Protein 6HBS (pdb70)

Structure (mmCIF, N/CA/C/O backbone):
data_6HBS
#
_entry.id   6HBS
#
_cell.length_a   63.180
_cell.length_b   104.419
_cell.length_c   65.250
_cell.angle_alpha   90.00
_cell.angle_beta   109.26
_cell.angle_gamma   90.00
#
_symmetry.space_group_name_H-M   'P 1 21 1'
#
loop_
_entity.id
_entity.type
_entity.pdbx_description
1 polymer 'Aminopentol aminotransferase'
2 non-polymer "PYRIDOXAL-5'-PHOSPHATE"
3 non-polymer 'MAGNESIUM ION'
4 water water
#
loop_
_atom_site.group_PDB
_atom_site.id
_atom_site.type_symbol
_atom_site.label_atom_id
_atom_site.label_alt_id
_atom_site.label_comp_id
_atom_site.label_asym_id
_atom_site.label_entity_id
_atom_site.label_seq_id
_atom_site.pdbx_PDB_ins_code
_atom_site.Cartn_x
_atom_site.Cartn_y
_atom_site.Cartn_z
_atom_site.occupancy
_atom_site.B_iso_or_equiv
_atom_site.auth_seq_id
_atom_site.auth_comp_id
_atom_site.auth_asym_id
_atom_site.auth_atom_id
_atom_site.pdbx_PDB_model_num
ATOM 1 N N . GLY A 1 4 ? 16.130 -4.732 62.979 1.00 53.24 4 GLY A N 1
ATOM 2 C CA . GLY A 1 4 ? 16.684 -3.740 63.925 1.00 45.47 4 GLY A CA 1
ATOM 3 C C . GLY A 1 4 ? 17.408 -4.420 65.072 1.00 41.36 4 GLY A C 1
ATOM 4 O O . GLY A 1 4 ? 16.866 -4.510 66.166 1.00 38.19 4 GLY A O 1
ATOM 5 N N . THR A 1 5 ? 18.633 -4.893 64.808 1.00 37.34 5 THR A N 1
ATOM 6 C CA . THR A 1 5 ? 19.452 -5.621 65.785 1.00 36.64 5 THR A CA 1
ATOM 7 C C . THR A 1 5 ? 19.723 -4.742 67.022 1.00 30.92 5 THR A C 1
ATOM 8 O O . THR A 1 5 ? 19.518 -5.194 68.177 1.00 30.16 5 THR A O 1
ATOM 12 N N . ARG A 1 6 ? 20.200 -3.516 66.779 1.00 26.37 6 ARG A N 1
ATOM 13 C CA . ARG A 1 6 ? 20.543 -2.573 67.844 1.00 27.84 6 ARG A CA 1
ATOM 14 C C . ARG A 1 6 ? 19.255 -2.179 68.570 1.00 25.63 6 ARG A C 1
ATOM 15 O O . ARG A 1 6 ? 19.237 -2.151 69.784 1.00 25.78 6 ARG A O 1
ATOM 23 N N . GLN A 1 7 ? 18.173 -1.947 67.826 1.00 24.83 7 GLN A N 1
ATOM 24 C CA . GLN A 1 7 ? 16.901 -1.528 68.442 1.00 25.97 7 GLN A CA 1
ATOM 25 C C . GLN A 1 7 ? 16.389 -2.611 69.403 1.00 28.73 7 GLN A C 1
ATOM 26 O O . GLN A 1 7 ? 15.894 -2.307 70.505 1.00 25.02 7 GLN A O 1
ATOM 32 N N . LYS A 1 8 ? 16.490 -3.868 68.967 1.00 25.83 8 LYS A N 1
ATOM 33 C CA . LYS A 1 8 ? 15.999 -4.968 69.725 1.00 31.03 8 LYS A CA 1
ATOM 34 C C . LYS A 1 8 ? 16.792 -5.095 71.040 1.00 27.91 8 LYS A C 1
ATOM 35 O O . LYS A 1 8 ? 16.179 -5.391 72.095 1.00 27.47 8 LYS A O 1
ATOM 41 N N . ASP A 1 9 ? 18.127 -4.971 70.946 1.00 25.60 9 ASP A N 1
ATOM 42 C CA . ASP A 1 9 ? 19.053 -5.034 72.103 1.00 27.59 9 ASP A CA 1
ATOM 43 C C . ASP A 1 9 ? 18.653 -3.937 73.109 1.00 26.48 9 ASP A C 1
ATOM 44 O O . ASP A 1 9 ? 18.550 -4.201 74.326 1.00 25.94 9 ASP A O 1
ATOM 49 N N . LEU A 1 10 ? 18.455 -2.721 72.578 1.00 23.40 10 LEU A N 1
ATOM 50 C CA . LEU A 1 10 ? 18.175 -1.532 73.359 1.00 24.17 10 LEU A CA 1
ATOM 51 C C . LEU A 1 10 ? 16.814 -1.680 74.049 1.00 23.65 10 LEU A C 1
ATOM 52 O O . LEU A 1 10 ? 16.699 -1.352 75.207 1.00 25.50 10 LEU A O 1
ATOM 57 N N . ARG A 1 11 ? 15.833 -2.286 73.375 1.00 23.94 11 ARG A N 1
ATOM 58 C CA . ARG A 1 11 ? 14.506 -2.479 73.976 1.00 27.35 11 ARG A CA 1
ATOM 59 C C . ARG A 1 11 ? 14.557 -3.542 75.090 1.00 26.68 11 ARG A C 1
ATOM 60 O O . ARG A 1 11 ? 13.888 -3.371 76.127 1.00 25.57 11 ARG A O 1
ATOM 68 N N . GLU A 1 12 ? 15.341 -4.613 74.901 1.00 26.11 12 GLU A N 1
ATOM 69 C CA . GLU A 1 12 ? 15.510 -5.667 75.936 1.00 26.16 12 GLU A CA 1
ATOM 70 C C . GLU A 1 12 ? 16.128 -5.045 77.199 1.00 23.91 12 GLU A C 1
ATOM 71 O O . GLU A 1 12 ? 15.729 -5.381 78.317 1.00 24.88 12 GLU A O 1
ATOM 77 N N . ARG A 1 13 ? 17.175 -4.240 77.007 1.00 22.69 13 ARG A N 1
ATOM 78 C CA . ARG A 1 13 ? 17.915 -3.622 78.096 1.00 22.95 13 ARG A CA 1
ATOM 79 C C . ARG A 1 13 ? 17.022 -2.567 78.781 1.00 23.21 13 ARG A C 1
ATOM 80 O O . ARG A 1 13 ? 16.977 -2.514 80.025 1.00 22.10 13 ARG A O 1
ATOM 88 N N . ALA A 1 14 ? 16.335 -1.732 77.976 1.00 21.64 14 ALA A N 1
ATOM 89 C CA . ALA A 1 14 ? 15.501 -0.654 78.467 1.00 22.39 14 ALA A CA 1
ATOM 90 C C . ALA A 1 14 ? 14.426 -1.197 79.415 1.00 23.26 14 ALA A C 1
ATOM 91 O O . ALA A 1 14 ? 14.215 -0.612 80.465 1.00 21.71 14 ALA A O 1
ATOM 93 N N . GLU A 1 15 ? 13.780 -2.317 79.077 1.00 22.85 15 GLU A N 1
ATOM 94 C CA . GLU A 1 15 ? 12.692 -2.843 79.896 1.00 25.25 15 GLU A CA 1
ATOM 95 C C . GLU A 1 15 ? 13.165 -3.224 81.312 1.00 25.55 15 GLU A C 1
ATOM 96 O O . GLU A 1 15 ? 12.364 -3.181 82.245 1.00 24.09 15 GLU A O 1
ATOM 102 N N . ARG A 1 16 ? 14.441 -3.606 81.453 1.00 24.31 16 ARG A N 1
ATOM 103 C CA . ARG A 1 16 ? 15.030 -3.989 82.743 1.00 27.22 16 ARG A CA 1
ATOM 104 C C . ARG A 1 16 ? 15.176 -2.762 83.660 1.00 22.33 16 ARG A C 1
ATOM 105 O O . ARG A 1 16 ? 14.932 -2.882 84.855 1.00 24.73 16 ARG A O 1
ATOM 113 N N . VAL A 1 17 ? 15.544 -1.596 83.119 1.00 20.38 17 VAL A N 1
ATOM 114 C CA . VAL A 1 17 ? 16.008 -0.464 83.982 1.00 20.34 17 VAL A CA 1
ATOM 115 C C . VAL A 1 17 ? 15.140 0.800 83.859 1.00 19.83 17 VAL A C 1
ATOM 116 O O . VAL A 1 17 ? 15.410 1.788 84.536 1.00 19.45 17 VAL A O 1
ATOM 120 N N . ILE A 1 18 ? 14.132 0.771 82.996 1.00 19.29 18 ILE A N 1
ATOM 121 C CA . ILE A 1 18 ? 13.185 1.868 82.782 1.00 20.02 18 ILE A CA 1
ATOM 122 C C . ILE A 1 18 ? 11.792 1.247 82.854 1.00 21.20 18 ILE A C 1
ATOM 123 O O . ILE A 1 18 ? 11.526 0.244 82.194 1.00 23.42 18 ILE A O 1
ATOM 128 N N . PRO A 1 19 ? 10.857 1.780 83.670 1.00 22.02 19 PRO A N 1
ATOM 129 C CA . PRO A 1 19 ? 9.539 1.163 83.801 1.00 23.24 19 PRO A CA 1
ATOM 130 C C . PRO A 1 19 ? 8.885 1.087 82.411 1.00 24.43 19 PRO A C 1
ATOM 131 O O . PRO A 1 19 ? 8.699 2.110 81.738 1.00 22.30 19 PRO A O 1
ATOM 135 N N . GLY A 1 20 ? 8.590 -0.147 81.977 1.00 24.82 20 GLY A N 1
ATOM 136 C CA . GLY A 1 20 ? 7.954 -0.383 80.707 1.00 26.59 20 GLY A CA 1
ATOM 137 C C . GLY A 1 20 ? 8.868 -0.142 79.517 1.00 26.91 20 GLY A C 1
ATOM 138 O O . GLY A 1 20 ? 8.390 -0.143 78.419 1.00 28.04 20 GLY A O 1
ATOM 139 N N . GLY A 1 21 ? 10.177 0.072 79.737 1.00 27.06 21 GLY A N 1
ATOM 140 C CA . GLY A 1 21 ? 11.165 0.360 78.656 1.00 26.02 21 GLY A CA 1
ATOM 141 C C . GLY A 1 21 ? 11.225 1.819 78.225 1.00 24.26 21 GLY A C 1
ATOM 142 O O . GLY A 1 21 ? 12.184 2.246 77.579 1.00 23.75 21 GLY A O 1
ATOM 143 N N . MET A 1 22 ? 10.171 2.579 78.532 1.00 25.65 22 MET A N 1
ATOM 144 C CA . MET A 1 22 ? 10.028 4.007 78.173 1.00 24.96 22 MET A CA 1
ATOM 145 C C . MET A 1 22 ? 8.645 4.459 78.652 1.00 23.07 22 MET A C 1
ATOM 146 O O . MET A 1 22 ? 7.841 3.642 79.032 1.00 23.62 22 MET A O 1
ATOM 151 N N . TYR A 1 23 ? 8.392 5.764 78.590 1.00 24.35 23 TYR A N 1
ATOM 152 C CA . TYR A 1 23 ? 7.245 6.397 79.266 1.00 24.16 23 TYR A CA 1
ATOM 153 C C . TYR A 1 23 ? 7.010 7.736 78.570 1.00 24.79 23 TYR A C 1
ATOM 154 O O . TYR A 1 23 ? 7.864 8.209 77.824 1.00 24.43 23 TYR A O 1
ATOM 163 N N . GLY A 1 24 ? 5.863 8.353 78.869 1.00 25.66 24 GLY A N 1
ATOM 164 C CA . GLY A 1 24 ? 5.535 9.659 78.425 1.00 22.89 24 GLY A CA 1
ATOM 165 C C . GLY A 1 24 ? 5.241 9.688 76.936 1.00 25.91 24 GLY A C 1
ATOM 166 O O . GLY A 1 24 ? 4.985 8.651 76.313 1.00 24.72 24 GLY A O 1
ATOM 167 N N . HIS A 1 25 ? 5.233 10.903 76.383 1.00 27.19 25 HIS A N 1
ATOM 168 C CA . HIS A 1 25 ? 4.657 11.188 75.077 1.00 30.52 25 HIS A CA 1
ATOM 169 C C . HIS A 1 25 ? 5.463 10.539 73.931 1.00 28.78 25 HIS A C 1
ATOM 170 O O . HIS A 1 25 ? 4.885 10.278 72.888 1.00 28.09 25 HIS A O 1
ATOM 177 N N . GLU A 1 26 ? 6.759 10.280 74.136 1.00 26.17 26 GLU A N 1
ATOM 178 C CA . GLU A 1 26 ? 7.648 9.762 73.110 1.00 26.01 26 GLU A CA 1
ATOM 179 C C . GLU A 1 26 ? 7.748 8.237 73.163 1.00 25.07 26 GLU A C 1
ATOM 180 O O . GLU A 1 26 ? 8.481 7.660 72.392 1.00 25.77 26 GLU A O 1
ATOM 186 N N . SER A 1 27 ? 7.016 7.598 74.070 1.00 25.24 27 SER A N 1
ATOM 187 C CA . SER A 1 27 ? 6.930 6.158 74.089 1.00 25.44 27 SER A CA 1
ATOM 188 C C . SER A 1 27 ? 6.177 5.687 72.838 1.00 22.99 27 SER A C 1
ATOM 189 O O . SER A 1 27 ? 5.210 6.311 72.398 1.00 24.62 27 SER A O 1
ATOM 192 N N . THR A 1 28 ? 6.651 4.579 72.267 1.00 24.58 28 THR A N 1
ATOM 193 C CA . THR A 1 28 ? 6.041 3.947 71.100 1.00 26.46 28 THR A CA 1
ATOM 194 C C . THR A 1 28 ? 4.998 2.885 71.499 1.00 28.75 28 THR A C 1
ATOM 195 O O . THR A 1 28 ? 4.568 2.131 70.654 1.00 28.48 28 THR A O 1
ATOM 199 N N . ARG A 1 29 ? 4.580 2.850 72.776 1.00 27.35 29 ARG A N 1
ATOM 200 C CA . ARG A 1 29 ? 3.663 1.843 73.298 1.00 32.18 29 ARG A CA 1
ATOM 201 C C . ARG A 1 29 ? 2.372 1.737 72.454 1.00 29.93 29 ARG A C 1
ATOM 202 O O . ARG A 1 29 ? 1.835 0.645 72.310 1.00 31.76 29 ARG A O 1
ATOM 210 N N . LEU A 1 30 ? 1.849 2.867 71.962 1.00 28.59 30 LEU A N 1
ATOM 211 C CA . LEU A 1 30 ? 0.567 2.918 71.239 1.00 31.65 30 LEU A CA 1
ATOM 212 C C . LEU A 1 30 ? 0.765 3.017 69.719 1.00 32.33 30 LEU A C 1
ATOM 213 O O . LEU A 1 30 ? -0.218 3.270 69.030 1.00 28.67 30 LEU A O 1
ATOM 218 N N . LEU A 1 31 ? 2.000 2.819 69.219 1.00 30.20 31 LEU A N 1
ATOM 219 C CA . LEU A 1 31 ? 2.303 2.885 67.771 1.00 29.04 31 LEU A CA 1
ATOM 220 C C . LEU A 1 31 ? 2.492 1.489 67.211 1.00 27.16 31 LEU A C 1
ATOM 221 O O . LEU A 1 31 ? 2.731 0.552 67.957 1.00 26.77 31 LEU A O 1
ATOM 226 N N . PRO A 1 32 ? 2.409 1.295 65.876 1.00 27.87 32 PRO A N 1
ATOM 227 C CA . PRO A 1 32 ? 2.791 0.009 65.287 1.00 30.64 32 PRO A CA 1
ATOM 228 C C . PRO A 1 32 ? 4.193 -0.407 65.733 1.00 31.54 32 PRO A C 1
ATOM 229 O O . PRO A 1 32 ? 5.051 0.432 66.031 1.00 33.14 32 PRO A O 1
ATOM 233 N N . PRO A 1 33 ? 4.474 -1.726 65.802 1.00 35.26 33 PRO A N 1
ATOM 234 C CA . PRO A 1 33 ? 5.737 -2.214 66.360 1.00 37.36 33 PRO A CA 1
ATOM 235 C C . PRO A 1 33 ? 6.968 -1.841 65.527 1.00 34.31 33 PRO A C 1
ATOM 236 O O . PRO A 1 33 ? 8.076 -1.862 66.039 1.00 34.07 33 PRO A O 1
ATOM 240 N N . GLU A 1 34 ? 6.749 -1.455 64.265 1.00 33.18 34 GLU A N 1
ATOM 241 C CA . GLU A 1 34 ? 7.814 -1.047 63.356 1.00 33.17 34 GLU A CA 1
ATOM 242 C C . GLU A 1 34 ? 8.454 0.278 63.786 1.00 29.12 34 GLU A C 1
ATOM 243 O O . GLU A 1 34 ? 9.552 0.594 63.346 1.00 26.48 34 GLU A O 1
ATOM 249 N N . PHE A 1 35 ? 7.737 1.092 64.564 1.00 26.51 35 PHE A N 1
ATOM 250 C CA . PHE A 1 35 ? 8.241 2.404 64.977 1.00 23.79 35 PHE A CA 1
ATOM 251 C C . PHE A 1 35 ? 9.438 2.197 65.902 1.00 24.74 35 PHE A C 1
ATOM 252 O O . PHE A 1 35 ? 9.335 1.483 66.897 1.00 24.79 35 PHE A O 1
ATOM 260 N N . PRO A 1 36 ? 10.614 2.773 65.573 1.00 22.14 36 PRO A N 1
ATOM 261 C CA . PRO A 1 36 ? 11.762 2.756 66.484 1.00 23.31 36 PRO A CA 1
ATOM 262 C C . PRO A 1 36 ? 11.544 3.642 67.729 1.00 22.02 36 PRO A C 1
ATOM 263 O O . PRO A 1 36 ? 10.980 4.736 67.632 1.00 22.26 36 PRO A O 1
ATOM 267 N N . GLN A 1 37 ? 11.988 3.133 68.880 1.00 22.69 37 GLN A N 1
ATOM 268 C CA . GLN A 1 37 ? 11.939 3.859 70.170 1.00 21.84 37 GLN A CA 1
ATOM 269 C C . GLN A 1 37 ? 13.184 4.742 70.363 1.00 21.59 37 GLN A C 1
ATOM 270 O O . GLN A 1 37 ? 13.056 5.897 70.783 1.00 21.39 37 GLN A O 1
ATOM 276 N N . PHE A 1 38 ? 14.375 4.212 70.037 1.00 19.22 38 PHE A N 1
ATOM 277 C CA . PHE A 1 38 ? 15.654 4.809 70.337 1.00 19.15 38 PHE A CA 1
ATOM 278 C C . PHE A 1 38 ? 16.378 5.268 69.068 1.00 18.62 38 PHE A C 1
ATOM 279 O O . PHE A 1 38 ? 16.450 4.518 68.119 1.00 20.80 38 PHE A O 1
ATOM 287 N N . PHE A 1 39 ? 16.968 6.462 69.112 1.00 17.84 39 PHE A N 1
ATOM 288 C CA . PHE A 1 39 ? 17.637 7.099 67.974 1.00 19.79 39 PHE A CA 1
ATOM 289 C C . PHE A 1 39 ? 19.132 7.317 68.242 1.00 20.31 39 PHE A C 1
ATOM 290 O O . PHE A 1 39 ? 19.600 7.190 69.385 1.00 20.83 39 PHE A O 1
ATOM 298 N N . ARG A 1 40 ? 19.892 7.583 67.172 1.00 20.82 40 ARG A N 1
ATOM 299 C CA . ARG A 1 40 ? 21.344 7.768 67.295 1.00 21.71 40 ARG A CA 1
ATOM 300 C C . ARG A 1 40 ? 21.736 9.215 66.997 1.00 20.06 40 ARG A C 1
ATOM 301 O O . ARG A 1 40 ? 22.646 9.779 67.634 1.00 19.06 40 ARG A O 1
ATOM 309 N N . ARG A 1 41 ? 21.134 9.826 65.989 1.00 19.98 41 ARG A N 1
ATOM 310 C CA . ARG A 1 41 ? 21.578 11.152 65.597 1.00 18.82 41 ARG A CA 1
ATOM 311 C C . ARG A 1 41 ? 20.480 11.845 64.792 1.00 17.37 41 ARG A C 1
ATOM 312 O O . ARG A 1 41 ? 19.502 11.224 64.390 1.00 17.36 41 ARG A O 1
ATOM 320 N N . ALA A 1 42 ? 20.663 13.157 64.616 1.00 17.97 42 ALA A N 1
ATOM 321 C CA . ALA A 1 42 ? 19.696 13.989 63.926 1.00 19.29 42 ALA A CA 1
ATOM 322 C C . ALA A 1 42 ? 20.425 15.127 63.244 1.00 18.95 42 ALA A C 1
ATOM 323 O O . ALA A 1 42 ? 21.462 15.590 63.749 1.00 19.22 42 ALA A O 1
ATOM 325 N N . LEU A 1 43 ? 19.846 15.612 62.126 1.00 17.99 43 LEU A N 1
ATOM 326 C CA . LEU A 1 43 ? 20.383 16.715 61.377 1.00 17.47 43 LEU A CA 1
ATOM 327 C C . LEU A 1 43 ? 19.344 17.239 60.379 1.00 17.03 43 LEU A C 1
ATOM 328 O O . LEU A 1 43 ? 18.739 16.466 59.612 1.00 18.20 43 LEU A O 1
ATOM 333 N N . GLY A 1 44 ? 19.170 18.556 60.365 1.00 17.34 44 GLY A N 1
ATOM 334 C CA . GLY A 1 44 ? 18.243 19.193 59.445 1.00 18.33 44 GLY A CA 1
ATOM 335 C C . GLY A 1 44 ? 16.826 18.750 59.737 1.00 20.58 44 GLY A C 1
ATOM 336 O O . GLY A 1 44 ? 16.329 19.036 60.820 1.00 19.06 44 GLY A O 1
ATOM 337 N N . ALA A 1 45 ? 16.190 18.045 58.781 1.00 19.47 45 ALA A N 1
ATOM 338 C CA . ALA A 1 45 ? 14.842 17.525 58.943 1.00 19.88 45 ALA A CA 1
ATOM 339 C C . ALA A 1 45 ? 14.862 15.999 59.063 1.00 19.47 45 ALA A C 1
ATOM 340 O O . ALA A 1 45 ? 13.843 15.367 58.870 1.00 19.95 45 ALA A O 1
ATOM 342 N N . ARG A 1 46 ? 16.012 15.420 59.415 1.00 17.55 46 ARG A N 1
ATOM 343 C CA . ARG A 1 46 ? 16.154 14.000 59.471 1.00 19.70 46 ARG A CA 1
ATOM 344 C C . ARG A 1 46 ? 16.567 13.526 60.870 1.00 18.26 46 ARG A C 1
ATOM 345 O O . ARG A 1 46 ? 17.353 14.169 61.546 1.00 20.48 46 ARG A O 1
ATOM 353 N N . ILE A 1 47 ? 16.123 12.321 61.208 1.00 18.81 47 ILE A N 1
ATOM 354 C CA . ILE A 1 47 ? 16.591 11.551 62.358 1.00 19.15 47 ILE A CA 1
ATOM 355 C C . ILE A 1 47 ? 17.057 10.196 61.845 1.00 19.99 47 ILE A C 1
ATOM 356 O O . ILE A 1 47 ? 16.552 9.725 60.825 1.00 19.65 47 ILE A O 1
ATOM 361 N N . TRP A 1 48 ? 17.970 9.566 62.591 1.00 19.89 48 TRP A N 1
ATOM 362 C CA . TRP A 1 48 ? 18.442 8.209 62.346 1.00 19.16 48 TRP A CA 1
ATOM 363 C C . TRP A 1 48 ? 18.199 7.373 63.602 1.00 20.44 48 TRP A C 1
ATOM 364 O O . TRP A 1 48 ? 18.558 7.819 64.710 1.00 19.34 48 TRP A O 1
ATOM 375 N N . ASP A 1 49 ? 17.607 6.195 63.429 1.00 19.97 49 ASP A N 1
ATOM 376 C CA . ASP A 1 49 ? 17.334 5.292 64.524 1.00 21.02 49 ASP A CA 1
ATOM 377 C C . ASP A 1 49 ? 18.643 4.611 64.935 1.00 22.06 49 ASP A C 1
ATOM 378 O O . ASP A 1 49 ? 19.718 4.885 64.323 1.00 20.86 49 ASP A O 1
ATOM 383 N N . ALA A 1 50 ? 18.573 3.768 65.985 1.00 20.34 50 ALA A N 1
ATOM 384 C CA . ALA A 1 50 ? 19.774 3.101 66.543 1.00 20.47 50 ALA A CA 1
ATOM 385 C C . ALA A 1 50 ? 20.486 2.257 65.464 1.00 23.03 50 ALA A C 1
ATOM 386 O O . ALA A 1 50 ? 21.668 2.023 65.585 1.00 23.46 50 ALA A O 1
ATOM 388 N N . ASP A 1 51 ? 19.736 1.763 64.469 1.00 23.29 51 ASP A N 1
ATOM 389 C CA . ASP A 1 51 ? 20.261 0.879 63.396 1.00 24.26 51 ASP A CA 1
ATOM 390 C C . ASP A 1 51 ? 20.625 1.678 62.146 1.00 26.04 51 ASP A C 1
ATOM 391 O O . ASP A 1 51 ? 20.811 1.090 61.086 1.00 27.41 51 ASP A O 1
ATOM 396 N N . GLU A 1 52 ? 20.728 3.005 62.284 1.00 24.92 52 GLU A N 1
ATOM 397 C CA . GLU A 1 52 ? 21.226 3.945 61.288 1.00 26.65 52 GLU A CA 1
ATOM 398 C C . GLU A 1 52 ? 20.286 4.071 60.075 1.00 27.65 52 GLU A C 1
ATOM 399 O O . GLU A 1 52 ? 20.720 4.504 59.005 1.00 26.12 52 GLU A O 1
ATOM 405 N N . GLN A 1 53 ? 19.001 3.758 60.246 1.00 28.21 53 GLN A N 1
ATOM 406 C CA . GLN A 1 53 ? 17.988 4.029 59.212 1.00 28.13 53 GLN A CA 1
ATOM 407 C C . GLN A 1 53 ? 17.574 5.490 59.329 1.00 26.33 53 GLN A C 1
ATOM 408 O O . GLN A 1 53 ? 17.162 5.940 60.417 1.00 21.14 53 GLN A O 1
ATOM 414 N N . PRO A 1 54 ? 17.630 6.263 58.218 1.00 24.78 54 PRO A N 1
ATOM 415 C CA . PRO A 1 54 ? 17.214 7.660 58.216 1.00 24.07 54 PRO A CA 1
ATOM 416 C C . PRO A 1 54 ? 15.703 7.809 57.986 1.00 23.34 54 PRO A C 1
ATOM 417 O O . PRO A 1 54 ? 15.093 6.996 57.289 1.00 22.75 54 PRO A O 1
ATOM 421 N N . TYR A 1 55 ? 15.126 8.858 58.571 1.00 20.38 55 TYR A N 1
ATOM 422 C CA . TYR A 1 55 ? 13.742 9.225 58.348 1.00 19.24 55 TYR A CA 1
ATOM 423 C C . TYR A 1 55 ? 13.655 10.733 58.204 1.00 19.28 55 TYR A C 1
ATOM 424 O O . TYR A 1 55 ? 14.204 11.490 59.041 1.00 18.83 55 TYR A O 1
ATOM 433 N N . ILE A 1 56 ? 12.913 11.174 57.184 1.00 17.89 56 ILE A N 1
ATOM 434 C CA . ILE A 1 56 ? 12.479 12.546 57.145 1.00 17.61 56 ILE A CA 1
ATOM 435 C C . ILE A 1 56 ? 11.441 12.702 58.266 1.00 17.87 56 ILE A C 1
ATOM 436 O O . ILE A 1 56 ? 10.439 11.978 58.300 1.00 19.29 56 ILE A O 1
ATOM 441 N N . ASP A 1 57 ? 11.694 13.655 59.173 1.00 17.61 57 ASP A N 1
ATOM 442 C CA . ASP A 1 57 ? 11.022 13.675 60.469 1.00 17.49 57 ASP A CA 1
ATOM 443 C C . ASP A 1 57 ? 9.864 14.688 60.479 1.00 17.05 57 ASP A C 1
ATOM 444 O O . ASP A 1 57 ? 10.106 15.868 60.555 1.00 18.40 57 ASP A O 1
ATOM 449 N N . TYR A 1 58 ? 8.608 14.213 60.459 1.00 16.77 58 TYR A N 1
ATOM 450 C CA . TYR A 1 58 ? 7.452 15.119 60.513 1.00 17.58 58 TYR A CA 1
ATOM 451 C C . TYR A 1 58 ? 6.950 15.288 61.954 1.00 18.09 58 TYR A C 1
ATOM 452 O O . TYR A 1 58 ? 5.930 15.923 62.160 1.00 18.42 58 TYR A O 1
ATOM 461 N N . MET A 1 59 ? 7.696 14.795 62.948 1.00 18.40 59 MET A N 1
ATOM 462 C CA . MET A 1 59 ? 7.386 15.142 64.353 1.00 18.93 59 MET A CA 1
ATOM 463 C C . MET A 1 59 ? 8.177 16.367 64.813 1.00 17.95 59 MET A C 1
ATOM 464 O O . MET A 1 59 ? 7.778 17.040 65.751 1.00 17.81 59 MET A O 1
ATOM 469 N N . CYS A 1 60 ? 9.289 16.669 64.150 1.00 16.83 60 CYS A N 1
ATOM 470 C CA . CYS A 1 60 ? 10.204 17.754 64.605 1.00 17.32 60 CYS A CA 1
ATOM 471 C C . CYS A 1 60 ? 10.405 17.640 66.134 1.00 17.21 60 CYS A C 1
ATOM 472 O O . CYS A 1 60 ? 10.295 18.609 66.883 1.00 16.47 60 CYS A O 1
ATOM 475 N N . ALA A 1 61 ? 10.712 16.430 66.576 1.00 18.76 61 ALA A N 1
ATOM 476 C CA . ALA A 1 61 ? 11.024 16.149 67.988 1.00 19.99 61 ALA A CA 1
ATOM 477 C C . ALA A 1 61 ? 9.813 16.476 68.887 1.00 19.90 61 ALA A C 1
ATOM 478 O O . ALA A 1 61 ? 9.981 16.769 70.063 1.00 18.14 61 ALA A O 1
ATOM 480 N N . TYR A 1 62 ? 8.600 16.418 68.314 1.00 19.53 62 TYR A N 1
ATOM 481 C CA . TYR A 1 62 ? 7.293 16.743 68.949 1.00 20.08 62 TYR A CA 1
ATOM 482 C C . TYR A 1 62 ? 7.196 18.230 69.233 1.00 18.79 62 TYR A C 1
ATOM 483 O O . TYR A 1 62 ? 6.559 18.634 70.171 1.00 19.22 62 TYR A O 1
ATOM 492 N N . GLY A 1 63 ? 7.809 19.024 68.346 1.00 18.18 63 GLY A N 1
ATOM 493 C CA . GLY A 1 63 ? 7.689 20.453 68.309 1.00 16.27 63 GLY A CA 1
ATOM 494 C C . GLY A 1 63 ? 9.023 21.193 68.315 1.00 17.26 63 GLY A C 1
ATOM 495 O O . GLY A 1 63 ? 9.184 22.162 67.585 1.00 17.15 63 GLY A O 1
ATOM 496 N N . PRO A 1 64 ? 9.978 20.874 69.225 1.00 17.66 64 PRO A N 1
ATOM 497 C CA . PRO A 1 64 ? 11.183 21.689 69.380 1.00 17.05 64 PRO A CA 1
ATOM 498 C C . PRO A 1 64 ? 12.028 21.994 68.131 1.00 16.48 64 PRO A C 1
ATOM 499 O O . PRO A 1 64 ? 12.649 23.032 68.096 1.00 16.87 64 PRO A O 1
ATOM 503 N N . ASN A 1 65 ? 12.038 21.110 67.138 1.00 16.37 65 ASN A N 1
ATOM 504 C CA . ASN A 1 65 ? 12.867 21.341 65.958 1.00 17.29 65 ASN A CA 1
ATOM 505 C C . ASN A 1 65 ? 12.130 22.287 64.994 1.00 16.93 65 ASN A C 1
ATOM 506 O O . ASN A 1 65 ? 11.457 21.836 64.067 1.00 17.74 65 ASN A O 1
ATOM 511 N N . LEU A 1 66 ? 12.324 23.593 65.192 1.00 16.22 66 LEU A N 1
ATOM 512 C CA . LEU A 1 66 ? 11.692 24.629 64.360 1.00 17.80 66 LEU A CA 1
ATOM 513 C C . LEU A 1 66 ? 12.559 24.905 63.130 1.00 19.50 66 LEU A C 1
ATOM 514 O O . LEU A 1 66 ? 12.025 25.143 62.055 1.00 19.59 66 LEU A O 1
ATOM 519 N N . LEU A 1 67 ? 13.887 24.931 63.302 1.00 19.38 67 LEU A N 1
ATOM 520 C CA . LEU A 1 67 ? 14.775 25.518 62.273 1.00 18.89 67 LEU A CA 1
ATOM 521 C C . LEU A 1 67 ? 15.750 24.487 61.709 1.00 19.93 67 LEU A C 1
ATOM 522 O O . LEU A 1 67 ? 16.580 24.827 60.838 1.00 20.07 67 LEU A O 1
ATOM 527 N N . GLY A 1 68 ? 15.658 23.238 62.182 1.00 18.34 68 GLY A N 1
ATOM 528 C CA . GLY A 1 68 ? 16.584 22.187 61.798 1.00 19.74 68 GLY A CA 1
ATOM 529 C C . GLY A 1 68 ? 17.492 21.737 62.919 1.00 18.41 68 GLY A C 1
ATOM 530 O O . GLY A 1 68 ? 18.031 22.553 63.704 1.00 18.08 68 GLY A O 1
ATOM 531 N N . TYR A 1 69 ? 17.651 20.424 63.015 1.00 17.03 69 TYR A N 1
ATOM 532 C CA . TYR A 1 69 ? 18.523 19.870 64.013 1.00 18.80 69 TYR A CA 1
ATOM 533 C C . TYR A 1 69 ? 19.964 20.316 63.773 1.00 20.97 69 TYR A C 1
ATOM 534 O O . TYR A 1 69 ? 20.480 20.169 62.653 1.00 18.53 69 TYR A O 1
ATOM 543 N N . ARG A 1 70 ? 20.598 20.828 64.843 1.00 20.51 70 ARG A N 1
ATOM 544 C CA . ARG A 1 70 ? 22.003 21.270 64.854 1.00 22.27 70 ARG A CA 1
ATOM 545 C C . ARG A 1 70 ? 22.175 22.444 63.900 1.00 22.92 70 ARG A C 1
ATOM 546 O O . ARG A 1 70 ? 23.200 22.547 63.225 1.00 24.15 70 ARG A O 1
ATOM 554 N N . GLN A 1 71 ? 21.179 23.329 63.878 1.00 21.68 71 GLN A N 1
ATOM 555 C CA . GLN A 1 71 ? 21.232 24.497 63.051 1.00 21.42 71 GLN A CA 1
ATOM 556 C C . GLN A 1 71 ? 22.465 25.332 63.449 1.00 23.42 71 GLN A C 1
ATOM 557 O O . GLN A 1 71 ? 22.675 25.642 64.614 1.00 19.98 71 GLN A O 1
ATOM 563 N N . SER A 1 72 ? 23.289 25.700 62.463 1.00 22.05 72 SER A N 1
ATOM 564 C CA . SER A 1 72 ? 24.660 26.039 62.754 1.00 22.32 72 SER A CA 1
ATOM 565 C C . SER A 1 72 ? 24.772 27.386 63.487 1.00 20.90 72 SER A C 1
ATOM 566 O O . SER A 1 72 ? 25.641 27.530 64.362 1.00 20.98 72 SER A O 1
ATOM 569 N N . GLU A 1 73 ? 23.879 28.355 63.206 1.00 20.28 73 GLU A N 1
ATOM 570 C CA . GLU A 1 73 ? 23.901 29.626 63.877 1.00 20.94 73 GLU A CA 1
ATOM 571 C C . GLU A 1 73 ? 23.486 29.496 65.366 1.00 21.19 73 GLU A C 1
ATOM 572 O O . GLU A 1 73 ? 24.064 30.125 66.259 1.00 20.37 73 GLU A O 1
ATOM 578 N N . ILE A 1 74 ? 22.491 28.673 65.656 1.00 19.19 74 ILE A N 1
ATOM 579 C CA . ILE A 1 74 ? 22.065 28.510 67.037 1.00 20.29 74 ILE A CA 1
ATOM 580 C C . ILE A 1 74 ? 23.146 27.727 67.807 1.00 19.88 74 ILE A C 1
ATOM 581 O O . ILE A 1 74 ? 23.437 28.100 68.968 1.00 19.98 74 ILE A O 1
ATOM 586 N N . GLU A 1 75 ? 23.761 26.711 67.173 1.00 18.67 75 GLU A N 1
ATOM 587 C CA . GLU A 1 75 ? 24.782 25.939 67.820 1.00 20.76 75 GLU A CA 1
ATOM 588 C C . GLU A 1 75 ? 26.004 26.826 68.075 1.00 23.48 75 GLU A C 1
ATOM 589 O O . GLU A 1 75 ? 26.619 26.646 69.144 1.00 23.63 75 GLU A O 1
ATOM 595 N N . ALA A 1 76 ? 26.285 27.783 67.163 1.00 21.49 76 ALA A N 1
ATOM 596 C CA . ALA A 1 76 ? 27.356 28.808 67.365 1.00 23.87 76 ALA A CA 1
ATOM 597 C C . ALA A 1 76 ? 27.059 29.718 68.572 1.00 23.25 76 ALA A C 1
ATOM 598 O O . ALA A 1 76 ? 27.957 30.005 69.363 1.00 21.02 76 ALA A O 1
ATOM 600 N N . ALA A 1 77 ? 25.806 30.168 68.714 1.00 19.90 77 ALA A N 1
ATOM 601 C CA . ALA A 1 77 ? 25.433 31.033 69.820 1.00 20.63 77 ALA A CA 1
ATOM 602 C C . ALA A 1 77 ? 25.541 30.264 71.135 1.00 20.08 77 ALA A C 1
ATOM 603 O O . ALA A 1 77 ? 26.009 30.839 72.131 1.00 22.57 77 ALA A O 1
ATOM 605 N N . ALA A 1 78 ? 25.113 29.001 71.139 1.00 18.43 78 ALA A N 1
ATOM 606 C CA . ALA A 1 78 ? 25.191 28.160 72.338 1.00 20.98 78 ALA A CA 1
ATOM 607 C C . ALA A 1 78 ? 26.657 27.919 72.736 1.00 22.65 78 ALA A C 1
ATOM 608 O O . ALA A 1 78 ? 27.009 27.962 73.918 1.00 21.27 78 ALA A O 1
ATOM 610 N N . ASP A 1 79 ? 27.502 27.643 71.734 1.00 22.67 79 ASP A N 1
ATOM 611 C CA . ASP A 1 79 ? 28.947 27.449 71.945 1.00 23.69 79 ASP A CA 1
ATOM 612 C C . ASP A 1 79 ? 29.563 28.672 72.630 1.00 20.83 79 ASP A C 1
ATOM 613 O O . ASP A 1 79 ? 30.323 28.518 73.570 1.00 23.98 79 ASP A O 1
ATOM 618 N N . ALA A 1 80 ? 29.271 29.868 72.120 1.00 21.01 80 ALA A N 1
ATOM 619 C CA . ALA A 1 80 ? 29.839 31.094 72.668 1.00 20.54 80 ALA A CA 1
ATOM 620 C C . ALA A 1 80 ? 29.448 31.267 74.149 1.00 20.73 80 ALA A C 1
ATOM 621 O O . ALA A 1 80 ? 30.262 31.710 74.969 1.00 21.05 80 ALA A O 1
ATOM 623 N N . GLN A 1 81 ? 28.191 30.967 74.490 1.00 18.91 81 GLN A N 1
ATOM 624 C CA . GLN A 1 81 ? 27.759 31.091 75.878 1.00 18.76 81 GLN A CA 1
ATOM 625 C C . GLN A 1 81 ? 28.364 29.965 76.730 1.00 17.37 81 GLN A C 1
ATOM 626 O O . GLN A 1 81 ? 28.719 30.192 77.864 1.00 16.94 81 GLN A O 1
ATOM 632 N N . ARG A 1 82 ? 28.513 28.766 76.185 1.00 17.46 82 ARG A N 1
ATOM 633 C CA . ARG A 1 82 ? 29.086 27.671 76.945 1.00 20.85 82 ARG A CA 1
ATOM 634 C C . ARG A 1 82 ? 30.523 27.998 77.420 1.00 21.74 82 ARG A C 1
ATOM 635 O O . ARG A 1 82 ? 30.937 27.542 78.506 1.00 20.48 82 ARG A O 1
ATOM 643 N N . LEU A 1 83 ? 31.257 28.800 76.644 1.00 20.53 83 LEU A N 1
ATOM 644 C CA . LEU A 1 83 ? 32.615 29.214 77.035 1.00 22.33 83 LEU A CA 1
ATOM 645 C C . LEU A 1 83 ? 32.564 30.162 78.240 1.00 20.05 83 LEU A C 1
ATOM 646 O O . LEU A 1 83 ? 33.597 30.345 78.906 1.00 19.90 83 LEU A O 1
ATOM 651 N N . LEU A 1 84 ? 31.437 30.858 78.432 1.00 18.88 84 LEU A N 1
ATOM 652 C CA . LEU A 1 84 ? 31.284 31.819 79.483 1.00 18.59 84 LEU A CA 1
ATOM 653 C C . LEU A 1 84 ? 30.772 31.116 80.745 1.00 20.70 84 LEU A C 1
ATOM 654 O O . LEU A 1 84 ? 31.511 31.034 81.720 1.00 18.84 84 LEU A O 1
ATOM 659 N N . GLY A 1 85 ? 29.539 30.585 80.686 1.00 19.12 85 GLY A N 1
ATOM 660 C CA . GLY A 1 85 ? 28.918 29.911 81.811 1.00 19.20 85 GLY A CA 1
ATOM 661 C C . GLY A 1 85 ? 27.479 29.532 81.497 1.00 19.87 85 GLY A C 1
ATOM 662 O O . GLY A 1 85 ? 26.863 30.100 80.605 1.00 19.74 85 GLY A O 1
ATOM 663 N N . ASP A 1 86 ? 26.991 28.515 82.200 1.00 17.57 86 ASP A N 1
ATOM 664 C CA . ASP A 1 86 ? 25.668 27.965 81.980 1.00 17.98 86 ASP A CA 1
ATOM 665 C C . ASP A 1 86 ? 24.876 28.066 83.288 1.00 17.36 86 ASP A C 1
ATOM 666 O O . ASP A 1 86 ? 24.160 29.017 83.480 1.00 18.17 86 ASP A O 1
ATOM 671 N N . THR A 1 87 ? 25.006 27.081 84.168 1.00 18.02 87 THR A N 1
ATOM 672 C CA . THR A 1 87 ? 24.239 27.048 85.401 1.00 17.60 87 THR A CA 1
ATOM 673 C C . THR A 1 87 ? 25.144 27.582 86.506 1.00 17.78 87 THR A C 1
ATOM 674 O O . THR A 1 87 ? 26.070 26.892 86.922 1.00 17.66 87 THR A O 1
ATOM 678 N N . MET A 1 88 ? 24.849 28.802 86.948 1.00 17.14 88 MET A N 1
ATOM 679 C CA . MET A 1 88 ? 25.736 29.570 87.833 1.00 18.16 88 MET A CA 1
ATOM 680 C C . MET A 1 88 ? 24.950 30.029 89.076 1.00 18.78 88 MET A C 1
ATOM 681 O O . MET A 1 88 ? 23.706 29.850 89.171 1.00 19.01 88 MET A O 1
ATOM 686 N N . THR A 1 89 ? 25.661 30.645 90.029 1.00 18.01 89 THR A N 1
ATOM 687 C CA . THR A 1 89 ? 25.077 31.032 91.328 1.00 18.89 89 THR A CA 1
ATOM 688 C C . THR A 1 89 ? 23.950 32.057 91.124 1.00 19.29 89 THR A C 1
ATOM 689 O O . THR A 1 89 ? 23.036 32.210 91.945 1.00 18.44 89 THR A O 1
ATOM 693 N N . GLY A 1 90 ? 24.029 32.785 90.014 1.00 20.78 90 GLY A N 1
ATOM 694 C CA . GLY A 1 90 ? 22.971 33.677 89.555 1.00 18.49 90 GLY A CA 1
ATOM 695 C C . GLY A 1 90 ? 22.801 33.554 88.043 1.00 19.97 90 GLY A C 1
ATOM 696 O O . GLY A 1 90 ? 23.627 32.950 87.343 1.00 19.20 90 GLY A O 1
ATOM 697 N N . PRO A 1 91 ? 21.734 34.142 87.470 1.00 18.50 91 PRO A N 1
ATOM 698 C CA . PRO A 1 91 ? 21.579 34.130 86.027 1.00 18.10 91 PRO A CA 1
ATOM 699 C C . PRO A 1 91 ? 22.721 34.908 85.386 1.00 17.60 91 PRO A C 1
ATOM 700 O O . PRO A 1 91 ? 23.273 35.812 86.016 1.00 17.59 91 PRO A O 1
ATOM 704 N N . SER A 1 92 ? 22.986 34.603 84.127 1.00 18.52 92 SER A N 1
ATOM 705 C CA . SER A 1 92 ? 23.773 35.466 83.249 1.00 18.69 92 SER A CA 1
ATOM 706 C C . SER A 1 92 ? 23.037 36.779 82.998 1.00 19.55 92 SER A C 1
ATOM 707 O O . SER A 1 92 ? 21.783 36.831 82.972 1.00 19.79 92 SER A O 1
ATOM 710 N N . GLU A 1 93 ? 23.818 37.851 82.810 1.00 19.24 93 GLU A N 1
ATOM 711 C CA . GLU A 1 93 ? 23.332 39.096 82.245 1.00 19.60 93 GLU A CA 1
ATOM 712 C C . GLU A 1 93 ? 22.447 38.863 81.003 1.00 17.76 93 GLU A C 1
ATOM 713 O O . GLU A 1 93 ? 21.585 39.682 80.743 1.00 19.16 93 GLU A O 1
ATOM 719 N N . ILE A 1 94 ? 22.680 37.809 80.207 1.00 18.57 94 ILE A N 1
ATOM 720 C CA . ILE A 1 94 ? 21.920 37.629 78.946 1.00 19.97 94 ILE A CA 1
ATOM 721 C C . ILE A 1 94 ? 20.440 37.296 79.220 1.00 21.42 94 ILE A C 1
ATOM 722 O O . ILE A 1 94 ? 19.620 37.415 78.293 1.00 20.00 94 ILE A O 1
ATOM 727 N N . MET A 1 95 ? 20.099 36.900 80.455 1.00 19.16 95 MET A N 1
ATOM 728 C CA . MET A 1 95 ? 18.691 36.776 80.878 1.00 19.61 95 MET A CA 1
ATOM 729 C C . MET A 1 95 ? 17.925 38.077 80.603 1.00 20.61 95 MET A C 1
ATOM 730 O O . MET A 1 95 ? 16.771 38.038 80.144 1.00 20.08 95 MET A O 1
ATOM 735 N N . VAL A 1 96 ? 18.574 39.215 80.850 1.00 19.64 96 VAL A N 1
ATOM 736 C CA . VAL A 1 96 ? 17.971 40.516 80.624 1.00 20.28 96 VAL A CA 1
ATOM 737 C C . VAL A 1 96 ? 17.739 40.721 79.123 1.00 21.53 96 VAL A C 1
ATOM 738 O O . VAL A 1 96 ? 16.651 41.175 78.725 1.00 22.71 96 VAL A O 1
ATOM 742 N N . ASN A 1 97 ? 18.732 40.383 78.300 1.00 21.50 97 ASN A N 1
ATOM 743 C CA . ASN A 1 97 ? 18.641 40.505 76.847 1.00 22.20 97 ASN A CA 1
ATOM 744 C C . ASN A 1 97 ? 17.513 39.613 76.305 1.00 20.49 97 ASN A C 1
ATOM 745 O O . ASN A 1 97 ? 16.776 40.029 75.422 1.00 19.58 97 ASN A O 1
ATOM 750 N N . LEU A 1 98 ? 17.408 38.393 76.830 1.00 18.96 98 LEU A N 1
ATOM 751 C CA . LEU A 1 98 ? 16.359 37.466 76.378 1.00 18.69 98 LEU A CA 1
ATOM 752 C C . LEU A 1 98 ? 14.972 38.020 76.743 1.00 19.08 98 LEU A C 1
ATOM 753 O O . LEU A 1 98 ? 14.087 38.036 75.883 1.00 17.17 98 LEU A O 1
ATOM 758 N N . ALA A 1 99 ? 14.784 38.494 77.978 1.00 18.84 99 ALA A N 1
ATOM 759 C CA . ALA A 1 99 ? 13.493 39.010 78.392 1.00 18.91 99 ALA A CA 1
ATOM 760 C C . ALA A 1 99 ? 13.122 40.222 77.538 1.00 21.16 99 ALA A C 1
ATOM 761 O O . ALA A 1 99 ? 11.970 40.355 77.142 1.00 20.15 99 ALA A O 1
ATOM 763 N N . GLU A 1 100 ? 14.102 41.091 77.249 1.00 21.00 100 GLU A N 1
ATOM 764 C CA . GLU A 1 100 ? 13.862 42.251 76.359 1.00 22.71 100 GLU A CA 1
ATOM 765 C C . GLU A 1 100 ? 13.407 41.768 74.982 1.00 22.77 100 GLU A C 1
ATOM 766 O O . GLU A 1 100 ? 12.454 42.293 74.419 1.00 22.61 100 GLU A O 1
ATOM 772 N N . ALA A 1 101 ? 14.104 40.780 74.436 1.00 22.93 101 ALA A N 1
ATOM 773 C CA . ALA A 1 101 ? 13.793 40.319 73.074 1.00 22.37 101 ALA A CA 1
ATOM 774 C C . ALA A 1 101 ? 12.381 39.716 73.045 1.00 21.93 101 ALA A C 1
ATOM 775 O O . ALA A 1 101 ? 11.577 40.004 72.132 1.00 21.97 101 ALA A O 1
ATOM 777 N N . PHE A 1 102 ? 12.073 38.872 74.024 1.00 19.67 102 PHE A N 1
ATOM 778 C CA . PHE A 1 102 ? 10.821 38.122 73.982 1.00 21.97 102 PHE A CA 1
ATOM 779 C C . PHE A 1 102 ? 9.652 39.088 74.223 1.00 20.60 102 PHE A C 1
ATOM 780 O O . PHE A 1 102 ? 8.673 39.044 73.513 1.00 20.67 102 PHE A O 1
ATOM 788 N N . VAL A 1 103 ? 9.789 39.982 75.199 1.00 20.92 103 VAL A N 1
ATOM 789 C CA . VAL A 1 103 ? 8.769 40.957 75.501 1.00 21.78 103 VAL A CA 1
ATOM 790 C C . VAL A 1 103 ? 8.564 41.903 74.303 1.00 23.12 103 VAL A C 1
ATOM 791 O O . VAL A 1 103 ? 7.404 42.290 73.998 1.00 22.67 103 VAL A O 1
ATOM 795 N N . GLY A 1 104 ? 9.656 42.270 73.621 1.00 22.01 104 GLY A N 1
ATOM 796 C CA . GLY A 1 104 ? 9.544 43.112 72.456 1.00 22.40 104 GLY A CA 1
ATOM 797 C C . GLY A 1 104 ? 8.742 42.453 71.329 1.00 24.09 104 GLY A C 1
ATOM 798 O O . GLY A 1 104 ? 8.118 43.145 70.567 1.00 25.52 104 GLY A O 1
ATOM 799 N N . MET A 1 105 ? 8.793 41.121 71.200 1.00 21.42 105 MET A N 1
ATOM 800 C CA . MET A 1 105 ? 8.178 40.412 70.071 1.00 22.69 105 MET A CA 1
ATOM 801 C C . MET A 1 105 ? 6.685 40.153 70.310 1.00 23.42 105 MET A C 1
ATOM 802 O O . MET A 1 105 ? 5.968 39.964 69.363 1.00 24.30 105 MET A O 1
ATOM 807 N N . VAL A 1 106 ? 6.252 40.092 71.575 1.00 22.31 106 VAL A N 1
ATOM 808 C CA . VAL A 1 106 ? 4.900 39.669 71.969 1.00 21.96 106 VAL A CA 1
ATOM 809 C C . VAL A 1 106 ? 4.112 40.920 72.380 1.00 22.23 106 VAL A C 1
ATOM 810 O O . VAL A 1 106 ? 4.348 41.515 73.441 1.00 21.60 106 VAL A O 1
ATOM 814 N N . ARG A 1 107 ? 3.193 41.363 71.501 1.00 23.21 107 ARG A N 1
ATOM 815 C CA . ARG A 1 107 ? 2.468 42.638 71.672 1.00 26.50 107 ARG A CA 1
ATOM 816 C C . ARG A 1 107 ? 1.743 42.734 73.023 1.00 26.10 107 ARG A C 1
ATOM 817 O O . ARG A 1 107 ? 1.724 43.782 73.615 1.00 27.03 107 ARG A O 1
ATOM 825 N N . HIS A 1 108 ? 1.127 41.654 73.513 1.00 24.16 108 HIS A N 1
ATOM 826 C CA . HIS A 1 108 ? 0.365 41.723 74.754 1.00 23.70 108 HIS A CA 1
ATOM 827 C C . HIS A 1 108 ? 1.263 41.872 75.986 1.00 23.63 108 HIS A C 1
ATOM 828 O O . HIS A 1 108 ? 0.781 42.193 77.041 1.00 24.14 108 HIS A O 1
ATOM 835 N N . ALA A 1 109 ? 2.536 41.499 75.867 1.00 23.49 109 ALA A N 1
ATOM 836 C CA . ALA A 1 109 ? 3.373 41.244 77.046 1.00 23.67 109 ALA A CA 1
ATOM 837 C C . ALA A 1 109 ? 4.262 42.452 77.363 1.00 21.48 109 ALA A C 1
ATOM 838 O O . ALA A 1 109 ? 4.789 43.077 76.445 1.00 23.70 109 ALA A O 1
ATOM 840 N N . ASP A 1 110 ? 4.466 42.662 78.668 1.00 21.78 110 ASP A N 1
ATOM 841 C CA . ASP A 1 110 ? 5.385 43.643 79.249 1.00 22.06 110 ASP A CA 1
ATOM 842 C C . ASP A 1 110 ? 6.510 42.963 80.052 1.00 22.30 110 ASP A C 1
ATOM 843 O O . ASP A 1 110 ? 7.526 43.609 80.321 1.00 22.02 110 ASP A O 1
ATOM 848 N N . TRP A 1 111 ? 6.340 41.678 80.412 1.00 20.79 111 TRP A N 1
ATOM 849 C CA . TRP A 1 111 ? 7.351 40.972 81.183 1.00 19.51 111 TRP A CA 1
ATOM 850 C C . TRP A 1 111 ? 7.420 39.499 80.787 1.00 19.29 111 TRP A C 1
ATOM 851 O O . TRP A 1 111 ? 6.489 38.959 80.210 1.00 18.78 111 TRP A O 1
ATOM 862 N N . ALA A 1 112 ? 8.530 38.851 81.156 1.00 19.53 112 ALA A N 1
ATOM 863 C CA . ALA A 1 112 ? 8.716 37.422 80.951 1.00 19.73 112 ALA A CA 1
ATOM 864 C C . ALA A 1 112 ? 9.272 36.742 82.212 1.00 19.73 112 ALA A C 1
ATOM 865 O O . ALA A 1 112 ? 10.046 37.322 82.940 1.00 20.09 112 ALA A O 1
ATOM 867 N N . MET A 1 113 ? 8.897 35.473 82.406 1.00 18.63 113 MET A N 1
ATOM 868 C CA . MET A 1 113 ? 9.526 34.584 83.349 1.00 20.18 113 MET A CA 1
ATOM 869 C C . MET A 1 113 ? 9.943 33.313 82.594 1.00 21.08 113 MET A C 1
ATOM 870 O O . MET A 1 113 ? 9.203 32.871 81.682 1.00 20.63 113 MET A O 1
ATOM 875 N N . PHE A 1 114 ? 11.134 32.769 82.921 1.00 17.61 114 PHE A N 1
ATOM 876 C CA . PHE A 1 114 ? 11.696 31.620 82.239 1.00 16.77 114 PHE A CA 1
ATOM 877 C C . PHE A 1 114 ? 1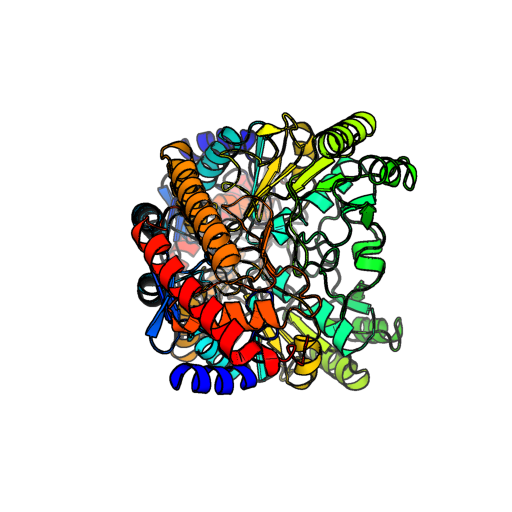1.739 30.450 83.204 1.00 17.05 114 PHE A C 1
ATOM 878 O O . PHE A 1 114 ? 12.074 30.627 84.401 1.00 18.60 114 PHE A O 1
ATOM 886 N N . CYS A 1 115 ? 11.441 29.267 82.659 1.00 16.63 115 CYS A N 1
ATOM 887 C CA . CYS A 1 115 ? 11.407 27.985 83.376 1.00 18.19 115 CYS A CA 1
ATOM 888 C C . CYS A 1 115 ? 11.929 26.885 82.441 1.00 17.27 115 CYS A C 1
ATOM 889 O O . CYS A 1 115 ? 12.607 27.195 81.452 1.00 17.19 115 CYS A O 1
ATOM 892 N N . LYS A 1 116 ? 11.692 25.608 82.768 1.00 17.53 116 LYS A N 1
ATOM 893 C CA . LYS A 1 116 ? 12.220 24.534 81.938 1.00 17.85 116 LYS A CA 1
ATOM 894 C C . LYS A 1 116 ? 11.135 23.928 81.047 1.00 17.11 116 LYS A C 1
ATOM 895 O O . LYS A 1 116 ? 11.312 23.869 79.842 1.00 17.58 116 LYS A O 1
ATOM 901 N N . ASN A 1 117 ? 10.088 23.395 81.680 1.00 16.85 117 ASN A N 1
ATOM 902 C CA . ASN A 1 117 ? 9.050 22.633 81.036 1.00 18.07 117 ASN A CA 1
ATOM 903 C C . ASN A 1 117 ? 7.908 23.577 80.659 1.00 16.24 117 ASN A C 1
ATOM 904 O O . ASN A 1 117 ? 7.660 24.545 81.376 1.00 16.33 117 ASN A O 1
ATOM 909 N N . GLY A 1 118 ? 7.173 23.253 79.584 1.00 15.30 118 GLY A N 1
ATOM 910 C CA . GLY A 1 118 ? 5.969 23.965 79.281 1.00 15.73 118 GLY A CA 1
ATOM 911 C C . GLY A 1 118 ? 4.938 23.860 80.405 1.00 15.28 118 GLY A C 1
ATOM 912 O O . GLY A 1 118 ? 4.219 24.828 80.667 1.00 15.94 118 GLY A O 1
ATOM 913 N N . SER A 1 119 ? 4.937 22.710 81.091 1.00 16.58 119 SER A N 1
ATOM 914 C CA . SER A 1 119 ? 4.086 22.437 82.254 1.00 18.57 119 SER A CA 1
ATOM 915 C C . SER A 1 119 ? 4.389 23.427 83.401 1.00 18.51 119 SER A C 1
ATOM 916 O O . SER A 1 119 ? 3.507 23.742 84.171 1.00 17.26 119 SER A O 1
ATOM 919 N N . ASP A 1 120 ? 5.666 23.856 83.528 1.00 16.31 120 ASP A N 1
ATOM 920 C CA . ASP A 1 120 ? 6.086 24.863 84.504 1.00 16.99 120 ASP A CA 1
ATOM 921 C C . ASP A 1 120 ? 5.378 26.197 84.206 1.00 16.38 120 ASP A C 1
ATOM 922 O O . ASP A 1 120 ? 4.913 26.878 85.150 1.00 17.54 120 ASP A O 1
ATOM 927 N N . ALA A 1 121 ? 5.322 26.582 82.916 1.00 16.25 121 ALA A N 1
ATOM 928 C CA . ALA A 1 121 ? 4.729 27.857 82.513 1.00 16.27 121 ALA A CA 1
ATOM 929 C C . ALA A 1 121 ? 3.208 27.818 82.722 1.00 16.31 121 ALA A C 1
ATOM 930 O O . ALA A 1 121 ? 2.640 28.764 83.182 1.00 16.42 121 ALA A O 1
ATOM 932 N N . THR A 1 122 ? 2.554 26.707 82.387 1.00 17.23 122 THR A N 1
ATOM 933 C CA . THR A 1 122 ? 1.083 26.665 82.535 1.00 16.50 122 THR A CA 1
ATOM 934 C C . THR A 1 122 ? 0.687 26.619 84.014 1.00 16.57 122 THR A C 1
ATOM 935 O O . THR A 1 122 ? -0.293 27.258 84.407 1.00 16.86 122 THR A O 1
ATOM 939 N N . SER A 1 123 ? 1.447 25.879 84.828 1.00 16.45 123 SER A N 1
ATOM 940 C CA A SER A 1 123 ? 1.213 25.787 86.263 0.49 17.09 123 SER A CA 1
ATOM 941 C CA B SER A 1 123 ? 1.226 25.788 86.260 0.51 16.28 123 SER A CA 1
ATOM 942 C C . SER A 1 123 ? 1.450 27.148 86.928 1.00 17.61 123 SER A C 1
ATOM 943 O O . SER A 1 123 ? 0.666 27.549 87.785 1.00 17.97 123 SER A O 1
ATOM 948 N N . THR A 1 124 ? 2.509 27.859 86.493 1.00 17.51 124 THR A N 1
ATOM 949 C CA . THR A 1 124 ? 2.804 29.197 86.973 1.00 17.04 124 THR A CA 1
ATOM 950 C C . THR A 1 124 ? 1.636 30.134 86.624 1.00 18.37 124 THR A C 1
ATOM 951 O O . THR A 1 124 ? 1.212 30.940 87.481 1.00 17.69 124 THR A O 1
ATOM 955 N N . ALA A 1 125 ? 1.118 30.042 85.385 1.00 17.11 125 ALA A N 1
ATOM 956 C CA . ALA A 1 125 ? -0.006 30.879 84.962 1.00 17.89 125 ALA A CA 1
ATOM 957 C C . ALA A 1 125 ? -1.230 30.630 85.860 1.00 17.54 125 ALA A C 1
ATOM 958 O O . ALA A 1 125 ? -1.926 31.576 86.253 1.00 18.28 125 ALA A O 1
ATOM 960 N N . MET A 1 126 ? -1.468 29.364 86.198 1.00 18.37 126 MET A N 1
ATOM 961 C CA . MET A 1 126 ? -2.635 28.940 87.030 1.00 20.38 126 MET A CA 1
ATOM 962 C C . MET A 1 126 ? -2.535 29.584 88.426 1.00 20.59 126 MET A C 1
ATOM 963 O O . MET A 1 126 ? -3.494 30.214 88.901 1.00 20.20 126 MET A O 1
ATOM 968 N N . VAL A 1 127 ? -1.364 29.457 89.068 1.00 18.14 127 VAL A N 1
ATOM 969 C CA . VAL A 1 127 ? -1.121 30.002 90.392 1.00 18.88 127 VAL A CA 1
ATOM 970 C C . VAL A 1 127 ? -1.167 31.540 90.362 1.00 19.26 127 VAL A C 1
ATOM 971 O O . VAL A 1 127 ? -1.828 32.154 91.220 1.00 19.73 127 VAL A O 1
ATOM 975 N N . LEU A 1 128 ? -0.508 32.166 89.380 1.00 19.21 128 LEU A N 1
ATOM 976 C CA . LEU A 1 128 ? -0.556 33.611 89.182 1.00 18.71 128 LEU A CA 1
ATOM 977 C C . LEU A 1 128 ? -2.017 34.091 89.139 1.00 19.51 128 LEU A C 1
ATOM 978 O O . LEU A 1 128 ? -2.352 35.062 89.803 1.00 19.97 128 LEU A O 1
ATOM 983 N N . ALA A 1 129 ? -2.853 33.440 88.319 1.00 19.03 129 ALA A N 1
ATOM 984 C CA . ALA A 1 129 ? -4.231 33.899 88.109 1.00 19.29 129 ALA A CA 1
ATOM 985 C C . ALA A 1 129 ? -5.035 33.855 89.420 1.00 19.13 129 ALA A C 1
ATOM 986 O O . ALA A 1 129 ? -5.803 34.789 89.686 1.00 20.34 129 ALA A O 1
ATOM 988 N N . ARG A 1 130 ? -4.834 32.815 90.235 1.00 19.45 130 ARG A N 1
ATOM 989 C CA . ARG A 1 130 ? -5.476 32.688 91.515 1.00 19.53 130 ARG A CA 1
ATOM 990 C C . ARG A 1 130 ? -4.982 33.795 92.458 1.00 22.78 130 ARG A C 1
ATOM 991 O O . ARG A 1 130 ? -5.804 34.424 93.122 1.00 21.39 130 ARG A O 1
ATOM 999 N N . ALA A 1 131 ? -3.656 34.047 92.507 1.00 21.21 131 ALA A N 1
ATOM 1000 C CA . ALA A 1 131 ? -3.102 35.170 93.289 1.00 20.98 131 ALA A CA 1
ATOM 1001 C C . ALA A 1 131 ? -3.680 36.521 92.855 1.00 20.84 131 ALA A C 1
ATOM 1002 O O . ALA A 1 131 ? -3.954 37.375 93.712 1.00 21.35 131 ALA A O 1
ATOM 1004 N N . HIS A 1 132 ? -3.804 36.724 91.546 1.00 20.91 132 HIS A N 1
ATOM 1005 C CA . HIS A 1 132 ? -4.197 37.982 90.957 1.00 21.25 132 HIS A CA 1
ATOM 1006 C C . HIS A 1 132 ? -5.650 38.285 91.318 1.00 23.04 132 HIS A C 1
ATOM 1007 O O . HIS A 1 132 ? -5.975 39.419 91.647 1.00 24.10 132 HIS A O 1
ATOM 1014 N N . THR A 1 133 ? -6.502 37.268 91.211 1.00 21.86 133 THR A N 1
ATOM 1015 C CA . THR A 1 133 ? -7.938 37.493 91.321 1.00 23.75 133 THR A CA 1
ATOM 1016 C C . THR A 1 133 ? -8.466 37.222 92.725 1.00 25.16 133 THR A C 1
ATOM 1017 O O . THR A 1 133 ? -9.561 37.635 93.022 1.00 26.23 133 THR A O 1
ATOM 1021 N N . GLY A 1 134 ? -7.766 36.400 93.516 1.00 24.01 134 GLY A N 1
ATOM 1022 C CA . GLY A 1 134 ? -8.291 35.907 94.795 1.00 26.04 134 GLY A CA 1
ATOM 1023 C C . GLY A 1 134 ? -9.433 34.921 94.608 1.00 25.47 134 GLY A C 1
ATOM 1024 O O . GLY A 1 134 ? -10.145 34.652 95.550 1.00 25.00 134 GLY A O 1
ATOM 1025 N N . ARG A 1 135 ? -9.547 34.307 93.419 1.00 23.22 135 ARG A N 1
ATOM 1026 C CA . ARG A 1 135 ? -10.595 33.340 93.089 1.00 23.35 135 ARG A CA 1
ATOM 1027 C C . ARG A 1 135 ? -9.976 31.973 92.811 1.00 24.95 135 ARG A C 1
ATOM 1028 O O . ARG A 1 135 ? -8.737 31.828 92.685 1.00 25.19 135 ARG A O 1
ATOM 1036 N N . LYS A 1 136 ? -10.834 30.960 92.707 1.00 21.61 136 LYS A N 1
ATOM 1037 C CA . LYS A 1 136 ? -10.357 29.596 92.684 1.00 21.20 136 LYS A CA 1
ATOM 1038 C C . LYS A 1 136 ? -10.422 28.952 91.292 1.00 23.81 136 LYS A C 1
ATOM 1039 O O . LYS A 1 136 ? -9.573 28.083 91.005 1.00 21.85 136 LYS A O 1
ATOM 1045 N N . THR A 1 137 ? -11.433 29.298 90.471 1.00 19.19 137 THR A N 1
ATOM 1046 C CA . THR A 1 137 ? -11.801 28.414 89.364 1.00 20.36 137 THR A CA 1
ATOM 1047 C C . THR A 1 137 ? -10.951 28.714 88.124 1.00 17.75 137 THR A C 1
ATOM 1048 O O . THR A 1 137 ? -10.872 29.842 87.634 1.00 19.90 137 THR A O 1
ATOM 1052 N N . ILE A 1 138 ? -10.357 27.650 87.597 1.00 17.43 138 ILE A N 1
ATOM 1053 C CA . ILE A 1 138 ? -9.620 27.699 86.334 1.00 19.54 138 ILE A CA 1
ATOM 1054 C C . ILE A 1 138 ? -10.467 27.004 85.255 1.00 17.16 138 ILE A C 1
ATOM 1055 O O . ILE A 1 138 ? -10.849 25.857 85.421 1.00 20.18 138 ILE A O 1
ATOM 1060 N N . LEU A 1 139 ? -10.764 27.716 84.170 1.00 18.69 139 LEU A N 1
ATOM 1061 C CA . LEU A 1 139 ? -11.562 27.113 83.080 1.00 18.76 139 LEU A CA 1
ATOM 1062 C C . LEU A 1 139 ? -10.643 26.563 81.982 1.00 20.13 139 LEU A C 1
ATOM 1063 O O . LEU A 1 139 ? -9.872 27.327 81.394 1.00 20.99 139 LEU A O 1
ATOM 1068 N N . CYS A 1 140 ? -10.792 25.276 81.661 1.00 19.84 140 CYS A N 1
ATOM 1069 C CA . CYS A 1 140 ? -10.043 24.650 80.559 1.00 19.71 140 CYS A CA 1
ATOM 1070 C C . CYS A 1 140 ? -11.046 23.950 79.630 1.00 19.63 140 CYS A C 1
ATOM 1071 O O . CYS A 1 140 ? -12.159 23.617 80.043 1.00 18.50 140 CYS A O 1
ATOM 1074 N N . ALA A 1 141 ? -10.656 23.786 78.366 1.00 18.75 141 ALA A N 1
ATOM 1075 C CA . ALA A 1 141 ? -11.437 23.048 77.384 1.00 18.87 141 ALA A CA 1
ATOM 1076 C C . ALA A 1 141 ? -11.344 21.558 77.702 1.00 20.12 141 ALA A C 1
ATOM 1077 O O . ALA A 1 141 ? -10.248 21.065 78.017 1.00 20.09 141 ALA A O 1
ATOM 1079 N N . LYS A 1 142 ? -12.475 20.832 77.604 1.00 20.72 142 LYS A N 1
ATOM 1080 C CA . LYS A 1 142 ? -12.491 19.387 77.727 1.00 23.73 142 LYS A CA 1
ATOM 1081 C C . LYS A 1 142 ? -11.482 18.780 76.746 1.00 21.87 142 LYS A C 1
ATOM 1082 O O . LYS A 1 142 ? -11.483 19.130 75.562 1.00 21.51 142 LYS A O 1
ATOM 1088 N N . GLY A 1 143 ? -10.618 17.913 77.267 1.00 22.19 143 GLY A N 1
ATOM 1089 C CA . GLY A 1 143 ? -9.600 17.182 76.501 1.00 23.01 143 GLY A CA 1
ATOM 1090 C C . GLY A 1 143 ? -8.397 18.034 76.089 1.00 21.06 143 GLY A C 1
ATOM 1091 O O . GLY A 1 143 ? -7.567 17.549 75.363 1.00 22.82 143 GLY A O 1
ATOM 1092 N N . ALA A 1 144 ? -8.301 19.300 76.498 1.00 19.67 144 ALA A N 1
ATOM 1093 C CA . ALA A 1 144 ? -7.155 20.113 76.113 1.00 19.80 144 ALA A CA 1
ATOM 1094 C C . ALA A 1 144 ? -5.935 19.735 76.967 1.00 21.02 144 ALA A C 1
ATOM 1095 O O . ALA A 1 144 ? -6.035 19.645 78.184 1.00 20.10 144 ALA A O 1
ATOM 1097 N N . TYR A 1 145 ? -4.791 19.533 76.301 1.00 18.71 145 TYR A N 1
ATOM 1098 C CA . TYR A 1 145 ? -3.525 19.191 76.962 1.00 20.03 145 TYR A CA 1
ATOM 1099 C C . TYR A 1 145 ? -2.758 20.474 77.319 1.00 18.34 145 TYR A C 1
ATOM 1100 O O . TYR A 1 145 ? -2.399 21.246 76.435 1.00 19.40 145 TYR A O 1
ATOM 1109 N N . HIS A 1 146 ? -2.520 20.678 78.627 1.00 18.48 146 HIS A N 1
ATOM 1110 C CA . HIS A 1 146 ? -1.776 21.813 79.143 1.00 19.25 146 HIS A CA 1
ATOM 1111 C C . HIS A 1 146 ? -0.516 21.381 79.903 1.00 19.65 146 HIS A C 1
ATOM 1112 O O . HIS A 1 146 ? 0.171 22.217 80.473 1.00 19.68 146 HIS A O 1
ATOM 1119 N N . GLY A 1 147 ? -0.235 20.087 79.922 1.00 20.03 147 GLY A N 1
ATOM 1120 C CA . GLY A 1 147 ? 0.931 19.557 80.633 1.00 21.13 147 GLY A CA 1
ATOM 1121 C C . GLY A 1 147 ? 0.571 18.267 81.334 1.00 21.49 147 GLY A C 1
ATOM 1122 O O . GLY A 1 147 ? -0.530 17.725 81.122 1.00 21.13 147 GLY A O 1
ATOM 1123 N N . ALA A 1 148 ? 1.484 17.771 82.174 1.00 18.93 148 ALA A N 1
ATOM 1124 C CA . ALA A 1 148 ? 1.250 16.515 82.847 1.00 19.50 148 ALA A CA 1
ATOM 1125 C C . ALA A 1 148 ? 1.424 16.666 84.364 1.00 20.03 148 ALA A C 1
ATOM 1126 O O . ALA A 1 148 ? 1.942 15.765 85.030 1.00 21.48 148 ALA A O 1
ATOM 1128 N N . SER A 1 149 ? 0.965 17.804 84.890 1.00 22.40 149 SER A N 1
ATOM 1129 C CA . SER A 1 149 ? 0.903 18.062 86.344 1.00 23.60 149 SER A CA 1
ATOM 1130 C C . SER A 1 149 ? -0.349 17.400 86.948 1.00 24.07 149 SER A C 1
ATOM 1131 O O . SER A 1 149 ? -1.298 17.041 86.245 1.00 22.58 149 SER A O 1
ATOM 1134 N N . PRO A 1 150 ? -0.440 17.230 88.292 1.00 24.75 150 PRO A N 1
ATOM 1135 C CA . PRO A 1 150 ? -1.642 16.632 88.874 1.00 23.56 150 PRO A CA 1
ATOM 1136 C C . PRO A 1 150 ? -2.923 17.367 88.446 1.00 24.27 150 PRO A C 1
ATOM 1137 O O . PRO A 1 150 ? -3.957 16.705 88.250 1.00 24.00 150 PRO A O 1
ATOM 1141 N N . TRP A 1 151 ? -2.874 18.694 88.263 1.00 23.17 151 TRP A N 1
ATOM 1142 C CA . TRP A 1 151 ? -4.114 19.449 87.928 1.00 24.17 151 TRP A CA 1
ATOM 1143 C C . TRP A 1 151 ? -4.602 19.182 86.502 1.00 23.72 151 TRP A C 1
ATOM 1144 O O . TRP A 1 151 ? -5.759 19.488 86.209 1.00 21.41 151 TRP A O 1
ATOM 1155 N N . ASN A 1 152 ? -3.735 18.696 85.607 1.00 23.45 152 ASN A N 1
ATOM 1156 C CA . ASN A 1 152 ? -4.126 18.687 84.189 1.00 23.40 152 ASN A CA 1
ATOM 1157 C C . ASN A 1 152 ? -3.709 17.411 83.442 1.00 24.36 152 ASN A C 1
ATOM 1158 O O . ASN A 1 152 ? -4.074 17.280 82.291 1.00 24.66 152 ASN A O 1
ATOM 1163 N N . THR A 1 153 ? -2.987 16.469 84.060 1.00 24.28 153 THR A N 1
ATOM 1164 C CA . THR A 1 153 ? -2.519 15.275 83.330 1.00 24.80 153 THR A CA 1
ATOM 1165 C C . THR A 1 153 ? -3.737 14.510 82.786 1.00 28.76 153 THR A C 1
ATOM 1166 O O . THR A 1 153 ? -4.758 14.350 83.491 1.00 25.19 153 THR A O 1
ATOM 1170 N N . PRO A 1 154 ? -3.668 14.024 81.518 1.00 30.17 154 PRO A N 1
ATOM 1171 C CA . PRO A 1 154 ? -4.810 13.366 80.868 1.00 31.32 154 PRO A CA 1
ATOM 1172 C C . PRO A 1 154 ? -5.121 11.945 81.355 1.00 34.87 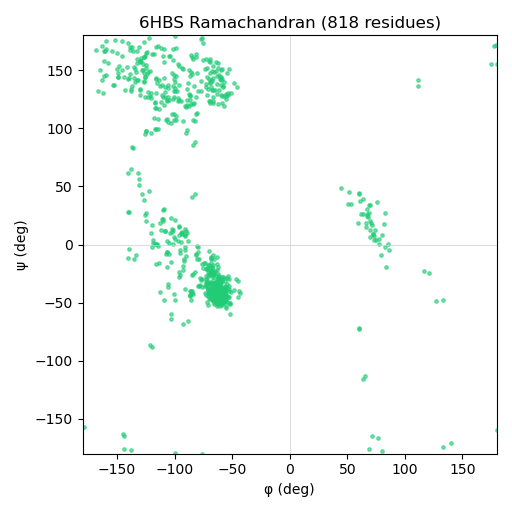154 PRO A C 1
ATOM 1173 O O . PRO A 1 154 ? -6.197 11.432 81.053 1.00 35.38 154 PRO A O 1
ATOM 1177 N N . HIS A 1 155 ? -4.171 11.308 82.055 1.00 34.16 155 HIS A N 1
ATOM 1178 C CA . HIS A 1 155 ? -4.397 10.012 82.645 1.00 35.86 155 HIS A CA 1
ATOM 1179 C C . HIS A 1 155 ? -4.197 10.121 84.155 1.00 34.32 155 HIS A C 1
ATOM 1180 O O . HIS A 1 155 ? -3.173 10.598 84.602 1.00 31.96 155 HIS A O 1
ATOM 1187 N N . THR A 1 156 ? -5.167 9.609 84.917 1.00 30.67 156 THR A N 1
ATOM 1188 C CA . THR A 1 156 ? -5.351 10.031 86.276 1.00 30.90 156 THR A CA 1
ATOM 1189 C C . THR A 1 156 ? -4.975 8.931 87.289 1.00 26.10 156 THR A C 1
ATOM 1190 O O . THR A 1 156 ? -5.369 9.022 88.430 1.00 26.76 156 THR A O 1
ATOM 1194 N N . ALA A 1 157 ? -4.146 7.951 86.918 1.00 25.47 157 ALA A N 1
ATOM 1195 C CA . ALA A 1 157 ? -3.536 7.037 87.941 1.00 26.18 157 ALA A CA 1
ATOM 1196 C C . ALA A 1 157 ? -2.726 7.870 88.955 1.00 26.64 157 ALA A C 1
ATOM 1197 O O . ALA A 1 157 ? -1.878 8.687 88.565 1.00 23.95 157 ALA A O 1
ATOM 1199 N N . GLY A 1 158 ? -3.084 7.761 90.243 1.00 23.48 158 GLY A N 1
ATOM 1200 C CA . GLY A 1 158 ? -2.398 8.481 91.323 1.00 23.49 158 GLY A CA 1
ATOM 1201 C C . GLY A 1 158 ? -2.825 9.928 91.469 1.00 23.96 158 GLY A C 1
ATOM 1202 O O . GLY A 1 158 ? -2.212 10.673 92.237 1.00 23.20 158 GLY A O 1
ATOM 1203 N N . ILE A 1 159 ? -3.868 10.342 90.740 1.00 23.03 159 ILE A N 1
ATOM 1204 C CA . ILE A 1 159 ? -4.383 11.701 90.814 1.00 22.08 159 ILE A CA 1
ATOM 1205 C C . ILE A 1 159 ? -5.639 11.719 91.695 1.00 23.77 159 ILE A C 1
ATOM 1206 O O . ILE A 1 159 ? -6.522 10.929 91.514 1.00 21.07 159 ILE A O 1
ATOM 1211 N N . LEU A 1 160 ? -5.705 12.658 92.642 1.00 26.51 160 LEU A N 1
ATOM 1212 C CA . LEU A 1 160 ? -6.851 12.786 93.541 1.00 25.27 160 LEU A CA 1
ATOM 1213 C C . LEU A 1 160 ? -7.833 13.802 92.949 1.00 24.44 160 LEU A C 1
ATOM 1214 O O . LEU A 1 160 ? -7.428 14.781 92.309 1.00 23.35 160 LEU A O 1
ATOM 1219 N N . ALA A 1 161 ? -9.113 13.625 93.281 1.00 24.33 161 ALA A N 1
ATOM 1220 C CA . ALA A 1 161 ? -10.151 14.594 92.959 1.00 24.36 161 ALA A CA 1
ATOM 1221 C C . ALA A 1 161 ? -9.750 15.983 93.457 1.00 22.55 161 ALA A C 1
ATOM 1222 O O . ALA A 1 161 ? -9.988 16.982 92.782 1.00 23.66 161 ALA A O 1
ATOM 1224 N N . SER A 1 162 ? -9.068 16.043 94.609 1.00 23.22 162 SER A N 1
ATOM 1225 C CA . SER A 1 162 ? -8.689 17.302 95.222 1.00 24.03 162 SER A CA 1
ATOM 1226 C C . SER A 1 162 ? -7.621 18.034 94.379 1.00 23.08 162 SER A C 1
ATOM 1227 O O . SER A 1 162 ? -7.508 19.256 94.447 1.00 22.69 162 SER A O 1
ATOM 1230 N N . ASP A 1 163 ? -6.874 17.301 93.557 1.00 23.24 163 ASP A N 1
ATOM 1231 C CA . ASP A 1 163 ? -5.818 17.931 92.709 1.00 24.86 163 ASP A CA 1
ATOM 1232 C C . ASP A 1 163 ? -6.420 18.874 91.651 1.00 25.36 163 ASP A C 1
ATOM 1233 O O . ASP A 1 163 ? -5.711 19.728 91.128 1.00 26.44 163 ASP A O 1
ATOM 1238 N N . ARG A 1 164 ? -7.695 18.674 91.278 1.00 24.23 164 ARG A N 1
ATOM 1239 C CA . ARG A 1 164 ? -8.316 19.446 90.197 1.00 28.07 164 ARG A CA 1
ATOM 1240 C C . ARG A 1 164 ? -9.778 19.812 90.517 1.00 28.50 164 ARG A C 1
ATOM 1241 O O . ARG A 1 164 ? -10.578 20.065 89.600 1.00 26.39 164 ARG A O 1
ATOM 1249 N N . VAL A 1 165 ? -10.107 19.941 91.805 1.00 25.90 165 VAL A N 1
ATOM 1250 C CA . VAL A 1 165 ? -11.483 20.210 92.219 1.00 26.55 165 VAL A CA 1
ATOM 1251 C C . VAL A 1 165 ? -11.900 21.616 91.763 1.00 24.37 165 VAL A C 1
ATOM 1252 O O . VAL A 1 165 ? -13.077 21.861 91.565 1.00 24.54 165 VAL A O 1
ATOM 1256 N N . HIS A 1 166 ? -10.938 22.537 91.589 1.00 22.52 166 HIS A N 1
ATOM 1257 C CA . HIS A 1 166 ? -11.242 23.908 91.179 1.00 21.34 166 HIS A CA 1
ATOM 1258 C C . HIS A 1 166 ? -10.777 24.162 89.738 1.00 20.35 166 HIS A C 1
ATOM 1259 O O . HIS A 1 166 ? -10.440 25.265 89.399 1.00 21.30 166 HIS A O 1
ATOM 1266 N N . VAL A 1 167 ? -10.794 23.125 88.911 1.00 20.46 167 VAL A N 1
ATOM 1267 C CA . VAL A 1 167 ? -10.692 23.237 87.458 1.00 22.06 167 VAL A CA 1
ATOM 1268 C C . VAL A 1 167 ? -12.062 22.848 86.907 1.00 19.72 167 VAL A C 1
ATOM 1269 O O . VAL A 1 167 ? -12.571 21.815 87.288 1.00 23.61 167 VAL A O 1
ATOM 1273 N N . ALA A 1 168 ? -12.624 23.691 86.055 1.00 19.02 168 ALA A N 1
ATOM 1274 C CA . ALA A 1 168 ? -13.902 23.408 85.406 1.00 20.30 168 ALA A CA 1
ATOM 1275 C C . ALA A 1 168 ? -13.723 23.517 83.891 1.00 21.15 168 ALA A C 1
ATOM 1276 O O . ALA A 1 168 ? -12.766 24.109 83.433 1.00 20.16 168 ALA A O 1
ATOM 1278 N N . TYR A 1 169 ? -14.691 22.983 83.135 1.00 18.80 169 TYR A N 1
ATOM 1279 C CA . TYR A 1 169 ? -14.459 22.682 81.722 1.00 19.95 169 TYR A CA 1
ATOM 1280 C C . TYR A 1 169 ? -15.547 23.321 80.872 1.00 22.10 169 TYR A C 1
ATOM 1281 O O . TYR A 1 169 ? -16.696 23.530 81.343 1.00 22.22 169 TYR A O 1
ATOM 1290 N N . TYR A 1 170 ? -15.154 23.665 79.642 1.00 19.84 170 TYR A N 1
ATOM 1291 C CA . TYR A 1 170 ? -16.039 24.133 78.590 1.00 21.65 170 TYR A CA 1
ATOM 1292 C C . TYR A 1 170 ? -15.680 23.355 77.313 1.00 23.37 170 TYR A C 1
ATOM 1293 O O . TYR A 1 170 ? -14.643 22.698 77.257 1.00 21.69 170 TYR A O 1
ATOM 1302 N N . THR A 1 171 ? -16.543 23.433 76.298 1.00 21.81 171 THR A N 1
ATOM 1303 C CA . THR A 1 171 ? -16.271 22.815 74.961 1.00 21.97 171 THR A CA 1
ATOM 1304 C C . THR A 1 171 ? -15.490 23.802 74.099 1.00 19.69 171 THR A C 1
ATOM 1305 O O . THR A 1 171 ? -15.918 24.928 73.881 1.00 20.52 171 THR A O 1
ATOM 1309 N N . TYR A 1 172 ? -14.331 23.369 73.598 1.00 21.77 172 TYR A N 1
ATOM 1310 C CA . TYR A 1 172 ? -13.508 24.219 72.771 1.00 20.88 172 TYR A CA 1
ATOM 1311 C C . TYR A 1 172 ? -14.330 24.689 71.572 1.00 21.27 172 TYR A C 1
ATOM 1312 O O . TYR A 1 172 ? -15.037 23.880 70.991 1.00 21.66 172 TYR A O 1
ATOM 1321 N N . ASN A 1 173 ? -14.172 25.971 71.191 1.00 20.53 173 ASN A N 1
ATOM 1322 C CA . ASN A 1 173 ? -14.772 26.558 70.014 1.00 22.49 173 ASN A CA 1
ATOM 1323 C C . ASN A 1 173 ? -16.287 26.745 70.191 1.00 24.44 173 ASN A C 1
ATOM 1324 O O . ASN A 1 173 ? -16.978 26.994 69.205 1.00 26.97 173 ASN A O 1
ATOM 1329 N N . ASP A 1 174 ? -16.775 26.693 71.432 1.00 23.07 174 ASP A N 1
ATOM 1330 C CA . ASP A 1 174 ? -18.215 26.829 71.727 1.00 22.86 174 ASP A CA 1
ATOM 1331 C C . ASP A 1 174 ? -18.384 28.035 72.661 1.00 21.05 174 ASP A C 1
ATOM 1332 O O . ASP A 1 174 ? -18.203 27.905 73.897 1.00 20.50 174 ASP A O 1
ATOM 1337 N N . ALA A 1 175 ? -18.691 29.192 72.070 1.00 19.56 175 ALA A N 1
ATOM 1338 C CA . ALA A 1 175 ? -18.851 30.460 72.799 1.00 21.06 175 ALA A CA 1
ATOM 1339 C C . ALA A 1 175 ? -19.937 30.345 73.899 1.00 23.63 175 ALA A C 1
ATOM 1340 O O . ALA A 1 175 ? -19.765 30.846 75.014 1.00 23.59 175 ALA A O 1
ATOM 1342 N N . GLN A 1 176 ? -21.032 29.636 73.600 1.00 21.79 176 GLN A N 1
ATOM 1343 C CA . GLN A 1 176 ? -22.128 29.449 74.579 1.00 22.78 176 GLN A CA 1
ATOM 1344 C C . GLN A 1 176 ? -21.611 28.641 75.773 1.00 22.88 176 GLN A C 1
ATOM 1345 O O . GLN A 1 176 ? -21.876 28.998 76.893 1.00 20.90 176 GLN A O 1
ATOM 1351 N N . SER A 1 177 ? -20.859 27.567 75.503 1.00 22.27 177 SER A N 1
ATOM 1352 C CA . SER A 1 177 ? -20.285 26.679 76.519 1.00 22.16 177 SER A CA 1
ATOM 1353 C C . SER A 1 177 ? -19.380 27.488 77.451 1.00 23.55 177 SER A C 1
ATOM 1354 O O . SER A 1 177 ? -19.427 27.338 78.667 1.00 21.95 177 SER A O 1
ATOM 1357 N N . LEU A 1 178 ? -18.528 28.333 76.862 1.00 23.61 178 LEU A N 1
ATOM 1358 C CA . LEU A 1 178 ? -17.606 29.129 77.665 1.00 23.31 178 LEU A CA 1
ATOM 1359 C C . LEU A 1 178 ? -18.378 30.146 78.517 1.00 24.08 178 LEU A C 1
ATOM 1360 O O . LEU A 1 178 ? -18.097 30.288 79.701 1.00 23.44 178 LEU A O 1
ATOM 1365 N N . SER A 1 179 ? -19.317 30.884 77.897 1.00 24.01 179 SER A N 1
ATOM 1366 C CA A SER A 1 179 ? -20.202 31.812 78.612 0.50 25.36 179 SER A CA 1
ATOM 1367 C CA B SER A 1 179 ? -20.178 31.805 78.613 0.50 24.61 179 SER A CA 1
ATOM 1368 C C . SER A 1 179 ? -20.839 31.095 79.804 1.00 24.81 179 SER A C 1
ATOM 1369 O O . SER A 1 179 ? -20.815 31.596 80.932 1.00 24.25 179 SER A O 1
ATOM 1374 N N . ASP A 1 180 ? -21.417 29.916 79.546 1.00 23.00 180 ASP A N 1
ATOM 1375 C CA . ASP A 1 180 ? -22.063 29.182 80.583 1.00 22.83 180 ASP A CA 1
ATOM 1376 C C . ASP A 1 180 ? -21.076 28.813 81.691 1.00 25.27 180 ASP A C 1
ATOM 1377 O O . ASP A 1 180 ? -21.452 28.836 82.858 1.00 23.95 180 ASP A O 1
ATOM 1382 N N . ALA A 1 181 ? -19.855 28.413 81.321 1.00 22.59 181 ALA A N 1
ATOM 1383 C CA . ALA A 1 181 ? -18.885 28.017 82.308 1.00 22.37 181 ALA A CA 1
ATOM 1384 C C . ALA A 1 181 ? -18.595 29.173 83.265 1.00 20.62 181 ALA A C 1
ATOM 1385 O O . ALA A 1 181 ? -18.358 28.943 84.485 1.00 21.96 181 ALA A O 1
ATOM 1387 N N . PHE A 1 182 ? -18.561 30.399 82.731 1.00 20.45 182 PHE A N 1
ATOM 1388 C CA . PHE A 1 182 ? -18.343 31.592 83.556 1.00 21.18 182 PHE A CA 1
ATOM 1389 C C . PHE A 1 182 ? -19.490 31.726 84.580 1.00 24.09 182 PHE A C 1
ATOM 1390 O O . PHE A 1 182 ? -19.268 32.153 85.742 1.00 22.13 182 PHE A O 1
ATOM 1398 N N . LYS A 1 183 ? -20.718 31.406 84.147 1.00 23.89 183 LYS A N 1
ATOM 1399 C CA . LYS A 1 183 ? -21.893 31.664 85.007 1.00 24.01 183 LYS A CA 1
ATOM 1400 C C . LYS A 1 183 ? -22.108 30.508 85.983 1.00 22.40 183 LYS A C 1
ATOM 1401 O O . LYS A 1 183 ? -22.668 30.720 87.058 1.00 22.28 183 LYS A O 1
ATOM 1407 N N . ALA A 1 184 ? -21.661 29.309 85.631 1.00 20.39 184 ALA A N 1
ATOM 1408 C CA . ALA A 1 184 ? -21.778 28.155 86.489 1.00 22.00 184 ALA A CA 1
ATOM 1409 C C . ALA A 1 184 ? -20.915 28.310 87.755 1.00 22.22 184 ALA A C 1
ATOM 1410 O O . ALA A 1 184 ? -21.243 27.739 88.752 1.00 22.86 184 ALA A O 1
ATOM 1412 N N . HIS A 1 185 ? -19.834 29.097 87.675 1.00 21.45 185 HIS A N 1
ATOM 1413 C CA . HIS A 1 185 ? -18.967 29.441 88.782 1.00 21.30 185 HIS A CA 1
ATOM 1414 C C . HIS A 1 185 ? -18.937 30.964 88.905 1.00 22.74 185 HIS A C 1
ATOM 1415 O O . HIS A 1 185 ? -17.852 31.599 88.987 1.00 23.40 185 HIS A O 1
ATOM 1422 N N . ASP A 1 186 ? -20.127 31.577 88.838 1.00 20.85 186 ASP A N 1
ATOM 1423 C CA . ASP A 1 186 ? -20.250 33.000 88.784 1.00 23.03 186 ASP A CA 1
ATOM 1424 C C . ASP A 1 186 ? -19.433 33.649 89.914 1.00 22.52 186 ASP A C 1
ATOM 1425 O O . ASP A 1 186 ? -19.544 33.236 91.053 1.00 25.43 186 ASP A O 1
ATOM 1430 N N . GLY A 1 187 ? -18.609 34.646 89.569 1.00 24.70 187 GLY A N 1
ATOM 1431 C CA . GLY A 1 187 ? -17.819 35.425 90.531 1.00 23.99 187 GLY A CA 1
ATOM 1432 C C . GLY A 1 187 ? -16.509 34.743 90.946 1.00 25.39 187 GLY A C 1
ATOM 1433 O O . GLY A 1 187 ? -15.738 35.296 91.744 1.00 25.34 187 GLY A O 1
ATOM 1434 N N . ASP A 1 188 ? -16.235 33.537 90.451 1.00 21.62 188 ASP A N 1
ATOM 1435 C CA . ASP A 1 188 ? -15.088 32.797 90.990 1.00 21.95 188 ASP A CA 1
ATOM 1436 C C . ASP A 1 188 ? -14.106 32.389 89.887 1.00 20.20 188 ASP A C 1
ATOM 1437 O O . ASP A 1 188 ? -13.345 31.450 90.104 1.00 23.15 188 ASP A O 1
ATOM 1442 N N . ILE A 1 189 ? -14.129 33.043 88.724 1.00 18.95 189 ILE A N 1
ATOM 1443 C CA . ILE A 1 189 ? -13.207 32.600 87.634 1.00 20.04 189 ILE A CA 1
ATOM 1444 C C . ILE A 1 189 ? -11.874 33.354 87.784 1.00 18.72 189 ILE A C 1
ATOM 1445 O O . ILE A 1 189 ? -11.797 34.579 87.706 1.00 17.57 189 ILE A O 1
ATOM 1450 N N . ALA A 1 190 ? -10.811 32.576 87.969 1.00 18.65 190 ALA A N 1
ATOM 1451 C CA . ALA A 1 190 ? -9.454 33.129 88.074 1.00 18.62 190 ALA A CA 1
ATOM 1452 C C . ALA A 1 190 ? -8.865 33.305 86.672 1.00 17.94 190 ALA A C 1
ATOM 1453 O O . ALA A 1 190 ? -8.203 34.304 86.376 1.00 19.40 190 ALA A O 1
ATOM 1455 N N . ALA A 1 191 ? -9.119 32.323 85.793 1.00 18.00 191 ALA A N 1
ATOM 1456 C CA . ALA A 1 191 ? -8.582 32.343 84.447 1.00 18.17 191 ALA A CA 1
ATOM 1457 C C . ALA A 1 191 ? -9.339 31.403 83.505 1.00 18.14 191 ALA A C 1
ATOM 1458 O O . ALA A 1 191 ? -9.956 30.422 83.947 1.00 19.30 191 ALA A O 1
ATOM 1460 N N . VAL A 1 192 ? -9.210 31.712 82.211 1.00 18.27 192 VAL A N 1
ATOM 1461 C CA . VAL A 1 192 ? -9.545 30.853 81.075 1.00 20.00 192 VAL A CA 1
ATOM 1462 C C . VAL A 1 192 ? -8.238 30.472 80.360 1.00 19.33 192 VAL A C 1
ATOM 1463 O O . VAL A 1 192 ? -7.489 31.356 79.900 1.00 19.49 192 VAL A O 1
ATOM 1467 N N . PHE A 1 193 ? -7.985 29.180 80.245 1.00 18.09 193 PHE A N 1
ATOM 1468 C CA . PHE A 1 193 ? -6.908 28.651 79.424 1.00 19.75 193 PHE A CA 1
ATOM 1469 C C . PHE A 1 193 ? -7.507 28.228 78.084 1.00 20.94 193 PHE A C 1
ATOM 1470 O O . PHE A 1 193 ? -8.543 27.509 78.061 1.00 21.49 193 PHE A O 1
ATOM 1478 N N . ALA A 1 194 ? -6.845 28.649 76.999 1.00 20.63 194 ALA A N 1
ATOM 1479 C CA . ALA A 1 194 ? -7.155 28.218 75.636 1.00 19.32 194 ALA A CA 1
ATOM 1480 C C . ALA A 1 194 ? -5.849 27.939 74.873 1.00 19.18 194 ALA A C 1
ATOM 1481 O O . ALA A 1 194 ? -4.971 28.767 74.871 1.00 18.05 194 ALA A O 1
ATOM 1483 N N . THR A 1 195 ? -5.767 26.788 74.197 1.00 19.73 195 THR A N 1
ATOM 1484 C CA . THR A 1 195 ? -4.818 26.574 73.113 1.00 19.76 195 THR A CA 1
ATOM 1485 C C . THR A 1 195 ? -5.315 27.367 71.906 1.00 20.49 195 THR A C 1
ATOM 1486 O O . THR A 1 195 ? -6.505 27.651 71.777 1.00 22.36 195 THR A O 1
ATOM 1490 N N . PRO A 1 196 ? -4.424 27.822 71.019 1.00 21.05 196 PRO A N 1
ATOM 1491 C CA . PRO A 1 196 ? -4.827 28.741 69.962 1.00 19.44 196 PRO A CA 1
ATOM 1492 C C . PRO A 1 196 ? -5.575 28.062 68.808 1.00 19.60 196 PRO A C 1
ATOM 1493 O O . PRO A 1 196 ? -6.238 28.753 68.058 1.00 21.76 196 PRO A O 1
ATOM 1497 N N . PHE A 1 197 ? -5.476 26.739 68.704 1.00 20.89 197 PHE A N 1
ATOM 1498 C CA . PHE A 1 197 ? -6.431 25.931 67.931 1.00 20.31 197 PHE A CA 1
ATOM 1499 C C . PHE A 1 197 ? -6.595 24.591 68.653 1.00 20.93 197 PHE A C 1
ATOM 1500 O O . PHE A 1 197 ? -5.893 24.327 69.661 1.00 21.35 197 PHE A O 1
ATOM 1508 N N . ARG A 1 198 ? -7.511 23.742 68.166 1.00 19.59 198 ARG A N 1
ATOM 1509 C CA . ARG A 1 198 ? -7.703 22.434 68.734 1.00 18.95 198 ARG A CA 1
ATOM 1510 C C . ARG A 1 198 ? -6.629 21.504 68.167 1.00 19.35 198 ARG A C 1
ATOM 1511 O O . ARG A 1 198 ? -6.627 21.213 66.944 1.00 19.60 198 ARG A O 1
ATOM 1519 N N . HIS A 1 199 ? -5.706 21.063 69.039 1.00 19.03 199 HIS A N 1
ATOM 1520 C CA . HIS A 1 199 ? -4.584 20.209 68.655 1.00 20.51 199 HIS A CA 1
ATOM 1521 C C . HIS A 1 199 ? -4.424 19.094 69.688 1.00 21.82 199 HIS A C 1
ATOM 1522 O O . HIS A 1 199 ? -3.615 19.204 70.623 1.00 21.17 199 HIS A O 1
ATOM 1529 N N . GLU A 1 200 ? -5.221 18.026 69.527 1.00 20.55 200 GLU A N 1
ATOM 1530 C CA . GLU A 1 200 ? -5.207 16.912 70.482 1.00 21.56 200 GLU A CA 1
ATOM 1531 C C . GLU A 1 200 ? -5.128 15.577 69.753 1.00 22.76 200 GLU A C 1
ATOM 1532 O O . GLU A 1 200 ? -5.543 15.463 68.593 1.00 22.25 200 GLU A O 1
ATOM 1538 N N . VAL A 1 201 ? -4.693 14.560 70.506 1.00 23.45 201 VAL A N 1
ATOM 1539 C CA . VAL A 1 201 ? -4.502 13.213 70.000 1.00 23.71 201 VAL A CA 1
ATOM 1540 C C . VAL A 1 201 ? -5.841 12.544 69.672 1.00 24.84 201 VAL A C 1
ATOM 1541 O O . VAL A 1 201 ? -6.852 12.786 70.309 1.00 23.53 201 VAL A O 1
ATOM 1545 N N . PHE A 1 202 ? -5.794 11.679 68.650 1.00 23.04 202 PHE A N 1
ATOM 1546 C CA . PHE A 1 202 ? -6.924 10.849 68.219 1.00 24.67 202 PHE A CA 1
ATOM 1547 C C . PHE A 1 202 ? -8.133 11.694 67.818 1.00 24.31 202 PHE A C 1
ATOM 1548 O O . PHE A 1 202 ? -9.228 11.168 67.723 1.00 25.51 202 PHE A O 1
ATOM 1556 N N . GLU A 1 203 ? -7.939 12.979 67.531 1.00 22.59 203 GLU A N 1
ATOM 1557 C CA . GLU A 1 203 ? -9.041 13.860 67.233 1.00 22.95 203 GLU A CA 1
ATOM 1558 C C . GLU A 1 203 ? -8.627 14.798 66.090 1.00 24.25 203 GLU A C 1
ATOM 1559 O O . GLU A 1 203 ? -7.466 15.254 66.032 1.00 20.38 203 GLU A O 1
ATOM 1565 N N . ASP A 1 204 ? -9.583 15.087 65.194 1.00 23.58 204 ASP A N 1
ATOM 1566 C CA . ASP A 1 204 ? -9.398 16.046 64.115 1.00 24.28 204 ASP A CA 1
ATOM 1567 C C . ASP A 1 204 ? -9.100 17.402 64.742 1.00 22.30 204 ASP A C 1
ATOM 1568 O O . ASP A 1 204 ? -9.617 17.745 65.825 1.00 21.36 204 ASP A O 1
ATOM 1573 N N . GLN A 1 205 ? -8.202 18.136 64.085 1.00 20.72 205 GLN A N 1
ATOM 1574 C CA . GLN A 1 205 ? -7.853 19.490 64.479 1.00 21.55 205 GLN A CA 1
ATOM 1575 C C . GLN A 1 205 ? -8.873 20.474 63.887 1.00 21.72 205 GLN A C 1
ATOM 1576 O O . GLN A 1 205 ? -9.594 20.154 62.938 1.00 21.19 205 GLN A O 1
ATOM 1582 N N . ALA A 1 206 ? -8.932 21.663 64.488 1.00 19.53 206 ALA A N 1
ATOM 1583 C CA . ALA A 1 206 ? -9.801 22.721 64.068 1.00 22.56 206 ALA A CA 1
ATOM 1584 C C . ALA A 1 206 ? -9.188 24.057 64.462 1.00 22.93 206 ALA A C 1
ATOM 1585 O O . ALA A 1 206 ? -8.695 24.193 65.602 1.00 22.74 206 ALA A O 1
ATOM 1587 N N . LEU A 1 207 ? -9.257 25.030 63.548 1.00 21.79 207 LEU A N 1
ATOM 1588 C CA . LEU A 1 207 ? -8.843 26.390 63.820 1.00 22.81 207 LEU A CA 1
ATOM 1589 C C . LEU A 1 207 ? -9.777 27.029 64.862 1.00 24.36 207 LEU A C 1
ATOM 1590 O O . LEU A 1 207 ? -10.958 26.631 64.992 1.00 22.00 207 LEU A O 1
ATOM 1595 N N . ALA A 1 208 ? -9.257 28.020 65.610 1.00 23.42 208 ALA A N 1
ATOM 1596 C CA . ALA A 1 208 ? -10.091 28.742 66.589 1.00 24.39 208 ALA A CA 1
ATOM 1597 C C . ALA A 1 208 ? -11.097 29.577 65.809 1.00 26.05 208 ALA A C 1
ATOM 1598 O O . ALA A 1 208 ? -10.738 30.174 64.784 1.00 23.45 208 ALA A O 1
ATOM 1600 N N . GLN A 1 209 ? -12.328 29.591 66.311 1.00 27.07 209 GLN A N 1
ATOM 1601 C CA . GLN A 1 209 ? -13.381 30.388 65.744 1.00 31.35 209 GLN A CA 1
ATOM 1602 C C . GLN A 1 209 ? -13.318 31.761 66.409 1.00 30.06 209 GLN A C 1
ATOM 1603 O O . GLN A 1 209 ? -13.141 31.888 67.618 1.00 28.01 209 GLN A O 1
ATOM 1609 N N . LEU A 1 210 ? -13.505 32.785 65.580 1.00 31.15 210 LEU A N 1
ATOM 1610 C CA . LEU A 1 210 ? -13.459 34.150 65.995 1.00 33.19 210 LEU A CA 1
ATOM 1611 C C . LEU A 1 210 ? -14.454 34.392 67.140 1.00 32.69 210 LEU A C 1
ATOM 1612 O O . LEU A 1 210 ? -14.122 35.041 68.120 1.00 29.06 210 LEU A O 1
ATOM 1617 N N . GLU A 1 211 ? -15.680 33.866 67.027 1.00 30.49 211 GLU A N 1
ATOM 1618 C CA . GLU A 1 211 ? -16.683 34.198 68.015 1.00 32.57 211 GLU A CA 1
ATOM 1619 C C . GLU A 1 211 ? -16.251 33.589 69.351 1.00 27.64 211 GLU A C 1
ATOM 1620 O O . GLU A 1 211 ? -16.495 34.182 70.398 1.00 26.49 211 GLU A O 1
ATOM 1626 N N . PHE A 1 212 ? -15.599 32.422 69.296 1.00 26.89 212 PHE A N 1
ATOM 1627 C CA . PHE A 1 212 ? -15.143 31.747 70.517 1.00 26.01 212 PHE A CA 1
ATOM 1628 C C . PHE A 1 212 ? -14.084 32.626 71.207 1.00 23.71 212 PHE A C 1
ATOM 1629 O O . PHE A 1 212 ? -14.159 32.881 72.388 1.00 23.32 212 PHE A O 1
ATOM 1637 N N . ALA A 1 213 ? -13.109 33.102 70.429 1.00 24.82 213 ALA A N 1
ATOM 1638 C CA . ALA A 1 213 ? -11.967 33.875 70.938 1.00 24.56 213 ALA A CA 1
ATOM 1639 C C . ALA A 1 213 ? -12.433 35.225 71.500 1.00 25.07 213 ALA A C 1
ATOM 1640 O O . ALA A 1 213 ? -11.986 35.627 72.558 1.00 23.89 213 ALA A O 1
ATOM 1642 N N . ARG A 1 214 ? -13.355 35.902 70.795 1.00 24.80 214 ARG A N 1
ATOM 1643 C CA . ARG A 1 214 ? -13.916 37.149 71.271 1.00 25.16 214 ARG A CA 1
ATOM 1644 C C . ARG A 1 214 ? -14.664 36.931 72.586 1.00 23.15 214 ARG A C 1
ATOM 1645 O O . ARG A 1 214 ? -14.519 37.680 73.513 1.00 23.69 214 ARG A O 1
ATOM 1653 N N . THR A 1 215 ? -15.476 35.883 72.664 1.00 24.89 215 THR A N 1
ATOM 1654 C CA . THR A 1 215 ? -16.183 35.631 73.880 1.00 24.19 215 THR A CA 1
ATOM 1655 C C . THR A 1 215 ? -15.196 35.373 75.043 1.00 24.00 215 THR A C 1
ATOM 1656 O O . THR A 1 215 ? -15.414 35.830 76.149 1.00 21.30 215 THR A O 1
ATOM 1660 N N . ALA A 1 216 ? -14.103 34.646 74.795 1.00 22.96 216 ALA A N 1
ATOM 1661 C CA . ALA A 1 216 ? -13.127 34.431 75.855 1.00 21.88 216 ALA A CA 1
ATOM 1662 C C . ALA A 1 216 ? -12.627 35.789 76.354 1.00 21.56 216 ALA A C 1
ATOM 1663 O O . ALA A 1 216 ? -12.556 36.039 77.575 1.00 23.35 216 ALA A O 1
ATOM 1665 N N . ARG A 1 217 ? -12.296 36.680 75.416 1.00 20.75 217 ARG A N 1
ATOM 1666 C CA . ARG A 1 217 ? -11.649 37.943 75.785 1.00 21.70 217 ARG A CA 1
ATOM 1667 C C . ARG A 1 217 ? -12.662 38.833 76.519 1.00 23.48 217 ARG A C 1
ATOM 1668 O O . ARG A 1 217 ? -12.338 39.486 77.503 1.00 21.91 217 ARG A O 1
ATOM 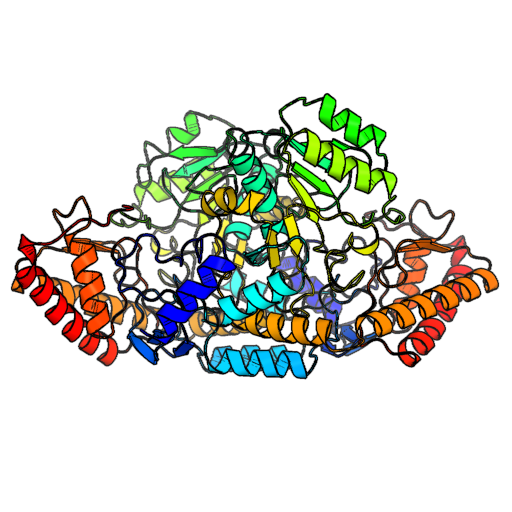1676 N N . LYS A 1 218 ? -13.900 38.860 76.026 1.00 23.83 218 LYS A N 1
ATOM 1677 C CA . LYS A 1 218 ? -14.956 39.702 76.617 1.00 27.08 218 LYS A CA 1
ATOM 1678 C C . LYS A 1 218 ? -15.375 39.215 78.012 1.00 23.72 218 LYS A C 1
ATOM 1679 O O . LYS A 1 218 ? -15.548 40.013 78.912 1.00 25.96 218 LYS A O 1
ATOM 1685 N N . CYS A 1 219 ? -15.556 37.917 78.219 1.00 22.58 219 CYS A N 1
ATOM 1686 C CA . CYS A 1 219 ? -15.899 37.417 79.529 1.00 23.69 219 CYS A CA 1
ATOM 1687 C C . CYS A 1 219 ? -14.761 37.688 80.521 1.00 22.96 219 CYS A C 1
ATOM 1688 O O . CYS A 1 219 ? -15.005 38.037 81.693 1.00 22.31 219 CYS A O 1
ATOM 1691 N N . CYS A 1 220 ? -13.518 37.525 80.061 1.00 21.44 220 CYS A N 1
ATOM 1692 C CA . CYS A 1 220 ? -12.388 37.814 80.919 1.00 21.38 220 CYS A CA 1
ATOM 1693 C C . CYS A 1 220 ? -12.399 39.304 81.277 1.00 21.90 220 CYS A C 1
ATOM 1694 O O . CYS A 1 220 ? -12.303 39.654 82.444 1.00 23.19 220 CYS A O 1
ATOM 1697 N N . ASP A 1 221 ? -12.558 40.162 80.265 1.00 24.86 221 ASP A N 1
ATOM 1698 C CA . ASP A 1 221 ? -12.642 41.609 80.471 1.00 27.93 221 ASP A CA 1
ATOM 1699 C C . ASP A 1 221 ? -13.721 41.945 81.510 1.00 29.47 221 ASP A C 1
ATOM 1700 O O . ASP A 1 221 ? -13.462 42.698 82.452 1.00 28.14 221 ASP A O 1
ATOM 1705 N N . GLU A 1 222 ? -14.924 41.403 81.347 1.00 30.00 222 GLU A N 1
ATOM 1706 C CA . GLU A 1 222 ? -16.033 41.828 82.215 1.00 33.32 222 GLU A CA 1
ATOM 1707 C C . GLU A 1 222 ? -15.827 41.315 83.650 1.00 32.19 222 GLU A C 1
ATOM 1708 O O . GLU A 1 222 ? -16.308 41.925 84.579 1.00 31.04 222 GLU A O 1
ATOM 1714 N N . THR A 1 223 ? -15.109 40.205 83.851 1.00 27.81 223 THR A N 1
ATOM 1715 C CA . THR A 1 223 ? -15.019 39.610 85.205 1.00 28.09 223 THR A CA 1
ATOM 1716 C C . THR A 1 223 ? -13.693 39.900 85.917 1.00 26.12 223 THR A C 1
ATOM 1717 O O . THR A 1 223 ? -13.594 39.631 87.103 1.00 27.67 223 THR A O 1
ATOM 1721 N N . GLY A 1 224 ? -12.667 40.350 85.195 1.00 27.77 224 GLY A N 1
ATOM 1722 C CA . GLY A 1 224 ? -11.307 40.462 85.786 1.00 26.97 224 GLY A CA 1
ATOM 1723 C C . GLY A 1 224 ? -10.486 39.168 85.701 1.00 28.69 224 GLY A C 1
ATOM 1724 O O . GLY A 1 224 ? -9.320 39.168 86.067 1.00 27.35 224 GLY A O 1
ATOM 1725 N N . ALA A 1 225 ? -11.075 38.065 85.214 1.00 24.67 225 ALA A N 1
ATOM 1726 C CA . ALA A 1 225 ? -10.345 36.803 85.027 1.00 23.60 225 ALA A CA 1
ATOM 1727 C C . ALA A 1 225 ? -9.257 37.017 83.978 1.00 21.26 225 ALA A C 1
ATOM 1728 O O . ALA A 1 225 ? -9.437 37.823 83.086 1.00 21.29 225 ALA A O 1
ATOM 1730 N N . LEU A 1 226 ? -8.147 36.282 84.094 1.00 20.13 226 LEU A N 1
ATOM 1731 C CA . LEU A 1 226 ? -7.053 36.395 83.096 1.00 19.61 226 LEU A CA 1
ATOM 1732 C C . LEU A 1 226 ? -7.281 35.422 81.951 1.00 18.91 226 LEU A C 1
ATOM 1733 O O . LEU A 1 226 ? -7.508 34.234 82.188 1.00 20.28 226 LEU A O 1
ATOM 1738 N N . LEU A 1 227 ? -7.113 35.930 80.723 1.00 18.15 227 LEU A N 1
ATOM 1739 C CA . LEU A 1 227 ? -7.073 35.115 79.522 1.00 19.99 227 LEU A CA 1
ATOM 1740 C C . LEU A 1 227 ? -5.643 34.613 79.312 1.00 18.01 227 LEU A C 1
ATOM 1741 O O . LEU A 1 227 ? -4.715 35.406 79.180 1.00 19.22 227 LEU A O 1
ATOM 1746 N N . VAL A 1 228 ? -5.505 33.298 79.287 1.00 18.61 228 VAL A N 1
ATOM 1747 C CA . VAL A 1 228 ? -4.225 32.636 79.133 1.00 18.22 228 VAL A CA 1
ATOM 1748 C C . VAL A 1 228 ? -4.246 31.852 77.818 1.00 18.39 228 VAL A C 1
ATOM 1749 O O . VAL A 1 228 ? -5.014 30.896 77.670 1.00 17.95 228 VAL A O 1
ATOM 1753 N N . VAL A 1 229 ? -3.370 32.218 76.876 1.00 18.78 229 VAL A N 1
ATOM 1754 C CA . VAL A 1 229 ? -3.234 31.412 75.664 1.00 17.80 229 VAL A CA 1
ATOM 1755 C C . VAL A 1 229 ? -2.051 30.468 75.858 1.00 17.47 229 VAL A C 1
ATOM 1756 O O . VAL A 1 229 ? -0.941 30.925 76.101 1.00 19.23 229 VAL A O 1
ATOM 1760 N N . ASP A 1 230 ? -2.288 29.159 75.723 1.00 17.07 230 ASP A N 1
ATOM 1761 C CA . ASP A 1 230 ? -1.227 28.184 75.831 1.00 16.55 230 ASP A CA 1
ATOM 1762 C C . ASP A 1 230 ? -0.614 27.976 74.443 1.00 16.89 230 ASP A C 1
ATOM 1763 O O . ASP A 1 230 ? -1.140 27.213 73.666 1.00 16.84 230 ASP A O 1
ATOM 1768 N N . ASP A 1 231 ? 0.515 28.656 74.189 1.00 16.82 231 ASP A N 1
ATOM 1769 C CA . ASP A 1 231 ? 1.196 28.657 72.902 1.00 16.89 231 ASP A CA 1
ATOM 1770 C C . ASP A 1 231 ? 2.431 27.757 72.942 1.00 18.35 231 ASP A C 1
ATOM 1771 O O . ASP A 1 231 ? 3.327 27.922 72.084 1.00 17.24 231 ASP A O 1
ATOM 1776 N N . VAL A 1 232 ? 2.451 26.785 73.874 1.00 16.84 232 VAL A N 1
ATOM 1777 C CA . VAL A 1 232 ? 3.625 25.922 74.015 1.00 16.14 232 VAL A CA 1
ATOM 1778 C C . VAL A 1 232 ? 3.826 25.100 72.727 1.00 16.70 232 VAL A C 1
ATOM 1779 O O . VAL A 1 232 ? 4.977 24.863 72.300 1.00 15.73 232 VAL A O 1
ATOM 1783 N N . ARG A 1 233 ? 2.718 24.607 72.153 1.00 16.15 233 ARG A N 1
ATOM 1784 C CA . ARG A 1 233 ? 2.764 23.758 71.002 1.00 18.85 233 ARG A CA 1
ATOM 1785 C C . ARG A 1 233 ? 2.821 24.554 69.688 1.00 17.55 233 ARG A C 1
ATOM 1786 O O . ARG A 1 233 ? 3.625 24.212 68.776 1.00 17.49 233 ARG A O 1
ATOM 1794 N N . ALA A 1 234 ? 1.951 25.557 69.543 1.00 16.84 234 ALA A N 1
ATOM 1795 C CA . ALA A 1 234 ? 1.781 26.264 68.243 1.00 17.94 234 ALA A CA 1
ATOM 1796 C C . ALA A 1 234 ? 2.689 27.500 68.112 1.00 17.15 234 ALA A C 1
ATOM 1797 O O . ALA A 1 234 ? 2.827 28.041 67.020 1.00 16.67 234 ALA A O 1
ATOM 1799 N N . GLY A 1 235 ? 3.278 27.967 69.225 1.00 16.45 235 GLY A N 1
ATOM 1800 C CA . GLY A 1 235 ? 4.016 29.194 69.214 1.00 16.58 235 GLY A CA 1
ATOM 1801 C C . GLY A 1 235 ? 5.116 29.160 68.144 1.00 17.27 235 GLY A C 1
ATOM 1802 O O . GLY A 1 235 ? 5.824 28.168 67.997 1.00 17.99 235 GLY A O 1
ATOM 1803 N N . PHE A 1 236 ? 5.138 30.217 67.330 1.00 18.11 236 PHE A N 1
ATOM 1804 C CA . PHE A 1 236 ? 6.094 30.501 66.274 1.00 17.71 236 PHE A CA 1
ATOM 1805 C C . PHE A 1 236 ? 5.915 29.616 65.039 1.00 18.62 236 PHE A C 1
ATOM 1806 O O . PHE A 1 236 ? 6.687 29.770 64.083 1.00 18.71 236 PHE A O 1
ATOM 1814 N N . ARG A 1 237 ? 4.896 28.759 65.007 1.00 17.32 237 ARG A N 1
ATOM 1815 C CA . ARG A 1 237 ? 4.525 28.106 63.750 1.00 18.76 237 ARG A CA 1
ATOM 1816 C C . ARG A 1 237 ? 3.199 28.696 63.202 1.00 19.02 237 ARG A C 1
ATOM 1817 O O . ARG A 1 237 ? 2.809 28.400 62.077 1.00 19.10 237 ARG A O 1
ATOM 1825 N N . VAL A 1 238 ? 2.522 29.546 63.973 1.00 20.12 238 VAL A N 1
ATOM 1826 C CA . VAL A 1 238 ? 1.319 30.249 63.506 1.00 20.52 238 VAL A CA 1
ATOM 1827 C C . VAL A 1 238 ? 1.697 31.685 63.108 1.00 20.77 238 VAL A C 1
ATOM 1828 O O . VAL A 1 238 ? 1.244 32.193 62.095 1.00 22.50 238 VAL A O 1
ATOM 1832 N N . ALA A 1 239 ? 2.532 32.339 63.909 1.00 20.54 239 ALA A N 1
ATOM 1833 C CA . ALA A 1 239 ? 2.890 33.717 63.726 1.00 21.66 239 ALA A CA 1
ATOM 1834 C C . ALA A 1 239 ? 4.203 33.996 64.470 1.00 22.30 239 ALA A C 1
ATOM 1835 O O . ALA A 1 239 ? 4.684 33.103 65.189 1.00 19.82 239 ALA A O 1
ATOM 1837 N N . ARG A 1 240 ? 4.732 35.225 64.313 1.00 21.45 240 ARG A N 1
ATOM 1838 C CA . ARG A 1 240 ? 5.957 35.696 65.003 1.00 24.01 240 ARG A CA 1
ATOM 1839 C C . ARG A 1 240 ? 5.582 36.350 66.350 1.00 24.08 240 ARG A C 1
ATOM 1840 O O . ARG A 1 240 ? 6.400 36.975 67.045 1.00 26.83 240 ARG A O 1
ATOM 1848 N N . ASP A 1 241 ? 4.328 36.159 66.745 1.00 23.82 241 ASP A N 1
ATOM 1849 C CA . ASP A 1 241 ? 3.733 36.648 67.962 1.00 23.73 241 ASP A CA 1
ATOM 1850 C C . ASP A 1 241 ? 2.759 35.552 68.429 1.00 20.41 241 ASP A C 1
ATOM 1851 O O . ASP A 1 241 ? 2.707 34.458 67.841 1.00 19.95 241 ASP A O 1
ATOM 1856 N N . CYS A 1 242 ? 2.033 35.824 69.509 1.00 21.70 242 CYS A N 1
ATOM 1857 C CA . CYS A 1 242 ? 1.039 34.935 70.026 1.00 21.87 242 CYS A CA 1
ATOM 1858 C C . CYS A 1 242 ? 0.146 34.487 68.859 1.00 21.21 242 CYS A C 1
ATOM 1859 O O . CYS A 1 242 ? -0.196 35.300 68.000 1.00 21.21 242 CYS A O 1
ATOM 1862 N N . SER A 1 243 ? -0.215 33.205 68.845 1.00 19.26 243 SER A N 1
ATOM 1863 C CA . SER A 1 243 ? -0.912 32.600 67.740 1.00 21.10 243 SER A CA 1
ATOM 1864 C C . SER A 1 243 ? -2.330 33.175 67.552 1.00 23.78 243 SER A C 1
ATOM 1865 O O . SER A 1 243 ? -2.942 32.828 66.568 1.00 26.96 243 SER A O 1
ATOM 1868 N N . TRP A 1 244 ? -2.873 33.946 68.511 1.00 22.71 244 TRP A N 1
ATOM 1869 C CA . TRP A 1 244 ? -4.168 34.636 68.325 1.00 24.37 244 TRP A CA 1
ATOM 1870 C C . TRP A 1 244 ? -4.023 36.045 67.743 1.00 25.68 244 TRP A C 1
ATOM 1871 O O . TRP A 1 244 ? -5.020 36.769 67.667 1.00 26.37 244 TRP A O 1
ATOM 1882 N N . THR A 1 245 ? -2.817 36.434 67.317 1.00 28.37 245 THR A N 1
ATOM 1883 C CA . THR A 1 245 ? -2.600 37.768 66.763 1.00 29.04 245 THR A CA 1
ATOM 1884 C C . THR A 1 245 ? -3.519 38.032 65.565 1.00 30.57 245 THR A C 1
ATOM 1885 O O . THR A 1 245 ? -4.115 39.090 65.507 1.00 30.99 245 THR A O 1
ATOM 1889 N N . HIS A 1 246 ? -3.623 37.073 64.638 1.00 31.94 246 HIS A N 1
ATOM 1890 C CA . HIS A 1 246 ? -4.433 37.207 63.403 1.00 38.54 246 HIS A CA 1
ATOM 1891 C C . HIS A 1 246 ? -5.954 37.236 63.678 1.00 37.00 246 HIS A C 1
ATOM 1892 O O . HIS A 1 246 ? -6.707 37.577 62.787 1.00 37.83 246 HIS A O 1
ATOM 1899 N N . LEU A 1 247 ? -6.406 36.910 64.894 1.00 33.28 247 LEU A N 1
ATOM 1900 C CA . LEU A 1 247 ? -7.815 37.086 65.328 1.00 33.41 247 LEU A CA 1
ATOM 1901 C C . LEU A 1 247 ? -8.040 38.456 65.980 1.00 33.40 247 LEU A C 1
ATOM 1902 O O . LEU A 1 247 ? -9.159 38.750 66.372 1.00 36.19 247 LEU A O 1
ATOM 1907 N N . GLY A 1 248 ? -6.988 39.259 66.171 1.00 32.76 248 GLY A N 1
ATOM 1908 C CA . GLY A 1 248 ? -7.107 40.543 66.886 1.00 32.53 248 GLY A CA 1
ATOM 1909 C C . GLY A 1 248 ? -7.444 40.373 68.366 1.00 33.77 248 GLY A C 1
ATOM 1910 O O . GLY A 1 248 ? -7.955 41.284 68.989 1.00 33.07 248 GLY A O 1
ATOM 1911 N N . ILE A 1 249 ? -7.112 39.217 68.956 1.00 31.07 249 ILE A N 1
ATOM 1912 C CA . ILE A 1 249 ? -7.407 38.964 70.364 1.00 31.32 249 ILE A CA 1
ATOM 1913 C C . ILE A 1 249 ? -6.083 38.771 71.107 1.00 29.20 249 ILE A C 1
ATOM 1914 O O . ILE A 1 249 ? -5.376 37.808 70.815 1.00 29.47 249 ILE A O 1
ATOM 1919 N N . GLU A 1 250 ? -5.807 39.664 72.068 1.00 25.54 250 GLU A N 1
ATOM 1920 C CA . GLU A 1 250 ? -4.607 39.601 72.908 1.00 27.21 250 GLU A CA 1
ATOM 1921 C C . GLU A 1 250 ? -4.945 39.012 74.269 1.00 25.53 250 GLU A C 1
ATOM 1922 O O . GLU A 1 250 ? -5.823 39.488 74.985 1.00 24.95 250 GLU A O 1
ATOM 1928 N N . PRO A 1 251 ? -4.220 37.959 74.703 1.00 23.26 251 PRO A N 1
ATOM 1929 C CA . PRO A 1 251 ? -4.392 37.450 76.056 1.00 21.31 251 PRO A CA 1
ATOM 1930 C C . PRO A 1 251 ? -3.728 38.364 77.103 1.00 19.92 251 PRO A C 1
ATOM 1931 O O . PRO A 1 251 ? -3.006 39.302 76.767 1.00 20.44 251 PRO A O 1
ATOM 1935 N N . ASP A 1 252 ? -3.956 38.037 78.368 1.00 19.32 252 ASP A N 1
ATOM 1936 C CA . ASP A 1 252 ? -3.245 38.623 79.488 1.00 22.10 252 ASP A CA 1
ATOM 1937 C C . ASP A 1 252 ? -1.921 37.885 79.732 1.00 21.53 252 ASP A C 1
ATOM 1938 O O . ASP A 1 252 ? -0.936 38.529 80.046 1.00 22.67 252 ASP A O 1
ATOM 1943 N N . LEU A 1 253 ? -1.939 36.553 79.649 1.00 19.43 253 LEU A N 1
ATOM 1944 C CA . LEU A 1 253 ? -0.739 35.711 79.792 1.00 19.89 253 LEU A CA 1
ATOM 1945 C C . LEU A 1 253 ? -0.660 34.815 78.563 1.00 20.55 253 LEU A C 1
ATOM 1946 O O . LEU A 1 253 ? -1.666 34.374 78.047 1.00 19.36 253 LEU A O 1
ATOM 1951 N N . SER A 1 254 ? 0.551 34.493 78.146 1.00 19.15 254 SER A N 1
ATOM 1952 C CA . SER A 1 254 ? 0.759 33.445 77.164 1.00 20.09 254 SER A CA 1
ATOM 1953 C C . SER A 1 254 ? 1.925 32.576 77.641 1.00 19.58 254 SER A C 1
ATOM 1954 O O . SER A 1 254 ? 2.906 33.087 78.201 1.00 18.02 254 SER A O 1
ATOM 1957 N N . CYS A 1 255 ? 1.798 31.279 77.389 1.00 17.38 255 CYS A N 1
ATOM 1958 C CA . CYS A 1 255 ? 2.742 30.268 77.753 1.00 17.21 255 CYS A CA 1
ATOM 1959 C C . CYS A 1 255 ? 3.448 29.780 76.487 1.00 18.05 255 CYS A C 1
ATOM 1960 O O . CYS A 1 255 ? 2.798 29.514 75.437 1.00 18.15 255 CYS A O 1
ATOM 1963 N N . TRP A 1 256 ? 4.770 29.646 76.589 1.00 15.54 256 TRP A N 1
ATOM 1964 C CA . TRP A 1 256 ? 5.636 29.327 75.462 1.00 16.15 256 TRP A CA 1
ATOM 1965 C C . TRP A 1 256 ? 6.623 28.241 75.882 1.00 16.06 256 TRP A C 1
ATOM 1966 O O . TRP A 1 256 ? 6.971 28.115 77.065 1.00 14.79 256 TRP A O 1
ATOM 1977 N N . GLY A 1 257 ? 7.041 27.442 74.898 1.00 17.25 257 GLY A N 1
ATOM 1978 C CA . GLY A 1 257 ? 8.039 26.407 75.137 1.00 16.90 257 GLY A CA 1
ATOM 1979 C C . GLY A 1 257 ? 8.343 25.694 73.842 1.00 17.56 257 GLY A C 1
ATOM 1980 O O . GLY A 1 257 ? 8.176 26.290 72.745 1.00 19.02 257 GLY A O 1
ATOM 1981 N N . LYS A 1 258 ? 8.840 24.470 73.978 1.00 16.47 258 LYS A N 1
ATOM 1982 C CA . LYS A 1 258 ? 9.231 23.540 72.892 1.00 18.72 258 LYS A CA 1
ATOM 1983 C C . LYS A 1 258 ? 10.338 24.122 71.998 1.00 17.22 258 LYS A C 1
ATOM 1984 O O . LYS A 1 258 ? 11.437 23.599 72.007 1.00 17.93 258 LYS A O 1
ATOM 1990 N N . CYS A 1 259 ? 10.018 25.106 71.161 1.00 16.77 259 CYS A N 1
ATOM 1991 C CA . CYS A 1 259 ? 10.830 25.364 69.986 1.00 17.45 259 CYS A CA 1
ATOM 1992 C C . CYS A 1 259 ? 11.487 26.739 69.995 1.00 16.81 259 CYS A C 1
ATOM 1993 O O . CYS A 1 259 ? 12.256 27.000 69.085 1.00 17.99 259 CYS A O 1
ATOM 1996 N N . PHE A 1 260 ? 11.305 27.575 71.022 1.00 15.56 260 PHE A N 1
ATOM 1997 C CA . PHE A 1 260 ? 11.882 28.952 70.917 1.00 17.64 260 PHE A CA 1
ATOM 1998 C C . PHE A 1 260 ? 13.394 29.009 71.212 1.00 16.46 260 PHE A C 1
ATOM 1999 O O . PHE A 1 260 ? 14.003 30.070 71.089 1.00 16.40 260 PHE A O 1
ATOM 2007 N N . ALA A 1 261 ? 14.007 27.879 71.558 1.00 17.15 261 ALA A N 1
ATOM 2008 C CA . ALA A 1 261 ? 15.492 27.725 71.537 1.00 17.85 261 ALA A CA 1
ATOM 2009 C C . ALA A 1 261 ? 15.886 26.518 70.673 1.00 16.85 261 ALA A C 1
ATOM 2010 O O . ALA A 1 261 ? 16.956 25.955 70.846 1.00 17.22 261 ALA A O 1
ATOM 2012 N N . ASN A 1 262 ? 15.031 26.174 69.692 1.00 16.63 262 ASN A N 1
ATOM 2013 C CA . ASN A 1 262 ? 15.278 25.188 68.667 1.00 16.61 262 ASN A CA 1
ATOM 2014 C C . ASN A 1 262 ? 15.760 23.844 69.247 1.00 17.95 262 ASN A C 1
ATOM 2015 O O . ASN A 1 262 ? 16.540 23.139 68.620 1.00 17.35 262 ASN A O 1
ATOM 2020 N N . GLY A 1 263 ? 15.262 23.456 70.430 1.00 17.19 263 GLY A N 1
ATOM 2021 C CA . GLY A 1 263 ? 15.611 22.153 71.016 1.00 16.25 263 GLY A CA 1
ATOM 2022 C C . GLY A 1 263 ? 16.281 22.284 72.380 1.00 16.69 263 GLY A C 1
ATOM 2023 O O . GLY A 1 263 ? 16.264 21.345 73.136 1.00 16.91 263 GLY A O 1
ATOM 2024 N N . TYR A 1 264 ? 16.913 23.424 72.663 1.00 16.47 264 TYR A N 1
ATOM 2025 C CA . TYR A 1 264 ? 17.446 23.691 74.026 1.00 17.57 264 TYR A CA 1
ATOM 2026 C C . TYR A 1 264 ? 16.277 23.821 75.016 1.00 18.05 264 TYR A C 1
ATOM 2027 O O . TYR A 1 264 ? 15.208 24.312 74.671 1.00 16.07 264 TYR A O 1
ATOM 2036 N N . PRO A 1 265 ? 16.429 23.335 76.275 1.00 17.15 265 PRO A N 1
ATOM 2037 C CA . PRO A 1 265 ? 15.309 23.248 77.215 1.00 15.69 265 PRO A CA 1
ATOM 2038 C C . PRO A 1 265 ? 15.093 24.577 77.925 1.00 17.44 265 PRO A C 1
ATOM 2039 O O . PRO A 1 265 ? 15.869 24.958 78.840 1.00 18.48 265 PRO A O 1
ATOM 2043 N N . ILE A 1 266 ? 14.014 25.255 77.524 1.00 15.75 266 ILE A N 1
ATOM 2044 C CA . ILE A 1 266 ? 13.609 26.492 78.114 1.00 16.83 266 ILE A CA 1
ATOM 2045 C C . ILE A 1 266 ? 12.140 26.740 77.707 1.00 16.27 266 ILE A C 1
ATOM 2046 O O . ILE A 1 266 ? 11.728 26.444 76.576 1.00 15.15 266 ILE A O 1
ATOM 2051 N N . SER A 1 267 ? 11.384 27.271 78.661 1.00 16.48 267 SER A N 1
ATOM 2052 C CA . SER A 1 267 ? 9.937 27.615 78.510 1.00 16.45 267 SER A CA 1
ATOM 2053 C C . SER A 1 267 ? 9.736 28.979 79.148 1.00 16.97 267 SER A C 1
ATOM 2054 O O . SER A 1 267 ? 10.642 29.497 79.827 1.00 16.07 267 SER A O 1
ATOM 2057 N N . ALA A 1 268 ? 8.591 29.612 78.888 1.00 15.70 268 ALA A N 1
ATOM 2058 C CA . ALA A 1 268 ? 8.385 30.975 79.309 1.00 16.27 268 ALA A CA 1
ATOM 2059 C C . ALA A 1 268 ? 6.916 31.237 79.603 1.00 15.94 268 ALA A C 1
ATOM 2060 O O . ALA A 1 268 ? 6.035 30.711 78.911 1.00 14.98 268 ALA A O 1
ATOM 2062 N N . LEU A 1 269 ? 6.710 32.128 80.572 1.00 16.46 269 LEU A N 1
ATOM 2063 C CA . LEU A 1 269 ? 5.448 32.838 80.798 1.00 17.34 269 LEU A CA 1
ATOM 2064 C C . LEU A 1 269 ? 5.611 34.316 80.422 1.00 17.69 269 LEU A C 1
ATOM 2065 O O . LEU A 1 269 ? 6.439 35.015 81.002 1.00 19.31 269 LEU A O 1
ATOM 2070 N N . LEU A 1 270 ? 4.813 34.795 79.465 1.00 17.91 270 LEU A N 1
ATOM 2071 C CA . LEU A 1 270 ? 4.779 36.215 79.018 1.00 19.31 270 LEU A CA 1
ATOM 2072 C C . LEU A 1 270 ? 3.505 36.858 79.565 1.00 20.88 270 LEU A C 1
ATOM 2073 O O . LEU A 1 270 ? 2.453 36.226 79.535 1.00 19.83 270 LEU A O 1
ATOM 2078 N N . GLY A 1 271 ? 3.610 38.069 80.119 1.00 20.21 271 GLY A N 1
ATOM 2079 C CA . GLY A 1 271 ? 2.468 38.620 80.831 1.00 20.71 271 GLY A CA 1
ATOM 2080 C C . GLY A 1 271 ? 2.383 40.116 80.672 1.00 20.58 271 GLY A C 1
ATOM 2081 O O . GLY A 1 271 ? 3.404 40.753 80.461 1.00 18.58 271 GLY A O 1
ATOM 2082 N N . SER A 1 272 ? 1.155 40.643 80.713 1.00 20.36 272 SER A N 1
ATOM 2083 C CA . SER A 1 272 ? 0.926 42.065 80.665 1.00 22.01 272 SER A CA 1
ATOM 2084 C C . SER A 1 272 ? 1.140 42.662 82.063 1.00 21.58 272 SER A C 1
ATOM 2085 O O . SER A 1 272 ? 1.129 41.960 83.079 1.00 22.75 272 SER A O 1
ATOM 2088 N N . ASN A 1 273 ? 1.338 43.977 82.103 1.00 23.80 273 ASN A N 1
ATOM 2089 C CA . ASN A 1 273 ? 1.536 44.732 83.342 1.00 25.45 273 ASN A CA 1
ATOM 2090 C C . ASN A 1 273 ? 0.393 44.500 84.333 1.00 27.30 273 ASN A C 1
ATOM 2091 O O . ASN A 1 273 ? 0.605 44.533 85.513 1.00 31.56 273 ASN A O 1
ATOM 2096 N N . LYS A 1 274 ? -0.812 44.211 83.846 1.00 26.46 274 LYS A N 1
ATOM 2097 C CA . LYS A 1 274 ? -1.959 43.974 84.735 1.00 28.72 274 LYS A CA 1
ATOM 2098 C C . LYS A 1 274 ? -1.618 42.876 85.759 1.00 27.18 274 LYS A C 1
ATOM 2099 O O . LYS A 1 274 ? -2.044 42.953 86.928 1.00 26.48 274 LYS A O 1
ATOM 2105 N N . ALA A 1 275 ? -0.857 41.857 85.322 1.00 24.21 275 ALA A N 1
ATOM 2106 C CA . ALA A 1 275 ? -0.573 40.648 86.109 1.00 24.02 275 ALA A CA 1
ATOM 2107 C C . ALA A 1 275 ? 0.776 40.699 86.839 1.00 22.53 275 ALA A C 1
ATOM 2108 O O . ALA A 1 275 ? 1.142 39.705 87.465 1.00 22.90 275 ALA A O 1
ATOM 2110 N N . ARG A 1 276 ? 1.503 41.814 86.747 1.00 24.07 276 ARG A N 1
ATOM 2111 C CA . ARG A 1 276 ? 2.891 41.900 87.198 1.00 23.54 276 ARG A CA 1
ATOM 2112 C C . ARG A 1 276 ? 2.974 41.700 88.717 1.00 25.30 276 ARG A C 1
ATOM 2113 O O . ARG A 1 276 ? 3.848 40.947 89.202 1.00 26.06 276 ARG A O 1
ATOM 2121 N N . ASP A 1 277 ? 2.065 42.329 89.480 1.00 24.59 277 ASP A N 1
ATOM 2122 C CA . ASP A 1 277 ? 2.137 42.243 90.948 1.00 26.61 277 ASP A CA 1
ATOM 2123 C C . ASP A 1 277 ? 1.945 40.807 91.418 1.00 25.42 277 ASP A C 1
ATOM 2124 O O . ASP A 1 277 ? 2.625 40.384 92.348 1.00 23.99 277 ASP A O 1
ATOM 2129 N N . ALA A 1 278 ? 0.993 40.087 90.805 1.00 23.18 278 ALA A N 1
ATOM 2130 C CA . ALA A 1 278 ? 0.735 38.706 91.191 1.00 23.75 278 ALA A CA 1
ATOM 2131 C C . ALA A 1 278 ? 1.937 37.813 90.841 1.00 21.92 278 ALA A C 1
ATOM 2132 O O . ALA A 1 278 ? 2.249 36.870 91.537 1.00 22.04 278 ALA A O 1
ATOM 2134 N N . ALA A 1 279 ? 2.571 38.102 89.715 1.00 21.88 279 ALA A N 1
ATOM 2135 C CA . ALA A 1 279 ? 3.766 37.391 89.302 1.00 21.92 279 ALA A CA 1
ATOM 2136 C C . ALA A 1 279 ? 4.869 37.544 90.354 1.00 22.94 279 ALA A C 1
ATOM 2137 O O . ALA A 1 279 ? 5.668 36.621 90.559 1.00 23.63 279 ALA A O 1
ATOM 2139 N N . ARG A 1 280 ? 4.941 38.711 90.994 1.00 26.31 280 ARG A N 1
ATOM 2140 C CA . ARG A 1 280 ? 5.955 38.915 92.067 1.00 27.98 280 ARG A CA 1
ATOM 2141 C C . ARG A 1 280 ? 5.576 38.218 93.377 1.00 28.32 280 ARG A C 1
ATOM 2142 O O . ARG A 1 280 ? 6.464 37.864 94.162 1.00 25.66 280 ARG A O 1
ATOM 2150 N N . ASP A 1 281 ? 4.274 38.069 93.645 1.00 27.80 281 ASP A N 1
ATOM 2151 C CA . ASP A 1 281 ? 3.797 37.559 94.927 1.00 29.36 281 ASP A CA 1
ATOM 2152 C C . ASP A 1 281 ? 3.943 36.046 94.996 1.00 26.01 281 ASP A C 1
ATOM 2153 O O . ASP A 1 281 ? 4.160 35.503 96.053 1.00 25.52 281 ASP A O 1
ATOM 2158 N N . ILE A 1 282 ? 3.757 35.358 93.870 1.00 22.75 282 ILE A N 1
ATOM 2159 C CA . ILE A 1 282 ? 3.846 33.888 93.861 1.00 23.39 282 ILE A CA 1
ATOM 2160 C C . ILE A 1 282 ? 5.313 33.475 94.004 1.00 21.69 282 ILE A C 1
ATOM 2161 O O . ILE A 1 282 ? 6.199 34.255 93.734 1.00 24.54 282 ILE A O 1
ATOM 2166 N N . PHE A 1 283 ? 5.523 32.231 94.429 1.00 22.51 283 PHE A N 1
ATOM 2167 C CA . PHE A 1 283 ? 6.877 31.646 94.537 1.00 23.14 283 PHE A CA 1
ATOM 2168 C C . PHE A 1 283 ? 6.980 30.444 93.601 1.00 20.59 283 PHE A C 1
ATOM 2169 O O . PHE A 1 283 ? 6.413 29.368 93.858 1.00 21.07 283 PHE A O 1
ATOM 2177 N N . VAL A 1 284 ? 7.758 30.649 92.539 1.00 19.30 284 VAL A N 1
ATOM 2178 C CA . VAL A 1 284 ? 8.033 29.634 91.546 1.00 19.64 284 VAL A CA 1
ATOM 2179 C C . VAL A 1 284 ? 9.536 29.727 91.240 1.00 19.53 284 VAL A C 1
ATOM 2180 O O . VAL A 1 284 ? 10.108 30.817 91.174 1.00 20.86 284 VAL A O 1
ATOM 2184 N N . THR A 1 285 ? 10.184 28.571 91.146 1.00 20.47 285 THR A N 1
ATOM 2185 C CA . THR A 1 285 ? 11.619 28.532 90.869 1.00 19.57 285 THR A CA 1
ATOM 2186 C C . THR A 1 285 ? 11.988 27.128 90.411 1.00 18.87 285 THR A C 1
ATOM 2187 O O . THR A 1 285 ? 11.213 26.180 90.594 1.00 21.58 285 THR A O 1
ATOM 2191 N N . GLY A 1 286 ? 13.232 26.999 89.938 1.00 18.02 286 GLY A N 1
ATOM 2192 C CA . GLY A 1 286 ? 13.876 25.727 89.783 1.00 16.56 286 GLY A CA 1
ATOM 2193 C C . GLY A 1 286 ? 15.372 25.890 89.581 1.00 17.04 286 GLY A C 1
ATOM 2194 O O . GLY A 1 286 ? 15.820 26.894 89.044 1.00 16.27 286 GLY A O 1
ATOM 2195 N N . SER A 1 287 ? 16.107 24.881 90.030 1.00 17.02 287 SER A N 1
ATOM 2196 C CA . SER A 1 287 ? 17.571 24.814 89.960 1.00 20.43 287 SER A CA 1
ATOM 2197 C C . SER A 1 287 ? 18.104 25.269 88.595 1.00 19.07 287 SER A C 1
ATOM 2198 O O . SER A 1 287 ? 19.189 25.836 88.527 1.00 18.71 287 SER A O 1
ATOM 2201 N N . PHE A 1 288 ? 17.401 24.876 87.531 1.00 16.46 288 PHE A N 1
ATOM 2202 C CA . PHE A 1 288 ? 17.925 24.975 86.195 1.00 16.62 288 PHE A CA 1
ATOM 2203 C C . PHE A 1 288 ? 17.289 26.142 85.440 1.00 17.20 288 PHE A C 1
ATOM 2204 O O . PHE A 1 288 ? 17.600 26.359 84.272 1.00 15.93 288 PHE A O 1
ATOM 2212 N N . TRP A 1 289 ? 16.397 26.889 86.098 1.00 17.26 289 TRP A N 1
ATOM 2213 C CA . TRP A 1 289 ? 15.586 27.915 85.407 1.00 16.35 289 TRP A CA 1
ATOM 2214 C C . TRP A 1 289 ? 16.418 29.124 84.988 1.00 16.66 289 TRP A C 1
ATOM 2215 O O . TRP A 1 289 ? 15.935 29.918 84.175 1.00 17.54 289 TRP A O 1
ATOM 2226 N N . PHE A 1 290 ? 17.614 29.302 85.576 1.00 15.90 290 PHE A N 1
ATOM 2227 C CA . PHE A 1 290 ? 18.426 30.492 85.386 1.00 16.41 290 PHE A CA 1
ATOM 2228 C C . PHE A 1 290 ? 19.658 30.180 84.523 1.00 16.47 290 PHE A C 1
ATOM 2229 O O . PHE A 1 290 ? 20.546 31.029 84.397 1.00 16.41 290 PHE A O 1
ATOM 2237 N N . SER A 1 291 ? 19.685 28.997 83.900 1.00 16.88 291 SER A N 1
ATOM 2238 C CA . SER A 1 291 ? 20.829 28.562 83.108 1.00 16.95 291 SER A CA 1
ATOM 2239 C C . SER A 1 291 ? 20.935 29.376 81.802 1.00 17.88 291 SER A C 1
ATOM 2240 O O . SER A 1 291 ? 19.953 29.548 81.072 1.00 16.09 291 SER A O 1
ATOM 2243 N N . ALA A 1 292 ? 22.167 29.838 81.503 1.00 16.02 292 ALA A N 1
ATOM 2244 C CA . ALA A 1 292 ? 22.443 30.771 80.437 1.00 16.63 292 ALA A CA 1
ATOM 2245 C C . ALA A 1 292 ? 22.476 30.119 79.047 1.00 16.25 292 ALA A C 1
ATOM 2246 O O . ALA A 1 292 ? 22.105 30.781 78.089 1.00 17.45 292 ALA A O 1
ATOM 2248 N N . VAL A 1 293 ? 22.957 28.886 78.895 1.00 16.60 293 VAL A N 1
ATOM 2249 C CA . VAL A 1 293 ? 23.163 28.339 77.541 1.00 17.16 293 VAL A CA 1
ATOM 2250 C C . VAL A 1 293 ? 21.814 28.232 76.806 1.00 17.99 293 VAL A C 1
ATOM 2251 O O . VAL A 1 293 ? 21.702 28.643 75.657 1.00 16.41 293 VAL A O 1
ATOM 2255 N N . PRO A 1 294 ? 20.742 27.689 77.412 1.00 17.01 294 PRO A N 1
ATOM 2256 C CA . PRO A 1 294 ? 19.435 27.673 76.753 1.00 16.14 294 PRO A CA 1
ATOM 2257 C C . PRO A 1 294 ? 18.946 29.089 76.441 1.00 15.13 294 PRO A C 1
ATOM 2258 O O . PRO A 1 294 ? 18.297 29.278 75.430 1.00 15.96 294 PRO A O 1
ATOM 2262 N N . MET A 1 295 ? 19.305 30.079 77.277 1.00 15.77 295 MET A N 1
ATOM 2263 C CA . MET A 1 295 ? 18.915 31.432 77.030 1.00 15.82 295 MET A CA 1
ATOM 2264 C C . MET A 1 295 ? 19.648 32.012 75.807 1.00 15.80 295 MET A C 1
ATOM 2265 O O . MET A 1 295 ? 19.043 32.793 75.019 1.00 16.59 295 MET A O 1
ATOM 2270 N N . ALA A 1 296 ? 20.926 31.672 75.650 1.00 17.68 296 ALA A N 1
ATOM 2271 C CA . ALA A 1 296 ? 21.713 32.107 74.484 1.00 17.68 296 ALA A CA 1
ATOM 2272 C C . ALA A 1 296 ? 21.126 31.512 73.195 1.00 17.19 296 ALA A C 1
ATOM 2273 O O . ALA A 1 296 ? 21.003 32.204 72.147 1.00 16.98 296 ALA A O 1
ATOM 2275 N N . ALA A 1 297 ? 20.796 30.223 73.246 1.00 17.56 297 ALA A N 1
ATOM 2276 C CA . ALA A 1 297 ? 20.111 29.582 72.112 1.00 17.77 297 ALA A CA 1
ATOM 2277 C C . ALA A 1 297 ? 18.772 30.273 71.791 1.00 18.29 297 ALA A C 1
ATOM 2278 O O . ALA A 1 297 ? 18.429 30.459 70.616 1.00 17.48 297 ALA A O 1
ATOM 2280 N N . ALA A 1 298 ? 18.027 30.686 72.822 1.00 17.40 298 ALA A N 1
ATOM 2281 C CA . ALA A 1 298 ? 16.727 31.286 72.616 1.00 17.10 298 ALA A CA 1
ATOM 2282 C C . ALA A 1 298 ? 16.913 32.660 71.970 1.00 19.98 298 ALA A C 1
ATOM 2283 O O . ALA A 1 298 ? 16.150 33.035 71.082 1.00 18.18 298 ALA A O 1
ATOM 2285 N N . ILE A 1 299 ? 17.918 33.426 72.428 1.00 18.18 299 ILE A N 1
ATOM 2286 C CA . ILE A 1 299 ? 18.153 34.745 71.851 1.00 18.22 299 ILE A CA 1
ATOM 2287 C C . ILE A 1 299 ? 18.401 34.587 70.345 1.00 18.95 299 ILE A C 1
ATOM 2288 O O . ILE A 1 299 ? 17.919 35.383 69.554 1.00 19.11 299 ILE A O 1
ATOM 2293 N N . GLU A 1 300 ? 19.205 33.610 69.953 1.00 18.80 300 GLU A N 1
ATOM 2294 C CA . GLU A 1 300 ? 19.557 33.478 68.548 1.00 20.33 300 GLU A CA 1
ATOM 2295 C C . GLU A 1 300 ? 18.374 32.928 67.723 1.00 21.21 300 GLU A C 1
ATOM 2296 O O . GLU A 1 300 ? 18.150 33.349 66.609 1.00 18.84 300 GLU A O 1
ATOM 2302 N N . THR A 1 301 ? 17.654 31.940 68.264 1.00 19.91 301 THR A N 1
ATOM 2303 C CA . THR A 1 301 ? 16.415 31.439 67.664 1.00 18.78 301 THR A CA 1
ATOM 2304 C C . THR A 1 301 ? 15.410 32.584 67.477 1.00 19.07 301 THR A C 1
ATOM 2305 O O . THR A 1 301 ? 14.878 32.751 66.382 1.00 20.52 301 THR A O 1
ATOM 2309 N N . LEU A 1 302 ? 15.167 33.395 68.518 1.00 18.06 302 LEU A N 1
ATOM 2310 C CA . LEU A 1 302 ? 14.245 34.505 68.385 1.00 18.84 302 LEU A CA 1
ATOM 2311 C C . LEU A 1 302 ? 14.735 35.504 67.312 1.00 20.99 302 LEU A C 1
ATOM 2312 O O . LEU A 1 302 ? 13.896 36.077 66.605 1.00 18.43 302 LEU A O 1
ATOM 2317 N N . ARG A 1 303 ? 16.057 35.723 67.188 1.00 19.91 303 ARG A N 1
ATOM 2318 C CA . ARG A 1 303 ? 16.580 36.644 66.158 1.00 21.72 303 ARG A CA 1
ATOM 2319 C C . ARG A 1 303 ? 16.227 36.098 64.760 1.00 19.40 303 ARG A C 1
ATOM 2320 O O . ARG A 1 303 ? 15.780 36.820 63.873 1.00 20.23 303 ARG A O 1
ATOM 2328 N N . ILE A 1 304 ? 16.468 34.814 64.551 1.00 19.20 304 ILE A N 1
ATOM 2329 C CA . ILE A 1 304 ? 16.168 34.179 63.309 1.00 19.62 304 ILE A CA 1
ATOM 2330 C C . ILE A 1 304 ? 14.663 34.270 63.000 1.00 22.13 304 ILE A C 1
ATOM 2331 O O . ILE A 1 304 ? 14.287 34.490 61.839 1.00 22.21 304 ILE A O 1
ATOM 2336 N N . ILE A 1 305 ? 13.812 34.149 64.027 1.00 20.39 305 ILE A N 1
ATOM 2337 C CA . ILE A 1 305 ? 12.366 34.227 63.853 1.00 19.91 305 ILE A CA 1
ATOM 2338 C C . ILE A 1 305 ? 12.010 35.630 63.353 1.00 21.71 305 ILE A C 1
ATOM 2339 O O . ILE A 1 305 ? 11.192 35.771 62.460 1.00 20.84 305 ILE A O 1
ATOM 2344 N N . ARG A 1 306 ? 12.631 36.662 63.934 1.00 21.22 306 ARG A N 1
ATOM 2345 C CA . ARG A 1 306 ? 12.349 38.009 63.547 1.00 23.74 306 ARG A CA 1
ATOM 2346 C C . ARG A 1 306 ? 12.918 38.310 62.154 1.00 23.78 306 ARG A C 1
ATOM 2347 O O . ARG A 1 306 ? 12.306 39.069 61.468 1.00 26.93 306 ARG A O 1
ATOM 2355 N N . GLU A 1 307 ? 14.084 37.762 61.778 1.00 24.17 307 GLU A N 1
ATOM 2356 C CA . GLU A 1 307 ? 14.891 38.327 60.697 1.00 26.00 307 GLU A CA 1
ATOM 2357 C C . GLU A 1 307 ? 14.866 37.503 59.405 1.00 26.44 307 GLU A C 1
ATOM 2358 O O . GLU A 1 307 ? 15.424 37.962 58.405 1.00 28.21 307 GLU A O 1
ATOM 2364 N N . THR A 1 308 ? 14.249 36.325 59.407 1.00 22.75 308 THR A N 1
ATOM 2365 C CA . THR A 1 308 ? 14.316 35.412 58.285 1.00 23.35 308 THR A CA 1
ATOM 2366 C C . THR A 1 308 ? 12.903 34.962 57.923 1.00 23.18 308 THR A C 1
ATOM 2367 O O . THR A 1 308 ? 11.987 35.071 58.753 1.00 24.29 308 THR A O 1
ATOM 2371 N N . PRO A 1 309 ? 12.681 34.497 56.673 1.00 24.39 309 PRO A N 1
ATOM 2372 C CA . PRO A 1 309 ? 11.392 33.944 56.252 1.00 23.24 309 PRO A CA 1
ATOM 2373 C C . PRO A 1 309 ? 11.201 32.467 56.651 1.00 23.05 309 PRO A C 1
ATOM 2374 O O . PRO A 1 309 ? 10.679 31.623 55.871 1.00 24.32 309 PRO A O 1
ATOM 2378 N N . TYR A 1 310 ? 11.579 32.130 57.890 1.00 21.23 310 TYR A N 1
ATOM 2379 C CA . TYR A 1 310 ? 11.515 30.745 58.337 1.00 20.33 310 TYR A CA 1
ATOM 2380 C C . TYR A 1 310 ? 10.044 30.273 58.271 1.00 20.17 310 TYR A C 1
ATOM 2381 O O . TYR A 1 310 ? 9.762 29.115 57.926 1.00 19.34 310 TYR A O 1
ATOM 2390 N N . LEU A 1 311 ? 9.126 31.161 58.652 1.00 20.85 311 LEU A N 1
ATOM 2391 C CA . LEU A 1 311 ? 7.704 30.790 58.849 1.00 23.36 311 LEU A CA 1
ATOM 2392 C C . LEU A 1 311 ? 7.074 30.502 57.478 1.00 22.57 311 LEU A C 1
ATOM 2393 O O . LEU A 1 311 ? 6.420 29.483 57.293 1.00 22.68 311 LEU A O 1
ATOM 2398 N N . GLU A 1 312 ? 7.333 31.399 56.519 1.00 24.24 312 GLU A N 1
ATOM 2399 C CA . GLU A 1 312 ? 6.792 31.267 55.156 1.00 25.16 312 GLU A CA 1
ATOM 2400 C C . GLU A 1 312 ? 7.355 29.995 54.524 1.00 24.31 312 GLU A C 1
ATOM 2401 O O . GLU A 1 312 ? 6.611 29.213 53.906 1.00 23.84 312 GLU A O 1
ATOM 2407 N N . THR A 1 313 ? 8.644 29.718 54.788 1.00 21.81 313 THR A N 1
ATOM 2408 C CA . THR A 1 313 ? 9.270 28.520 54.262 1.00 21.00 313 THR A CA 1
ATOM 2409 C C . THR A 1 313 ? 8.543 27.262 54.771 1.00 21.14 313 THR A C 1
ATOM 2410 O O . THR A 1 313 ? 8.177 26.354 53.984 1.00 20.61 313 THR A O 1
ATOM 2414 N N . LEU A 1 314 ? 8.363 27.144 56.095 1.00 21.07 314 LEU A N 1
ATOM 2415 C CA . LEU A 1 314 ? 7.826 25.857 56.646 1.00 21.66 314 LEU A CA 1
ATOM 2416 C C . LEU A 1 314 ? 6.322 25.726 56.312 1.00 20.08 314 LEU A C 1
ATOM 2417 O O . LEU A 1 314 ? 5.851 24.644 56.116 1.00 21.40 314 LEU A O 1
ATOM 2422 N N . ILE A 1 315 ? 5.629 26.842 56.150 1.00 19.54 315 ILE A N 1
ATOM 2423 C CA . ILE A 1 315 ? 4.220 26.833 55.696 1.00 22.07 315 ILE A CA 1
ATOM 2424 C C . ILE A 1 315 ? 4.143 26.334 54.232 1.00 22.61 315 ILE A C 1
ATOM 2425 O O . ILE A 1 315 ? 3.349 25.435 53.893 1.00 22.93 315 ILE A O 1
ATOM 2430 N N . ALA A 1 316 ? 4.992 26.886 53.359 1.00 21.99 316 ALA A N 1
ATOM 2431 C CA . ALA A 1 316 ? 5.048 26.438 51.940 1.00 21.56 316 ALA A CA 1
ATOM 2432 C C . ALA A 1 316 ? 5.319 24.932 51.873 1.00 19.88 316 ALA A C 1
ATOM 2433 O O . ALA A 1 316 ? 4.649 24.213 51.164 1.00 20.96 316 ALA A O 1
ATOM 2435 N N . SER A 1 317 ? 6.249 24.408 52.679 1.00 18.89 317 SER A N 1
ATOM 2436 C CA . SER A 1 317 ? 6.510 22.959 52.679 1.00 19.23 317 SER A CA 1
ATOM 2437 C C . SER A 1 317 ? 5.269 22.181 53.108 1.00 18.57 317 SER A C 1
ATOM 2438 O O . SER A 1 317 ? 4.957 21.119 52.511 1.00 20.27 317 SER A O 1
ATOM 2441 N N . GLY A 1 318 ? 4.611 22.662 54.179 1.00 18.16 318 GLY A N 1
ATOM 2442 C CA . GLY A 1 318 ? 3.366 22.066 54.700 1.00 19.58 318 GLY A CA 1
ATOM 2443 C C . GLY A 1 318 ? 2.274 22.022 53.645 1.00 19.45 318 GLY A C 1
ATOM 2444 O O . GLY A 1 318 ? 1.617 20.988 53.471 1.00 18.16 318 GLY A O 1
ATOM 2445 N N . ALA A 1 319 ? 2.096 23.149 52.936 1.00 19.36 319 ALA A N 1
ATOM 2446 C CA . ALA A 1 319 ? 1.048 23.275 51.891 1.00 18.67 319 ALA A CA 1
ATOM 2447 C C . ALA A 1 319 ? 1.327 22.281 50.744 1.00 18.91 319 ALA A C 1
ATOM 2448 O O . ALA A 1 319 ? 0.392 21.608 50.235 1.00 18.29 319 ALA A O 1
ATOM 2450 N N . ALA A 1 320 ? 2.613 22.148 50.359 1.00 19.19 320 ALA A N 1
ATOM 2451 C CA . ALA A 1 320 ? 3.017 21.244 49.261 1.00 19.86 320 ALA A CA 1
ATOM 2452 C C . ALA A 1 320 ? 2.723 19.802 49.646 1.00 20.62 320 ALA A C 1
ATOM 2453 O O . ALA A 1 320 ? 2.267 19.007 48.813 1.00 21.20 320 ALA A O 1
ATOM 2455 N N . LEU A 1 321 ? 3.047 19.436 50.889 1.00 19.97 321 LEU A N 1
ATOM 2456 C CA . LEU A 1 321 ? 2.803 18.090 51.342 1.00 19.73 321 LEU A CA 1
ATOM 2457 C C . LEU A 1 321 ? 1.296 17.824 51.321 1.00 17.99 321 LEU A C 1
ATOM 2458 O O . LEU A 1 321 ? 0.878 16.724 50.905 1.00 20.70 321 LEU A O 1
ATOM 2463 N N . ARG A 1 322 ? 0.521 18.777 51.833 1.00 18.51 322 ARG A N 1
ATOM 2464 C CA . ARG A 1 322 ? -0.962 18.661 51.933 1.00 19.74 322 ARG A CA 1
ATOM 2465 C C . ARG A 1 322 ? -1.585 18.459 50.534 1.00 19.87 322 ARG A C 1
ATOM 2466 O O . ARG A 1 322 ? -2.389 17.540 50.334 1.00 20.85 322 ARG A O 1
ATOM 2474 N N . ALA A 1 323 ? -1.206 19.317 49.584 1.00 21.23 323 ALA A N 1
ATOM 2475 C CA . ALA A 1 323 ? -1.656 19.218 48.165 1.00 19.60 323 ALA A CA 1
ATOM 2476 C C . ALA A 1 323 ? -1.297 17.853 47.579 1.00 22.32 323 ALA A C 1
ATOM 2477 O O . ALA A 1 323 ? -2.137 17.192 46.947 1.00 20.39 323 ALA A O 1
ATOM 2479 N N . GLY A 1 324 ? -0.042 17.424 47.798 1.00 20.91 324 GLY A N 1
ATOM 2480 C CA . GLY A 1 324 ? 0.407 16.150 47.321 1.00 20.96 324 GLY A CA 1
ATOM 2481 C C . GLY A 1 324 ? -0.421 14.993 47.846 1.00 22.16 324 GLY A C 1
ATOM 2482 O O . GLY A 1 324 ? -0.762 14.044 47.086 1.00 19.77 324 GLY A O 1
ATOM 2483 N N . LEU A 1 325 ? -0.707 15.009 49.160 1.00 21.01 325 LEU A N 1
ATOM 2484 C CA . LEU A 1 325 ? -1.431 13.912 49.807 1.00 21.14 325 LEU A CA 1
ATOM 2485 C C . LEU A 1 325 ? -2.889 13.902 49.359 1.00 21.17 325 LEU A C 1
ATOM 2486 O O . LEU A 1 325 ? -3.472 12.846 49.201 1.00 22.11 325 LEU A O 1
ATOM 2491 N N . GLU A 1 326 ? -3.458 15.079 49.108 1.00 22.74 326 GLU A N 1
ATOM 2492 C CA . GLU A 1 326 ? -4.822 15.174 48.616 1.00 23.40 326 GLU A CA 1
ATOM 2493 C C . GLU A 1 326 ? -4.884 14.444 47.265 1.00 23.84 326 GLU A C 1
ATOM 2494 O O . GLU A 1 326 ? -5.750 13.541 47.045 1.00 23.02 326 GLU A O 1
ATOM 2500 N N . ALA A 1 327 ? -3.939 14.780 46.384 1.00 22.32 327 ALA A N 1
ATOM 2501 C CA . ALA A 1 327 ? -3.930 14.216 44.993 1.00 24.10 327 ALA A CA 1
ATOM 2502 C C . ALA A 1 327 ? -3.736 12.697 45.077 1.00 25.31 327 ALA A C 1
ATOM 2503 O O . ALA A 1 327 ? -4.485 11.918 44.475 1.00 24.60 327 ALA A O 1
ATOM 2505 N N . GLN A 1 328 ? -2.796 12.243 45.914 1.00 26.10 328 GLN A N 1
ATOM 2506 C CA . GLN A 1 328 ? -2.537 10.798 46.024 1.00 25.09 328 GLN A CA 1
ATOM 2507 C C . GLN A 1 328 ? -3.731 10.038 46.595 1.00 26.69 328 GLN A C 1
ATOM 2508 O O . GLN A 1 328 ? -3.989 8.930 46.150 1.00 29.18 328 GLN A O 1
ATOM 2514 N N . SER A 1 329 ? -4.424 10.627 47.577 1.00 28.73 329 SER A N 1
ATOM 2515 C CA . SER A 1 329 ? -5.589 10.008 48.227 1.00 28.47 329 SER A CA 1
ATOM 2516 C C . SER A 1 329 ? -6.732 9.795 47.222 1.00 29.17 329 SER A C 1
ATOM 2517 O O . SER A 1 329 ? -7.309 8.739 47.188 1.00 30.32 329 SER A O 1
ATOM 2520 N N . GLN A 1 330 ? -7.042 10.809 46.410 1.00 28.09 330 GLN A N 1
ATOM 2521 C CA . GLN A 1 330 ? -8.045 10.676 45.351 1.00 30.60 330 GLN A CA 1
ATOM 2522 C C . GLN A 1 330 ? -7.654 9.551 44.372 1.00 31.54 330 GLN A C 1
ATOM 2523 O O . GLN A 1 330 ? -8.505 8.745 43.999 1.00 33.64 330 GLN A O 1
ATOM 2529 N N . ARG A 1 331 ? -6.368 9.477 44.000 1.00 31.71 331 ARG A N 1
ATOM 2530 C CA . ARG A 1 331 ? -5.838 8.555 42.994 1.00 38.06 331 ARG A CA 1
ATOM 2531 C C . ARG A 1 331 ? -5.958 7.097 43.462 1.00 40.37 331 ARG A C 1
ATOM 2532 O O . ARG A 1 331 ? -6.173 6.197 42.656 1.00 41.89 331 ARG A O 1
ATOM 2540 N N . HIS A 1 332 ? -5.761 6.863 44.759 1.00 39.45 332 HIS A N 1
ATOM 2541 C CA . HIS A 1 332 ? -5.788 5.529 45.352 1.00 38.38 332 HIS A CA 1
ATOM 2542 C C . HIS A 1 332 ? -7.167 5.188 45.946 1.00 38.68 332 HIS A C 1
ATOM 2543 O O . HIS A 1 332 ? -7.358 4.059 46.412 1.00 40.73 332 HIS A O 1
ATOM 2550 N N . GLY A 1 333 ? -8.091 6.162 45.984 1.00 38.49 333 GLY A N 1
ATOM 2551 C CA . GLY A 1 333 ? -9.460 5.970 46.484 1.00 38.86 333 GLY A CA 1
ATOM 2552 C C . GLY A 1 333 ? -9.511 5.764 47.990 1.00 39.85 333 GLY A C 1
ATOM 2553 O O . GLY A 1 333 ? -10.355 5.019 48.481 1.00 37.99 333 GLY A O 1
ATOM 2554 N N . LEU A 1 334 ? -8.603 6.418 48.731 1.00 38.61 334 LEU A N 1
ATOM 2555 C CA . LEU A 1 334 ? -8.556 6.330 50.188 1.00 39.23 334 LEU A CA 1
ATOM 2556 C C . LEU A 1 334 ? -8.631 7.745 50.754 1.00 37.13 334 LEU A C 1
ATOM 2557 O O . LEU A 1 334 ? -7.604 8.396 50.863 1.00 42.90 334 LEU A O 1
ATOM 2562 N N . GLU A 1 335 ? -9.825 8.178 51.157 1.00 33.40 335 GLU A N 1
ATOM 2563 C CA . GLU A 1 335 ? -10.072 9.565 51.599 1.00 32.74 335 GLU A CA 1
ATOM 2564 C C . GLU A 1 335 ? -9.333 9.903 52.911 1.00 27.79 335 GLU A C 1
ATOM 2565 O O . GLU A 1 335 ? -9.416 9.152 53.900 1.00 26.80 335 GLU A O 1
ATOM 2571 N N . LEU A 1 336 ? -8.667 11.063 52.917 1.00 26.19 336 LEU A N 1
ATOM 2572 C CA . LEU A 1 336 ? -7.977 11.594 54.119 1.00 27.34 336 LEU A CA 1
ATOM 2573 C C . LEU A 1 336 ? -8.815 12.680 54.792 1.00 27.72 336 LEU A C 1
ATOM 2574 O O . LEU A 1 336 ? -9.600 13.326 54.161 1.00 29.46 336 LEU A O 1
ATOM 2579 N N . LYS A 1 337 ? -8.546 12.915 56.077 1.00 26.09 337 LYS A N 1
ATOM 2580 C CA . LYS A 1 337 ? -8.907 14.148 56.768 1.00 25.74 337 LYS A CA 1
ATOM 2581 C C . LYS A 1 337 ? -7.592 14.823 57.200 1.00 24.97 337 LYS A C 1
ATOM 2582 O O . LYS A 1 337 ? -6.970 14.406 58.177 1.00 24.64 337 LYS A O 1
ATOM 2588 N N . GLN A 1 338 ? -7.155 15.813 56.424 1.00 23.89 338 GLN A N 1
ATOM 2589 C CA . GLN A 1 338 ? -5.973 16.596 56.765 1.00 23.57 338 GLN A CA 1
ATOM 2590 C C . GLN A 1 338 ? -6.481 17.875 57.411 1.00 23.61 338 GLN A C 1
ATOM 2591 O O . GLN A 1 338 ? -7.087 18.667 56.741 1.00 23.73 338 GLN A O 1
ATOM 2597 N N . THR A 1 339 ? -6.255 18.026 58.722 1.00 21.91 339 THR A N 1
ATOM 2598 C CA . THR A 1 339 ? -6.892 19.079 59.500 1.00 21.35 339 THR A CA 1
ATOM 2599 C C . THR A 1 339 ? -5.848 19.900 60.252 1.00 20.73 339 THR A C 1
ATOM 2600 O O . THR A 1 339 ? -4.723 19.464 60.473 1.00 21.57 339 THR A O 1
ATOM 2604 N N . GLY A 1 340 ? -6.285 21.086 60.658 1.00 21.01 340 GLY A N 1
ATOM 2605 C CA . GLY A 1 340 ? -5.463 22.114 61.212 1.00 22.58 340 GLY A CA 1
ATOM 2606 C C . GLY A 1 340 ? -4.530 22.712 60.169 1.00 22.09 340 GLY A C 1
ATOM 2607 O O . GLY A 1 340 ? -4.547 22.355 58.995 1.00 20.92 340 GLY A O 1
ATOM 2608 N N . PRO A 1 341 ? -3.648 23.630 60.591 1.00 20.56 341 PRO A N 1
ATOM 2609 C CA . PRO A 1 341 ? -2.735 24.292 59.667 1.00 20.84 341 PRO A CA 1
ATOM 2610 C C . PRO A 1 341 ? -1.843 23.246 58.982 1.00 20.04 341 PRO A C 1
ATOM 2611 O O . PRO A 1 341 ? -1.417 22.288 59.618 1.00 19.42 341 PRO A O 1
ATOM 2615 N N . ALA A 1 342 ? -1.522 23.464 57.704 1.00 19.59 342 ALA A N 1
ATOM 2616 C CA . ALA A 1 342 ? -0.694 22.526 56.947 1.00 21.01 342 ALA A CA 1
ATOM 2617 C C . ALA A 1 342 ? 0.698 22.383 57.582 1.00 19.64 342 ALA A C 1
ATOM 2618 O O . ALA A 1 342 ? 1.317 21.332 57.431 1.00 20.15 342 ALA A O 1
ATOM 2620 N N . GLN A 1 343 ? 1.178 23.423 58.278 1.00 21.48 343 GLN A N 1
ATOM 2621 C CA . GLN A 1 343 ? 2.516 23.386 58.956 1.00 19.56 343 GLN A CA 1
ATOM 2622 C C . GLN A 1 343 ? 2.482 22.607 60.297 1.00 21.06 343 GLN A C 1
ATOM 2623 O O . GLN A 1 343 ? 3.554 22.378 60.905 1.00 18.93 343 GLN A O 1
ATOM 2629 N N . MET A 1 344 ? 1.289 22.290 60.825 1.00 19.25 344 MET A N 1
ATOM 2630 C CA . MET A 1 344 ? 1.141 21.445 62.021 1.00 21.06 344 MET A CA 1
ATOM 2631 C C . MET A 1 344 ? -0.016 20.491 61.787 1.00 19.36 344 MET A C 1
ATOM 2632 O O . MET A 1 344 ? -1.032 20.582 62.470 1.00 18.85 344 MET A O 1
ATOM 2637 N N . PRO A 1 345 ? 0.105 19.569 60.811 1.00 18.65 345 PRO A N 1
ATOM 2638 C CA . PRO A 1 345 ? -1.055 18.834 60.321 1.00 18.27 345 PRO A CA 1
ATOM 2639 C C . PRO A 1 345 ? -1.395 17.580 61.110 1.00 18.19 345 PRO A C 1
ATOM 2640 O O . PRO A 1 345 ? -0.519 16.894 61.644 1.00 18.31 345 PRO A O 1
ATOM 2644 N N . GLN A 1 346 ? -2.697 17.322 61.200 1.00 19.59 346 GLN A N 1
ATOM 2645 C CA . GLN A 1 346 ? -3.228 16.045 61.649 1.00 19.91 346 GLN A CA 1
ATOM 2646 C C . GLN A 1 346 ? -3.729 15.345 60.378 1.00 19.92 346 GLN A C 1
ATOM 2647 O O . GLN A 1 346 ? -4.518 15.918 59.616 1.00 20.69 346 GLN A O 1
ATOM 2653 N N . ILE A 1 347 ? -3.237 14.142 60.136 1.00 20.11 347 ILE A N 1
ATOM 2654 C CA . ILE A 1 347 ? -3.489 13.434 58.876 1.00 22.48 347 ILE A CA 1
ATOM 2655 C C . ILE A 1 347 ? -4.064 12.061 59.235 1.00 19.97 347 ILE A C 1
ATOM 2656 O O . ILE A 1 347 ? -3.351 11.146 59.568 1.00 20.00 347 ILE A O 1
ATOM 2661 N N . PHE A 1 348 ? -5.393 11.993 59.233 1.00 20.48 348 PHE A N 1
ATOM 2662 C CA . PHE A 1 348 ? -6.136 10.804 59.491 1.00 20.69 348 PHE A CA 1
ATOM 2663 C C . PHE A 1 348 ? -6.812 10.299 58.200 1.00 22.10 348 PHE A C 1
ATOM 2664 O O . PHE A 1 348 ? -6.880 11.018 57.189 1.00 22.40 348 PHE A O 1
ATOM 2672 N N . PHE A 1 349 ? -7.333 9.072 58.268 1.00 23.20 349 PHE A N 1
ATOM 2673 C CA . PHE A 1 349 ? -8.185 8.508 57.223 1.00 23.83 349 PHE A CA 1
ATOM 2674 C C . PHE A 1 349 ? -9.674 8.694 57.569 1.00 26.36 349 PHE A C 1
ATOM 2675 O O . PHE A 1 349 ? -10.103 8.469 58.705 1.00 23.95 349 PHE A O 1
ATOM 2683 N N . ALA A 1 350 ? -10.483 9.074 56.572 1.00 27.97 350 ALA A N 1
ATOM 2684 C CA . ALA A 1 350 ? -11.951 9.062 56.753 1.00 29.90 350 ALA A CA 1
ATOM 2685 C C . ALA A 1 350 ? -12.397 7.613 57.003 1.00 30.87 350 ALA A C 1
ATOM 2686 O O . ALA A 1 350 ? -11.786 6.710 56.502 1.00 31.65 350 ALA A O 1
ATOM 2688 N N . ASP A 1 351 ? -13.417 7.415 57.846 1.00 34.54 351 ASP A N 1
ATOM 2689 C CA . ASP A 1 351 ? -14.066 6.084 58.073 1.00 35.29 351 ASP A CA 1
ATOM 2690 C C . ASP A 1 351 ? -13.055 5.065 58.596 1.00 34.41 351 ASP A C 1
ATOM 2691 O O . ASP A 1 351 ? -13.035 3.904 58.129 1.00 30.71 351 ASP A O 1
ATOM 2696 N N . ASP A 1 352 ? -12.231 5.491 59.566 1.00 30.80 352 ASP A N 1
ATOM 2697 C CA . ASP A 1 352 ? -11.156 4.643 60.145 1.00 30.58 352 ASP A CA 1
ATOM 2698 C C . ASP A 1 352 ? -11.265 4.702 61.672 1.00 33.65 352 ASP A C 1
ATOM 2699 O O . ASP A 1 352 ? -10.320 5.042 62.377 1.00 33.10 352 ASP A O 1
ATOM 2704 N N . PRO A 1 353 ? -12.429 4.359 62.259 1.00 35.72 353 PRO A N 1
ATOM 2705 C CA . PRO A 1 353 ? -12.680 4.670 63.665 1.00 34.25 353 PRO A CA 1
ATOM 2706 C C . PRO A 1 353 ? -11.760 3.937 64.654 1.00 34.41 353 PRO A C 1
ATOM 2707 O O . PRO A 1 353 ? -11.567 4.440 65.769 1.00 34.91 353 PRO A O 1
ATOM 2711 N N . ASP A 1 354 ? -11.172 2.794 64.275 1.00 31.25 354 ASP A N 1
ATOM 2712 C CA . ASP A 1 354 ? -10.207 2.169 65.188 1.00 34.67 354 ASP A CA 1
ATOM 2713 C C . ASP A 1 354 ? -8.760 2.405 64.724 1.00 28.68 354 ASP A C 1
ATOM 2714 O O . ASP A 1 354 ? -7.830 1.794 65.256 1.00 26.97 354 ASP A O 1
ATOM 2719 N N . PHE A 1 355 ? -8.579 3.282 63.732 1.00 28.21 355 PHE A N 1
ATOM 2720 C CA . PHE A 1 355 ? -7.252 3.761 63.302 1.00 27.89 355 PHE A CA 1
ATOM 2721 C C . PHE A 1 355 ? -6.435 2.665 62.615 1.00 26.33 355 PHE A C 1
ATOM 2722 O O . PHE A 1 355 ? -5.259 2.893 62.304 1.00 25.91 355 PHE A O 1
ATOM 2730 N N . ARG A 1 356 ? -7.051 1.532 62.259 1.00 29.22 356 ARG A N 1
ATOM 2731 C CA . ARG A 1 356 ? -6.275 0.419 61.659 1.00 29.82 356 ARG A CA 1
ATOM 2732 C C . ARG A 1 356 ? -5.670 0.825 60.297 1.00 27.31 356 ARG A C 1
ATOM 2733 O O . ARG A 1 356 ? -4.549 0.365 59.966 1.00 27.00 356 ARG A O 1
ATOM 2741 N N . ILE A 1 357 ? -6.367 1.674 59.525 1.00 23.80 357 ILE A N 1
ATOM 2742 C CA . ILE A 1 357 ? -5.864 2.130 58.218 1.00 25.18 357 ILE A CA 1
ATOM 2743 C C . ILE A 1 357 ? -4.700 3.109 58.414 1.00 24.27 357 ILE A C 1
ATOM 2744 O O . ILE A 1 357 ? -3.668 2.987 57.768 1.00 23.05 357 ILE A O 1
ATOM 2749 N N . GLY A 1 358 ? -4.915 4.108 59.281 1.00 24.65 358 GLY A N 1
ATOM 2750 C CA . GLY A 1 358 ? -3.934 5.122 59.592 1.00 23.28 358 GLY A CA 1
ATOM 2751 C C . GLY A 1 358 ? -2.640 4.533 60.130 1.00 22.42 358 GLY A C 1
ATOM 2752 O O . GLY A 1 358 ? -1.550 5.007 59.782 1.00 22.16 358 GLY A O 1
ATOM 2753 N N . TYR A 1 359 ? -2.779 3.542 61.008 1.00 21.67 359 TYR A N 1
ATOM 2754 C CA . TYR A 1 359 ? -1.662 2.856 61.626 1.00 23.74 359 TYR A CA 1
ATOM 2755 C C . TYR A 1 359 ? -0.853 2.166 60.536 1.00 22.86 359 TYR A C 1
ATOM 2756 O O . TYR A 1 359 ? 0.405 2.295 60.450 1.00 22.68 359 TYR A O 1
ATOM 2765 N N . ALA A 1 360 ? -1.572 1.465 59.656 1.00 25.08 360 ALA A N 1
ATOM 2766 C CA . ALA A 1 360 ? -0.903 0.659 58.628 1.00 25.86 360 ALA A CA 1
ATOM 2767 C C . ALA A 1 360 ? -0.156 1.582 57.645 1.00 24.61 360 ALA A C 1
ATOM 2768 O O . ALA A 1 360 ? 0.985 1.303 57.250 1.00 25.21 360 ALA A O 1
ATOM 2770 N N . TRP A 1 361 ? -0.774 2.708 57.297 1.00 21.73 361 TRP A N 1
ATOM 2771 C CA . TRP A 1 361 ? -0.217 3.674 56.360 1.00 22.23 361 TRP A CA 1
ATOM 2772 C C . TRP A 1 361 ? 1.036 4.325 56.960 1.00 23.75 361 TRP A C 1
ATOM 2773 O O . TRP A 1 361 ? 2.025 4.443 56.294 1.00 20.77 361 TRP A O 1
ATOM 2784 N N . ALA A 1 362 ? 0.950 4.736 58.234 1.00 21.34 362 ALA A N 1
ATOM 2785 C CA . ALA A 1 362 ? 2.075 5.370 58.907 1.00 23.29 362 ALA A CA 1
ATOM 2786 C C . ALA A 1 362 ? 3.245 4.384 58.955 1.00 22.43 362 ALA A C 1
ATOM 2787 O O . ALA A 1 362 ? 4.373 4.759 58.701 1.00 22.73 362 ALA A O 1
ATOM 2789 N N . ALA A 1 363 ? 2.962 3.107 59.246 1.00 24.08 363 ALA A N 1
ATOM 2790 C CA . ALA A 1 363 ? 4.040 2.130 59.376 1.00 26.77 363 ALA A CA 1
ATOM 2791 C C . ALA A 1 363 ? 4.700 1.909 58.012 1.00 27.17 363 ALA A C 1
ATOM 2792 O O . ALA A 1 363 ? 5.908 1.735 57.938 1.00 24.47 363 ALA A O 1
ATOM 2794 N N . ALA A 1 364 ? 3.881 1.882 56.950 1.00 27.43 364 ALA A N 1
ATOM 2795 C CA . ALA A 1 364 ? 4.371 1.657 55.580 1.00 28.45 364 ALA A CA 1
ATOM 2796 C C . ALA A 1 364 ? 5.252 2.840 55.163 1.00 26.77 364 ALA A C 1
ATOM 2797 O O . ALA A 1 364 ? 6.221 2.671 54.463 1.00 26.89 364 ALA A O 1
ATOM 2799 N N . CYS A 1 365 ? 4.936 4.043 55.651 1.00 24.75 365 CYS A N 1
ATOM 2800 C CA . CYS A 1 365 ? 5.780 5.212 55.368 1.00 25.74 365 CYS A CA 1
ATOM 2801 C C . CYS A 1 365 ? 7.191 5.069 55.977 1.00 25.25 365 CYS A C 1
ATOM 2802 O O . CYS A 1 365 ? 8.151 5.594 55.399 1.00 24.02 365 CYS A O 1
ATOM 2805 N N . LEU A 1 366 ? 7.329 4.387 57.127 1.00 27.42 366 LEU A N 1
ATOM 2806 C CA . LEU A 1 366 ? 8.671 4.154 57.750 1.00 28.98 366 LEU A CA 1
ATOM 2807 C C . LEU A 1 366 ? 9.609 3.460 56.761 1.00 28.61 366 LEU A C 1
ATOM 2808 O O . LEU A 1 366 ? 10.771 3.823 56.672 1.00 25.02 366 LEU A O 1
ATOM 2813 N N . LYS A 1 367 ? 9.096 2.470 56.023 1.00 32.81 367 LYS A N 1
ATOM 2814 C CA . LYS A 1 367 ? 9.920 1.710 55.065 1.00 35.57 367 LYS A CA 1
ATOM 2815 C C . LYS A 1 367 ? 10.499 2.622 53.989 1.00 31.90 367 LYS A C 1
ATOM 2816 O O . LYS A 1 367 ? 11.572 2.345 53.475 1.00 34.87 367 LYS A O 1
ATOM 2822 N N . GLY A 1 368 ? 9.769 3.684 53.636 1.00 26.65 368 GLY A N 1
ATOM 2823 C CA . GLY A 1 368 ? 10.227 4.641 52.663 1.00 26.77 368 GLY A CA 1
ATOM 2824 C C . GLY A 1 368 ? 11.027 5.753 53.283 1.00 26.67 368 GLY A C 1
ATOM 2825 O O . GLY A 1 368 ? 11.278 6.739 52.633 1.00 25.96 368 GLY A O 1
ATOM 2826 N N . GLY A 1 369 ? 11.390 5.620 54.568 1.00 24.97 369 GLY A N 1
ATOM 2827 C CA . GLY A 1 369 ? 12.226 6.636 55.192 1.00 24.52 369 GLY A CA 1
ATOM 2828 C C . GLY A 1 369 ? 11.481 7.915 55.535 1.00 21.14 369 GLY A C 1
ATOM 2829 O O . GLY A 1 369 ? 12.047 8.980 55.442 1.00 21.51 369 GLY A O 1
ATOM 2830 N N . VAL A 1 370 ? 10.222 7.802 55.963 1.00 20.04 370 VAL A N 1
ATOM 2831 C CA . VAL A 1 370 ? 9.429 8.938 56.382 1.00 20.95 370 VAL A CA 1
ATOM 2832 C C . VAL A 1 370 ? 8.819 8.587 57.738 1.00 19.34 370 VAL A C 1
ATOM 2833 O O . VAL A 1 370 ? 8.334 7.482 57.905 1.00 20.53 370 VAL A O 1
ATOM 2837 N N . TYR A 1 371 ? 8.915 9.521 58.690 1.00 19.68 371 TYR A N 1
ATOM 2838 C CA . TYR A 1 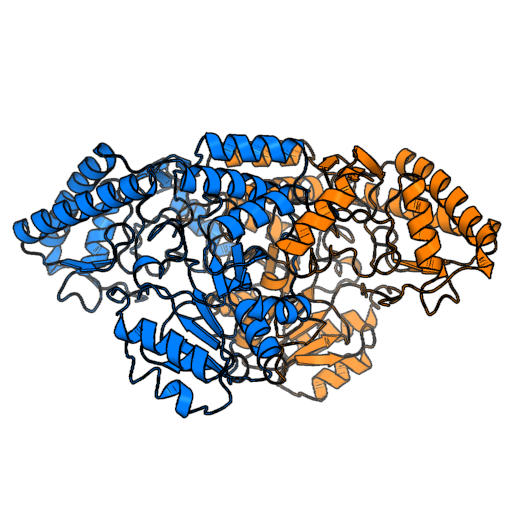371 ? 8.289 9.368 59.987 1.00 18.76 371 TYR A CA 1
ATOM 2839 C C . TYR A 1 371 ? 7.080 10.300 60.039 1.00 18.11 371 TYR A C 1
ATOM 2840 O O . TYR A 1 371 ? 7.227 11.501 60.193 1.00 19.17 371 TYR A O 1
ATOM 2849 N N . VAL A 1 372 ? 5.894 9.703 59.981 1.00 19.30 372 VAL A N 1
ATOM 2850 C CA . VAL A 1 372 ? 4.632 10.390 60.173 1.00 19.52 372 VAL A CA 1
ATOM 2851 C C . VAL A 1 372 ? 3.852 9.658 61.276 1.00 19.98 372 VAL A C 1
ATOM 2852 O O . VAL A 1 372 ? 4.136 8.503 61.608 1.00 21.30 372 VAL A O 1
ATOM 2856 N N . HIS A 1 373 ? 2.855 10.338 61.839 1.00 20.35 373 HIS A N 1
ATOM 2857 C CA . HIS A 1 373 ? 2.235 9.901 63.069 1.00 20.97 373 HIS A CA 1
ATOM 2858 C C . HIS A 1 373 ? 0.752 9.677 62.853 1.00 20.70 373 HIS A C 1
ATOM 2859 O O . HIS A 1 373 ? 0.077 10.564 62.349 1.00 21.04 373 HIS A O 1
ATOM 2866 N N . PRO A 1 374 ? 0.210 8.492 63.218 1.00 21.70 374 PRO A N 1
ATOM 2867 C CA . PRO A 1 374 ? -1.203 8.201 62.995 1.00 23.00 374 PRO A CA 1
ATOM 2868 C C . PRO A 1 374 ? -2.204 8.756 64.017 1.00 24.46 374 PRO A C 1
ATOM 2869 O O . PRO A 1 374 ? -3.406 8.672 63.722 1.00 22.56 374 PRO A O 1
ATOM 2873 N N . TYR A 1 375 ? -1.750 9.326 65.166 1.00 23.22 375 TYR A N 1
ATOM 2874 C CA . TYR A 1 375 ? -2.746 9.871 66.143 1.00 23.39 375 TYR A CA 1
ATOM 2875 C C . TYR A 1 375 ? -2.390 11.264 66.706 1.00 22.77 375 TYR A C 1
ATOM 2876 O O . TYR A 1 375 ? -3.257 11.915 67.290 1.00 23.81 375 TYR A O 1
ATOM 2885 N N . HIS A 1 376 ? -1.162 11.743 66.508 1.00 20.13 376 HIS A N 1
ATOM 2886 C CA . HIS A 1 376 ? -0.680 13.004 67.063 1.00 19.42 376 HIS A CA 1
ATOM 2887 C C . HIS A 1 376 ? -0.366 13.940 65.912 1.00 18.62 376 HIS A C 1
ATOM 2888 O O . HIS A 1 376 ? 0.182 13.507 64.882 1.00 20.44 376 HIS A O 1
ATOM 2895 N N . ASN A 1 377 ? -0.638 15.231 66.093 1.00 17.52 377 ASN A N 1
ATOM 2896 C CA . ASN A 1 377 ? -0.340 16.164 65.036 1.00 18.64 377 ASN A CA 1
ATOM 2897 C C . ASN A 1 377 ? 1.164 16.179 64.768 1.00 18.61 377 ASN A C 1
ATOM 2898 O O . ASN A 1 377 ? 1.981 15.902 65.660 1.00 17.63 377 ASN A O 1
ATOM 2903 N N . MET A 1 378 ? 1.490 16.496 63.504 1.00 18.72 378 MET A N 1
ATOM 2904 C CA . MET A 1 378 ? 2.850 16.623 63.030 1.00 17.61 378 MET A CA 1
ATOM 2905 C C . MET A 1 378 ? 3.245 18.090 62.974 1.00 16.09 378 MET A C 1
ATOM 2906 O O . MET A 1 378 ? 2.477 18.975 63.349 1.00 17.16 378 MET A O 1
ATOM 2911 N N . PHE A 1 379 ? 4.487 18.327 62.560 1.00 16.02 379 PHE A N 1
ATOM 2912 C CA . PHE A 1 379 ? 5.084 19.627 62.516 1.00 17.03 379 PHE A CA 1
ATOM 2913 C C . PHE A 1 379 ? 6.010 19.733 61.299 1.00 17.18 379 PHE A C 1
ATOM 2914 O O . PHE A 1 379 ? 6.698 18.772 60.953 1.00 18.14 379 PHE A O 1
ATOM 2922 N N . LEU A 1 380 ? 6.038 20.919 60.698 1.00 17.53 380 LEU A N 1
ATOM 2923 C CA . LEU A 1 380 ? 7.047 21.269 59.702 1.00 18.18 380 LEU A CA 1
ATOM 2924 C C . LEU A 1 380 ? 8.130 22.127 60.360 1.00 17.92 380 LEU A C 1
ATOM 2925 O O . LEU A 1 380 ? 7.852 22.957 61.220 1.00 18.79 380 LEU A O 1
ATOM 2930 N N . SER A 1 381 ? 9.367 21.939 59.876 1.00 18.33 381 SER A N 1
ATOM 2931 C CA . SER A 1 381 ? 10.529 22.760 60.201 1.00 18.01 381 SER A CA 1
ATOM 2932 C C . SER A 1 381 ? 10.923 23.593 58.972 1.00 18.72 381 SER A C 1
ATOM 2933 O O . SER A 1 381 ? 10.665 23.190 57.810 1.00 18.78 381 SER A O 1
ATOM 2936 N N . ALA A 1 382 ? 11.619 24.706 59.211 1.00 17.95 382 ALA A N 1
ATOM 2937 C CA . ALA A 1 382 ? 12.225 25.490 58.127 1.00 19.79 382 ALA A CA 1
ATOM 2938 C C . ALA A 1 382 ? 13.363 24.719 57.436 1.00 20.49 382 ALA A C 1
ATOM 2939 O O . ALA A 1 382 ? 13.831 25.194 56.384 1.00 22.81 382 ALA A O 1
ATOM 2941 N N . ALA A 1 383 ? 13.808 23.565 57.969 1.00 18.45 383 ALA A N 1
ATOM 2942 C CA . ALA A 1 383 ? 14.845 22.773 57.331 1.00 19.44 383 ALA A CA 1
ATOM 2943 C C . ALA A 1 383 ? 14.276 21.732 56.364 1.00 20.43 383 ALA A C 1
ATOM 2944 O O . ALA A 1 383 ? 15.054 21.116 55.658 1.00 20.45 383 ALA A O 1
ATOM 2946 N N . HIS A 1 384 ? 12.949 21.517 56.344 1.00 20.39 384 HIS A N 1
ATOM 2947 C CA . HIS A 1 384 ? 12.324 20.673 55.325 1.00 20.29 384 HIS A CA 1
ATOM 2948 C C . HIS A 1 384 ? 12.458 21.363 53.951 1.00 22.11 384 HIS A C 1
ATOM 2949 O O . HIS A 1 384 ? 12.008 22.456 53.789 1.00 25.60 384 HIS A O 1
ATOM 2956 N N . THR A 1 385 ? 13.088 20.682 52.989 1.00 24.71 385 THR A N 1
ATOM 2957 C CA . THR A 1 385 ? 13.338 21.244 51.634 1.00 24.62 385 THR A CA 1
ATOM 2958 C C . THR A 1 385 ? 12.290 20.736 50.634 1.00 28.11 385 THR A C 1
ATOM 2959 O O . THR A 1 385 ? 11.512 19.793 50.891 1.00 23.99 385 THR A O 1
ATOM 2963 N N . VAL A 1 386 ? 12.289 21.353 49.445 1.00 30.14 386 VAL A N 1
ATOM 2964 C CA . VAL A 1 386 ? 11.414 20.888 48.348 1.00 31.67 386 VAL A CA 1
ATOM 2965 C C . VAL A 1 386 ? 11.726 19.428 48.024 1.00 26.01 386 VAL A C 1
ATOM 2966 O O . VAL A 1 386 ? 10.806 18.664 47.823 1.00 26.76 386 VAL A O 1
ATOM 2970 N N . ASP A 1 387 ? 13.011 19.043 48.014 1.00 28.91 387 ASP A N 1
ATOM 2971 C CA . ASP A 1 387 ? 13.411 17.648 47.766 1.00 29.85 387 ASP A CA 1
ATOM 2972 C C . ASP A 1 387 ? 12.895 16.726 48.873 1.00 28.86 387 ASP A C 1
ATOM 2973 O O . ASP A 1 387 ? 12.523 15.554 48.602 1.00 25.42 387 ASP A O 1
ATOM 2978 N N . ASP A 1 388 ? 12.936 17.200 50.133 1.00 24.14 388 ASP A N 1
ATOM 2979 C CA . ASP A 1 388 ? 12.380 16.373 51.204 1.00 23.80 388 ASP A CA 1
ATOM 2980 C C . ASP A 1 388 ? 10.906 16.056 50.922 1.00 20.10 388 ASP A C 1
ATOM 2981 O O . ASP A 1 388 ? 10.478 14.950 51.106 1.00 21.27 388 ASP A O 1
ATOM 2986 N N . VAL A 1 389 ? 10.123 17.073 50.554 1.00 22.50 389 VAL A N 1
ATOM 2987 C CA . VAL A 1 389 ? 8.683 16.890 50.286 1.00 22.47 389 VAL A CA 1
ATOM 2988 C C . VAL A 1 389 ? 8.495 15.967 49.062 1.00 22.86 389 VAL A C 1
ATOM 2989 O O . VAL A 1 389 ? 7.667 15.059 49.087 1.00 21.79 389 VAL A O 1
ATOM 2993 N N . THR A 1 390 ? 9.335 16.116 48.029 1.00 22.34 390 THR A N 1
ATOM 2994 C CA . THR A 1 390 ? 9.221 15.242 46.872 1.00 23.80 390 THR A CA 1
ATOM 2995 C C . THR A 1 390 ? 9.458 13.800 47.286 1.00 23.16 390 THR A C 1
ATOM 2996 O O . THR A 1 390 ? 8.664 12.919 46.919 1.00 22.54 390 THR A O 1
ATOM 3000 N N . GLU A 1 391 ? 10.529 13.556 48.052 1.00 23.51 391 GLU A N 1
ATOM 3001 C CA . GLU A 1 391 ? 10.875 12.204 48.480 1.00 24.45 391 GLU A CA 1
ATOM 3002 C C . GLU A 1 391 ? 9.828 11.675 49.472 1.00 23.40 391 GLU A C 1
ATOM 3003 O O . GLU A 1 391 ? 9.541 10.466 49.507 1.00 21.69 391 GLU A O 1
ATOM 3009 N N . THR A 1 392 ? 9.252 12.570 50.283 1.00 22.06 392 THR A N 1
ATOM 3010 C CA . THR A 1 392 ? 8.203 12.141 51.204 1.00 22.16 392 THR A CA 1
ATOM 3011 C C . THR A 1 392 ? 7.047 11.517 50.402 1.00 21.90 392 THR A C 1
ATOM 3012 O O . THR A 1 392 ? 6.512 10.464 50.735 1.00 20.31 392 THR A O 1
ATOM 3016 N N . LEU A 1 393 ? 6.667 12.222 49.342 1.00 22.90 393 LEU A N 1
ATOM 3017 C CA . LEU A 1 393 ? 5.487 11.899 48.549 1.00 23.91 393 LEU A CA 1
ATOM 3018 C C . LEU A 1 393 ? 5.715 10.624 47.737 1.00 24.01 393 LEU A C 1
ATOM 3019 O O . LEU A 1 393 ? 4.761 9.889 47.527 1.00 27.18 393 LEU A O 1
ATOM 3024 N N . GLU A 1 394 ? 6.966 10.285 47.406 1.00 23.79 394 GLU A N 1
ATOM 3025 C CA . GLU A 1 394 ? 7.252 8.961 46.831 1.00 25.86 394 GLU A CA 1
ATOM 3026 C C . GLU A 1 394 ? 6.985 7.866 47.871 1.00 26.64 394 GLU A C 1
ATOM 3027 O O . GLU A 1 394 ? 6.445 6.810 47.551 1.00 24.40 394 GLU A O 1
ATOM 3033 N N . ALA A 1 395 ? 7.354 8.127 49.134 1.00 22.89 395 ALA A N 1
ATOM 3034 C CA . ALA A 1 395 ? 7.155 7.163 50.216 1.00 23.37 395 ALA A CA 1
ATOM 3035 C C . ALA A 1 395 ? 5.667 6.986 50.516 1.00 21.29 395 ALA A C 1
ATOM 3036 O O . ALA A 1 395 ? 5.199 5.867 50.728 1.00 22.35 395 ALA A O 1
ATOM 3038 N N . THR A 1 396 ? 4.941 8.104 50.532 1.00 22.72 396 THR A N 1
ATOM 3039 C CA . THR A 1 396 ? 3.527 8.079 50.886 1.00 24.45 396 THR A CA 1
ATOM 3040 C C . THR A 1 396 ? 2.729 7.378 49.779 1.00 25.28 396 THR A C 1
ATOM 3041 O O . THR A 1 396 ? 1.737 6.707 50.049 1.00 26.77 396 THR A O 1
ATOM 3045 N N . ASP A 1 397 ? 3.188 7.523 48.541 1.00 28.07 397 ASP A N 1
ATOM 3046 C CA . ASP A 1 397 ? 2.544 6.867 47.389 1.00 29.09 397 ASP A CA 1
ATOM 3047 C C . ASP A 1 397 ? 2.623 5.355 47.574 1.00 29.67 397 ASP A C 1
ATOM 3048 O O . ASP A 1 397 ? 1.595 4.659 47.499 1.00 28.58 397 ASP A O 1
ATOM 3053 N N . ARG A 1 398 ? 3.843 4.857 47.854 1.00 30.23 398 ARG A N 1
ATOM 3054 C CA . ARG A 1 398 ? 4.046 3.437 48.108 1.00 30.93 398 ARG A CA 1
ATOM 3055 C C . ARG A 1 398 ? 3.232 2.973 49.322 1.00 29.96 398 ARG A C 1
ATOM 3056 O O . ARG A 1 398 ? 2.842 1.804 49.415 1.00 30.10 398 ARG A O 1
ATOM 3064 N N . ALA A 1 399 ? 3.005 3.875 50.282 1.00 28.82 399 ALA A N 1
ATOM 3065 C CA . ALA A 1 399 ? 2.329 3.518 51.501 1.00 28.03 399 ALA A CA 1
ATOM 3066 C C . ALA A 1 399 ? 0.839 3.308 51.224 1.00 25.97 399 ALA A C 1
ATOM 3067 O O . ALA A 1 399 ? 0.238 2.375 51.751 1.00 27.00 399 ALA A O 1
ATOM 3069 N N . PHE A 1 400 ? 0.242 4.202 50.433 1.00 26.94 400 PHE A N 1
ATOM 3070 C CA . PHE A 1 400 ? -1.143 4.040 49.969 1.00 28.77 400 PHE A CA 1
ATOM 3071 C C . PHE A 1 400 ? -1.305 2.689 49.258 1.00 29.99 400 PHE A C 1
ATOM 3072 O O . PHE A 1 400 ? -2.251 1.952 49.570 1.00 30.21 400 PHE A O 1
ATOM 3080 N N . SER A 1 401 ? -0.347 2.334 48.379 1.00 30.04 401 SER A N 1
ATOM 3081 C CA . SER A 1 401 ? -0.404 1.048 47.629 1.00 33.00 401 SER A CA 1
ATOM 3082 C C . SER A 1 401 ? -0.365 -0.116 48.611 1.00 34.84 401 SER A C 1
ATOM 3083 O O . SER A 1 401 ? -1.142 -1.054 48.463 1.00 36.73 401 SER A O 1
ATOM 3086 N N . ALA A 1 402 ? 0.546 -0.043 49.595 1.00 32.27 402 ALA A N 1
ATOM 3087 C CA . ALA A 1 402 ? 0.733 -1.143 50.537 1.00 35.45 402 ALA A CA 1
ATOM 3088 C C . ALA A 1 402 ? -0.536 -1.346 51.384 1.00 36.75 402 ALA A C 1
ATOM 3089 O O . ALA A 1 402 ? -0.908 -2.481 51.728 1.00 40.23 402 ALA A O 1
ATOM 3091 N N . VAL A 1 403 ? -1.217 -0.246 51.709 1.00 37.81 403 VAL A N 1
ATOM 3092 C CA . VAL A 1 403 ? -2.446 -0.310 52.502 1.00 38.94 403 VAL A CA 1
ATOM 3093 C C . VAL A 1 403 ? -3.560 -0.976 51.678 1.00 38.81 403 VAL A C 1
ATOM 3094 O O . VAL A 1 403 ? -4.311 -1.800 52.206 1.00 41.67 403 VAL A O 1
ATOM 3098 N N . LEU A 1 404 ? -3.661 -0.620 50.397 1.00 38.25 404 LEU A N 1
ATOM 3099 C CA . LEU A 1 404 ? -4.666 -1.212 49.503 1.00 42.36 404 LEU A CA 1
ATOM 3100 C C . LEU A 1 404 ? -4.390 -2.708 49.288 1.00 43.84 404 LEU A C 1
ATOM 3101 O O . LEU A 1 404 ? -5.285 -3.526 49.391 1.00 45.43 404 LEU A O 1
ATOM 3106 N N . ARG A 1 405 ? -3.132 -3.060 49.047 1.00 43.74 405 ARG A N 1
ATOM 3107 C CA . ARG A 1 405 ? -2.714 -4.438 48.865 1.00 47.90 405 ARG A CA 1
ATOM 3108 C C . ARG A 1 405 ? -3.094 -5.309 50.082 1.00 49.20 405 ARG A C 1
ATOM 3109 O O . ARG A 1 405 ? -3.524 -6.453 49.921 1.00 44.10 405 ARG A O 1
ATOM 3117 N N . ASP A 1 406 ? -2.960 -4.776 51.305 1.00 48.31 406 ASP A N 1
ATOM 3118 C CA . ASP A 1 406 ? -3.137 -5.561 52.540 1.00 50.18 406 ASP A CA 1
ATOM 3119 C C . ASP A 1 406 ? -4.516 -5.340 53.186 1.00 46.37 406 ASP A C 1
ATOM 3120 O O . ASP A 1 406 ? -4.786 -5.836 54.286 1.00 44.50 406 ASP A O 1
ATOM 3125 N N . PHE A 1 407 ? -5.393 -4.604 52.507 1.00 44.03 407 PHE A N 1
ATOM 3126 C CA . PHE A 1 407 ? -6.537 -3.960 53.148 1.00 48.95 407 PHE A CA 1
ATOM 3127 C C . PHE A 1 407 ? -7.421 -4.979 53.885 1.00 54.10 407 PHE A C 1
ATOM 3128 O O . PHE A 1 407 ? -7.974 -4.679 54.944 1.00 50.87 407 PHE A O 1
ATOM 3136 N N . ALA A 1 408 ? -7.577 -6.172 53.302 1.00 53.24 408 ALA A N 1
ATOM 3137 C CA . ALA A 1 408 ? -8.394 -7.232 53.878 1.00 56.66 408 ALA A CA 1
ATOM 3138 C C . ALA A 1 408 ? -7.885 -7.585 55.284 1.00 57.52 408 ALA A C 1
ATOM 3139 O O . ALA A 1 408 ? -8.676 -7.675 56.211 1.00 66.40 408 ALA A O 1
ATOM 3141 N N . SER A 1 409 ? -6.564 -7.745 55.432 1.00 52.92 409 SER A N 1
ATOM 3142 C CA . SER A 1 409 ? -5.940 -8.337 56.624 1.00 52.88 409 SER A CA 1
ATOM 3143 C C . SER A 1 409 ? -5.632 -7.303 57.724 1.00 50.37 409 SER A C 1
ATOM 3144 O O . SER A 1 409 ? -5.062 -7.670 58.740 1.00 46.32 409 SER A O 1
ATOM 3147 N N . LEU A 1 410 ? -5.998 -6.028 57.536 1.00 50.68 410 LEU A N 1
ATOM 3148 C CA . LEU A 1 410 ? -5.627 -4.952 58.491 1.00 48.24 410 LEU A CA 1
ATOM 3149 C C . LEU A 1 410 ? -6.271 -5.221 59.850 1.00 48.62 410 LEU A C 1
ATOM 3150 O O . LEU A 1 410 ? -7.439 -5.575 59.915 1.00 50.29 410 LEU A O 1
ATOM 3155 N N . GLN A 1 411 ? -5.498 -5.004 60.919 1.00 48.94 411 GLN A N 1
ATOM 3156 C CA . GLN A 1 411 ? -5.921 -5.242 62.305 1.00 55.05 411 GLN A CA 1
ATOM 3157 C C . GLN A 1 411 ? -5.764 -3.956 63.110 1.00 53.86 411 GLN A C 1
ATOM 3158 O O . GLN A 1 411 ? -4.801 -3.227 62.892 1.00 44.84 411 GLN A O 1
ATOM 3164 N N . PRO A 1 412 ? -6.635 -3.674 64.112 1.00 55.52 412 PRO A N 1
ATOM 3165 C CA . PRO A 1 412 ? -6.395 -2.568 65.043 1.00 55.92 412 PRO A CA 1
ATOM 3166 C C . PRO A 1 412 ? -5.220 -2.910 65.976 1.00 50.10 412 PRO A C 1
ATOM 3167 O O . PRO A 1 412 ? -4.887 -4.074 66.160 1.00 49.15 412 PRO A O 1
ATOM 3171 N N . HIS A 1 413 ? -4.596 -1.883 66.543 1.00 47.73 413 HIS A N 1
ATOM 3172 C CA . HIS A 1 413 ? -3.532 -2.050 67.515 1.00 48.13 413 HIS A CA 1
ATOM 3173 C C . HIS A 1 413 ? -4.098 -2.669 68.799 1.00 47.85 413 HIS A C 1
ATOM 3174 O O . HIS A 1 413 ? -5.059 -2.129 69.342 1.00 45.54 413 HIS A O 1
ATOM 3181 N N . PRO A 1 414 ? -3.545 -3.795 69.332 1.00 49.52 414 PRO A N 1
ATOM 3182 C CA . PRO A 1 414 ? -4.145 -4.481 70.486 1.00 52.09 414 PRO A CA 1
ATOM 3183 C C . PRO A 1 414 ? -4.360 -3.581 71.716 1.00 56.62 414 PRO A C 1
ATOM 3184 O O . PRO A 1 414 ? -5.494 -3.475 72.213 1.00 56.31 414 PRO A O 1
ATOM 3188 N N . ILE A 1 415 ? -3.279 -2.929 72.173 1.00 58.82 415 ILE A N 1
ATOM 3189 C CA . ILE A 1 415 ? -3.303 -2.075 73.373 1.00 62.20 415 ILE A CA 1
ATOM 3190 C C . ILE A 1 415 ? -4.333 -0.951 73.167 1.00 63.62 415 ILE A C 1
ATOM 3191 O O . ILE A 1 415 ? -5.052 -0.591 74.105 1.00 66.85 415 ILE A O 1
ATOM 3196 N N . LEU A 1 416 ? -4.412 -0.423 71.939 1.00 62.10 416 LEU A N 1
ATOM 3197 C CA . LEU A 1 416 ? -5.424 0.562 71.545 1.00 59.12 416 LEU A CA 1
ATOM 3198 C C . LEU A 1 416 ? -6.716 -0.166 71.141 1.00 56.47 416 LEU A C 1
ATOM 3199 O O . LEU A 1 416 ? -7.508 -0.576 71.981 1.00 52.34 416 LEU A O 1
ATOM 3204 N N . GLY B 1 4 ? 28.485 47.246 90.597 1.00 38.23 4 GLY B N 1
ATOM 3205 C CA . GLY B 1 4 ? 29.182 48.242 89.752 1.00 36.54 4 GLY B CA 1
ATOM 3206 C C . GLY B 1 4 ? 28.290 48.775 88.642 1.00 34.90 4 GLY B C 1
ATOM 3207 O O . GLY B 1 4 ? 27.064 48.654 88.679 1.00 28.73 4 GLY B O 1
ATOM 3208 N N . THR B 1 5 ? 28.932 49.362 87.634 1.00 33.70 5 THR B N 1
ATOM 3209 C CA . THR B 1 5 ? 28.226 50.125 86.626 1.00 36.68 5 THR B CA 1
ATOM 3210 C C . THR B 1 5 ? 27.329 49.193 85.782 1.00 32.70 5 THR B C 1
ATOM 3211 O O . THR B 1 5 ? 26.153 49.538 85.550 1.00 31.60 5 THR B O 1
ATOM 3215 N N . ARG B 1 6 ? 27.878 48.048 85.331 1.00 30.00 6 ARG B N 1
ATOM 3216 C CA . ARG B 1 6 ? 27.149 47.094 84.488 1.00 31.89 6 ARG B CA 1
ATOM 3217 C C . ARG B 1 6 ? 25.996 46.503 85.313 1.00 27.27 6 ARG B C 1
ATOM 3218 O O . ARG B 1 6 ? 24.912 46.385 84.815 1.00 26.80 6 ARG B O 1
ATOM 3226 N N . GLN B 1 7 ? 26.252 46.160 86.577 1.00 26.60 7 GLN B N 1
ATOM 3227 C CA . GLN B 1 7 ? 25.251 45.549 87.442 1.00 27.32 7 GLN B CA 1
ATOM 3228 C C . GLN B 1 7 ? 24.059 46.495 87.617 1.00 29.59 7 GLN B C 1
ATOM 3229 O O . GLN B 1 7 ? 22.932 46.051 87.571 1.00 27.83 7 GLN B O 1
ATOM 3235 N N . LYS B 1 8 ? 24.321 47.790 87.827 1.00 28.79 8 LYS B N 1
ATOM 3236 C CA . LYS B 1 8 ? 23.265 48.761 87.986 1.00 27.87 8 LYS B CA 1
ATOM 3237 C C . LYS B 1 8 ? 22.432 48.882 86.699 1.00 25.91 8 LYS B C 1
ATOM 3238 O O . LYS B 1 8 ? 21.219 48.994 86.787 1.00 25.87 8 LYS B O 1
ATOM 3244 N N . ASP B 1 9 ? 23.077 48.934 85.531 1.00 24.74 9 ASP B N 1
ATOM 3245 C CA . ASP B 1 9 ? 22.343 49.022 84.252 1.00 26.79 9 ASP B CA 1
ATOM 3246 C C . ASP B 1 9 ? 21.430 47.791 84.103 1.00 27.47 9 ASP B C 1
ATOM 3247 O O . ASP B 1 9 ? 20.257 47.930 83.740 1.00 26.68 9 ASP B O 1
ATOM 3252 N N . LEU B 1 10 ? 21.963 46.599 84.399 1.00 23.85 10 LEU B N 1
ATOM 3253 C CA . LEU B 1 10 ? 21.215 45.336 84.236 1.00 25.03 10 LEU B CA 1
ATOM 3254 C C . LEU B 1 10 ? 20.010 45.301 85.171 1.00 25.71 10 LEU B C 1
ATOM 3255 O O . LEU B 1 10 ? 18.942 44.840 84.759 1.00 24.19 10 LEU B O 1
ATOM 3260 N N . ARG B 1 11 ? 20.176 45.762 86.422 1.00 25.35 11 ARG B N 1
ATOM 3261 C CA . ARG B 1 11 ? 19.083 45.746 87.390 1.00 25.85 11 ARG B CA 1
ATOM 3262 C C . ARG B 1 11 ? 17.954 46.670 86.930 1.00 29.67 11 ARG B C 1
ATOM 3263 O O . ARG B 1 11 ? 16.761 46.314 87.029 1.00 30.27 11 ARG B O 1
ATOM 3271 N N . GLU B 1 12 ? 18.326 47.842 86.416 1.00 30.08 12 GLU B N 1
ATOM 3272 C CA . GLU B 1 12 ? 17.361 48.832 85.872 1.00 30.75 12 GLU B CA 1
ATOM 3273 C C . GLU B 1 12 ? 16.561 48.221 84.708 1.00 28.04 12 GLU B C 1
ATOM 3274 O O . GLU B 1 12 ? 15.366 48.341 84.679 1.00 26.92 12 GLU B O 1
ATOM 3280 N N . ARG B 1 13 ? 17.254 47.576 83.769 1.00 25.00 13 ARG B N 1
ATOM 3281 C CA . ARG B 1 13 ? 16.661 46.925 82.591 1.00 25.01 13 ARG B CA 1
ATOM 3282 C C . ARG B 1 13 ? 15.822 45.710 83.018 1.00 25.10 13 ARG B C 1
ATOM 3283 O O . ARG B 1 13 ? 14.692 45.558 82.543 1.00 24.94 13 ARG B O 1
ATOM 3291 N N . ALA B 1 14 ? 16.345 44.906 83.955 1.00 23.22 14 ALA B N 1
ATOM 3292 C CA . ALA B 1 14 ? 15.676 43.695 84.425 1.00 22.53 14 ALA B CA 1
ATOM 3293 C C . ALA B 1 14 ? 14.304 44.055 85.002 1.00 25.28 14 ALA B C 1
ATOM 3294 O O . ALA B 1 14 ? 13.313 43.365 84.746 1.00 23.75 14 ALA B O 1
ATOM 3296 N N . GLU B 1 15 ? 14.254 45.115 85.815 1.00 26.46 15 GLU B N 1
ATOM 3297 C CA . GLU B 1 15 ? 13.025 45.480 86.533 1.00 29.80 15 GLU B CA 1
ATOM 3298 C C . GLU B 1 15 ? 11.882 45.732 85.529 1.00 26.46 15 GLU B C 1
ATOM 3299 O O . GLU B 1 15 ? 10.730 45.496 85.838 1.00 23.82 15 GLU B O 1
ATOM 3305 N N . ARG B 1 16 ? 12.208 46.239 84.341 1.00 25.38 16 ARG B N 1
ATOM 3306 C CA . ARG B 1 16 ? 11.199 46.546 83.351 1.00 27.08 16 ARG B CA 1
ATOM 3307 C C . ARG B 1 16 ? 10.583 45.258 82.775 1.00 26.20 16 ARG B C 1
ATOM 3308 O O . ARG B 1 16 ? 9.377 45.225 82.517 1.00 25.68 16 ARG B O 1
ATOM 3316 N N . VAL B 1 17 ? 11.409 44.241 82.498 1.00 23.21 17 VAL B N 1
ATOM 3317 C CA . VAL B 1 17 ? 10.960 43.142 81.630 1.00 23.32 17 VAL B CA 1
ATOM 3318 C C . VAL B 1 17 ? 10.875 41.818 82.389 1.00 21.94 17 VAL B C 1
ATOM 3319 O O . VAL B 1 17 ? 10.482 40.812 81.790 1.00 20.57 17 VAL B O 1
ATOM 3323 N N . ILE B 1 18 ? 11.237 41.820 83.678 1.00 20.72 18 ILE B N 1
ATOM 3324 C CA . ILE B 1 18 ? 11.107 40.652 84.532 1.00 21.06 18 ILE B CA 1
ATOM 3325 C C . ILE B 1 18 ? 10.392 41.091 85.804 1.00 22.65 18 ILE B C 1
ATOM 3326 O O . ILE B 1 18 ? 10.758 42.104 86.390 1.00 24.67 18 ILE B O 1
ATOM 3331 N N . PRO B 1 19 ? 9.371 40.362 86.306 1.00 22.09 19 PRO B N 1
ATOM 3332 C CA . PRO B 1 19 ? 8.652 40.802 87.503 1.00 22.30 19 PRO B CA 1
ATOM 3333 C C . PRO B 1 19 ? 9.612 40.856 88.710 1.00 22.97 19 PRO B C 1
ATOM 3334 O O . PRO B 1 19 ? 10.241 39.846 89.051 1.00 22.02 19 PRO B O 1
ATOM 3338 N N . GLY B 1 20 ? 9.732 42.054 89.297 1.00 23.47 20 GLY B N 1
ATOM 3339 C CA . GLY B 1 20 ? 10.675 42.375 90.410 1.00 25.32 20 GLY B CA 1
ATOM 3340 C C . GLY B 1 20 ? 12.147 42.392 89.976 1.00 24.94 20 GLY B C 1
ATOM 3341 O O . GLY B 1 20 ? 13.028 42.481 90.817 1.00 25.41 20 GLY B O 1
ATOM 3342 N N . GLY B 1 21 ? 12.407 42.261 88.670 1.00 23.65 21 GLY B N 1
ATOM 3343 C CA . GLY B 1 21 ? 13.748 42.193 88.059 1.00 23.40 21 GLY B CA 1
ATOM 3344 C C . GLY B 1 21 ? 14.400 40.825 88.188 1.00 23.39 21 GLY B C 1
ATOM 3345 O O . GLY B 1 21 ? 15.442 40.569 87.591 1.00 23.48 21 GLY B O 1
ATOM 3346 N N . MET B 1 22 ? 13.792 39.944 88.980 1.00 22.61 22 MET B N 1
ATOM 3347 C CA . MET B 1 22 ? 14.215 38.549 89.175 1.00 23.34 22 MET B CA 1
ATOM 3348 C C . MET B 1 22 ? 13.256 37.882 90.175 1.00 24.12 22 MET B C 1
ATOM 3349 O O . MET B 1 22 ? 12.408 38.535 90.727 1.00 25.00 22 MET B O 1
ATOM 3354 N N . TYR B 1 23 ? 13.383 36.561 90.351 1.00 24.69 23 TYR B N 1
ATOM 3355 C CA . TYR B 1 23 ? 12.377 35.739 91.072 1.00 23.64 23 TYR B CA 1
ATOM 3356 C C . TYR B 1 23 ? 13.061 34.434 91.482 1.00 22.83 23 TYR B C 1
ATOM 3357 O O . TYR B 1 23 ? 14.184 34.153 91.028 1.00 23.14 23 TYR B O 1
ATOM 3366 N N . GLY B 1 24 ? 12.425 33.671 92.374 1.00 22.07 24 GLY B N 1
ATOM 3367 C CA . GLY B 1 24 ? 12.908 32.347 92.749 1.00 24.68 24 GLY B CA 1
ATOM 3368 C C . GLY B 1 24 ? 14.098 32.375 93.701 1.00 26.22 24 GLY B C 1
ATOM 3369 O O . GLY B 1 24 ? 14.411 33.410 94.268 1.00 27.38 24 GLY B O 1
ATOM 3370 N N . HIS B 1 25 ? 14.751 31.213 93.858 1.00 30.14 25 HIS B N 1
ATOM 3371 C CA . HIS B 1 25 ? 15.812 30.975 94.856 1.00 34.63 25 HIS B CA 1
ATOM 3372 C C . HIS B 1 25 ? 17.021 31.895 94.592 1.00 31.87 25 HIS B C 1
ATOM 3373 O O . HIS B 1 25 ? 17.710 32.264 95.549 1.00 30.72 25 HIS B O 1
ATOM 3380 N N . GLU B 1 26 ? 17.291 32.238 93.320 1.00 26.05 26 GLU B N 1
ATOM 3381 C CA . GLU B 1 26 ? 18.529 32.976 92.958 1.00 27.45 26 GLU B CA 1
ATOM 3382 C C . GLU B 1 26 ? 18.330 34.502 92.981 1.00 27.48 26 GLU B C 1
ATOM 3383 O O . GLU B 1 26 ? 19.292 35.260 92.755 1.00 22.83 26 GLU B O 1
ATOM 3389 N N . SER B 1 27 ? 17.107 34.964 93.265 1.00 25.01 27 SER B N 1
ATOM 3390 C CA . SER B 1 27 ? 16.888 36.377 93.496 1.00 26.73 27 SER B CA 1
ATOM 3391 C C . SER B 1 27 ? 17.741 36.835 94.695 1.00 26.16 27 SER B C 1
ATOM 3392 O O . SER B 1 27 ? 17.816 36.136 95.723 1.00 26.30 27 SER B O 1
ATOM 3395 N N . THR B 1 28 ? 18.292 38.040 94.588 1.00 25.10 28 THR B N 1
ATOM 3396 C CA . THR B 1 28 ? 19.084 38.691 95.670 1.00 29.31 28 THR B CA 1
ATOM 3397 C C . THR B 1 28 ? 18.209 39.591 96.547 1.00 28.42 28 THR B C 1
ATOM 3398 O O . THR B 1 28 ? 18.720 40.295 97.399 1.00 27.55 28 THR B O 1
ATOM 3402 N N . ARG B 1 29 ? 16.888 39.496 96.362 1.00 29.41 29 ARG B N 1
ATOM 3403 C CA . ARG B 1 29 ? 15.875 40.256 97.102 1.00 32.74 29 ARG B CA 1
ATOM 3404 C C . ARG B 1 29 ? 16.147 40.287 98.610 1.00 28.68 29 ARG B C 1
ATOM 3405 O O . ARG B 1 29 ? 15.975 41.311 99.265 1.00 32.01 29 ARG B O 1
ATOM 3413 N N . LEU B 1 30 ? 16.482 39.136 99.182 1.00 29.25 30 LEU B N 1
ATOM 3414 C CA . LEU B 1 30 ? 16.589 39.017 100.640 1.00 30.46 30 LEU B CA 1
ATOM 3415 C C . LEU B 1 30 ? 18.065 39.062 101.078 1.00 31.44 30 LEU B C 1
ATOM 3416 O O . LEU B 1 30 ? 18.360 38.742 102.242 1.00 30.56 30 LEU B O 1
ATOM 3421 N N . LEU B 1 31 ? 18.971 39.444 100.164 1.00 28.33 31 LEU B N 1
ATOM 3422 C CA . LEU B 1 31 ? 20.383 39.512 100.475 1.00 27.85 31 LEU B CA 1
ATOM 3423 C C . LEU B 1 31 ? 20.799 40.961 100.674 1.00 28.79 31 LEU B C 1
ATOM 3424 O O . LEU B 1 31 ? 20.115 41.875 100.259 1.00 27.15 31 LEU B O 1
ATOM 3429 N N . PRO B 1 32 ? 21.955 41.215 101.323 1.00 29.80 32 PRO B N 1
ATOM 3430 C CA . PRO B 1 32 ? 22.519 42.553 101.363 1.00 30.70 32 PRO B CA 1
ATOM 3431 C C . PRO B 1 32 ? 22.685 43.078 99.946 1.00 31.96 32 PRO B C 1
ATOM 3432 O O . PRO B 1 32 ? 22.899 42.310 99.007 1.00 31.13 32 PRO B O 1
ATOM 3436 N N . PRO B 1 33 ? 22.548 44.402 99.757 1.00 37.55 33 PRO B N 1
ATOM 3437 C CA . PRO B 1 33 ? 22.576 45.006 98.424 1.00 37.90 33 PRO B CA 1
ATOM 3438 C C . PRO B 1 33 ? 23.886 44.878 97.633 1.00 35.00 33 PRO B C 1
ATOM 3439 O O . PRO B 1 33 ? 23.865 45.046 96.453 1.00 36.88 33 PRO B O 1
ATOM 3443 N N . GLU B 1 34 ? 24.995 44.552 98.293 1.00 32.16 34 GLU B N 1
ATOM 3444 C CA . GLU B 1 34 ? 26.285 44.371 97.634 1.00 33.42 34 GLU B CA 1
ATOM 3445 C C . GLU B 1 34 ? 26.292 43.109 96.749 1.00 28.10 34 GLU B C 1
ATOM 3446 O O . GLU B 1 34 ? 27.183 42.931 95.932 1.00 27.84 34 GLU B O 1
ATOM 3452 N N . PHE B 1 35 ? 25.365 42.173 96.985 1.00 26.62 35 PHE B N 1
ATOM 3453 C CA . PHE B 1 35 ? 25.374 40.902 96.279 1.00 24.54 35 PHE B CA 1
ATOM 3454 C C . PHE B 1 35 ? 24.990 41.150 94.822 1.00 24.84 35 PHE B C 1
ATOM 3455 O O . PHE B 1 35 ? 23.941 41.720 94.554 1.00 22.94 35 PHE B O 1
ATOM 3463 N N . PRO B 1 36 ? 25.821 40.757 93.833 1.00 21.90 36 PRO B N 1
ATOM 3464 C CA . PRO B 1 36 ? 25.450 40.924 92.433 1.00 22.33 36 PRO B CA 1
ATOM 3465 C C . PRO B 1 36 ? 24.346 39.931 92.046 1.00 21.96 36 PRO B C 1
ATOM 3466 O O . PRO B 1 36 ? 24.331 38.806 92.545 1.00 23.04 36 PRO B O 1
ATOM 3470 N N . GLN B 1 37 ? 23.434 40.365 91.179 1.00 21.44 37 GLN B N 1
ATOM 3471 C CA . GLN B 1 37 ? 22.321 39.518 90.700 1.00 22.77 37 GLN B CA 1
ATOM 3472 C C . GLN B 1 37 ? 22.745 38.781 89.431 1.00 20.94 37 GLN B C 1
ATOM 3473 O O . GLN B 1 37 ? 22.402 37.612 89.253 1.00 21.13 37 GLN B O 1
ATOM 3479 N N . PHE B 1 38 ? 23.504 39.464 88.572 1.00 20.30 38 PHE B N 1
ATOM 3480 C CA . PHE B 1 38 ? 23.789 39.009 87.237 1.00 20.59 38 PHE B CA 1
ATOM 3481 C C . PHE B 1 38 ? 25.296 38.724 87.082 1.00 21.48 38 PHE B C 1
ATOM 3482 O O . PHE B 1 38 ? 26.137 39.509 87.541 1.00 20.84 38 PHE B O 1
ATOM 3490 N N . PHE B 1 39 ? 25.610 37.619 86.391 1.00 20.94 39 PHE B N 1
ATOM 3491 C CA . PHE B 1 39 ? 26.980 37.129 86.219 1.00 20.42 39 PHE B CA 1
ATOM 3492 C C . PHE B 1 39 ? 27.344 37.087 84.732 1.00 23.06 39 PHE B C 1
ATOM 3493 O O . PHE B 1 39 ? 26.458 37.160 83.836 1.00 20.24 39 PHE B O 1
ATOM 3501 N N . ARG B 1 40 ? 28.660 36.989 84.489 1.00 22.50 40 ARG B N 1
ATOM 3502 C CA . ARG B 1 40 ? 29.236 36.922 83.163 1.00 24.22 40 ARG B CA 1
ATOM 3503 C C . ARG B 1 40 ? 29.783 35.510 82.880 1.00 23.10 40 ARG B C 1
ATOM 3504 O O . ARG B 1 40 ? 29.534 34.943 81.791 1.00 22.48 40 ARG B O 1
ATOM 3512 N N . ARG B 1 41 ? 30.553 34.925 83.813 1.00 21.19 41 ARG B N 1
ATOM 3513 C CA . ARG B 1 41 ? 31.231 33.689 83.500 1.00 21.57 41 ARG B CA 1
ATOM 3514 C C . ARG B 1 41 ? 31.504 32.890 84.772 1.00 18.95 41 ARG B C 1
ATOM 3515 O O . ARG B 1 41 ? 31.405 33.372 85.891 1.00 19.03 41 ARG B O 1
ATOM 3523 N N . ALA B 1 42 ? 31.856 31.625 84.559 1.00 19.08 42 ALA B N 1
ATOM 3524 C CA . ALA B 1 42 ? 32.157 30.716 85.608 1.00 18.56 42 ALA B CA 1
ATOM 3525 C C . ALA B 1 42 ? 33.188 29.689 85.138 1.00 18.71 42 ALA B C 1
ATOM 3526 O O . ALA B 1 42 ? 33.129 29.189 84.009 1.00 20.08 42 ALA B O 1
ATOM 3528 N N . LEU B 1 43 ? 34.078 29.294 86.053 1.00 18.96 43 LEU B N 1
ATOM 3529 C CA . LEU B 1 43 ? 35.094 28.287 85.766 1.00 18.02 43 LEU B CA 1
ATOM 3530 C C . LEU B 1 43 ? 35.638 27.750 87.089 1.00 17.32 43 LEU B C 1
ATOM 3531 O O . LEU B 1 43 ? 36.011 28.550 87.979 1.00 17.15 43 LEU B O 1
ATOM 3536 N N . GLY B 1 44 ? 35.677 26.419 87.193 1.00 16.85 44 GLY B N 1
ATOM 3537 C CA . GLY B 1 44 ? 36.244 25.722 88.374 1.00 18.92 44 GLY B CA 1
ATOM 3538 C C . GLY B 1 44 ? 35.419 26.002 89.619 1.00 19.46 44 GLY B C 1
ATOM 3539 O O . GLY B 1 44 ? 34.246 25.646 89.650 1.00 20.62 44 GLY B O 1
ATOM 3540 N N . ALA B 1 45 ? 35.989 26.727 90.596 1.00 18.06 45 ALA B N 1
ATOM 3541 C CA . ALA B 1 45 ? 35.252 27.065 91.796 1.00 18.50 45 ALA B CA 1
ATOM 3542 C C . ALA B 1 45 ? 34.984 28.564 91.861 1.00 18.95 45 ALA B C 1
ATOM 3543 O O . ALA B 1 45 ? 34.676 29.091 92.934 1.00 20.55 45 ALA B O 1
ATOM 3545 N N . ARG B 1 46 ? 35.093 29.257 90.720 1.00 18.20 46 ARG B N 1
ATOM 3546 C CA . ARG B 1 46 ? 34.935 30.698 90.671 1.00 17.40 46 ARG B CA 1
ATOM 3547 C C . ARG B 1 46 ? 33.831 31.151 89.701 1.00 16.99 46 ARG B C 1
ATOM 3548 O O . ARG B 1 46 ? 33.601 30.541 88.681 1.00 17.19 46 ARG B O 1
ATOM 3556 N N . ILE B 1 47 ? 33.193 32.275 90.052 1.00 18.71 47 ILE B N 1
ATOM 3557 C CA . ILE B 1 47 ? 32.212 32.998 89.237 1.00 18.20 47 ILE B CA 1
ATOM 3558 C C . ILE B 1 47 ? 32.703 34.435 89.114 1.00 18.63 47 ILE B C 1
ATOM 3559 O O . ILE B 1 47 ? 33.394 34.961 90.004 1.00 19.34 47 ILE B O 1
ATOM 3564 N N . TRP B 1 48 ? 32.327 35.079 88.009 1.00 18.28 48 TRP B N 1
ATOM 3565 C CA . TRP B 1 48 ? 32.638 36.464 87.740 1.00 18.16 48 TRP B CA 1
ATOM 3566 C C . TRP B 1 48 ? 31.315 37.192 87.513 1.00 19.72 48 TRP B C 1
ATOM 3567 O O . TRP B 1 48 ? 30.489 36.735 86.695 1.00 19.39 48 TRP B O 1
ATOM 3578 N N . ASP B 1 49 ? 31.095 38.282 88.237 1.00 19.62 49 ASP B N 1
ATOM 3579 C CA . ASP B 1 49 ? 29.862 39.026 88.073 1.00 20.43 49 ASP B CA 1
ATOM 3580 C C . ASP B 1 49 ? 29.947 39.839 86.781 1.00 21.64 49 ASP B C 1
ATOM 3581 O O . ASP B 1 49 ? 30.940 39.731 86.027 1.00 20.32 49 ASP B O 1
ATOM 3586 N N . ALA B 1 50 ? 28.870 40.588 86.491 1.00 21.22 50 ALA B N 1
ATOM 3587 C CA . ALA B 1 50 ? 28.743 41.297 85.232 1.00 23.38 50 ALA B CA 1
ATOM 3588 C C . ALA B 1 50 ? 29.846 42.365 85.087 1.00 26.11 50 ALA B C 1
ATOM 3589 O O . ALA B 1 50 ? 30.162 42.764 83.978 1.00 28.38 50 ALA B O 1
ATOM 3591 N N . ASP B 1 51 ? 30.445 42.812 86.199 1.00 27.02 51 ASP B N 1
ATOM 3592 C CA . ASP B 1 51 ? 31.518 43.815 86.152 1.00 26.90 51 ASP B CA 1
ATOM 3593 C C . ASP B 1 51 ? 32.906 43.156 86.181 1.00 27.64 51 ASP B C 1
ATOM 3594 O O . ASP B 1 51 ? 33.867 43.826 86.482 1.00 30.81 51 ASP B O 1
ATOM 3599 N N . GLU B 1 52 ? 32.973 41.847 85.921 1.00 27.41 52 GLU B N 1
ATOM 3600 C CA . GLU B 1 52 ? 34.193 41.013 85.803 1.00 28.43 52 GLU B CA 1
ATOM 3601 C C . GLU B 1 52 ? 34.953 40.867 87.138 1.00 28.67 52 GLU B C 1
ATOM 3602 O O . GLU B 1 52 ? 36.160 40.560 87.149 1.00 26.63 52 GLU B O 1
ATOM 3608 N N . GLN B 1 53 ? 34.248 40.992 88.260 1.00 28.45 53 GLN B N 1
ATOM 3609 C CA . GLN B 1 53 ? 34.808 40.701 89.599 1.00 28.15 53 GLN B CA 1
ATOM 3610 C C . GLN B 1 53 ? 34.712 39.195 89.851 1.00 26.13 53 GLN B C 1
ATOM 3611 O O . GLN B 1 53 ? 33.618 38.625 89.816 1.00 22.03 53 GLN B O 1
ATOM 3617 N N . PRO B 1 54 ? 35.842 38.495 90.115 1.00 23.63 54 PRO B N 1
ATOM 3618 C CA . PRO B 1 54 ? 35.804 37.085 90.488 1.00 21.74 54 PRO B CA 1
ATOM 3619 C C . PRO B 1 54 ? 35.470 36.871 91.972 1.00 21.45 54 PRO B C 1
ATOM 3620 O O . PRO B 1 54 ? 35.854 37.664 92.835 1.00 22.56 54 PRO B O 1
ATOM 3624 N N . TYR B 1 55 ? 34.784 35.771 92.263 1.00 19.65 55 TYR B N 1
ATOM 3625 C CA . TYR B 1 55 ? 34.547 35.306 93.616 1.00 19.07 55 TYR B CA 1
ATOM 3626 C C . TYR B 1 55 ? 34.824 33.812 93.657 1.00 18.80 55 TYR B C 1
ATOM 3627 O O . TYR B 1 55 ? 34.377 33.112 92.739 1.00 19.33 55 TYR B O 1
ATOM 3636 N N . ILE B 1 56 ? 35.462 33.340 94.743 1.00 18.93 56 ILE B N 1
ATOM 3637 C CA . ILE B 1 56 ? 35.416 31.932 95.112 1.00 18.78 56 ILE B CA 1
ATOM 3638 C C . ILE B 1 56 ? 33.985 31.655 95.577 1.00 19.21 56 ILE B C 1
ATOM 3639 O O . ILE B 1 56 ? 33.481 32.311 96.498 1.00 18.15 56 ILE B O 1
ATOM 3644 N N . ASP B 1 57 ? 33.350 30.700 94.899 1.00 17.85 57 ASP B N 1
ATOM 3645 C CA . ASP B 1 57 ? 31.898 30.503 94.940 1.00 18.20 57 ASP B CA 1
ATOM 3646 C C . ASP B 1 57 ? 31.562 29.353 95.894 1.00 17.97 57 ASP B C 1
ATOM 3647 O O . ASP B 1 57 ? 31.784 28.209 95.550 1.00 17.41 57 ASP B O 1
ATOM 3652 N N . TYR B 1 58 ? 30.914 29.650 97.032 1.00 18.09 58 TYR B N 1
ATOM 3653 C CA . TYR B 1 58 ? 30.531 28.607 97.966 1.00 17.92 58 TYR B CA 1
ATOM 3654 C C . TYR B 1 58 ? 29.036 28.281 97.841 1.00 18.62 58 TYR B C 1
ATOM 3655 O O . TYR B 1 58 ? 28.506 27.553 98.655 1.00 17.39 58 TYR B O 1
ATOM 3664 N N . MET B 1 59 ? 28.375 28.752 96.783 1.00 19.36 59 MET B N 1
ATOM 3665 C CA . MET B 1 59 ? 27.017 28.291 96.479 1.00 19.44 59 MET B CA 1
ATOM 3666 C C . MET B 1 59 ? 27.046 27.139 95.462 1.00 18.43 59 MET B C 1
ATOM 3667 O O . MET B 1 59 ? 26.137 26.339 95.422 1.00 16.72 59 MET B O 1
ATOM 3672 N N . CYS B 1 60 ? 28.075 27.051 94.620 1.00 15.99 60 CYS B N 1
ATOM 3673 C CA . CYS B 1 60 ? 28.126 26.015 93.584 1.00 16.63 60 CYS B CA 1
ATOM 3674 C C . CYS B 1 60 ? 26.813 26.022 92.772 1.00 15.54 60 CYS B C 1
ATOM 3675 O O . CYS B 1 60 ? 26.232 24.978 92.471 1.00 14.69 60 CYS B O 1
ATOM 3678 N N . ALA B 1 61 ? 26.356 27.213 92.395 1.00 17.14 61 ALA B N 1
ATOM 3679 C CA . ALA B 1 61 ? 25.141 27.384 91.565 1.00 19.44 61 ALA B CA 1
ATOM 3680 C C . ALA B 1 61 ? 23.880 26.881 92.290 1.00 19.59 61 ALA B C 1
ATOM 3681 O O . ALA B 1 61 ? 22.895 26.520 91.651 1.00 18.82 61 ALA B O 1
ATOM 3683 N N . TYR B 1 62 ? 23.923 26.890 93.631 1.00 19.38 62 TYR B N 1
ATOM 3684 C CA . TYR B 1 62 ? 22.899 26.360 94.535 1.00 19.38 62 TYR B CA 1
ATOM 3685 C C . TYR B 1 62 ? 22.806 24.837 94.409 1.00 19.87 62 TYR B C 1
ATOM 3686 O O . TYR B 1 62 ? 21.751 24.264 94.651 1.00 18.84 62 TYR B O 1
ATOM 3695 N N . GLY B 1 63 ? 23.937 24.201 94.078 1.00 18.31 63 GLY B N 1
ATOM 3696 C CA . GLY B 1 63 ? 24.093 22.734 94.146 1.00 17.27 63 GLY B CA 1
ATOM 3697 C C . GLY B 1 63 ? 24.730 22.108 92.901 1.00 17.81 63 GLY B C 1
ATOM 3698 O O . GLY B 1 63 ? 25.613 21.229 93.008 1.00 19.12 63 GLY B O 1
ATOM 3699 N N . PRO B 1 64 ? 24.257 22.462 91.687 1.00 16.15 64 PRO B N 1
ATOM 3700 C CA . PRO B 1 64 ? 24.703 21.758 90.479 1.00 17.02 64 PRO B CA 1
ATOM 3701 C C . PRO B 1 64 ? 26.214 21.665 90.225 1.00 16.84 64 PRO B C 1
ATOM 3702 O O . PRO B 1 64 ? 26.613 20.734 89.566 1.00 17.52 64 PRO B O 1
ATOM 3706 N N . ASN B 1 65 ? 27.026 22.611 90.710 1.00 17.30 65 ASN B N 1
ATOM 3707 C CA . ASN B 1 65 ? 28.455 22.577 90.406 1.00 17.28 65 ASN B CA 1
ATOM 3708 C C . ASN B 1 65 ? 29.177 21.643 91.390 1.00 16.73 65 ASN B C 1
ATOM 3709 O O . ASN B 1 65 ? 29.690 22.096 92.420 1.00 18.79 65 ASN B O 1
ATOM 3714 N N . LEU B 1 66 ? 29.187 20.353 91.062 1.00 15.64 66 LEU B N 1
ATOM 3715 C CA . LEU B 1 66 ? 29.792 19.321 91.881 1.00 17.79 66 LEU B CA 1
ATOM 3716 C C . LEU B 1 66 ? 31.299 19.213 91.591 1.00 19.44 66 LEU B C 1
ATOM 3717 O O . LEU B 1 66 ? 32.083 19.013 92.547 1.00 18.93 66 LEU B O 1
ATOM 3722 N N . LEU B 1 67 ? 31.680 19.318 90.306 1.00 18.68 67 LEU B N 1
ATOM 3723 C CA . LEU B 1 67 ? 33.012 18.950 89.853 1.00 19.77 67 LEU B CA 1
ATOM 3724 C C . LEU B 1 67 ? 33.809 20.132 89.296 1.00 18.83 67 LEU B C 1
ATOM 3725 O O . LEU B 1 67 ? 34.941 19.956 88.870 1.00 20.21 67 LEU B O 1
ATOM 3730 N N . GLY B 1 68 ? 33.227 21.327 89.291 1.00 18.25 68 GLY B N 1
ATOM 3731 C CA . GLY B 1 68 ? 33.815 22.479 88.731 1.00 18.59 68 GLY B CA 1
ATOM 3732 C C . GLY B 1 68 ? 33.062 22.920 87.482 1.00 17.57 68 GLY B C 1
ATOM 3733 O O . GLY B 1 68 ? 32.673 22.090 86.659 1.00 18.59 68 GLY B O 1
ATOM 3734 N N . TYR B 1 69 ? 32.925 24.235 87.323 1.00 16.38 69 TYR B N 1
ATOM 3735 C CA . TYR B 1 69 ? 32.267 24.793 86.175 1.00 16.85 69 TYR B CA 1
ATOM 3736 C C . TYR B 1 69 ? 33.125 24.522 84.936 1.00 20.05 69 TYR B C 1
ATOM 3737 O O . TYR B 1 69 ? 34.353 24.679 85.001 1.00 16.55 69 TYR B O 1
ATOM 3746 N N . ARG B 1 70 ? 32.468 24.036 83.862 1.00 18.68 70 ARG B N 1
ATOM 3747 C CA . ARG B 1 70 ? 33.116 23.729 82.566 1.00 19.79 70 ARG B CA 1
ATOM 3748 C C . ARG B 1 70 ? 34.187 22.661 82.749 1.00 21.68 70 ARG B C 1
ATOM 3749 O O . ARG B 1 70 ? 35.271 22.706 82.127 1.00 23.09 70 ARG B O 1
ATOM 3757 N N . GLN B 1 71 ? 33.907 21.704 83.621 1.00 21.30 71 GLN B N 1
ATOM 3758 C CA . GLN B 1 71 ? 34.786 20.579 83.819 1.00 22.36 71 GLN B CA 1
ATOM 3759 C C . GLN B 1 71 ? 35.029 19.893 82.464 1.00 23.32 71 GLN B C 1
ATOM 3760 O O . GLN B 1 71 ? 34.088 19.477 81.778 1.00 19.14 71 GLN B O 1
ATOM 3766 N N . SER B 1 72 ? 36.314 19.741 82.090 1.00 21.57 72 SER B N 1
ATOM 3767 C CA . SER B 1 72 ? 36.644 19.523 80.688 1.00 20.75 72 SER B CA 1
ATOM 3768 C C . SER B 1 72 ? 36.192 18.130 80.204 1.00 20.09 72 SER B C 1
ATOM 3769 O O . SER B 1 72 ? 35.820 17.969 79.058 1.00 20.42 72 SER B O 1
ATOM 3772 N N . GLU B 1 73 ? 36.220 17.106 81.064 1.00 19.67 73 GLU B N 1
ATOM 3773 C CA . GLU B 1 73 ? 35.818 15.781 80.656 1.00 21.87 73 GLU B CA 1
ATOM 3774 C C . GLU B 1 73 ? 34.296 15.720 80.400 1.00 21.06 73 GLU B C 1
ATOM 3775 O O . GLU B 1 73 ? 33.853 15.084 79.454 1.00 20.77 73 GLU B O 1
ATOM 3781 N N . ILE B 1 74 ? 33.510 16.356 81.265 1.00 21.34 74 ILE B N 1
ATOM 3782 C CA . ILE B 1 74 ? 32.067 16.431 81.081 1.00 20.37 74 ILE B CA 1
ATOM 3783 C C . ILE B 1 74 ? 31.723 17.254 79.818 1.00 20.77 74 ILE B C 1
ATOM 3784 O O . ILE B 1 74 ? 30.842 16.855 79.018 1.00 19.39 74 ILE B O 1
ATOM 3789 N N . GLU B 1 75 ? 32.413 18.374 79.607 1.00 19.96 75 GLU B N 1
ATOM 3790 C CA . GLU B 1 75 ? 32.176 19.188 78.414 1.00 22.23 75 GLU B CA 1
ATOM 3791 C C . GLU B 1 75 ? 32.541 18.403 77.147 1.00 23.78 75 GLU B C 1
ATOM 3792 O O . GLU B 1 75 ? 31.829 18.513 76.153 1.00 23.47 75 GLU B O 1
ATOM 3798 N N . ALA B 1 76 ? 33.599 17.588 77.185 1.00 22.32 76 ALA B N 1
ATOM 3799 C CA . ALA B 1 76 ? 33.943 16.775 76.004 1.00 25.17 76 ALA B CA 1
ATOM 3800 C C . ALA B 1 76 ? 32.861 15.709 75.741 1.00 23.41 76 ALA B C 1
ATOM 3801 O O . ALA B 1 76 ? 32.534 15.432 74.590 1.00 22.13 76 ALA B O 1
ATOM 3803 N N . ALA B 1 77 ? 32.324 15.083 76.789 1.00 20.86 77 ALA B N 1
ATOM 3804 C CA . ALA B 1 77 ? 31.274 14.092 76.606 1.00 20.55 77 ALA B CA 1
ATOM 3805 C C . ALA B 1 77 ? 30.001 14.764 76.051 1.00 20.25 77 ALA B C 1
ATOM 3806 O O . ALA B 1 77 ? 29.308 14.148 75.221 1.00 19.97 77 ALA B O 1
ATOM 3808 N N . ALA B 1 78 ? 29.704 15.995 76.494 1.00 19.69 78 ALA B N 1
ATOM 3809 C CA . ALA B 1 78 ? 28.547 16.734 76.023 1.00 20.98 78 ALA B CA 1
ATOM 3810 C C . ALA B 1 78 ? 28.738 17.105 74.537 1.00 23.49 78 ALA B C 1
ATOM 3811 O O . ALA B 1 78 ? 27.790 17.011 73.744 1.00 20.40 78 ALA B O 1
ATOM 3813 N N . ASP B 1 79 ? 29.951 17.549 74.181 1.00 21.41 79 ASP B N 1
ATOM 3814 C CA . ASP B 1 79 ? 30.309 17.884 72.787 1.00 25.08 79 ASP B CA 1
ATOM 3815 C C . ASP B 1 79 ? 30.080 16.690 71.868 1.00 23.27 79 ASP B C 1
ATOM 3816 O O . ASP B 1 79 ? 29.544 16.844 70.779 1.00 25.72 79 ASP B O 1
ATOM 3821 N N . ALA B 1 80 ? 30.538 15.520 72.303 1.00 22.83 80 ALA B N 1
ATOM 3822 C CA . ALA B 1 80 ? 30.444 14.327 71.512 1.00 23.44 80 ALA B CA 1
ATOM 3823 C C . ALA B 1 80 ? 28.968 14.035 71.196 1.00 22.28 80 ALA B C 1
ATOM 3824 O O . ALA B 1 80 ? 28.610 13.657 70.068 1.00 22.24 80 ALA B O 1
ATOM 3826 N N . GLN B 1 81 ? 28.095 14.162 72.202 1.00 20.55 81 GLN B N 1
ATOM 3827 C CA . GLN B 1 81 ? 26.687 13.865 71.973 1.00 19.44 81 GLN B CA 1
ATOM 3828 C C . GLN B 1 81 ? 26.047 14.967 71.124 1.00 19.46 81 GLN B C 1
ATOM 3829 O O . GLN B 1 81 ? 25.158 14.722 70.298 1.00 19.51 81 GLN B O 1
ATOM 3835 N N . ARG B 1 82 ? 26.488 16.202 71.308 1.00 19.29 82 ARG B N 1
ATOM 3836 C CA . ARG B 1 82 ? 25.886 17.304 70.594 1.00 23.05 82 ARG B CA 1
ATOM 3837 C C . ARG B 1 82 ? 26.099 17.153 69.058 1.00 25.26 82 ARG B C 1
ATOM 3838 O O . ARG B 1 82 ? 25.282 17.608 68.265 1.00 23.77 82 ARG B O 1
ATOM 3846 N N . LEU B 1 83 ? 27.198 16.522 68.658 1.00 21.23 83 LEU B N 1
ATOM 3847 C CA . LEU B 1 83 ? 27.459 16.218 67.234 1.00 24.73 83 LEU B CA 1
ATOM 3848 C C . LEU B 1 83 ? 26.472 15.176 66.707 1.00 20.86 83 LEU B C 1
ATOM 3849 O O . LEU B 1 83 ? 26.323 15.064 65.492 1.00 22.15 83 LEU B O 1
ATOM 3854 N N . LEU B 1 84 ? 25.858 14.381 67.594 1.00 19.59 84 LEU B N 1
ATOM 3855 C CA . LEU B 1 84 ? 24.914 13.336 67.221 1.00 19.19 84 LEU B CA 1
ATOM 3856 C C . LEU B 1 84 ? 23.482 13.896 67.242 1.00 21.03 84 LEU B C 1
ATOM 3857 O O . LEU B 1 84 ? 22.878 14.087 66.175 1.00 19.68 84 LEU B O 1
ATOM 3862 N N . GLY B 1 85 ? 22.965 14.228 68.431 1.00 18.75 85 GLY B N 1
ATOM 3863 C CA . GLY B 1 85 ? 21.606 14.759 68.512 1.00 19.40 85 GLY B CA 1
ATOM 3864 C C . GLY B 1 85 ? 21.264 15.044 69.962 1.00 20.00 85 GLY B C 1
ATOM 3865 O O . GLY B 1 85 ? 21.873 14.414 70.862 1.00 17.15 85 GLY B O 1
ATOM 3866 N N . ASP B 1 86 ? 20.317 15.973 70.182 1.00 17.76 86 ASP B N 1
ATOM 3867 C CA . ASP B 1 86 ? 19.946 16.360 71.577 1.00 17.68 86 ASP B CA 1
ATOM 3868 C C . ASP B 1 86 ? 18.450 16.051 71.782 1.00 16.94 86 ASP B C 1
ATOM 3869 O O . ASP B 1 86 ? 18.069 14.973 72.204 1.00 17.15 86 ASP B O 1
ATOM 3874 N N . THR B 1 87 ? 17.600 16.998 71.447 1.00 17.31 87 THR B N 1
ATOM 3875 C CA . THR B 1 87 ? 16.140 16.805 71.561 1.00 16.89 87 THR B CA 1
ATOM 3876 C C . THR B 1 87 ? 15.578 16.282 70.238 1.00 16.38 87 THR B C 1
ATOM 3877 O O . THR B 1 87 ? 15.423 17.066 69.292 1.00 17.80 87 THR B O 1
ATOM 3881 N N . MET B 1 88 ? 15.226 14.996 70.206 1.00 16.54 88 MET B N 1
ATOM 3882 C CA . MET B 1 88 ? 14.836 14.299 68.971 1.00 17.84 88 MET B CA 1
ATOM 3883 C C . MET B 1 88 ? 13.425 13.735 69.150 1.00 19.40 88 MET B C 1
ATOM 3884 O O . MET B 1 88 ? 12.846 13.835 70.216 1.00 18.70 88 MET B O 1
ATOM 3889 N N . THR B 1 89 ? 12.901 13.106 68.098 1.00 19.16 89 THR B N 1
ATOM 3890 C CA . THR B 1 89 ? 11.543 12.543 68.079 1.00 19.18 89 THR B CA 1
ATOM 3891 C C . THR B 1 89 ? 11.408 11.374 69.063 1.00 18.74 89 THR B C 1
ATOM 3892 O O . THR B 1 89 ? 10.314 11.071 69.556 1.00 17.24 89 THR B O 1
ATOM 3896 N N . GLY B 1 90 ? 12.528 10.715 69.358 1.00 18.00 90 GLY B N 1
ATOM 3897 C CA . GLY B 1 90 ? 12.602 9.786 70.475 1.00 17.48 90 GLY B CA 1
ATOM 3898 C C . GLY B 1 90 ? 13.897 9.982 71.239 1.00 17.78 90 GLY B C 1
ATOM 3899 O O . GLY B 1 90 ? 14.767 10.745 70.811 1.00 17.73 90 GLY B O 1
ATOM 3900 N N . PRO B 1 91 ? 14.040 9.347 72.412 1.00 17.23 91 PRO B N 1
ATOM 3901 C CA . PRO B 1 91 ? 15.289 9.413 73.148 1.00 18.21 91 PRO B CA 1
ATOM 3902 C C . PRO B 1 91 ? 16.452 8.799 72.349 1.00 17.89 91 PRO B C 1
ATOM 3903 O O . PRO B 1 91 ? 16.232 7.877 71.552 1.00 16.96 91 PRO B O 1
ATOM 3907 N N . SER B 1 92 ? 17.668 9.234 72.680 1.00 18.55 92 SER B N 1
ATOM 3908 C CA . SER B 1 92 ? 18.859 8.586 72.241 1.00 19.03 92 SER B CA 1
ATOM 3909 C C . SER B 1 92 ? 18.954 7.219 72.915 1.00 20.34 92 SER B C 1
ATOM 3910 O O . SER B 1 92 ? 18.484 7.027 74.058 1.00 17.99 92 SER B O 1
ATOM 3913 N N . GLU B 1 93 ? 19.570 6.276 72.195 1.00 17.97 93 GLU B N 1
ATOM 3914 C CA . GLU B 1 93 ? 20.041 5.015 72.764 1.00 18.83 93 GLU B CA 1
ATOM 3915 C C . GLU B 1 93 ? 20.807 5.224 74.080 1.00 18.50 93 GLU B C 1
ATOM 3916 O O . GLU B 1 93 ? 20.807 4.322 74.900 1.00 20.01 93 GLU B O 1
ATOM 3922 N N . ILE B 1 94 ? 21.475 6.367 74.280 1.00 18.03 94 ILE B N 1
ATOM 3923 C CA . ILE B 1 94 ? 22.265 6.541 75.512 1.00 18.62 94 ILE B CA 1
ATOM 3924 C C . ILE B 1 94 ? 21.361 6.646 76.752 1.00 19.12 94 ILE B C 1
ATOM 3925 O O . ILE B 1 94 ? 21.874 6.549 77.885 1.00 19.35 94 ILE B O 1
ATOM 3930 N N . MET B 1 95 ? 20.048 6.833 76.570 1.00 18.23 95 MET B N 1
ATOM 3931 C CA . MET B 1 95 ? 19.132 6.810 77.720 1.00 19.27 95 MET B CA 1
ATOM 3932 C C . MET B 1 95 ? 19.198 5.454 78.420 1.00 20.87 95 MET B C 1
ATOM 3933 O O . MET B 1 95 ? 19.146 5.376 79.662 1.00 19.71 95 MET B O 1
ATOM 3938 N N . VAL B 1 96 ? 19.384 4.389 77.638 1.00 19.96 96 VAL B N 1
ATOM 3939 C CA . VAL B 1 96 ? 19.527 3.072 78.210 1.00 20.10 96 VAL B CA 1
ATOM 3940 C C . VAL B 1 96 ? 20.823 2.973 79.049 1.00 20.47 96 VAL B C 1
ATOM 3941 O O . VAL B 1 96 ? 20.765 2.507 80.201 1.00 19.56 96 VAL B O 1
ATOM 3945 N N . ASN B 1 97 ? 21.968 3.389 78.493 1.00 19.65 97 ASN B N 1
ATOM 3946 C CA . ASN B 1 97 ? 23.245 3.414 79.192 1.00 21.40 97 ASN B CA 1
ATOM 3947 C C . ASN B 1 97 ? 23.092 4.200 80.515 1.00 20.29 97 ASN B C 1
ATOM 3948 O O . ASN B 1 97 ? 23.558 3.734 81.569 1.00 20.41 97 ASN B O 1
ATOM 3953 N N . LEU B 1 98 ? 22.431 5.360 80.472 1.00 19.14 98 LEU B N 1
ATOM 3954 C CA . LEU B 1 98 ? 22.255 6.221 81.670 1.00 18.78 98 LEU B CA 1
ATOM 3955 C C . LEU B 1 98 ? 21.475 5.482 82.738 1.00 20.13 98 LEU B C 1
ATOM 3956 O O . LEU B 1 98 ? 21.925 5.428 83.900 1.00 21.03 98 LEU B O 1
ATOM 3961 N N . ALA B 1 99 ? 20.328 4.921 82.356 1.00 18.99 99 ALA B N 1
ATOM 3962 C CA . ALA B 1 99 ? 19.516 4.208 83.288 1.00 18.07 99 ALA B CA 1
ATOM 3963 C C . ALA B 1 99 ? 20.296 3.044 83.915 1.00 20.46 99 ALA B C 1
ATOM 3964 O O . ALA B 1 99 ? 20.225 2.843 85.137 1.00 18.86 99 ALA B O 1
ATOM 3966 N N . GLU B 1 100 ? 21.045 2.281 83.104 1.00 19.45 100 GLU B N 1
ATOM 3967 C CA . GLU B 1 100 ? 21.840 1.156 83.611 1.00 20.45 100 GLU B CA 1
ATOM 3968 C C . GLU B 1 100 ? 22.878 1.657 84.609 1.00 18.71 100 GLU B C 1
ATOM 3969 O O . GLU B 1 100 ? 23.080 1.051 85.650 1.00 21.47 100 GLU B O 1
ATOM 3975 N N . ALA B 1 101 ? 23.552 2.750 84.284 1.00 18.96 101 ALA B N 1
ATOM 3976 C CA . ALA B 1 101 ? 24.614 3.251 85.122 1.00 20.06 101 ALA B CA 1
ATOM 3977 C C . ALA B 1 101 ? 24.051 3.697 86.487 1.00 19.44 101 ALA B C 1
ATOM 3978 O O . ALA B 1 101 ? 24.616 3.364 87.527 1.00 19.66 101 ALA B O 1
ATOM 3980 N N . PHE B 1 102 ? 22.974 4.499 86.449 1.00 18.89 102 PHE B N 1
ATOM 3981 C CA . PHE B 1 102 ? 22.366 5.091 87.649 1.00 18.67 102 PHE B CA 1
ATOM 3982 C C . PHE B 1 102 ? 21.768 3.982 88.512 1.00 19.35 102 PHE B C 1
ATOM 3983 O O . PHE B 1 102 ? 22.014 3.927 89.737 1.00 22.88 102 PHE B O 1
ATOM 3991 N N . VAL B 1 103 ? 21.037 3.051 87.897 1.00 18.85 103 VAL B N 1
ATOM 3992 C CA . VAL B 1 103 ? 20.494 1.921 88.624 1.00 20.79 103 VAL B CA 1
ATOM 3993 C C . VAL B 1 103 ? 21.623 1.077 89.269 1.00 21.69 103 VAL B C 1
ATOM 3994 O O . VAL B 1 103 ? 21.496 0.641 90.415 1.00 21.20 103 VAL B O 1
ATOM 3998 N N . GLY B 1 104 ? 22.727 0.854 88.547 1.00 22.59 104 GLY B N 1
ATOM 3999 C CA . GLY B 1 104 ? 23.886 0.095 89.066 1.00 22.44 104 GLY B CA 1
ATOM 4000 C C . GLY B 1 104 ? 24.516 0.744 90.300 1.00 22.93 104 GLY B C 1
ATOM 4001 O O . GLY B 1 104 ? 25.006 0.052 91.167 1.00 20.88 104 GLY B O 1
ATOM 4002 N N . MET B 1 105 ? 24.496 2.077 90.381 1.00 20.54 105 MET B N 1
ATOM 4003 C CA . MET B 1 105 ? 25.126 2.800 91.478 1.00 21.44 105 MET B CA 1
ATOM 4004 C C . MET B 1 105 ? 24.225 2.855 92.720 1.00 21.45 105 MET B C 1
ATOM 4005 O O . MET B 1 105 ? 24.735 3.063 93.844 1.00 22.12 105 MET B O 1
ATOM 4010 N N . VAL B 1 106 ? 22.910 2.723 92.538 1.00 21.43 106 VAL B N 1
ATOM 4011 C CA . VAL B 1 106 ? 21.964 2.994 93.637 1.00 21.97 106 VAL B CA 1
ATOM 4012 C C . VAL B 1 106 ? 21.389 1.659 94.123 1.00 23.71 106 VAL B C 1
ATOM 4013 O O . VAL B 1 106 ? 20.585 1.022 93.463 1.00 22.28 106 VAL B O 1
ATOM 4017 N N . ARG B 1 107 ? 21.839 1.240 95.306 1.00 24.05 107 ARG B N 1
ATOM 4018 C CA . ARG B 1 107 ? 21.597 -0.103 95.815 1.00 27.69 107 ARG B CA 1
ATOM 4019 C C . ARG B 1 107 ? 20.093 -0.426 95.874 1.00 24.82 107 ARG B C 1
ATOM 4020 O O . ARG B 1 107 ? 19.680 -1.516 95.509 1.00 26.50 107 ARG B O 1
ATOM 4028 N N . HIS B 1 108 ? 19.260 0.503 96.336 1.00 22.79 108 HIS B N 1
ATOM 4029 C CA . HIS B 1 108 ? 17.843 0.224 96.498 1.00 20.79 108 HIS B CA 1
ATOM 4030 C C . HIS B 1 108 ? 17.103 0.172 95.160 1.00 22.60 108 HIS B C 1
ATOM 4031 O O . HIS B 1 108 ? 15.955 -0.255 95.148 1.00 22.53 108 HIS B O 1
ATOM 4038 N N . ALA B 1 109 ? 17.707 0.685 94.070 1.00 22.76 109 ALA B N 1
ATOM 4039 C CA . ALA B 1 109 ? 16.939 0.953 92.852 1.00 22.56 109 ALA B CA 1
ATOM 4040 C C . ALA B 1 109 ? 17.143 -0.159 91.806 1.00 21.98 109 ALA B C 1
ATOM 4041 O O . ALA B 1 109 ? 18.240 -0.718 91.683 1.00 21.84 109 ALA B O 1
ATOM 4043 N N . ASP B 1 110 ? 16.051 -0.476 91.112 1.00 21.44 110 ASP B N 1
ATOM 4044 C CA . ASP B 1 110 ? 15.990 -1.417 89.964 1.00 22.09 110 ASP B CA 1
ATOM 4045 C C . ASP B 1 110 ? 15.632 -0.673 88.660 1.00 23.25 110 ASP B C 1
ATOM 4046 O O . ASP B 1 110 ? 15.832 -1.231 87.566 1.00 24.98 110 ASP B O 1
ATOM 4051 N N . TRP B 1 111 ? 15.125 0.567 88.747 1.00 20.38 111 TRP B N 1
ATOM 4052 C CA . TRP B 1 111 ? 14.770 1.343 87.545 1.00 18.92 111 TRP B CA 1
ATOM 4053 C C . TRP B 1 111 ? 14.941 2.835 87.796 1.00 18.97 111 TRP B C 1
ATOM 4054 O O . TRP B 1 111 ? 15.036 3.293 88.946 1.00 17.82 111 TRP B O 1
ATOM 4065 N N . ALA B 1 112 ? 14.948 3.590 86.686 1.00 19.01 112 ALA B N 1
ATOM 4066 C CA . ALA B 1 112 ? 15.104 5.039 86.719 1.00 18.38 112 ALA B CA 1
ATOM 4067 C C . ALA B 1 112 ? 14.158 5.676 85.708 1.00 18.58 112 ALA B C 1
ATOM 4068 O O . ALA B 1 112 ? 13.860 5.091 84.640 1.00 19.12 112 ALA B O 1
ATOM 4070 N N . MET B 1 113 ? 13.674 6.875 86.051 1.00 18.37 113 MET B N 1
ATOM 4071 C CA . MET B 1 113 ? 12.981 7.759 85.145 1.00 17.79 113 MET B CA 1
ATOM 4072 C C . MET B 1 113 ? 13.680 9.118 85.193 1.00 18.00 113 MET B C 1
ATOM 4073 O O . MET B 1 113 ? 14.132 9.498 86.262 1.00 19.43 113 MET B O 1
ATOM 4078 N N . PHE B 1 114 ? 13.829 9.777 84.026 1.00 16.13 114 PHE B N 1
ATOM 4079 C CA . PHE B 1 114 ? 14.466 11.046 83.876 1.00 17.26 114 PHE B CA 1
ATOM 4080 C C . PHE B 1 114 ? 13.437 12.123 83.557 1.00 16.95 114 PHE B C 1
ATOM 4081 O O . PHE B 1 114 ? 12.488 11.884 82.819 1.00 19.30 114 PHE B O 1
ATOM 4089 N N . CYS B 1 115 ? 13.669 13.315 84.118 1.00 16.64 115 CYS B N 1
ATOM 4090 C CA . CYS B 1 115 ? 12.854 14.503 83.918 1.00 17.67 115 CYS B CA 1
ATOM 4091 C C . CYS B 1 115 ? 13.798 15.717 83.922 1.00 17.77 115 CYS B C 1
ATOM 4092 O O . CYS B 1 115 ? 15.014 15.508 83.678 1.00 16.77 115 CYS B O 1
ATOM 4095 N N . LYS B 1 116 ? 13.279 16.954 84.101 1.00 16.60 116 LYS B N 1
ATOM 4096 C CA . LYS B 1 116 ? 14.081 18.155 84.032 1.00 17.74 116 LYS B CA 1
ATOM 4097 C C . LYS B 1 116 ? 14.372 18.699 85.437 1.00 17.83 116 LYS B C 1
ATOM 4098 O O . LYS B 1 116 ? 15.546 18.813 85.842 1.00 17.96 116 LYS B O 1
ATOM 4104 N N . ASN B 1 117 ? 13.306 19.099 86.133 1.00 17.29 117 ASN B N 1
ATOM 4105 C CA . ASN B 1 117 ? 13.383 19.710 87.450 1.00 17.74 117 ASN B CA 1
ATOM 4106 C C . ASN B 1 117 ? 13.385 18.640 88.565 1.00 16.15 117 ASN B C 1
ATOM 4107 O O . ASN B 1 117 ? 12.731 17.580 88.513 1.00 15.40 117 ASN B O 1
ATOM 4112 N N . GLY B 1 118 ? 14.046 18.965 89.669 1.00 16.68 118 GLY B N 1
ATOM 4113 C CA . GLY B 1 118 ? 13.924 18.177 90.888 1.00 16.26 118 GLY B CA 1
ATOM 4114 C C . GLY B 1 118 ? 12.470 18.064 91.336 1.00 15.74 118 GLY B C 1
ATOM 4115 O O . GLY B 1 118 ? 12.073 17.016 91.805 1.00 16.42 118 GLY B O 1
ATOM 4116 N N . SER B 1 119 ? 11.703 19.149 91.142 1.00 16.91 119 SER B N 1
ATOM 4117 C CA . SER B 1 119 ? 10.272 19.244 91.436 1.00 17.59 119 SER B CA 1
ATOM 4118 C C . SER B 1 119 ? 9.490 18.244 90.588 1.00 17.62 119 SER B C 1
ATOM 4119 O O . SER B 1 119 ? 8.438 17.772 91.014 1.00 17.20 119 SER B O 1
ATOM 4122 N N . ASP B 1 120 ? 9.991 17.952 89.367 1.00 17.30 120 ASP B N 1
ATOM 4123 C CA . ASP B 1 120 ? 9.376 16.946 88.528 1.00 16.34 120 ASP B CA 1
ATOM 4124 C C . ASP B 1 120 ? 9.494 15.571 89.203 1.00 16.46 120 ASP B C 1
ATOM 4125 O O . ASP B 1 120 ? 8.517 14.765 89.177 1.00 16.57 120 ASP B O 1
ATOM 4130 N N . ALA B 1 121 ? 10.695 15.271 89.742 1.00 16.25 121 ALA B N 1
ATOM 4131 C CA . ALA B 1 121 ? 10.971 13.984 90.361 1.00 16.94 121 ALA B CA 1
ATOM 4132 C C . ALA B 1 121 ? 10.151 13.812 91.641 1.00 17.26 121 ALA B C 1
ATOM 4133 O O . ALA B 1 121 ? 9.602 12.705 91.869 1.00 17.38 121 ALA B O 1
ATOM 4135 N N . THR B 1 122 ? 10.088 14.867 92.473 1.00 17.91 122 THR B N 1
ATOM 4136 C CA . THR B 1 122 ? 9.325 14.758 93.736 1.00 17.84 122 THR B CA 1
ATOM 4137 C C . THR B 1 122 ? 7.818 14.623 93.459 1.00 17.03 122 THR B C 1
ATOM 4138 O O . THR B 1 122 ? 7.164 13.826 94.099 1.00 16.67 122 THR B O 1
ATOM 4142 N N . SER B 1 123 ? 7.286 15.380 92.496 1.00 16.34 123 SER B N 1
ATOM 4143 C CA A SER B 1 123 ? 5.892 15.296 92.061 0.48 16.99 123 SER B CA 1
ATOM 4144 C CA B SER B 1 123 ? 5.882 15.275 92.097 0.52 16.26 123 SER B CA 1
ATOM 4145 C C . SER B 1 123 ? 5.593 13.890 91.513 1.00 17.16 123 SER B C 1
ATOM 4146 O O . SER B 1 123 ? 4.533 13.252 91.835 1.00 16.78 123 SER B O 1
ATOM 4151 N N . THR B 1 124 ? 6.500 13.391 90.663 1.00 17.21 124 THR B N 1
ATOM 4152 C CA . THR B 1 124 ? 6.310 12.072 90.107 1.00 16.29 124 THR B CA 1
ATOM 4153 C C . THR B 1 124 ? 6.235 11.018 91.236 1.00 17.36 124 THR B C 1
ATOM 4154 O O . THR B 1 124 ? 5.398 10.107 91.164 1.00 16.95 124 THR B O 1
ATOM 4158 N N . ALA B 1 125 ? 7.118 11.119 92.250 1.00 17.99 125 ALA B N 1
ATOM 4159 C CA . ALA B 1 125 ? 7.191 10.128 93.371 1.00 17.61 125 ALA B CA 1
ATOM 4160 C C . ALA B 1 125 ? 5.865 10.137 94.150 1.00 18.60 125 ALA B C 1
ATOM 4161 O O . ALA B 1 125 ? 5.361 9.090 94.519 1.00 17.96 125 ALA B O 1
ATOM 4163 N N . MET B 1 126 ? 5.296 11.336 94.310 1.00 19.37 126 MET B N 1
ATOM 4164 C CA . MET B 1 126 ? 4.001 11.587 95.012 1.00 21.41 126 MET B CA 1
ATOM 4165 C C . MET B 1 126 ? 2.841 10.890 94.288 1.00 20.79 126 MET B C 1
ATOM 4166 O O . MET B 1 126 ? 2.089 10.099 94.874 1.00 18.69 126 MET B O 1
ATOM 4171 N N . VAL B 1 127 ? 2.729 11.158 92.977 1.00 19.27 127 VAL B N 1
ATOM 4172 C CA . VAL B 1 127 ? 1.706 10.573 92.139 1.00 18.80 127 VAL B CA 1
ATOM 4173 C C . VAL B 1 127 ? 1.899 9.042 92.066 1.00 19.03 127 VAL B C 1
ATOM 4174 O O . VAL B 1 127 ? 0.921 8.262 92.214 1.00 19.40 127 VAL B O 1
ATOM 4178 N N . LEU B 1 128 ? 3.149 8.593 91.906 1.00 17.97 128 LEU B N 1
ATOM 4179 C CA . LEU B 1 128 ? 3.489 7.167 91.874 1.00 17.65 128 LEU B CA 1
ATOM 4180 C C . LEU B 1 128 ? 3.045 6.497 93.191 1.00 18.91 128 LEU B C 1
ATOM 4181 O O . LEU B 1 128 ? 2.454 5.442 93.155 1.00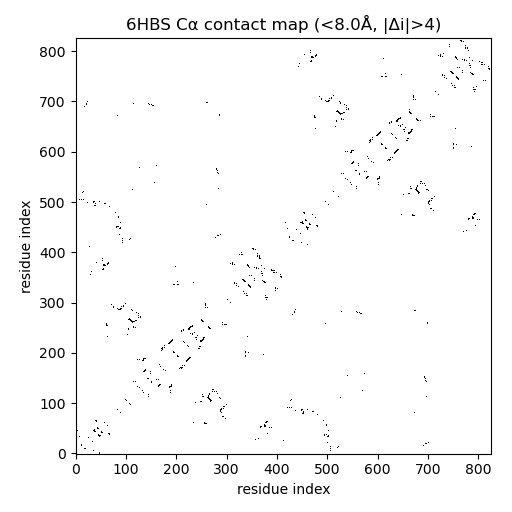 21.66 128 LEU B O 1
ATOM 4186 N N . ALA B 1 129 ? 3.369 7.075 94.348 1.00 18.27 129 ALA B N 1
ATOM 4187 C CA . ALA B 1 129 ? 3.012 6.461 95.628 1.00 18.44 129 ALA B CA 1
ATOM 4188 C C . ALA B 1 129 ? 1.493 6.337 95.786 1.00 19.33 129 ALA B C 1
ATOM 4189 O O . ALA B 1 129 ? 1.033 5.330 96.353 1.00 20.39 129 ALA B O 1
ATOM 4191 N N . ARG B 1 130 ? 0.733 7.355 95.348 1.00 18.67 130 ARG B N 1
ATOM 4192 C CA . ARG B 1 130 ? -0.710 7.306 95.446 1.00 20.34 130 ARG B CA 1
ATOM 4193 C C . ARG B 1 130 ? -1.224 6.174 94.553 1.00 22.94 130 ARG B C 1
ATOM 4194 O O . ARG B 1 130 ? -2.082 5.379 94.975 1.00 22.16 130 ARG B O 1
ATOM 4202 N N . ALA B 1 131 ? -0.684 6.069 93.333 1.00 21.54 131 ALA B N 1
ATOM 4203 C CA . ALA B 1 131 ? -1.112 4.990 92.411 1.00 22.85 131 ALA B CA 1
ATOM 4204 C C . ALA B 1 131 ? -0.772 3.611 92.984 1.00 24.12 131 ALA B C 1
ATOM 4205 O O . ALA B 1 131 ? -1.581 2.666 92.865 1.00 23.55 131 ALA B O 1
ATOM 4207 N N . HIS B 1 132 ? 0.421 3.487 93.575 1.00 21.33 132 HIS B N 1
ATOM 4208 C CA . HIS B 1 132 ? 0.925 2.211 94.088 1.00 24.00 132 HIS B CA 1
ATOM 4209 C C . HIS B 1 132 ? 0.039 1.698 95.227 1.00 24.63 132 HIS B C 1
ATOM 4210 O O . HIS B 1 132 ? -0.250 0.516 95.274 1.00 27.36 132 HIS B O 1
ATOM 4217 N N . THR B 1 133 ? -0.353 2.603 96.126 1.00 23.36 133 THR B N 1
ATOM 4218 C CA . THR B 1 133 ? -1.026 2.247 97.402 1.00 23.72 133 THR B CA 1
ATOM 4219 C C . THR B 1 133 ? -2.547 2.346 97.291 1.00 24.48 133 THR B C 1
ATOM 4220 O O . THR B 1 133 ? -3.262 1.680 98.066 1.00 24.68 133 THR B O 1
ATOM 4224 N N . GLY B 1 134 ? -3.047 3.215 96.401 1.00 22.72 134 GLY B N 1
ATOM 4225 C CA . GLY B 1 134 ? -4.445 3.568 96.363 1.00 23.40 134 GLY B CA 1
ATOM 4226 C C . GLY B 1 134 ? -4.871 4.423 97.556 1.00 24.79 134 GLY B C 1
ATOM 4227 O O . GLY B 1 134 ? -6.054 4.566 97.843 1.00 26.27 134 GLY B O 1
ATOM 4228 N N . ARG B 1 135 ? -3.908 5.036 98.240 1.00 23.57 135 ARG B N 1
ATOM 4229 C CA . ARG B 1 135 ? -4.145 5.885 99.367 1.00 24.70 135 ARG B CA 1
ATOM 4230 C C . ARG B 1 135 ? -3.799 7.332 99.002 1.00 25.89 135 ARG B C 1
ATOM 4231 O O . ARG B 1 135 ? -3.171 7.610 97.965 1.00 23.49 135 ARG B O 1
ATOM 4239 N N . LYS B 1 136 ? -4.182 8.256 99.888 1.00 24.17 136 LYS B N 1
ATOM 4240 C CA . LYS B 1 136 ? -4.170 9.665 99.569 1.00 24.67 136 LYS B CA 1
ATOM 4241 C C . LYS B 1 136 ? -3.025 10.409 100.252 1.00 24.98 136 LYS B C 1
ATOM 4242 O O . LYS B 1 136 ? -2.532 11.390 99.666 1.00 21.86 136 LYS B O 1
ATOM 4248 N N . THR B 1 137 ? -2.679 10.031 101.499 1.00 20.80 137 THR B N 1
ATOM 4249 C CA . THR B 1 137 ? -1.914 10.945 102.356 1.00 20.86 137 THR B CA 1
ATOM 4250 C C . THR B 1 137 ? -0.408 10.798 102.125 1.00 18.44 137 THR B C 1
ATOM 4251 O O . THR B 1 137 ? 0.145 9.691 102.160 1.00 19.61 137 THR B O 1
ATOM 4255 N N . ILE B 1 138 ? 0.229 11.948 101.893 1.00 19.15 138 ILE B N 1
ATOM 4256 C CA . ILE B 1 138 ? 1.668 12.085 101.771 1.00 21.62 138 ILE B CA 1
ATOM 4257 C C . ILE B 1 138 ? 2.183 12.770 103.051 1.00 19.27 138 ILE B C 1
ATOM 4258 O O . ILE B 1 138 ? 1.757 13.852 103.355 1.00 19.90 138 ILE B O 1
ATOM 4263 N N . LEU B 1 139 ? 3.126 12.138 103.747 1.00 19.64 139 LEU B N 1
ATOM 4264 C CA . LEU B 1 139 ? 3.755 12.711 104.938 1.00 21.30 139 LEU B CA 1
ATOM 4265 C C . LEU B 1 139 ? 5.085 13.380 104.581 1.00 20.37 139 LEU B C 1
ATOM 4266 O O . LEU B 1 139 ? 5.966 12.745 104.033 1.00 20.69 139 LEU B O 1
ATOM 4271 N N . CYS B 1 140 ? 5.220 14.646 104.967 1.00 20.99 140 CYS B N 1
ATOM 4272 C CA . CYS B 1 140 ? 6.428 15.449 104.803 1.00 20.32 140 CYS B CA 1
ATOM 4273 C C . CYS B 1 140 ? 6.775 16.115 106.144 1.00 21.11 140 CYS B C 1
ATOM 4274 O O . CYS B 1 140 ? 5.890 16.360 106.975 1.00 22.13 140 CYS B O 1
ATOM 4277 N N . ALA B 1 141 ? 8.039 16.486 106.317 1.00 21.22 141 ALA B N 1
ATOM 4278 C CA . ALA B 1 141 ? 8.449 17.193 107.524 1.00 20.79 141 ALA B CA 1
ATOM 4279 C C . ALA B 1 141 ? 8.008 18.646 107.415 1.00 23.22 141 ALA B C 1
ATOM 4280 O O . ALA B 1 141 ? 8.121 19.233 106.337 1.00 19.60 141 ALA B O 1
ATOM 4282 N N . LYS B 1 142 ? 7.528 19.220 108.538 1.00 23.74 142 LYS B N 1
ATOM 4283 C CA . LYS B 1 142 ? 7.221 20.635 108.601 1.00 25.65 142 LYS B CA 1
ATOM 4284 C C . LYS B 1 142 ? 8.447 21.430 108.158 1.00 23.89 142 LYS B C 1
ATOM 4285 O O . LYS B 1 142 ? 9.555 21.180 108.659 1.00 22.81 142 LYS B O 1
ATOM 4291 N N . GLY B 1 143 ? 8.217 22.364 107.232 1.00 22.36 143 GLY B N 1
ATOM 4292 C CA . GLY B 1 143 ? 9.231 23.264 106.686 1.00 24.55 143 GLY B CA 1
ATOM 4293 C C . GLY B 1 143 ? 10.215 22.598 105.732 1.00 24.43 143 GLY B C 1
ATOM 4294 O O . GLY B 1 143 ? 11.192 23.230 105.338 1.00 25.03 143 GLY B O 1
ATOM 4295 N N . ALA B 1 144 ? 10.013 21.331 105.347 1.00 24.23 144 ALA B N 1
ATOM 4296 C CA . ALA B 1 144 ? 10.995 20.685 104.379 1.00 23.99 144 ALA B CA 1
ATOM 4297 C C . ALA B 1 144 ? 10.679 21.148 102.944 1.00 23.05 144 ALA B C 1
ATOM 4298 O O . ALA B 1 144 ? 9.518 21.107 102.529 1.00 20.94 144 ALA B O 1
ATOM 4300 N N . TYR B 1 145 ? 11.706 21.579 102.206 1.00 22.40 145 TYR B N 1
ATOM 4301 C CA . TYR B 1 145 ? 11.569 22.015 100.820 1.00 21.53 145 TYR B CA 1
ATOM 4302 C C . TYR B 1 145 ? 11.701 20.792 99.888 1.00 21.50 145 TYR B C 1
ATOM 4303 O O . TYR B 1 145 ? 12.760 20.104 99.854 1.00 21.06 145 TYR B O 1
ATOM 4312 N N . HIS B 1 146 ? 10.643 20.524 99.116 1.00 19.55 146 HIS B N 1
ATOM 4313 C CA . HIS B 1 146 ? 10.644 19.426 98.132 1.00 21.18 146 HIS B CA 1
ATOM 4314 C C . HIS B 1 146 ? 10.405 19.937 96.696 1.00 20.42 146 HIS B C 1
ATOM 4315 O O . HIS B 1 146 ? 10.239 19.123 95.775 1.00 21.08 146 HIS B O 1
ATOM 4322 N N . GLY B 1 147 ? 10.430 21.261 96.501 1.00 21.11 147 GLY B N 1
ATOM 4323 C CA . GLY B 1 147 ? 10.092 21.887 95.220 1.00 23.11 147 GLY B CA 1
ATOM 4324 C C . GLY B 1 147 ? 9.141 23.068 95.384 1.00 23.99 147 GLY B C 1
ATOM 4325 O O . GLY B 1 147 ? 8.834 23.487 96.511 1.00 22.68 147 GLY B O 1
ATOM 4326 N N . ALA B 1 148 ? 8.691 23.623 94.251 1.00 20.93 148 ALA B N 1
ATOM 4327 C CA . ALA B 1 148 ? 7.814 24.786 94.251 1.00 21.93 148 ALA B CA 1
ATOM 4328 C C . ALA B 1 148 ? 6.570 24.511 93.382 1.00 23.31 148 ALA B C 1
ATOM 4329 O O . ALA B 1 148 ? 6.084 25.379 92.670 1.00 25.26 148 ALA B O 1
ATOM 4331 N N . SER B 1 149 ? 6.021 23.303 93.543 1.00 23.30 149 SER B N 1
ATOM 4332 C CA . SER B 1 149 ? 4.756 22.878 92.969 1.00 25.19 149 SER B CA 1
ATOM 4333 C C . SER B 1 149 ? 3.635 23.317 93.905 1.00 24.87 149 SER B C 1
ATOM 4334 O O . SER B 1 149 ? 3.888 23.678 95.044 1.00 23.74 149 SER B O 1
ATOM 4337 N N . PRO B 1 150 ? 2.367 23.386 93.458 1.00 23.70 150 PRO B N 1
ATOM 4338 C CA . PRO B 1 150 ? 1.302 23.824 94.376 1.00 24.14 150 PRO B CA 1
ATOM 4339 C C . PRO B 1 150 ? 1.219 22.969 95.661 1.00 24.00 150 PRO B C 1
ATOM 4340 O O . PRO B 1 150 ? 0.877 23.484 96.722 1.00 27.34 150 PRO B O 1
ATOM 4344 N N . TRP B 1 151 ? 1.557 21.681 95.592 1.00 23.05 151 TRP B N 1
ATOM 4345 C CA . TRP B 1 151 ? 1.438 20.804 96.769 1.00 24.59 151 TRP B CA 1
ATOM 4346 C C . TRP B 1 151 ? 2.525 21.092 97.821 1.00 24.68 151 TRP B C 1
ATOM 4347 O O . TRP B 1 151 ? 2.368 20.732 98.984 1.00 22.88 151 TRP B O 1
ATOM 4358 N N . ASN B 1 152 ? 3.648 21.718 97.424 1.00 25.75 152 ASN B N 1
ATOM 4359 C CA . ASN B 1 152 ? 4.779 21.824 98.383 1.00 27.75 152 ASN B CA 1
ATOM 4360 C C . ASN B 1 152 ? 5.404 23.230 98.469 1.00 28.14 152 ASN B C 1
ATOM 4361 O O . ASN B 1 152 ? 6.249 23.438 99.363 1.00 27.33 152 ASN B O 1
ATOM 4366 N N . THR B 1 153 ? 5.043 24.176 97.587 1.00 24.76 153 THR B N 1
ATOM 4367 C CA . THR B 1 153 ? 5.729 25.459 97.533 1.00 26.39 153 THR B CA 1
ATOM 4368 C C . THR B 1 153 ? 5.661 26.172 98.887 1.00 28.58 153 THR B C 1
ATOM 4369 O O . THR B 1 153 ? 4.619 26.179 99.549 1.00 25.33 153 THR B O 1
ATOM 4373 N N . PRO B 1 154 ? 6.794 26.758 99.350 1.00 29.81 154 PRO B N 1
ATOM 4374 C CA . PRO B 1 154 ? 6.868 27.339 100.692 1.00 32.70 154 PRO B CA 1
ATOM 4375 C C . PRO B 1 154 ? 6.061 28.632 100.863 1.00 34.87 154 PRO B C 1
ATOM 4376 O O . PRO B 1 154 ? 5.710 28.953 101.979 1.00 36.43 154 PRO B O 1
ATOM 4380 N N . HIS B 1 155 ? 5.786 29.359 99.773 1.00 32.87 155 HIS B N 1
ATOM 4381 C CA . HIS B 1 155 ? 4.994 30.572 99.862 1.00 35.99 155 HIS B CA 1
ATOM 4382 C C . HIS B 1 155 ? 3.705 30.357 99.071 1.00 34.84 155 HIS B C 1
ATOM 4383 O O . HIS B 1 155 ? 3.760 29.929 97.931 1.00 32.71 155 HIS B O 1
ATOM 4390 N N . THR B 1 156 ? 2.558 30.677 99.688 1.00 34.82 156 THR B N 1
ATOM 4391 C CA . THR B 1 156 ? 1.311 30.106 99.258 1.00 32.37 156 THR B CA 1
ATOM 4392 C C . THR B 1 156 ? 0.386 31.147 98.610 1.00 30.44 156 THR B C 1
ATOM 4393 O O . THR B 1 156 ? -0.803 30.889 98.511 1.00 30.81 156 THR B O 1
ATOM 4397 N N . ALA B 1 157 ? 0.917 32.269 98.107 1.00 26.40 157 ALA B N 1
ATOM 4398 C CA . ALA B 1 157 ? 0.128 33.133 97.242 1.00 26.23 157 ALA B CA 1
ATOM 4399 C C . ALA B 1 157 ? -0.325 32.322 96.008 1.00 25.21 157 ALA B C 1
ATOM 4400 O O . ALA B 1 157 ? 0.491 31.636 95.366 1.00 21.54 157 ALA B O 1
ATOM 4402 N N . GLY B 1 158 ? -1.634 32.340 95.727 1.00 20.97 158 GLY B N 1
ATOM 4403 C CA . GLY B 1 158 ? -2.236 31.589 94.590 1.00 21.14 158 GLY B CA 1
ATOM 4404 C C . GLY B 1 158 ? -2.412 30.096 94.840 1.00 22.40 158 GLY B C 1
ATOM 4405 O O . GLY B 1 158 ? -2.828 29.359 93.928 1.00 21.46 158 GLY B O 1
ATOM 4406 N N . ILE B 1 159 ? -2.115 29.624 96.061 1.00 21.10 159 ILE B N 1
ATOM 4407 C CA . ILE B 1 159 ? -2.211 28.220 96.404 1.00 22.36 159 ILE B CA 1
ATOM 4408 C C . ILE B 1 159 ? -3.532 27.983 97.156 1.00 23.76 159 ILE B C 1
ATOM 4409 O O . ILE B 1 159 ? -3.862 28.703 98.100 1.00 25.00 159 ILE B O 1
ATOM 4414 N N . LEU B 1 160 ? -4.261 26.929 96.782 1.00 23.15 160 LEU B N 1
ATOM 4415 C CA . LEU B 1 160 ? -5.564 26.609 97.411 1.00 23.37 160 LEU B CA 1
ATOM 4416 C C . LEU B 1 160 ? -5.341 25.564 98.502 1.00 23.32 160 LEU B C 1
ATOM 4417 O O . LEU B 1 160 ? -4.448 24.716 98.381 1.00 22.09 160 LEU B O 1
ATOM 4422 N N . ALA B 1 161 ? -6.224 25.548 99.510 1.00 23.80 161 ALA B N 1
ATOM 4423 C CA . ALA B 1 161 ? -6.139 24.516 100.544 1.00 25.42 161 ALA B CA 1
ATOM 4424 C C . ALA B 1 161 ? -6.205 23.135 99.877 1.00 22.99 161 ALA B C 1
ATOM 4425 O O . ALA B 1 161 ? -5.555 22.195 100.327 1.00 24.31 161 ALA B O 1
ATOM 4427 N N . SER B 1 162 ? -7.008 23.020 98.803 1.00 23.77 162 SER B N 1
ATOM 4428 C CA . SER B 1 162 ? -7.235 21.739 98.113 1.00 24.62 162 SER B CA 1
ATOM 4429 C C . SER B 1 162 ? -5.958 21.256 97.413 1.00 22.97 162 SER B C 1
ATOM 4430 O O . SER B 1 162 ? -5.844 20.071 97.145 1.00 23.40 162 SER B O 1
ATOM 4433 N N . ASP B 1 163 ? -5.008 22.168 97.153 1.00 23.65 163 ASP B N 1
ATOM 4434 C CA . ASP B 1 163 ? -3.714 21.777 96.514 1.00 23.39 163 ASP B CA 1
ATOM 4435 C C . ASP B 1 163 ? -2.894 20.858 97.444 1.00 27.27 163 ASP B C 1
ATOM 4436 O O . ASP B 1 163 ? -2.094 20.049 96.967 1.00 26.76 163 ASP B O 1
ATOM 4441 N N . ARG B 1 164 ? -3.123 20.931 98.768 1.00 27.42 164 ARG B N 1
ATOM 4442 C CA . ARG B 1 164 ? -2.305 20.163 99.709 1.00 30.16 164 ARG B CA 1
ATOM 4443 C C . ARG B 1 164 ? -3.147 19.568 100.849 1.00 28.48 164 ARG B C 1
ATOM 4444 O O . ARG B 1 164 ? -2.616 19.213 101.908 1.00 25.51 164 ARG B O 1
ATOM 4452 N N . VAL B 1 165 ? -4.421 19.298 100.582 1.00 26.67 165 VAL B N 1
ATOM 4453 C CA . VAL B 1 165 ? -5.309 18.832 101.644 1.00 25.61 165 VAL B CA 1
ATOM 4454 C C . VAL B 1 165 ? -4.931 17.403 102.058 1.00 25.73 165 VAL B C 1
ATOM 4455 O O . VAL B 1 165 ? -5.261 17.008 103.165 1.00 24.71 165 VAL B O 1
ATOM 4459 N N . HIS B 1 166 ? -4.240 16.639 101.191 1.00 22.27 166 HIS B N 1
ATOM 4460 C CA . HIS B 1 166 ? -3.795 15.290 101.515 1.00 22.35 166 HIS B CA 1
ATOM 4461 C C . HIS B 1 166 ? -2.270 15.204 101.679 1.00 21.23 166 HIS B C 1
ATOM 4462 O O . HIS B 1 166 ? -1.681 14.161 101.472 1.00 23.86 166 HIS B O 1
ATOM 4469 N N . VAL B 1 167 ? -1.653 16.300 102.108 1.00 22.95 167 VAL B N 1
ATOM 4470 C CA . VAL B 1 167 ? -0.309 16.329 102.595 1.00 22.09 167 VAL B CA 1
ATOM 4471 C C . VAL B 1 167 ? -0.430 16.537 104.100 1.00 23.18 167 VAL B C 1
ATOM 4472 O O . VAL B 1 167 ? -1.119 17.448 104.507 1.00 24.20 167 VAL B O 1
ATOM 4476 N N . ALA B 1 168 ? 0.203 15.682 104.893 1.00 23.47 168 ALA B N 1
ATOM 4477 C CA . ALA B 1 168 ? 0.243 15.900 106.367 1.00 22.81 168 ALA B CA 1
ATOM 4478 C C . ALA B 1 168 ? 1.714 15.940 106.815 1.00 23.07 168 ALA B C 1
ATOM 4479 O O . ALA B 1 168 ? 2.596 15.550 106.036 1.00 20.49 168 ALA B O 1
ATOM 4481 N N . TYR B 1 169 ? 1.970 16.414 108.051 1.00 20.99 169 TYR B N 1
ATOM 4482 C CA . TYR B 1 169 ? 3.286 16.821 108.452 1.00 22.68 169 TYR B CA 1
ATOM 4483 C C . TYR B 1 169 ? 3.693 16.142 109.760 1.00 23.86 169 TYR B C 1
ATOM 4484 O O . TYR B 1 169 ? 2.866 15.783 110.583 1.00 23.81 169 TYR B O 1
ATOM 4493 N N . TYR B 1 170 ? 4.998 15.937 109.882 1.00 21.34 170 TYR B N 1
ATOM 4494 C CA . TYR B 1 170 ? 5.645 15.470 111.080 1.00 22.63 170 TYR B CA 1
ATOM 4495 C C . TYR B 1 170 ? 6.842 16.387 111.372 1.00 23.71 170 TYR B C 1
ATOM 4496 O O . TYR B 1 170 ? 7.267 17.201 110.530 1.00 24.25 170 TYR B O 1
ATOM 4505 N N . THR B 1 171 ? 7.423 16.226 112.565 1.00 23.87 171 THR B N 1
ATOM 4506 C CA . THR B 1 171 ? 8.635 16.939 112.940 1.00 24.21 171 THR B CA 1
ATOM 4507 C C . THR B 1 171 ? 9.865 16.121 112.524 1.00 22.25 171 THR B C 1
ATOM 4508 O O . THR B 1 171 ? 10.051 14.969 112.942 1.00 21.43 171 THR B O 1
ATOM 4512 N N . TYR B 1 172 ? 10.733 16.763 111.734 1.00 23.37 172 TYR B N 1
ATOM 4513 C CA . TYR B 1 172 ? 11.923 16.122 111.243 1.00 23.84 172 TYR B CA 1
ATOM 4514 C C . TYR B 1 172 ? 12.745 15.637 112.443 1.00 23.72 172 TYR B C 1
ATOM 4515 O O . TYR B 1 172 ? 12.874 16.365 113.417 1.00 25.72 172 TYR B O 1
ATOM 4524 N N . ASN B 1 173 ? 13.258 14.408 112.355 1.00 22.32 173 ASN B N 1
ATOM 4525 C CA . ASN B 1 173 ? 14.192 13.825 113.320 1.00 24.41 173 ASN B CA 1
ATOM 4526 C C . ASN B 1 173 ? 13.464 13.450 114.616 1.00 28.29 173 ASN B C 1
ATOM 4527 O O . ASN B 1 173 ? 14.127 13.158 115.610 1.00 29.03 173 ASN B O 1
ATOM 4532 N N . ASP B 1 174 ? 12.122 13.448 114.599 1.00 27.05 174 ASP B N 1
ATOM 4533 C CA . ASP B 1 174 ? 11.333 13.028 115.769 1.00 25.05 174 ASP B CA 1
ATOM 4534 C C . ASP B 1 174 ? 10.558 11.774 115.376 1.00 24.32 174 ASP B C 1
ATOM 4535 O O . ASP B 1 174 ? 9.523 11.857 114.729 1.00 22.26 174 ASP B O 1
ATOM 4540 N N . ALA B 1 175 ? 11.088 10.612 115.768 1.00 23.83 175 ALA B N 1
ATOM 4541 C CA . ALA B 1 175 ? 10.531 9.336 115.369 1.00 23.02 175 ALA B CA 1
ATOM 4542 C C . ALA B 1 175 ? 9.084 9.194 115.853 1.00 24.72 175 ALA B C 1
ATOM 4543 O O . ALA B 1 175 ? 8.258 8.633 115.154 1.00 23.72 175 ALA B O 1
ATOM 4545 N N . GLN B 1 176 ? 8.799 9.687 117.062 1.00 24.76 176 GLN B N 1
ATOM 4546 C CA . GLN B 1 176 ? 7.471 9.569 117.645 1.00 23.87 176 GLN B CA 1
ATOM 4547 C C . GLN B 1 176 ? 6.455 10.388 116.830 1.00 22.03 176 GLN B C 1
ATOM 4548 O O . GLN B 1 176 ? 5.347 9.939 116.586 1.00 22.57 176 GLN B O 1
ATOM 4554 N N . SER B 1 177 ? 6.847 11.613 116.476 1.00 23.01 177 SER B N 1
ATOM 4555 C CA . SER B 1 177 ? 6.064 12.492 115.636 1.00 23.63 177 SER B CA 1
ATOM 4556 C C . SER B 1 177 ? 5.674 11.776 114.333 1.00 23.72 177 SER B C 1
ATOM 4557 O O . SER B 1 177 ? 4.535 11.888 113.889 1.00 20.23 177 SER B O 1
ATOM 4560 N N . LEU B 1 178 ? 6.632 11.078 113.704 1.00 23.18 178 LEU B N 1
ATOM 4561 C CA . LEU B 1 178 ? 6.368 10.413 112.420 1.00 23.39 178 LEU B CA 1
ATOM 4562 C C . LEU B 1 178 ? 5.408 9.232 112.621 1.00 24.05 178 LEU B C 1
ATOM 4563 O O . LEU B 1 178 ? 4.430 9.052 111.917 1.00 22.42 178 LEU B O 1
ATOM 4568 N N . SER B 1 179 ? 5.700 8.419 113.631 1.00 25.31 179 SER B N 1
ATOM 4569 C CA . SER B 1 179 ? 4.907 7.291 113.977 1.00 25.38 179 SER B CA 1
ATOM 4570 C C . SER B 1 179 ? 3.470 7.742 114.299 1.00 23.74 179 SER B C 1
ATOM 4571 O O . SER B 1 179 ? 2.478 7.127 113.855 1.00 23.41 179 SER B O 1
ATOM 4574 N N . ASP B 1 180 ? 3.340 8.859 115.025 1.00 23.57 180 ASP B N 1
ATOM 4575 C CA . ASP B 1 180 ? 2.032 9.413 115.334 1.00 24.22 180 ASP B CA 1
ATOM 4576 C C . ASP B 1 180 ? 1.302 9.847 114.047 1.00 24.29 180 ASP B C 1
ATOM 4577 O O . ASP B 1 180 ? 0.092 9.716 113.974 1.00 23.55 180 ASP B O 1
ATOM 4582 N N . ALA B 1 181 ? 2.030 10.434 113.080 1.00 22.66 181 ALA B N 1
ATOM 4583 C CA . ALA B 1 181 ? 1.403 10.914 111.837 1.00 23.55 181 ALA B CA 1
ATOM 4584 C C . ALA B 1 181 ?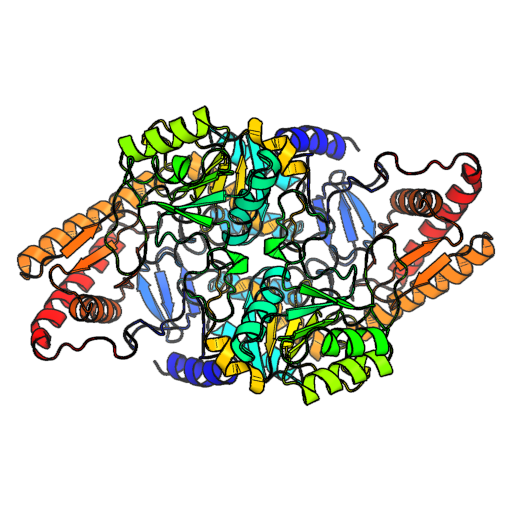 0.869 9.719 111.035 1.00 23.43 181 ALA B C 1
ATOM 4585 O O . ALA B 1 181 ? -0.179 9.818 110.390 1.00 24.04 181 ALA B O 1
ATOM 4587 N N . PHE B 1 182 ? 1.564 8.572 111.116 1.00 22.37 182 PHE B N 1
ATOM 4588 C CA . PHE B 1 182 ? 1.075 7.335 110.496 1.00 24.68 182 PHE B CA 1
ATOM 4589 C C . PHE B 1 182 ? -0.298 6.965 111.073 1.00 28.04 182 PHE B C 1
ATOM 4590 O O . PHE B 1 182 ? -1.233 6.602 110.339 1.00 29.57 182 PHE B O 1
ATOM 4598 N N . LYS B 1 183 ? -0.421 7.083 112.399 1.00 29.49 183 LYS B N 1
ATOM 4599 C CA . LYS B 1 183 ? -1.595 6.597 113.129 1.00 32.71 183 LYS B CA 1
ATOM 4600 C C . LYS B 1 183 ? -2.757 7.571 112.947 1.00 29.59 183 LYS B C 1
ATOM 4601 O O . LYS B 1 183 ? -3.912 7.187 112.935 1.00 33.21 183 LYS B O 1
ATOM 4607 N N . ALA B 1 184 ? -2.435 8.848 112.787 1.00 28.18 184 ALA B N 1
ATOM 4608 C CA . ALA B 1 184 ? -3.442 9.846 112.611 1.00 27.04 184 ALA B CA 1
ATOM 4609 C C . ALA B 1 184 ? -4.170 9.669 111.269 1.00 29.63 184 ALA B C 1
ATOM 4610 O O . ALA B 1 184 ? -5.220 10.266 111.093 1.00 27.12 184 ALA B O 1
ATOM 4612 N N . HIS B 1 185 ? -3.571 8.938 110.317 1.00 27.23 185 HIS B N 1
ATOM 4613 C CA . HIS B 1 185 ? -4.161 8.695 108.995 1.00 28.88 185 HIS B CA 1
ATOM 4614 C C . HIS B 1 185 ? -4.069 7.204 108.723 1.00 31.07 185 HIS B C 1
ATOM 4615 O O . HIS B 1 185 ? -3.555 6.775 107.695 1.00 28.71 185 HIS B O 1
ATOM 4622 N N . ASP B 1 186 ? -4.547 6.421 109.692 1.00 28.60 186 ASP B N 1
ATOM 4623 C CA . ASP B 1 186 ? -4.347 5.014 109.692 1.00 31.20 186 ASP B CA 1
ATOM 4624 C C . ASP B 1 186 ? -4.896 4.408 108.397 1.00 29.80 186 ASP B C 1
ATOM 4625 O O . ASP B 1 186 ? -6.037 4.644 108.021 1.00 29.05 186 ASP B O 1
ATOM 4630 N N . GLY B 1 187 ? -4.045 3.632 107.722 1.00 27.57 187 GLY B N 1
ATOM 4631 C CA . GLY B 1 187 ? -4.382 2.954 106.490 1.00 27.78 187 GLY B CA 1
ATOM 4632 C C . GLY B 1 187 ? -4.505 3.890 105.290 1.00 28.88 187 GLY B C 1
ATOM 4633 O O . GLY B 1 187 ? -4.961 3.464 104.240 1.00 29.97 187 GLY B O 1
ATOM 4634 N N . ASP B 1 188 ? -4.129 5.167 105.427 1.00 24.80 188 ASP B N 1
ATOM 4635 C CA . ASP B 1 188 ? -4.232 6.108 104.312 1.00 25.43 188 ASP B CA 1
ATOM 4636 C C . ASP B 1 188 ? -2.863 6.696 103.916 1.00 22.45 188 ASP B C 1
ATOM 4637 O O . ASP B 1 188 ? -2.842 7.680 103.215 1.00 21.27 188 ASP B O 1
ATOM 4642 N N . ILE B 1 189 ? -1.734 6.104 104.333 1.00 22.40 189 ILE B N 1
ATOM 4643 C CA . ILE B 1 189 ? -0.434 6.703 103.984 1.00 22.44 189 ILE B CA 1
ATOM 4644 C C . ILE B 1 189 ? 0.089 6.112 102.662 1.00 20.80 189 ILE B C 1
ATOM 4645 O O . ILE B 1 189 ? 0.357 4.932 102.545 1.00 21.87 189 ILE B O 1
ATOM 4650 N N . ALA B 1 190 ? 0.267 6.987 101.671 1.00 20.88 190 ALA B N 1
ATOM 4651 C CA . ALA B 1 190 ? 0.809 6.619 100.390 1.00 20.52 190 ALA B CA 1
ATOM 4652 C C . ALA B 1 190 ? 2.327 6.623 100.452 1.00 19.36 190 ALA B C 1
ATOM 4653 O O . ALA B 1 190 ? 2.943 5.720 99.917 1.00 21.12 190 ALA B O 1
ATOM 4655 N N . ALA B 1 191 ? 2.897 7.640 101.111 1.00 19.21 191 ALA B N 1
ATOM 4656 C CA . ALA B 1 191 ? 4.325 7.817 101.172 1.00 19.24 191 ALA B CA 1
ATOM 4657 C C . ALA B 1 191 ? 4.732 8.683 102.374 1.00 18.26 191 ALA B C 1
ATOM 4658 O O . ALA B 1 191 ? 3.966 9.511 102.868 1.00 22.05 191 ALA B O 1
ATOM 4660 N N . VAL B 1 192 ? 5.983 8.494 102.784 1.00 19.01 192 VAL B N 1
ATOM 4661 C CA . VAL B 1 192 ? 6.753 9.403 103.609 1.00 21.06 192 VAL B CA 1
ATOM 4662 C C . VAL B 1 192 ? 7.854 10.000 102.736 1.00 20.42 192 VAL B C 1
ATOM 4663 O O . VAL B 1 192 ? 8.635 9.241 102.185 1.00 21.57 192 VAL B O 1
ATOM 4667 N N . PHE B 1 193 ? 7.946 11.329 102.705 1.00 18.90 193 PHE B N 1
ATOM 4668 C CA . PHE B 1 193 ? 9.090 12.021 102.109 1.00 19.56 193 PHE B CA 1
ATOM 4669 C C . PHE B 1 193 ? 10.023 12.481 103.216 1.00 19.64 193 PHE B C 1
ATOM 4670 O O . PHE B 1 193 ? 9.557 13.092 104.207 1.00 19.82 193 PHE B O 1
ATOM 4678 N N . ALA B 1 194 ? 11.319 12.281 103.006 1.00 19.12 194 ALA B N 1
ATOM 4679 C CA . ALA B 1 194 ? 12.335 12.815 103.913 1.00 20.08 194 ALA B CA 1
ATOM 4680 C C . ALA B 1 194 ? 13.548 13.267 103.110 1.00 20.59 194 ALA B C 1
ATOM 4681 O O . ALA B 1 194 ? 14.017 12.498 102.288 1.00 20.07 194 ALA B O 1
ATOM 4683 N N . THR B 1 195 ? 14.052 14.474 103.397 1.00 20.78 195 THR B N 1
ATOM 4684 C CA . THR B 1 195 ? 15.406 14.858 103.020 1.00 21.19 195 THR B CA 1
ATOM 4685 C C . THR B 1 195 ? 16.367 14.091 103.920 1.00 21.40 195 THR B C 1
ATOM 4686 O O . THR B 1 195 ? 16.005 13.640 105.010 1.00 20.58 195 THR B O 1
ATOM 4690 N N . PRO B 1 196 ? 17.591 13.808 103.437 1.00 19.70 196 PRO B N 1
ATOM 4691 C CA . PRO B 1 196 ? 18.482 12.928 104.189 1.00 21.02 196 PRO B CA 1
ATOM 4692 C C . PRO B 1 196 ? 19.127 13.593 105.412 1.00 21.93 196 PRO B C 1
ATOM 4693 O O . PRO B 1 196 ? 19.633 12.878 106.271 1.00 24.92 196 PRO B O 1
ATOM 4697 N N . PHE B 1 197 ? 19.165 14.922 105.430 1.00 21.83 197 PHE B N 1
ATOM 4698 C CA . PHE B 1 197 ? 19.366 15.717 106.663 1.00 24.42 197 PHE B CA 1
ATOM 4699 C C . PHE B 1 197 ? 18.461 16.944 106.586 1.00 25.39 197 PHE B C 1
ATOM 4700 O O . PHE B 1 197 ? 17.783 17.149 105.574 1.00 24.43 197 PHE B O 1
ATOM 4708 N N . ARG B 1 198 ? 18.408 17.721 107.679 1.00 24.40 198 ARG B N 1
ATOM 4709 C CA . ARG B 1 198 ? 17.642 18.976 107.705 1.00 23.64 198 ARG B CA 1
ATOM 4710 C C . ARG B 1 198 ? 18.487 20.067 107.042 1.00 22.33 198 ARG B C 1
ATOM 4711 O O . ARG B 1 198 ? 19.538 20.449 107.617 1.00 22.12 198 ARG B O 1
ATOM 4719 N N . HIS B 1 199 ? 18.032 20.567 105.881 1.00 21.44 199 HIS B N 1
ATOM 4720 C CA . HIS B 1 199 ? 18.733 21.597 105.087 1.00 22.98 199 HIS B CA 1
ATOM 4721 C C . HIS B 1 199 ? 17.720 22.635 104.584 1.00 24.04 199 HIS B C 1
ATOM 4722 O O . HIS B 1 199 ? 17.228 22.561 103.460 1.00 26.12 199 HIS B O 1
ATOM 4729 N N . GLU B 1 200 ? 17.412 23.617 105.445 1.00 23.70 200 GLU B N 1
ATOM 4730 C CA . GLU B 1 200 ? 16.382 24.605 105.160 1.00 23.96 200 GLU B CA 1
ATOM 4731 C C . GLU B 1 200 ? 16.926 25.999 105.472 1.00 24.36 200 GLU B C 1
ATOM 4732 O O . GLU B 1 200 ? 17.849 26.129 106.288 1.00 25.27 200 GLU B O 1
ATOM 4738 N N . VAL B 1 201 ? 16.333 27.019 104.836 1.00 24.62 201 VAL B N 1
ATOM 4739 C CA . VAL B 1 201 ? 16.748 28.419 104.945 1.00 25.62 201 VAL B CA 1
ATOM 4740 C C . VAL B 1 201 ? 16.430 28.975 106.348 1.00 26.78 201 VAL B C 1
ATOM 4741 O O . VAL B 1 201 ? 15.442 28.649 106.972 1.00 25.04 201 VAL B O 1
ATOM 4745 N N . PHE B 1 202 ? 17.332 29.822 106.859 1.00 25.90 202 PHE B N 1
ATOM 4746 C CA . PHE B 1 202 ? 17.141 30.587 108.123 1.00 25.45 202 PHE B CA 1
ATOM 4747 C C . PHE B 1 202 ? 17.091 29.651 109.345 1.00 25.86 202 PHE B C 1
ATOM 4748 O O . PHE B 1 202 ? 16.696 30.065 110.422 1.00 25.62 202 PHE B O 1
ATOM 4756 N N . GLU B 1 203 ? 17.575 28.412 109.217 1.00 26.52 203 GLU B N 1
ATOM 4757 C CA . GLU B 1 203 ? 17.478 27.428 110.286 1.00 27.42 203 GLU B CA 1
ATOM 4758 C C . GLU B 1 203 ? 18.789 26.643 110.341 1.00 28.76 203 GLU B C 1
ATOM 4759 O O . GLU B 1 203 ? 19.400 26.366 109.282 1.00 26.47 203 GLU B O 1
ATOM 4765 N N . ASP B 1 204 ? 19.220 26.301 111.559 1.00 26.07 204 ASP B N 1
ATOM 4766 C CA . ASP B 1 204 ? 20.378 25.474 111.720 1.00 25.54 204 ASP B CA 1
ATOM 4767 C C . ASP B 1 204 ? 20.060 24.140 111.043 1.00 26.21 204 ASP B C 1
ATOM 4768 O O . ASP B 1 204 ? 18.907 23.704 111.020 1.00 24.31 204 ASP B O 1
ATOM 4773 N N . GLN B 1 205 ? 21.095 23.529 110.455 1.00 24.22 205 GLN B N 1
ATOM 4774 C CA . GLN B 1 205 ? 21.003 22.192 109.882 1.00 23.50 205 GLN B CA 1
ATOM 4775 C C . GLN B 1 205 ? 21.247 21.169 110.978 1.00 24.15 205 GLN B C 1
ATOM 4776 O O . GLN B 1 205 ? 21.757 21.500 112.044 1.00 24.12 205 GLN B O 1
ATOM 4782 N N . ALA B 1 206 ? 20.861 19.930 110.699 1.00 23.42 206 ALA B N 1
ATOM 4783 C CA . ALA B 1 206 ? 21.012 18.830 111.639 1.00 27.51 206 ALA B CA 1
ATOM 4784 C C . ALA B 1 206 ? 21.115 17.542 110.831 1.00 26.57 206 ALA B C 1
ATOM 4785 O O . ALA B 1 206 ? 20.386 17.396 109.862 1.00 24.54 206 ALA B O 1
ATOM 4787 N N . LEU B 1 207 ? 22.033 16.645 111.217 1.00 24.54 207 LEU B N 1
ATOM 4788 C CA . LEU B 1 207 ? 22.148 15.343 110.575 1.00 26.09 207 LEU B CA 1
ATOM 4789 C C . LEU B 1 207 ? 20.928 14.497 110.933 1.00 28.42 207 LEU B C 1
ATOM 4790 O O . LEU B 1 207 ? 20.280 14.732 111.991 1.00 26.20 207 LEU B O 1
ATOM 4795 N N . ALA B 1 208 ? 20.639 13.500 110.080 1.00 27.53 208 ALA B N 1
ATOM 4796 C CA . ALA B 1 208 ? 19.506 12.604 110.322 1.00 29.18 208 ALA B CA 1
ATOM 4797 C C . ALA B 1 208 ? 19.864 11.663 111.475 1.00 29.26 208 ALA B C 1
ATOM 4798 O O . ALA B 1 208 ? 20.968 11.137 111.520 1.00 26.58 208 ALA B O 1
ATOM 4800 N N . GLN B 1 209 ? 18.915 11.486 112.394 1.00 28.16 209 GLN B N 1
ATOM 4801 C CA . GLN B 1 209 ? 19.054 10.565 113.518 1.00 29.38 209 GLN B CA 1
ATOM 4802 C C . GLN B 1 209 ? 18.685 9.165 113.026 1.00 28.57 209 GLN B C 1
ATOM 4803 O O . GLN B 1 209 ? 17.701 8.986 112.318 1.00 28.74 209 GLN B O 1
ATOM 4809 N N . LEU B 1 210 ? 19.492 8.175 113.416 1.00 28.05 210 LEU B N 1
ATOM 4810 C CA . LEU B 1 210 ? 19.303 6.778 113.044 1.00 30.28 210 LEU B CA 1
ATOM 4811 C C . LEU B 1 210 ? 17.912 6.291 113.469 1.00 30.23 210 LEU B C 1
ATOM 4812 O O . LEU B 1 210 ? 17.279 5.536 112.747 1.00 27.91 210 LEU B O 1
ATOM 4817 N N . GLU B 1 211 ? 17.446 6.675 114.663 1.00 29.43 211 GLU B N 1
ATOM 4818 C CA . GLU B 1 211 ? 16.177 6.105 115.121 1.00 31.88 211 GLU B CA 1
ATOM 4819 C C . GLU B 1 211 ? 15.025 6.701 114.300 1.00 26.77 211 GLU B C 1
ATOM 4820 O O . GLU B 1 211 ? 14.035 6.025 114.041 1.00 26.01 211 GLU B O 1
ATOM 4826 N N . PHE B 1 212 ? 15.189 7.938 113.844 1.00 26.67 212 PHE B N 1
ATOM 4827 C CA . PHE B 1 212 ? 14.210 8.575 112.951 1.00 27.42 212 PHE B CA 1
ATOM 4828 C C . PHE B 1 212 ? 14.152 7.802 111.626 1.00 26.49 212 PHE B C 1
ATOM 4829 O O . PHE B 1 212 ? 13.076 7.403 111.163 1.00 24.71 212 PHE B O 1
ATOM 4837 N N . ALA B 1 213 ? 15.327 7.555 111.036 1.00 27.26 213 ALA B N 1
ATOM 4838 C CA . ALA B 1 213 ? 15.385 6.879 109.735 1.00 25.33 213 ALA B CA 1
ATOM 4839 C C . ALA B 1 213 ? 14.837 5.453 109.853 1.00 25.42 213 ALA B C 1
ATOM 4840 O O . ALA B 1 213 ? 14.080 5.010 109.012 1.00 22.86 213 ALA B O 1
ATOM 4842 N N . ARG B 1 214 ? 15.170 4.742 110.941 1.00 25.19 214 ARG B N 1
ATOM 4843 C CA . ARG B 1 214 ? 14.695 3.381 111.097 1.00 25.59 214 ARG B CA 1
ATOM 4844 C C . ARG B 1 214 ? 13.178 3.371 111.265 1.00 23.40 214 ARG B C 1
ATOM 4845 O O . ARG B 1 214 ? 12.478 2.510 110.719 1.00 25.34 214 ARG B O 1
ATOM 4853 N N . THR B 1 215 ? 12.663 4.320 112.046 1.00 24.22 215 THR B N 1
ATOM 4854 C CA . THR B 1 215 ? 11.192 4.401 112.223 1.00 26.99 215 THR B CA 1
ATOM 4855 C C . THR B 1 215 ? 10.484 4.629 110.869 1.00 25.24 215 THR B C 1
ATOM 4856 O O . THR B 1 215 ? 9.457 3.995 110.588 1.00 25.79 215 THR B O 1
ATOM 4860 N N . ALA B 1 216 ? 11.027 5.522 110.039 1.00 26.80 216 ALA B N 1
ATOM 4861 C CA . ALA B 1 216 ? 10.435 5.794 108.703 1.00 25.12 216 ALA B CA 1
ATOM 4862 C C . ALA B 1 216 ? 10.364 4.494 107.895 1.00 23.12 216 ALA B C 1
ATOM 4863 O O . ALA B 1 216 ? 9.291 4.149 107.345 1.00 22.70 216 ALA B O 1
ATOM 4865 N N . ARG B 1 217 ? 11.478 3.741 107.882 1.00 23.04 217 ARG B N 1
ATOM 4866 C CA . ARG B 1 217 ? 11.590 2.480 107.121 1.00 24.17 217 ARG B CA 1
ATOM 4867 C C . ARG B 1 217 ? 10.594 1.460 107.679 1.00 26.47 217 ARG B C 1
ATOM 4868 O O . ARG B 1 217 ? 9.861 0.815 106.911 1.00 25.05 217 ARG B O 1
ATOM 4876 N N . LYS B 1 218 ? 10.567 1.320 109.014 1.00 27.74 218 LYS B N 1
ATOM 4877 C CA . LYS B 1 218 ? 9.746 0.312 109.665 1.00 28.85 218 LYS B CA 1
ATOM 4878 C C . LYS B 1 218 ? 8.260 0.646 109.484 1.00 25.28 218 LYS B C 1
ATOM 4879 O O . LYS B 1 218 ? 7.481 -0.215 109.148 1.00 27.96 218 LYS B O 1
ATOM 4885 N N . CYS B 1 219 ? 7.856 1.897 109.701 1.00 24.28 219 CYS B N 1
ATOM 4886 C CA . CYS B 1 219 ? 6.445 2.258 109.471 1.00 25.03 219 CYS B CA 1
ATOM 4887 C C . CYS B 1 219 ? 6.023 2.045 108.003 1.00 24.78 219 CYS B C 1
ATOM 4888 O O . CYS B 1 219 ? 4.927 1.582 107.724 1.00 22.73 219 CYS B O 1
ATOM 4891 N N . CYS B 1 220 ? 6.900 2.393 107.048 1.00 25.69 220 CYS B N 1
ATOM 4892 C CA . CYS B 1 220 ? 6.615 2.108 105.645 1.00 24.95 220 CYS B CA 1
ATOM 4893 C C . CYS B 1 220 ? 6.496 0.597 105.433 1.00 26.73 220 CYS B C 1
ATOM 4894 O O . CYS B 1 220 ? 5.549 0.144 104.796 1.00 26.04 220 CYS B O 1
ATOM 4897 N N . ASP B 1 221 ? 7.441 -0.178 105.993 1.00 26.92 221 ASP B N 1
ATOM 4898 C CA . ASP B 1 221 ? 7.413 -1.651 105.851 1.00 30.43 221 ASP B CA 1
ATOM 4899 C C . ASP B 1 221 ? 6.084 -2.207 106.382 1.00 30.63 221 ASP B C 1
ATOM 4900 O O . ASP B 1 221 ? 5.456 -3.020 105.722 1.00 32.16 221 ASP B O 1
ATOM 4905 N N . GLU B 1 222 ? 5.663 -1.752 107.565 1.00 29.11 222 GLU B N 1
ATOM 4906 C CA . GLU B 1 222 ? 4.440 -2.262 108.215 1.00 33.23 222 GLU B CA 1
ATOM 4907 C C . GLU B 1 222 ? 3.170 -1.912 107.424 1.00 30.72 222 GLU B C 1
ATOM 4908 O O . GLU B 1 222 ? 2.228 -2.673 107.459 1.00 33.41 222 GLU B O 1
ATOM 4914 N N . THR B 1 223 ? 3.126 -0.760 106.739 1.00 27.82 223 THR B N 1
ATOM 4915 C CA . THR B 1 223 ? 1.875 -0.222 106.162 1.00 26.34 223 THR B CA 1
ATOM 4916 C C . THR B 1 223 ? 1.808 -0.363 104.629 1.00 26.67 223 THR B C 1
ATOM 4917 O O . THR B 1 223 ? 0.732 -0.231 104.027 1.00 26.21 223 THR B O 1
ATOM 4921 N N . GLY B 1 224 ? 2.962 -0.558 103.982 1.00 26.27 224 GLY B N 1
ATOM 4922 C CA . GLY B 1 224 ? 3.024 -0.611 102.548 1.00 26.80 224 GLY B CA 1
ATOM 4923 C C . GLY B 1 224 ? 3.150 0.765 101.905 1.00 28.02 224 GLY B C 1
ATOM 4924 O O . GLY B 1 224 ? 3.239 0.847 100.692 1.00 26.25 224 GLY B O 1
ATOM 4925 N N . ALA B 1 225 ? 3.195 1.838 102.710 1.00 25.04 225 ALA B N 1
ATOM 4926 C CA . ALA B 1 225 ? 3.577 3.167 102.210 1.00 24.91 225 ALA B CA 1
ATOM 4927 C C . ALA B 1 225 ? 4.984 3.096 101.605 1.00 23.15 225 ALA B C 1
ATOM 4928 O O . ALA B 1 225 ? 5.829 2.272 102.035 1.00 23.22 225 ALA B O 1
ATOM 4930 N N . LEU B 1 226 ? 5.253 3.970 100.618 1.00 23.32 226 LEU B N 1
ATOM 4931 C CA . LEU B 1 226 ? 6.606 4.090 100.027 1.00 23.06 226 LEU B CA 1
ATOM 4932 C C . LEU B 1 226 ? 7.451 5.090 100.822 1.00 20.44 226 LEU B C 1
ATOM 4933 O O . LEU B 1 226 ? 7.036 6.218 101.086 1.00 21.58 226 LEU B O 1
ATOM 4938 N N . LEU B 1 227 ? 8.654 4.674 101.201 1.00 19.85 227 LEU B N 1
ATOM 4939 C CA . LEU B 1 227 ? 9.610 5.612 101.785 1.00 20.59 227 LEU B CA 1
ATOM 4940 C C . LEU B 1 227 ? 10.353 6.330 100.636 1.00 20.53 227 LEU B C 1
ATOM 4941 O O . LEU B 1 227 ? 10.993 5.682 99.834 1.00 19.78 227 LEU B O 1
ATOM 4946 N N . VAL B 1 228 ? 10.265 7.663 100.585 1.00 19.82 228 VAL B N 1
ATOM 4947 C CA . VAL B 1 228 ? 10.911 8.471 99.550 1.00 20.78 228 VAL B CA 1
ATOM 4948 C C . VAL B 1 228 ? 11.996 9.335 100.176 1.00 19.90 228 VAL B C 1
ATOM 4949 O O . VAL B 1 228 ? 11.679 10.201 100.993 1.00 18.94 228 VAL B O 1
ATOM 4953 N N . VAL B 1 229 ? 13.263 9.119 99.794 1.00 19.10 229 VAL B N 1
ATOM 4954 C CA . VAL B 1 229 ? 14.314 10.036 100.191 1.00 17.63 229 VAL B CA 1
ATOM 4955 C C . VAL B 1 229 ? 14.522 11.055 99.066 1.00 18.16 229 VAL B C 1
ATOM 4956 O O . VAL B 1 229 ? 14.782 10.659 97.901 1.00 19.48 229 VAL B O 1
ATOM 4960 N N . ASP B 1 230 ? 14.402 12.338 99.412 1.00 17.81 230 ASP B N 1
ATOM 4961 C CA . ASP B 1 230 ? 14.595 13.432 98.498 1.00 18.35 230 ASP B CA 1
ATOM 4962 C C . ASP B 1 230 ? 16.069 13.822 98.544 1.00 18.97 230 ASP B C 1
ATOM 4963 O O . ASP B 1 230 ? 16.479 14.595 99.433 1.00 18.66 230 ASP B O 1
ATOM 4968 N N . ASP B 1 231 ? 16.844 13.273 97.597 1.00 17.30 231 ASP B N 1
ATOM 4969 C CA . ASP B 1 231 ? 18.288 13.453 97.531 1.00 18.02 231 ASP B CA 1
ATOM 4970 C C . ASP B 1 231 ? 18.661 14.510 96.502 1.00 18.00 231 ASP B C 1
ATOM 4971 O O . ASP B 1 231 ? 19.843 14.537 96.027 1.00 17.20 231 ASP B O 1
ATOM 4976 N N . VAL B 1 232 ? 17.702 15.388 96.160 1.00 16.53 232 VAL B N 1
ATOM 4977 C CA . VAL B 1 232 ? 17.963 16.359 95.085 1.00 16.11 232 VAL B CA 1
ATOM 4978 C C . VAL B 1 232 ? 19.075 17.318 95.514 1.00 17.12 232 VAL B C 1
ATOM 4979 O O . VAL B 1 232 ? 19.919 17.684 94.713 1.00 17.81 232 VAL B O 1
ATOM 4983 N N . ARG B 1 233 ? 19.094 17.715 96.791 1.00 17.73 233 ARG B N 1
ATOM 4984 C CA . ARG B 1 233 ? 20.069 18.668 97.269 1.00 18.89 233 ARG B CA 1
ATOM 4985 C C . ARG B 1 233 ? 21.378 17.977 97.697 1.00 18.99 233 ARG B C 1
ATOM 4986 O O . ARG B 1 233 ? 22.476 18.463 97.346 1.00 19.91 233 ARG B O 1
ATOM 4994 N N . ALA B 1 234 ? 21.271 16.853 98.422 1.00 17.57 234 ALA B N 1
ATOM 4995 C CA . ALA B 1 234 ? 22.413 16.242 99.115 1.00 17.39 234 ALA B CA 1
ATOM 4996 C C . ALA B 1 234 ? 23.127 15.181 98.263 1.00 17.91 234 ALA B C 1
ATOM 4997 O O . ALA B 1 234 ? 24.289 14.813 98.586 1.00 18.72 234 ALA B O 1
ATOM 4999 N N . GLY B 1 235 ? 22.444 14.685 97.225 1.00 18.12 235 GLY B N 1
ATOM 5000 C CA . GLY B 1 235 ? 22.883 13.555 96.458 1.00 17.94 235 GLY B CA 1
ATOM 5001 C C . GLY B 1 235 ? 24.278 13.789 95.912 1.00 17.91 235 GLY B C 1
ATOM 5002 O O . GLY B 1 235 ? 24.561 14.854 95.380 1.00 18.27 235 GLY B O 1
ATOM 5003 N N . PHE B 1 236 ? 25.158 12.820 96.176 1.00 19.95 236 PHE B N 1
ATOM 5004 C CA . PHE B 1 236 ? 26.545 12.741 95.683 1.00 17.57 236 PHE B CA 1
ATOM 5005 C C . PHE B 1 236 ? 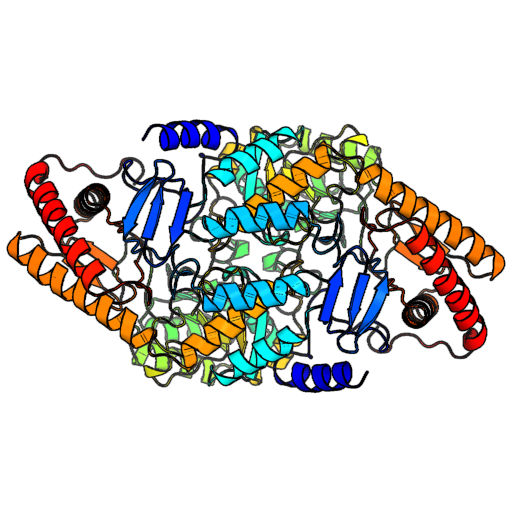27.489 13.672 96.454 1.00 19.60 236 PHE B C 1
ATOM 5006 O O . PHE B 1 236 ? 28.714 13.666 96.184 1.00 18.36 236 PHE B O 1
ATOM 5014 N N . ARG B 1 237 ? 26.985 14.426 97.450 1.00 17.59 237 ARG B N 1
ATOM 5015 C CA . ARG B 1 237 ? 27.885 15.126 98.388 1.00 18.87 237 ARG B CA 1
ATOM 5016 C C . ARG B 1 237 ? 27.912 14.418 99.753 1.00 19.24 237 ARG B C 1
ATOM 5017 O O . ARG B 1 237 ? 28.770 14.736 100.568 1.00 23.09 237 ARG B O 1
ATOM 5025 N N . VAL B 1 238 ? 27.043 13.429 99.981 1.00 20.84 238 VAL B N 1
ATOM 5026 C CA . VAL B 1 238 ? 27.084 12.637 101.203 1.00 22.04 238 VAL B CA 1
ATOM 5027 C C . VAL B 1 238 ? 27.790 11.314 100.926 1.00 23.59 238 VAL B C 1
ATOM 5028 O O . VAL B 1 238 ? 28.655 10.861 101.729 1.00 23.57 238 VAL B O 1
ATOM 5032 N N . ALA B 1 239 ? 27.383 10.671 99.832 1.00 20.73 239 ALA B N 1
ATOM 5033 C CA . ALA B 1 239 ? 27.872 9.376 99.430 1.00 22.32 239 ALA B CA 1
ATOM 5034 C C . ALA B 1 239 ? 27.774 9.239 97.900 1.00 22.11 239 ALA B C 1
ATOM 5035 O O . ALA B 1 239 ? 27.238 10.142 97.216 1.00 19.37 239 ALA B O 1
ATOM 5037 N N . ARG B 1 240 ? 28.274 8.097 97.394 1.00 21.46 240 ARG B N 1
ATOM 5038 C CA . ARG B 1 240 ? 28.231 7.728 95.964 1.00 22.36 240 ARG B CA 1
ATOM 5039 C C . ARG B 1 240 ? 26.961 6.922 95.671 1.00 23.48 240 ARG B C 1
ATOM 5040 O O . ARG B 1 240 ? 26.778 6.424 94.572 1.00 26.52 240 ARG B O 1
ATOM 5048 N N . ASP B 1 241 ? 26.081 6.832 96.671 1.00 22.27 241 ASP B N 1
ATOM 5049 C CA . ASP B 1 241 ? 24.798 6.210 96.625 1.00 22.37 241 ASP B CA 1
ATOM 5050 C C . ASP B 1 241 ? 23.862 7.161 97.398 1.00 21.87 241 ASP B C 1
ATOM 5051 O O . ASP B 1 241 ? 24.253 8.282 97.781 1.00 22.51 241 ASP B O 1
ATOM 5056 N N . CYS B 1 242 ? 22.614 6.760 97.547 1.00 20.82 242 CYS B N 1
ATOM 5057 C CA . CYS B 1 242 ? 21.604 7.477 98.370 1.00 22.05 242 CYS B CA 1
ATOM 5058 C C . CYS B 1 242 ? 22.235 7.857 99.719 1.00 21.30 242 CYS B C 1
ATOM 5059 O O . CYS B 1 242 ? 22.966 7.070 100.338 1.00 20.79 242 CYS B O 1
ATOM 5062 N N . SER B 1 243 ? 21.978 9.090 100.136 1.00 20.27 243 SER B N 1
ATOM 5063 C CA . SER B 1 243 ? 22.595 9.692 101.286 1.00 21.88 243 SER B CA 1
ATOM 5064 C C . SER B 1 243 ? 22.243 8.965 102.599 1.00 23.72 243 SER B C 1
ATOM 5065 O O . SER B 1 243 ? 22.809 9.313 103.612 1.00 26.25 243 SER B O 1
ATOM 5068 N N . TRP B 1 244 ? 21.278 8.029 102.606 1.00 23.90 244 TRP B N 1
ATOM 5069 C CA . TRP B 1 244 ? 20.962 7.245 103.817 1.00 24.58 244 TRP B CA 1
ATOM 5070 C C . TRP B 1 244 ? 21.679 5.887 103.814 1.00 28.55 244 TRP B C 1
ATOM 5071 O O . TRP B 1 244 ? 21.430 5.072 104.684 1.00 29.07 244 TRP B O 1
ATOM 5082 N N . THR B 1 245 ? 22.599 5.657 102.863 1.00 29.87 245 THR B N 1
ATOM 5083 C CA . THR B 1 245 ? 23.383 4.429 102.806 1.00 31.14 245 THR B CA 1
ATOM 5084 C C . THR B 1 245 ? 24.123 4.188 104.135 1.00 31.42 245 THR B C 1
ATOM 5085 O O . THR B 1 245 ? 24.095 3.087 104.635 1.00 30.75 245 THR B O 1
ATOM 5089 N N . HIS B 1 246 ? 24.799 5.216 104.663 1.00 32.63 246 HIS B N 1
ATOM 5090 C CA . HIS B 1 246 ? 25.613 5.087 105.885 1.00 40.23 246 HIS B CA 1
ATOM 5091 C C . HIS B 1 246 ? 24.735 4.834 107.129 1.00 37.61 246 HIS B C 1
ATOM 5092 O O . HIS B 1 246 ? 25.275 4.488 108.166 1.00 38.81 246 HIS B O 1
ATOM 5099 N N . LEU B 1 247 ? 23.404 4.978 107.036 1.00 30.99 247 LEU B N 1
ATOM 5100 C CA . LEU B 1 247 ? 22.512 4.647 108.148 1.00 31.72 247 LEU B CA 1
ATOM 5101 C C . LEU B 1 247 ? 21.984 3.220 107.980 1.00 31.81 247 LEU B C 1
ATOM 5102 O O . LEU B 1 247 ? 21.257 2.741 108.836 1.00 31.63 247 LEU B O 1
ATOM 5107 N N . GLY B 1 248 ? 22.308 2.568 106.855 1.00 27.71 248 GLY B N 1
ATOM 5108 C CA . GLY B 1 248 ? 21.835 1.217 106.567 1.00 28.41 248 GLY B CA 1
ATOM 5109 C C . GLY B 1 248 ? 20.338 1.174 106.308 1.00 27.66 248 GLY B C 1
ATOM 5110 O O . GLY B 1 248 ? 19.711 0.163 106.502 1.00 30.40 248 GLY B O 1
ATOM 5111 N N . ILE B 1 249 ? 19.778 2.288 105.825 1.00 28.90 249 ILE B N 1
ATOM 5112 C CA . ILE B 1 249 ? 18.330 2.406 105.500 1.00 31.34 249 ILE B CA 1
ATOM 5113 C C . ILE B 1 249 ? 18.185 2.669 103.988 1.00 30.99 249 ILE B C 1
ATOM 5114 O O . ILE B 1 249 ? 18.677 3.682 103.460 1.00 31.56 249 ILE B O 1
ATOM 5119 N N . GLU B 1 250 ? 17.463 1.773 103.313 1.00 29.49 250 GLU B N 1
ATOM 5120 C CA . GLU B 1 250 ? 17.234 1.874 101.880 1.00 28.65 250 GLU B CA 1
ATOM 5121 C C . GLU B 1 250 ? 15.799 2.326 101.672 1.00 27.24 250 GLU B C 1
ATOM 5122 O O . GLU B 1 250 ? 14.870 1.703 102.197 1.00 26.95 250 GLU B O 1
ATOM 5128 N N . PRO B 1 251 ? 15.571 3.413 100.901 1.00 21.16 251 PRO B N 1
ATOM 5129 C CA . PRO B 1 251 ? 14.218 3.820 100.576 1.00 20.19 251 PRO B CA 1
ATOM 5130 C C . PRO B 1 251 ? 13.640 2.924 99.476 1.00 20.12 251 PRO B C 1
ATOM 5131 O O . PRO B 1 251 ? 14.337 2.106 98.909 1.00 19.71 251 PRO B O 1
ATOM 5135 N N . ASP B 1 252 ? 12.377 3.177 99.145 1.00 20.04 252 ASP B N 1
ATOM 5136 C CA . ASP B 1 252 ? 11.705 2.570 98.008 1.00 19.78 252 ASP B CA 1
ATOM 5137 C C . ASP B 1 252 ? 11.976 3.416 96.741 1.00 19.63 252 ASP B C 1
ATOM 5138 O O . ASP B 1 252 ? 12.187 2.854 95.645 1.00 20.72 252 ASP B O 1
ATOM 5143 N N . LEU B 1 253 ? 11.871 4.744 96.878 1.00 19.50 253 LEU B N 1
ATOM 5144 C CA . LEU B 1 253 ? 12.092 5.736 95.801 1.00 19.51 253 LEU B CA 1
ATOM 5145 C C . LEU B 1 253 ? 13.130 6.741 96.313 1.00 21.19 253 LEU B C 1
ATOM 5146 O O . LEU B 1 253 ? 13.194 7.049 97.523 1.00 19.19 253 LEU B O 1
ATOM 5151 N N . SER B 1 254 ? 13.991 7.222 95.420 1.00 19.53 254 SER B N 1
ATOM 5152 C CA . SER B 1 254 ? 14.852 8.363 95.735 1.00 20.11 254 SER B CA 1
ATOM 5153 C C . SER B 1 254 ? 14.780 9.345 94.566 1.00 19.30 254 SER B C 1
ATOM 5154 O O . SER B 1 254 ? 14.737 8.929 93.408 1.00 18.35 254 SER B O 1
ATOM 5157 N N . CYS B 1 255 ? 14.767 10.629 94.900 1.00 17.27 255 CYS B N 1
ATOM 5158 C CA . CYS B 1 255 ? 14.712 11.709 93.958 1.00 18.37 255 CYS B CA 1
ATOM 5159 C C . CYS B 1 255 ? 16.081 12.370 93.885 1.00 19.04 255 CYS B C 1
ATOM 5160 O O . CYS B 1 255 ? 16.743 12.559 94.937 1.00 17.33 255 CYS B O 1
ATOM 5163 N N . TRP B 1 256 ? 16.511 12.678 92.649 1.00 16.46 256 TRP B N 1
ATOM 5164 C CA . TRP B 1 256 ? 17.850 13.191 92.355 1.00 17.54 256 TRP B CA 1
ATOM 5165 C C . TRP B 1 256 ? 17.743 14.347 91.372 1.00 18.83 256 TRP B C 1
ATOM 5166 O O . TRP B 1 256 ? 16.817 14.387 90.530 1.00 17.72 256 TRP B O 1
ATOM 5177 N N . GLY B 1 257 ? 18.733 15.247 91.435 1.00 17.14 257 GLY B N 1
ATOM 5178 C CA . GLY B 1 257 ? 18.781 16.365 90.555 1.00 17.44 257 GLY B CA 1
ATOM 5179 C C . GLY B 1 257 ? 19.989 17.207 90.853 1.00 18.61 257 GLY B C 1
ATOM 5180 O O . GLY B 1 257 ? 20.964 16.719 91.497 1.00 20.26 257 GLY B O 1
ATOM 5181 N N . LYS B 1 258 ? 19.915 18.451 90.410 1.00 16.48 258 LYS B N 1
ATOM 5182 C CA . LYS B 1 258 ? 20.926 19.487 90.607 1.00 19.52 258 LYS B CA 1
ATOM 5183 C C . LYS B 1 258 ? 22.281 19.092 89.991 1.00 18.24 258 LYS B C 1
ATOM 5184 O O . LYS B 1 258 ? 22.647 19.684 88.980 1.00 16.67 258 LYS B O 1
ATOM 5190 N N . CYS B 1 259 ? 23.013 18.132 90.576 1.00 17.63 259 CYS B N 1
ATOM 5191 C CA . CYS B 1 259 ? 24.435 18.053 90.271 1.00 18.17 259 CYS B CA 1
ATOM 5192 C C . CYS B 1 259 ? 24.871 16.782 89.533 1.00 16.16 259 CYS B C 1
ATOM 5193 O O . CYS B 1 259 ? 26.072 16.700 89.230 1.00 16.62 259 CYS B O 1
ATOM 5196 N N . PHE B 1 260 ? 23.971 15.831 89.205 1.00 15.89 260 PHE B N 1
ATOM 5197 C CA . PHE B 1 260 ? 24.444 14.549 88.688 1.00 15.22 260 PHE B CA 1
ATOM 5198 C C . PHE B 1 260 ? 24.779 14.647 87.190 1.00 16.16 260 PHE B C 1
ATOM 5199 O O . PHE B 1 260 ? 25.270 13.681 86.653 1.00 15.65 260 PHE B O 1
ATOM 5207 N N . ALA B 1 261 ? 24.589 15.828 86.570 1.00 16.72 261 ALA B N 1
ATOM 5208 C CA . ALA B 1 261 ? 25.199 16.133 85.276 1.00 17.91 261 ALA B CA 1
ATOM 5209 C C . ALA B 1 261 ? 25.995 17.436 85.365 1.00 17.13 261 ALA B C 1
ATOM 5210 O O . ALA B 1 261 ? 26.243 18.101 84.351 1.00 16.86 261 ALA B O 1
ATOM 5212 N N . ASN B 1 262 ? 26.461 17.779 86.582 1.00 17.31 262 ASN B N 1
ATOM 5213 C CA . ASN B 1 262 ? 27.401 18.908 86.791 1.00 17.11 262 ASN B CA 1
ATOM 5214 C C . ASN B 1 262 ? 26.893 20.225 86.186 1.00 17.38 262 ASN B C 1
ATOM 5215 O O . ASN B 1 262 ? 27.713 21.042 85.744 1.00 16.84 262 ASN B O 1
ATOM 5220 N N . GLY B 1 263 ? 25.563 20.472 86.215 1.00 16.62 263 GLY B N 1
ATOM 5221 C CA . GLY B 1 263 ? 25.012 21.755 85.707 1.00 17.53 263 GLY B CA 1
ATOM 5222 C C . GLY B 1 263 ? 24.077 21.598 84.504 1.00 16.49 263 GLY B C 1
ATOM 5223 O O . GLY B 1 263 ? 23.301 22.520 84.193 1.00 18.13 263 GLY B O 1
ATOM 5224 N N . TYR B 1 264 ? 24.213 20.497 83.766 1.00 16.39 264 TYR B N 1
ATOM 5225 C CA . TYR B 1 264 ? 23.281 20.193 82.679 1.00 16.93 264 TYR B CA 1
ATOM 5226 C C . TYR B 1 264 ? 21.926 19.872 83.310 1.00 15.93 264 TYR B C 1
ATOM 5227 O O . TYR B 1 264 ? 21.850 19.196 84.342 1.00 18.12 264 TYR B O 1
ATOM 5236 N N . PRO B 1 265 ? 20.807 20.304 82.710 1.00 16.39 265 PRO B N 1
ATOM 5237 C CA . PRO B 1 265 ? 19.502 20.164 83.358 1.00 15.88 265 PRO B CA 1
ATOM 5238 C C . PRO B 1 265 ? 18.914 18.773 83.156 1.00 17.87 265 PRO B C 1
ATOM 5239 O O . PRO B 1 265 ? 18.401 18.462 82.071 1.00 19.59 265 PRO B O 1
ATOM 5243 N N . ILE B 1 266 ? 18.943 17.983 84.232 1.00 16.77 266 ILE B N 1
ATOM 5244 C CA . ILE B 1 266 ? 18.340 16.666 84.246 1.00 16.80 266 ILE B CA 1
ATOM 5245 C C . ILE B 1 266 ? 18.111 16.279 85.719 1.00 15.89 266 ILE B C 1
ATOM 5246 O O . ILE B 1 266 ? 18.905 16.658 86.621 1.00 15.80 266 ILE B O 1
ATOM 5251 N N . SER B 1 267 ? 17.029 15.540 85.950 1.00 16.08 267 SER B N 1
ATOM 5252 C CA . SER B 1 267 ? 16.643 15.051 87.292 1.00 16.42 267 SER B CA 1
ATOM 5253 C C . SER B 1 267 ? 16.160 13.620 87.114 1.00 17.00 267 SER B C 1
ATOM 5254 O O . SER B 1 267 ? 15.952 13.170 85.984 1.00 16.03 267 SER B O 1
ATOM 5257 N N . ALA B 1 268 ? 16.012 12.890 88.213 1.00 16.54 268 ALA B N 1
ATOM 5258 C CA . ALA B 1 268 ? 15.676 11.502 88.117 1.00 17.01 268 ALA B CA 1
ATOM 5259 C C . ALA B 1 268 ? 14.837 11.053 89.307 1.00 18.02 268 ALA B C 1
ATOM 5260 O O . ALA B 1 268 ? 15.027 11.553 90.434 1.00 17.33 268 ALA B O 1
ATOM 5262 N N . LEU B 1 269 ? 14.040 10.017 89.048 1.00 17.09 269 LEU B N 1
ATOM 5263 C CA . LEU B 1 269 ? 13.407 9.219 90.050 1.00 18.53 269 LEU B CA 1
ATOM 5264 C C . LEU B 1 269 ? 13.942 7.786 89.925 1.00 19.51 269 LEU B C 1
ATOM 5265 O O . LEU B 1 269 ? 13.833 7.170 88.874 1.00 19.56 269 LEU B O 1
ATOM 5270 N N . LEU B 1 270 ? 14.515 7.286 91.014 1.00 17.66 270 LEU B N 1
ATOM 5271 C CA . LEU B 1 270 ? 15.087 5.956 91.115 1.00 18.72 270 LEU B CA 1
ATOM 5272 C C . LEU B 1 270 ? 14.166 5.125 92.002 1.00 20.85 270 LEU B C 1
ATOM 5273 O O . LEU B 1 270 ? 13.755 5.599 93.044 1.00 19.76 270 LEU B O 1
ATOM 5278 N N . GLY B 1 271 ? 13.803 3.917 91.560 1.00 21.09 271 GLY B N 1
ATOM 5279 C CA . GLY B 1 271 ? 12.801 3.119 92.262 1.00 21.07 271 GLY B CA 1
ATOM 5280 C C . GLY B 1 271 ? 13.131 1.644 92.283 1.00 21.74 271 GLY B C 1
ATOM 5281 O O . GLY B 1 271 ? 13.829 1.123 91.393 1.00 21.09 271 GLY B O 1
ATOM 5282 N N . SER B 1 272 ? 12.625 0.972 93.324 1.00 22.85 272 SER B N 1
ATOM 5283 C CA A SER B 1 272 ? 12.689 -0.483 93.481 0.34 23.71 272 SER B CA 1
ATOM 5284 C CA B SER B 1 272 ? 12.713 -0.488 93.446 0.66 22.68 272 SER B CA 1
ATOM 5285 C C . SER B 1 272 ? 11.596 -1.123 92.626 1.00 22.51 272 SER B C 1
ATOM 5286 O O . SER B 1 272 ? 10.579 -0.479 92.302 1.00 22.49 272 SER B O 1
ATOM 5291 N N . ASN B 1 273 ? 11.779 -2.405 92.312 1.00 23.74 273 ASN B N 1
ATOM 5292 C CA . ASN B 1 273 ? 10.783 -3.189 91.564 1.00 25.73 273 ASN B CA 1
ATOM 5293 C C . ASN B 1 273 ? 9.405 -3.207 92.248 1.00 26.62 273 ASN B C 1
ATOM 5294 O O . ASN B 1 273 ? 8.399 -3.321 91.560 1.00 27.77 273 ASN B O 1
ATOM 5299 N N . LYS B 1 274 ? 9.359 -3.092 93.580 1.00 27.21 274 LYS B N 1
ATOM 5300 C CA . LYS B 1 274 ? 8.089 -2.998 94.324 1.00 28.75 274 LYS B CA 1
ATOM 5301 C C . LYS B 1 274 ? 7.183 -1.940 93.670 1.00 28.67 274 LYS B C 1
ATOM 5302 O O . LYS B 1 274 ? 5.983 -2.098 93.617 1.00 29.18 274 LYS B O 1
ATOM 5308 N N . ALA B 1 275 ? 7.784 -0.833 93.216 1.00 24.90 275 ALA B N 1
ATOM 5309 C CA . ALA B 1 275 ? 7.057 0.343 92.722 1.00 23.91 275 ALA B CA 1
ATOM 5310 C C . ALA B 1 275 ? 6.968 0.395 91.191 1.00 23.09 275 ALA B C 1
ATOM 5311 O O . ALA B 1 275 ? 6.437 1.359 90.669 1.00 23.46 275 ALA B O 1
ATOM 5313 N N . ARG B 1 276 ? 7.449 -0.633 90.480 1.00 23.06 276 ARG B N 1
ATOM 5314 C CA . ARG B 1 276 ? 7.618 -0.570 89.017 1.00 22.92 276 ARG B CA 1
ATOM 5315 C C . ARG B 1 276 ? 6.254 -0.488 88.311 1.00 22.70 276 ARG B C 1
ATOM 5316 O O . ARG B 1 276 ? 6.079 0.319 87.387 1.00 22.28 276 ARG B O 1
ATOM 5324 N N . ASP B 1 277 ? 5.273 -1.287 88.751 1.00 25.42 277 ASP B N 1
ATOM 5325 C CA . ASP B 1 277 ? 3.921 -1.330 88.134 1.00 27.33 277 ASP B CA 1
ATOM 5326 C C . ASP B 1 277 ? 3.236 0.033 88.227 1.00 27.47 277 ASP B C 1
ATOM 5327 O O . ASP B 1 277 ? 2.670 0.514 87.239 1.00 26.02 277 ASP B O 1
ATOM 5332 N N . ALA B 1 278 ? 3.267 0.656 89.414 1.00 25.80 278 ALA B N 1
ATOM 5333 C CA . ALA B 1 278 ? 2.712 1.988 89.562 1.00 26.08 278 ALA B CA 1
ATOM 5334 C C . ALA B 1 278 ? 3.458 2.985 88.645 1.00 24.41 278 ALA B C 1
ATOM 5335 O O . ALA B 1 278 ? 2.849 3.911 88.120 1.00 22.81 278 ALA B O 1
ATOM 5337 N N . ALA B 1 279 ? 4.776 2.817 88.486 1.00 22.88 279 ALA B N 1
ATOM 5338 C CA . ALA B 1 279 ? 5.570 3.724 87.664 1.00 23.19 279 ALA B CA 1
ATOM 5339 C C . ALA B 1 279 ? 5.100 3.670 86.207 1.00 24.53 279 ALA B C 1
ATOM 5340 O O . ALA B 1 279 ? 5.163 4.689 85.504 1.00 25.73 279 ALA B O 1
ATOM 5342 N N . ARG B 1 280 ? 4.631 2.496 85.773 1.00 24.74 280 ARG B N 1
ATOM 5343 C CA . ARG B 1 280 ? 4.103 2.317 84.420 1.00 27.45 280 ARG B CA 1
ATOM 5344 C C . ARG B 1 280 ? 2.684 2.871 84.276 1.00 28.77 280 ARG B C 1
ATOM 5345 O O . ARG B 1 280 ? 2.309 3.260 83.176 1.00 28.12 280 ARG B O 1
ATOM 5353 N N . ASP B 1 281 ? 1.910 2.877 85.368 1.00 26.21 281 ASP B N 1
ATOM 5354 C CA . ASP B 1 281 ? 0.499 3.240 85.357 1.00 26.98 281 ASP B CA 1
ATOM 5355 C C . ASP B 1 281 ? 0.334 4.757 85.243 1.00 24.32 281 ASP B C 1
ATOM 5356 O O . ASP B 1 281 ? -0.569 5.226 84.598 1.00 23.52 281 ASP B O 1
ATOM 5361 N N . ILE B 1 282 ? 1.211 5.533 85.878 1.00 22.35 282 ILE B N 1
ATOM 5362 C CA . ILE B 1 282 ? 1.040 6.977 85.932 1.00 21.05 282 ILE B CA 1
ATOM 5363 C C . ILE B 1 282 ? 1.415 7.579 84.580 1.00 22.50 282 ILE B C 1
ATOM 5364 O O . ILE B 1 282 ? 2.141 6.958 83.833 1.00 22.93 282 ILE B O 1
ATOM 5369 N N . PHE B 1 283 ? 0.911 8.792 84.299 1.00 22.21 283 PHE B N 1
ATOM 5370 C CA . PHE B 1 283 ? 1.330 9.533 83.101 1.00 22.69 283 PHE B CA 1
ATOM 5371 C C . PHE B 1 283 ? 2.083 10.798 83.501 1.00 21.70 283 PHE B C 1
ATOM 5372 O O . PHE B 1 283 ? 1.497 11.784 83.966 1.00 22.32 283 PHE B O 1
ATOM 5380 N N . VAL B 1 284 ? 3.391 10.747 83.260 1.00 20.17 284 VAL B N 1
ATOM 5381 C CA . VAL B 1 284 ? 4.306 11.886 83.417 1.00 19.42 284 VAL B CA 1
ATOM 5382 C C . VAL B 1 284 ? 5.181 12.004 82.157 1.00 18.61 284 VAL B C 1
ATOM 5383 O O . VAL B 1 284 ? 5.600 11.016 81.577 1.00 20.47 284 VAL B O 1
ATOM 5387 N N . THR B 1 285 ? 5.440 13.241 81.748 1.00 18.95 285 THR B N 1
ATOM 5388 C CA . THR B 1 285 ? 6.224 13.489 80.564 1.00 19.61 285 THR B CA 1
ATOM 5389 C C . THR B 1 285 ? 6.601 14.963 80.507 1.00 17.73 285 THR B C 1
ATOM 5390 O O . THR B 1 285 ? 6.016 15.824 81.216 1.00 18.97 285 THR B O 1
ATOM 5394 N N . GLY B 1 286 ? 7.547 15.240 79.605 1.00 16.40 286 GLY B N 1
ATOM 5395 C CA . GLY B 1 286 ? 7.897 16.600 79.232 1.00 15.63 286 GLY B CA 1
ATOM 5396 C C . GLY B 1 286 ? 8.643 16.611 77.916 1.00 16.49 286 GLY B C 1
ATOM 5397 O O . GLY B 1 286 ? 9.432 15.665 77.652 1.00 16.08 286 GLY B O 1
ATOM 5398 N N . SER B 1 287 ? 8.405 17.664 77.128 1.00 16.75 287 SER B N 1
ATOM 5399 C CA . SER B 1 287 ? 9.053 17.955 75.819 1.00 19.37 287 SER B CA 1
ATOM 5400 C C . SER B 1 287 ? 10.565 17.699 75.853 1.00 19.58 287 SER B C 1
ATOM 5401 O O . SER B 1 287 ? 11.104 17.187 74.867 1.00 19.72 287 SER B O 1
ATOM 5404 N N . PHE B 1 288 ? 11.215 18.103 76.958 1.00 18.17 288 PHE B N 1
ATOM 5405 C CA . PHE B 1 288 ? 12.678 18.091 77.094 1.00 17.83 288 PHE B CA 1
ATOM 5406 C C . PHE B 1 288 ? 13.205 16.902 77.908 1.00 18.69 288 PHE B C 1
ATOM 5407 O O . PHE B 1 288 ? 14.433 16.781 78.110 1.00 18.05 288 PHE B O 1
ATOM 5415 N N . TRP B 1 289 ? 12.322 16.024 78.391 1.00 17.29 289 TRP B N 1
ATOM 5416 C CA . TRP B 1 289 ? 12.725 14.954 79.315 1.00 17.30 289 TRP B CA 1
ATOM 5417 C C . TRP B 1 289 ? 13.585 13.862 78.650 1.00 17.58 289 TRP B C 1
ATOM 5418 O O . TRP B 1 289 ? 14.268 13.131 79.362 1.00 17.63 289 TRP B O 1
ATOM 5429 N N . PHE B 1 290 ? 13.577 13.790 77.311 1.00 16.29 290 PHE B N 1
ATOM 5430 C CA . PHE B 1 290 ? 14.204 12.725 76.584 1.00 18.32 290 PHE B CA 1
ATOM 5431 C C . PHE B 1 290 ? 15.411 13.253 75.813 1.00 17.35 290 PHE B C 1
ATOM 5432 O O . PHE B 1 290 ? 15.940 12.526 74.985 1.00 17.03 290 PHE B O 1
ATOM 5440 N N . SER B 1 291 ? 15.853 14.481 76.120 1.00 16.94 291 SER B N 1
ATOM 5441 C CA . SER B 1 291 ? 16.983 15.103 75.453 1.00 17.48 291 SER B CA 1
ATOM 5442 C C . SER B 1 291 ? 18.306 14.386 75.802 1.00 17.16 291 SER B C 1
ATOM 5443 O O . SER B 1 291 ? 18.586 14.086 76.963 1.00 16.61 291 SER B O 1
ATOM 5446 N N . ALA B 1 292 ? 19.141 14.154 74.777 1.00 16.21 292 ALA B N 1
ATOM 5447 C CA . ALA B 1 292 ? 20.340 13.318 74.905 1.00 16.74 292 ALA B CA 1
ATOM 5448 C C . ALA B 1 292 ? 21.525 14.051 75.550 1.00 15.38 292 ALA B C 1
ATOM 5449 O O . ALA B 1 292 ? 22.292 13.421 76.199 1.00 15.73 292 ALA B O 1
ATOM 5451 N N . VAL B 1 293 ? 21.722 15.346 75.310 1.00 15.11 293 VAL B N 1
ATOM 5452 C CA . VAL B 1 293 ? 22.991 15.946 75.708 1.00 16.63 293 VAL B CA 1
ATOM 5453 C C . VAL B 1 293 ? 23.094 15.981 77.231 1.00 16.41 293 VAL B C 1
ATOM 5454 O O . VAL B 1 293 ? 24.161 15.714 77.767 1.00 16.57 293 VAL B O 1
ATOM 5458 N N . PRO B 1 294 ? 22.024 16.331 77.990 1.00 16.03 294 PRO B N 1
ATOM 5459 C CA . PRO B 1 294 ? 22.102 16.253 79.452 1.00 14.94 294 PRO B CA 1
ATOM 5460 C C . PRO B 1 294 ? 22.330 14.814 79.908 1.00 15.41 294 PRO B C 1
ATOM 5461 O O . PRO B 1 294 ? 23.015 14.621 80.902 1.00 16.43 294 PRO B O 1
ATOM 5465 N N . MET B 1 295 ? 21.806 13.827 79.172 1.00 15.49 295 MET B N 1
ATOM 5466 C CA . MET B 1 295 ? 22.063 12.437 79.511 1.00 16.39 295 MET B CA 1
ATOM 5467 C C . MET B 1 295 ? 23.538 12.026 79.300 1.00 17.23 295 MET B C 1
ATOM 5468 O O . MET B 1 295 ? 24.089 11.225 80.104 1.00 17.08 295 MET B O 1
ATOM 5473 N N . ALA B 1 296 ? 24.178 12.534 78.246 1.00 18.22 296 ALA B N 1
ATOM 5474 C CA . ALA B 1 296 ? 25.602 12.298 77.990 1.00 17.54 296 ALA B CA 1
ATOM 5475 C C . ALA B 1 296 ? 26.447 12.938 79.106 1.00 16.88 296 ALA B C 1
ATOM 5476 O O . ALA B 1 296 ? 27.404 12.322 79.612 1.00 15.81 296 ALA B O 1
ATOM 5478 N N . ALA B 1 297 ? 26.092 14.156 79.516 1.00 16.83 297 ALA B N 1
ATOM 5479 C CA . ALA B 1 297 ? 26.793 14.801 80.628 1.00 17.45 297 ALA B CA 1
ATOM 5480 C C . ALA B 1 297 ? 26.615 14.001 81.912 1.00 16.93 297 ALA B C 1
ATOM 5481 O O . ALA B 1 297 ? 27.594 13.854 82.702 1.00 18.57 297 ALA B O 1
ATOM 5483 N N . ALA B 1 298 ? 25.410 13.457 82.121 1.00 17.17 298 ALA B N 1
ATOM 5484 C CA . ALA B 1 298 ? 25.091 12.688 83.329 1.00 16.73 298 ALA B CA 1
ATOM 5485 C C . ALA B 1 298 ? 25.929 11.406 83.357 1.00 18.27 298 ALA B C 1
ATOM 5486 O O . ALA B 1 298 ? 26.499 11.035 84.386 1.00 16.01 298 ALA B O 1
ATOM 5488 N N . ILE B 1 299 ? 26.022 10.710 82.212 1.00 17.89 299 ILE B N 1
ATOM 5489 C CA . ILE B 1 299 ? 26.805 9.471 82.147 1.00 18.30 299 ILE B CA 1
ATOM 5490 C C . ILE B 1 299 ? 28.263 9.755 82.566 1.00 16.90 299 ILE B C 1
ATOM 5491 O O . ILE B 1 299 ? 28.860 8.974 83.302 1.00 18.63 299 ILE B O 1
ATOM 5496 N N . GLU B 1 300 ? 28.848 10.817 82.039 1.00 17.78 300 GLU B N 1
ATOM 5497 C CA . GLU B 1 300 ? 30.264 11.162 82.323 1.00 18.57 300 GLU B CA 1
ATOM 5498 C C . GLU B 1 300 ? 30.427 11.620 83.785 1.00 20.08 300 GLU B C 1
ATOM 5499 O O . GLU B 1 300 ? 31.439 11.266 84.448 1.00 18.86 300 GLU B O 1
ATOM 5505 N N . THR B 1 301 ? 29.470 12.412 84.300 1.00 17.89 301 THR B N 1
ATOM 5506 C CA . THR B 1 301 ? 29.482 12.832 85.723 1.00 17.55 301 THR B CA 1
ATOM 5507 C C . THR B 1 301 ? 29.432 11.609 86.643 1.00 17.46 301 THR B C 1
ATOM 5508 O O . THR B 1 301 ? 30.292 11.482 87.572 1.00 18.95 301 THR B O 1
ATOM 5512 N N . LEU B 1 302 ? 28.510 10.682 86.364 1.00 16.39 302 LEU B N 1
ATOM 5513 C CA . LEU B 1 302 ? 28.384 9.465 87.145 1.00 17.23 302 LEU B CA 1
ATOM 5514 C C . LEU B 1 302 ? 29.680 8.634 87.071 1.00 19.83 302 LEU B C 1
ATOM 5515 O O . LEU B 1 302 ? 30.073 8.066 88.080 1.00 17.06 302 LEU B O 1
ATOM 5520 N N . ARG B 1 303 ? 30.322 8.548 85.899 1.00 18.40 303 ARG B N 1
ATOM 5521 C CA . ARG B 1 303 ? 31.605 7.830 85.800 1.00 19.33 303 ARG B CA 1
ATOM 5522 C C . ARG B 1 303 ? 32.649 8.476 86.738 1.00 18.15 303 ARG B C 1
ATOM 5523 O O . ARG B 1 303 ? 33.352 7.769 87.487 1.00 18.99 303 ARG B O 1
ATOM 5531 N N . ILE B 1 304 ? 32.752 9.802 86.712 1.00 18.91 304 ILE B N 1
ATOM 5532 C CA . ILE B 1 304 ? 33.711 10.532 87.534 1.00 19.55 304 ILE B CA 1
ATOM 5533 C C . ILE B 1 304 ? 33.404 10.284 89.017 1.00 20.48 304 ILE B C 1
ATOM 5534 O O . ILE B 1 304 ? 34.365 10.066 89.830 1.00 20.79 304 ILE B O 1
ATOM 5539 N N . ILE B 1 305 ? 32.104 10.216 89.353 1.00 19.73 305 ILE B N 1
ATOM 5540 C CA . ILE B 1 305 ? 31.667 9.968 90.720 1.00 19.84 305 ILE B CA 1
ATOM 5541 C C . ILE B 1 305 ? 32.172 8.591 91.165 1.00 22.29 305 ILE B C 1
ATOM 5542 O O . ILE B 1 305 ? 32.681 8.460 92.270 1.00 22.28 305 ILE B O 1
ATOM 5547 N N . ARG B 1 306 ? 32.030 7.583 90.299 1.00 22.09 306 ARG B N 1
ATOM 5548 C CA . ARG B 1 306 ? 32.386 6.213 90.621 1.00 22.86 306 ARG B CA 1
ATOM 5549 C C . ARG B 1 306 ? 33.909 6.021 90.654 1.00 22.46 306 ARG B C 1
ATOM 5550 O O . ARG B 1 306 ? 34.424 5.246 91.467 1.00 25.44 306 ARG B O 1
ATOM 5558 N N . GLU B 1 307 ? 34.636 6.702 89.777 1.00 22.39 307 GLU B N 1
ATOM 5559 C CA . GLU B 1 307 ? 36.018 6.277 89.457 1.00 23.41 307 GLU B CA 1
ATOM 5560 C C . GLU B 1 307 ? 37.058 7.212 90.068 1.00 24.33 307 GLU B C 1
ATOM 5561 O O . GLU B 1 307 ? 38.231 6.945 89.935 1.00 26.72 307 GLU B O 1
ATOM 5567 N N . THR B 1 308 ? 36.655 8.329 90.685 1.00 22.94 308 THR B N 1
ATOM 5568 C CA . THR B 1 308 ? 37.643 9.331 91.170 1.00 21.77 308 THR B CA 1
ATOM 5569 C C . THR B 1 308 ? 37.358 9.664 92.629 1.00 20.85 308 THR B C 1
ATOM 5570 O O . THR B 1 308 ? 36.244 9.458 93.091 1.00 22.67 308 THR B O 1
ATOM 5574 N N . PRO B 1 309 ? 38.335 10.228 93.371 1.00 20.99 309 PRO B N 1
ATOM 5575 C CA . PRO B 1 309 ? 38.106 10.622 94.764 1.00 20.64 309 PRO B CA 1
ATOM 5576 C C . PRO B 1 309 ? 37.491 12.025 94.900 1.00 20.55 309 PRO B C 1
ATOM 5577 O O . PRO B 1 309 ? 37.855 12.767 95.794 1.00 21.11 309 PRO B O 1
ATOM 5581 N N . TYR B 1 310 ? 36.520 12.383 94.034 1.00 19.35 310 TYR B N 1
ATOM 5582 C CA . TYR B 1 310 ? 35.902 13.715 94.043 1.00 18.22 310 TYR B CA 1
ATOM 5583 C C . TYR B 1 310 ? 35.278 13.997 95.430 1.00 17.90 310 TYR B C 1
ATOM 5584 O O . TYR B 1 310 ? 35.397 15.122 95.946 1.00 19.78 310 TYR B O 1
ATOM 5593 N N . LEU B 1 311 ? 34.632 12.994 96.043 1.00 17.87 311 LEU B N 1
ATOM 5594 C CA . LEU B 1 311 ? 33.876 13.176 97.310 1.00 18.61 311 LEU B CA 1
ATOM 5595 C C . LEU B 1 311 ? 34.847 13.486 98.465 1.00 18.90 311 LEU B C 1
ATOM 5596 O O . LEU B 1 311 ? 34.656 14.403 99.235 1.00 18.32 311 LEU B O 1
ATOM 5601 N N . GLU B 1 312 ? 35.937 12.732 98.519 1.00 21.37 312 GLU B N 1
ATOM 5602 C CA . GLU B 1 312 ? 36.961 12.916 99.552 1.00 21.79 312 GLU B CA 1
ATOM 5603 C C . GLU B 1 312 ? 37.595 14.291 99.381 1.00 21.39 312 GLU B C 1
ATOM 5604 O O . GLU B 1 312 ? 37.954 14.931 100.362 1.00 21.44 312 GLU B O 1
ATOM 5610 N N . THR B 1 313 ? 37.772 14.740 98.129 1.00 19.64 313 THR B N 1
ATOM 5611 C CA . THR B 1 313 ? 38.335 16.047 97.877 1.00 19.79 313 THR B CA 1
ATOM 5612 C C . THR B 1 313 ? 37.423 17.147 98.442 1.00 20.08 313 THR B C 1
ATOM 5613 O O . THR B 1 313 ? 37.887 18.044 99.164 1.00 20.16 313 THR B O 1
ATOM 5617 N N . LEU B 1 314 ? 36.129 17.128 98.107 1.00 19.12 314 LEU B N 1
ATOM 5618 C CA . LEU B 1 314 ? 35.273 18.253 98.551 1.00 19.57 314 LEU B CA 1
ATOM 5619 C C . LEU B 1 314 ? 34.994 18.174 100.063 1.00 18.78 314 LEU B C 1
ATOM 5620 O O . LEU B 1 314 ? 34.868 19.203 100.702 1.00 20.33 314 LEU B O 1
ATOM 5625 N N . ILE B 1 315 ? 34.959 16.976 100.642 1.00 19.25 315 ILE B N 1
ATOM 5626 C CA . ILE B 1 315 ? 34.850 16.843 102.091 1.00 21.05 315 ILE B CA 1
ATOM 5627 C C . ILE B 1 315 ? 36.069 17.454 102.819 1.00 21.65 315 ILE B C 1
ATOM 5628 O O . ILE B 1 315 ? 35.893 18.157 103.848 1.00 19.99 315 ILE B O 1
ATOM 5633 N N . ALA B 1 316 ? 37.287 17.185 102.322 1.00 20.21 316 ALA B N 1
ATOM 5634 C CA . ALA B 1 316 ? 38.554 17.737 102.913 1.00 20.61 316 ALA B CA 1
ATOM 5635 C C . ALA B 1 316 ? 38.558 19.257 102.836 1.00 21.16 316 ALA B C 1
ATOM 5636 O O . ALA B 1 316 ? 38.904 19.935 103.773 1.00 21.68 316 ALA B O 1
ATOM 5638 N N . SER B 1 317 ? 38.132 19.805 101.694 1.00 19.25 317 SER B N 1
ATOM 5639 C CA . SER B 1 317 ? 38.023 21.256 101.552 1.00 19.40 317 SER B CA 1
ATOM 5640 C C . SER B 1 317 ? 37.015 21.826 102.554 1.00 19.69 317 SER B C 1
ATOM 5641 O O . SER B 1 317 ? 37.298 22.841 103.208 1.00 20.55 317 SER B O 1
ATOM 5644 N N . GLY B 1 318 ? 35.815 21.242 102.602 1.00 17.51 318 GLY B N 1
ATOM 5645 C CA . GLY B 1 318 ? 34.796 21.675 103.575 1.00 18.99 318 GLY B CA 1
ATOM 5646 C C . GLY B 1 318 ? 35.292 21.615 105.020 1.00 18.35 318 GLY B C 1
ATOM 5647 O O . GLY B 1 318 ? 35.008 22.512 105.813 1.00 19.57 318 GLY B O 1
ATOM 5648 N N . ALA B 1 319 ? 35.980 20.521 105.357 1.00 19.50 319 ALA B N 1
ATOM 5649 C CA . ALA B 1 319 ? 36.503 20.266 106.717 1.00 20.52 319 ALA B CA 1
ATOM 5650 C C . ALA B 1 319 ? 37.545 21.342 107.059 1.00 20.32 319 ALA B C 1
ATOM 5651 O O . ALA B 1 319 ? 37.447 21.924 108.141 1.00 20.15 319 ALA B O 1
ATOM 5653 N N . ALA B 1 320 ? 38.390 21.706 106.089 1.00 19.37 320 ALA B N 1
ATOM 5654 C CA . ALA B 1 320 ? 39.420 22.722 106.310 1.00 20.46 320 ALA B CA 1
ATOM 5655 C C . ALA B 1 320 ? 38.779 24.098 106.521 1.00 20.70 320 ALA B C 1
ATOM 5656 O O . ALA B 1 320 ? 39.194 24.890 107.416 1.00 21.44 320 ALA B O 1
ATOM 5658 N N . LEU B 1 321 ? 37.791 24.426 105.693 1.00 18.53 321 LEU B N 1
ATOM 5659 C CA . LEU B 1 321 ? 37.101 25.717 105.839 1.00 19.99 321 LEU B CA 1
ATOM 5660 C C . LEU B 1 321 ? 36.431 25.794 107.221 1.00 19.36 321 LEU B C 1
ATOM 5661 O O . LEU B 1 321 ? 36.505 26.835 107.864 1.00 22.00 321 LEU B O 1
ATOM 5666 N N . ARG B 1 322 ? 35.796 24.700 107.647 1.00 18.13 322 ARG B N 1
ATOM 5667 C CA . ARG B 1 322 ? 35.075 24.674 108.895 1.00 19.98 322 ARG B CA 1
ATOM 5668 C C . ARG B 1 322 ? 36.042 24.888 110.074 1.00 21.34 322 ARG B C 1
ATOM 5669 O O . ARG B 1 322 ? 35.770 25.727 110.932 1.00 21.66 322 ARG B O 1
ATOM 5677 N N . ALA B 1 323 ? 37.155 24.146 110.096 1.00 20.61 323 ALA B N 1
ATOM 5678 C CA . ALA B 1 323 ? 38.134 24.271 111.201 1.00 22.47 323 ALA B CA 1
ATOM 5679 C C . ALA B 1 323 ? 38.744 25.673 111.221 1.00 22.23 323 ALA B C 1
ATOM 5680 O O . ALA B 1 323 ? 38.940 26.266 112.294 1.00 24.79 323 ALA B O 1
ATOM 5682 N N . GLY B 1 324 ? 39.071 26.191 110.034 1.00 22.62 324 GLY B N 1
ATOM 5683 C CA . GLY B 1 324 ? 39.587 27.532 109.875 1.00 22.26 324 GLY B CA 1
ATOM 5684 C C . GLY B 1 324 ? 38.655 28.576 110.455 1.00 24.67 324 GLY B C 1
ATOM 5685 O O . GLY B 1 324 ? 39.100 29.479 111.211 1.00 23.88 324 GLY B O 1
ATOM 5686 N N . LEU B 1 325 ? 37.357 28.481 110.124 1.00 20.71 325 LEU B N 1
ATOM 5687 C CA . LEU B 1 325 ? 36.389 29.522 110.538 1.00 22.46 325 LEU B CA 1
ATOM 5688 C C . LEU B 1 325 ? 36.110 29.425 112.049 1.00 23.38 325 LEU B C 1
ATOM 5689 O O . LEU B 1 325 ? 35.846 30.438 112.678 1.00 24.44 325 LEU B O 1
ATOM 5694 N N . GLU B 1 326 ? 36.148 28.208 112.595 1.00 24.09 326 GLU B N 1
ATOM 5695 C CA . GLU B 1 326 ? 35.992 27.968 114.039 1.00 27.70 326 GLU B CA 1
ATOM 5696 C C . GLU B 1 326 ? 37.095 28.720 114.798 1.00 28.97 326 GLU B C 1
ATOM 5697 O O . GLU B 1 326 ? 36.805 29.496 115.721 1.00 29.42 326 GLU B O 1
ATOM 5703 N N . ALA B 1 327 ? 38.349 28.499 114.388 1.00 29.30 327 ALA B N 1
ATOM 5704 C CA . ALA B 1 327 ? 39.532 29.128 115.005 1.00 30.87 327 ALA B CA 1
ATOM 5705 C C . ALA B 1 327 ? 39.432 30.641 114.858 1.00 32.72 327 ALA B C 1
ATOM 5706 O O . ALA B 1 327 ? 39.681 31.400 115.811 1.00 30.02 327 ALA B O 1
ATOM 5708 N N . GLN B 1 328 ? 39.085 31.082 113.649 1.00 28.02 328 GLN B N 1
ATOM 5709 C CA . GLN B 1 328 ? 39.101 32.511 113.345 1.00 27.75 328 GLN B CA 1
ATOM 5710 C C . GLN B 1 328 ? 38.045 33.250 114.178 1.00 29.39 328 GLN B C 1
ATOM 5711 O O . GLN B 1 328 ? 38.324 34.295 114.803 1.00 29.40 328 GLN B O 1
ATOM 5717 N N . SER B 1 329 ? 36.803 32.750 114.135 1.00 28.61 329 SER B N 1
ATOM 5718 C CA . SER B 1 329 ? 35.706 33.354 114.860 1.00 32.07 329 SER B CA 1
ATOM 5719 C C . SER B 1 329 ? 36.078 33.477 116.348 1.00 36.29 329 SER B C 1
ATOM 5720 O O . SER B 1 329 ? 35.856 34.493 116.964 1.00 36.68 329 SER B O 1
ATOM 5723 N N . GLN B 1 330 ? 36.654 32.418 116.916 1.00 39.31 330 GLN B N 1
ATOM 5724 C CA . GLN B 1 330 ? 36.962 32.400 118.326 1.00 41.94 330 GLN B CA 1
ATOM 5725 C C . GLN B 1 330 ? 37.983 33.504 118.628 1.00 40.63 330 GLN B C 1
ATOM 5726 O O . GLN B 1 330 ? 37.760 34.292 119.538 1.00 45.49 330 GLN B O 1
ATOM 5732 N N . ARG B 1 331 ? 39.065 33.580 117.848 1.00 38.96 331 ARG B N 1
ATOM 5733 C CA . ARG B 1 331 ? 40.098 34.633 117.981 1.00 42.83 331 ARG B CA 1
ATOM 5734 C C . ARG B 1 331 ? 39.462 36.037 118.000 1.00 46.90 331 ARG B C 1
ATOM 5735 O O . ARG B 1 331 ? 39.865 36.907 118.757 1.00 45.31 331 ARG B O 1
ATOM 5743 N N . HIS B 1 332 ? 38.460 36.265 117.152 1.00 46.57 332 HIS B N 1
ATOM 5744 C CA . HIS B 1 332 ? 37.785 37.556 117.083 1.00 43.24 332 HIS B CA 1
ATOM 5745 C C . HIS B 1 332 ? 36.713 37.713 118.181 1.00 43.33 332 HIS B C 1
ATOM 5746 O O . HIS B 1 332 ? 36.140 38.783 118.293 1.00 46.68 332 HIS B O 1
ATOM 5753 N N . GLY B 1 333 ? 36.391 36.657 118.944 1.00 41.06 333 GLY B N 1
ATOM 5754 C CA . GLY B 1 333 ? 35.396 36.743 120.045 1.00 39.47 333 GLY B CA 1
ATOM 5755 C C . GLY B 1 333 ? 33.938 36.649 119.585 1.00 42.42 333 GLY B C 1
ATOM 5756 O O . GLY B 1 333 ? 33.020 37.012 120.317 1.00 39.40 333 GLY B O 1
ATOM 5757 N N . LEU B 1 334 ? 33.704 36.153 118.365 1.00 43.11 334 LEU B N 1
ATOM 5758 C CA . LEU B 1 334 ? 32.366 35.921 117.848 1.00 44.29 334 LEU B CA 1
ATOM 5759 C C . LEU B 1 334 ? 32.170 34.410 117.736 1.00 47.08 334 LEU B C 1
ATOM 5760 O O . LEU B 1 334 ? 33.076 33.697 117.293 1.00 56.40 334 LEU B O 1
ATOM 5765 N N . GLU B 1 335 ? 30.997 33.923 118.134 1.00 39.44 335 GLU B N 1
ATOM 5766 C CA . GLU B 1 335 ? 30.728 32.529 118.000 1.00 39.36 335 GLU B CA 1
ATOM 5767 C C . GLU B 1 335 ? 29.864 32.274 116.754 1.00 33.22 335 GLU B C 1
ATOM 5768 O O . GLU B 1 335 ? 28.858 32.902 116.561 1.00 30.46 335 GLU B O 1
ATOM 5774 N N . LEU B 1 336 ? 30.289 31.291 115.958 1.00 33.51 336 LEU B N 1
ATOM 5775 C CA . LEU B 1 336 ? 29.561 30.793 114.805 1.00 29.76 336 LEU B CA 1
ATOM 5776 C C . LEU B 1 336 ? 28.780 29.545 115.176 1.00 29.37 336 LEU B C 1
ATOM 5777 O O . LEU B 1 336 ? 29.167 28.789 116.066 1.00 30.63 336 LEU B O 1
ATOM 5782 N N . LYS B 1 337 ? 27.713 29.308 114.412 1.00 24.52 337 LYS B N 1
ATOM 5783 C CA . LYS B 1 337 ? 27.004 28.076 114.430 1.00 25.57 337 LYS B CA 1
ATOM 5784 C C . LYS B 1 337 ? 27.221 27.463 113.050 1.00 25.23 337 LYS B C 1
ATOM 5785 O O . LYS B 1 337 ? 26.587 27.878 112.120 1.00 24.36 337 LYS B O 1
ATOM 5791 N N . GLN B 1 338 ? 28.151 26.531 112.934 1.00 26.03 338 GLN B N 1
ATOM 5792 C CA . GLN B 1 338 ? 28.414 25.864 111.635 1.00 24.72 338 GLN B CA 1
ATOM 5793 C C . GLN B 1 338 ? 27.755 24.501 111.711 1.00 24.79 338 GLN B C 1
ATOM 5794 O O . GLN B 1 338 ? 28.166 23.708 112.523 1.00 22.98 338 GLN B O 1
ATOM 5800 N N . THR B 1 339 ? 26.704 24.279 110.915 1.00 21.90 339 THR B N 1
ATOM 5801 C CA . THR B 1 339 ? 25.853 23.121 111.101 1.00 21.60 339 THR B CA 1
ATOM 5802 C C . THR B 1 339 ? 25.688 22.396 109.770 1.00 21.97 339 THR B C 1
ATOM 5803 O O . THR B 1 339 ? 25.898 22.976 108.703 1.00 21.21 339 THR B O 1
ATOM 5807 N N . GLY B 1 340 ? 25.334 21.119 109.883 1.00 20.66 340 GLY B N 1
ATOM 5808 C CA . GLY B 1 340 ? 25.224 20.220 108.774 1.00 20.99 340 GLY B CA 1
ATOM 5809 C C . GLY B 1 340 ? 26.595 19.703 108.352 1.00 21.29 340 GLY B C 1
ATOM 5810 O O . GLY B 1 340 ? 27.624 20.036 108.948 1.00 22.72 340 GLY B O 1
ATOM 5811 N N . PRO B 1 341 ? 26.661 18.881 107.293 1.00 21.21 341 PRO B N 1
ATOM 5812 C CA . PRO B 1 341 ? 27.943 18.369 106.822 1.00 21.20 341 PRO B CA 1
ATOM 5813 C C . PRO B 1 341 ? 28.848 19.533 106.415 1.00 20.06 341 PRO B C 1
ATOM 5814 O O . PRO B 1 341 ? 28.380 20.523 105.841 1.00 18.42 341 PRO B O 1
ATOM 5818 N N . ALA B 1 342 ? 30.152 19.395 106.670 1.00 19.13 342 ALA B N 1
ATOM 5819 C CA . ALA B 1 342 ? 31.113 20.433 106.327 1.00 20.11 342 ALA B CA 1
ATOM 5820 C C . ALA B 1 342 ? 31.087 20.729 104.823 1.00 18.49 342 ALA B C 1
ATOM 5821 O O . ALA B 1 342 ? 31.408 21.840 104.444 1.00 19.15 342 ALA B O 1
ATOM 5823 N N . GLN B 1 343 ? 30.712 19.728 104.002 1.00 20.81 343 GLN B N 1
ATOM 5824 C CA . GLN B 1 343 ? 30.699 19.858 102.535 1.00 19.33 343 GLN B CA 1
ATOM 5825 C C . GLN B 1 343 ? 29.439 20.591 102.055 1.00 19.87 343 GLN B C 1
ATOM 5826 O O . GLN B 1 343 ? 29.396 20.973 100.878 1.00 18.76 343 GLN B O 1
ATOM 5832 N N . MET B 1 344 ? 28.444 20.770 102.943 1.00 19.00 344 MET B N 1
ATOM 5833 C CA . MET B 1 344 ? 27.212 21.501 102.623 1.00 20.08 344 MET B CA 1
ATOM 5834 C C . MET B 1 344 ? 26.803 22.358 103.814 1.00 19.70 344 MET B C 1
ATOM 5835 O O . MET B 1 344 ? 25.737 22.153 104.397 1.00 17.67 344 MET B O 1
ATOM 5840 N N . PRO B 1 345 ? 27.647 23.323 104.228 1.00 19.97 345 PRO B N 1
ATOM 5841 C CA . PRO B 1 345 ? 27.501 23.939 105.544 1.00 20.32 345 PRO B CA 1
ATOM 5842 C C . PRO B 1 345 ? 26.505 25.095 105.590 1.00 22.40 345 PRO B C 1
ATOM 5843 O O . PRO B 1 345 ? 26.356 25.860 104.614 1.00 19.55 345 PRO B O 1
ATOM 5847 N N . GLN B 1 346 ? 25.840 25.209 106.747 1.00 22.03 346 GLN B N 1
ATOM 5848 C CA . GLN B 1 346 ? 25.114 26.389 107.136 1.00 22.34 346 GLN B CA 1
ATOM 5849 C C . GLN B 1 346 ? 26.009 27.126 108.135 1.00 21.05 346 GLN B C 1
ATOM 5850 O O . GLN B 1 346 ? 26.478 26.507 109.084 1.00 22.56 346 GLN B O 1
ATOM 5856 N N . ILE B 1 347 ? 26.300 28.400 107.870 1.00 20.69 347 ILE B N 1
ATOM 5857 C CA . ILE B 1 347 ? 27.248 29.159 108.694 1.00 22.91 347 ILE B CA 1
ATOM 5858 C C . ILE B 1 347 ? 26.539 30.420 109.180 1.00 21.56 347 ILE B C 1
ATOM 5859 O O . ILE B 1 347 ? 26.358 31.371 108.425 1.00 22.15 347 ILE B O 1
ATOM 5864 N N . PHE B 1 348 ? 26.040 30.340 110.413 1.00 21.22 348 PHE B N 1
ATOM 5865 C CA . PHE B 1 348 ? 25.338 31.434 111.044 1.00 22.63 348 PHE B CA 1
ATOM 5866 C C . PHE B 1 348 ? 26.152 31.936 112.254 1.00 23.47 348 PHE B C 1
ATOM 5867 O O . PHE B 1 348 ? 27.148 31.331 112.662 1.00 23.71 348 PHE B O 1
ATOM 5875 N N . PHE B 1 349 ? 25.715 33.067 112.803 1.00 24.05 349 PHE B N 1
ATOM 5876 C CA . PHE B 1 349 ? 26.256 33.582 114.057 1.00 25.08 349 PHE B CA 1
ATOM 5877 C C . PHE B 1 349 ? 25.324 33.231 115.220 1.00 27.50 349 PHE B C 1
ATOM 5878 O O . PHE B 1 349 ? 24.090 33.275 115.092 1.00 27.07 349 PHE B O 1
ATOM 5886 N N . ALA B 1 350 ? 25.952 32.858 116.343 1.00 31.13 350 ALA B N 1
ATOM 5887 C CA . ALA B 1 350 ? 25.269 32.724 117.622 1.00 32.29 350 ALA B CA 1
ATOM 5888 C C . ALA B 1 350 ? 24.652 34.078 117.969 1.00 33.15 350 ALA B C 1
ATOM 5889 O O . ALA B 1 350 ? 25.237 35.135 117.649 1.00 33.59 350 ALA B O 1
ATOM 5891 N N . ASP B 1 351 ? 23.460 34.047 118.565 1.00 34.63 351 ASP B N 1
ATOM 5892 C CA . ASP B 1 351 ? 22.830 35.233 119.154 1.00 36.85 351 ASP B CA 1
ATOM 5893 C C . ASP B 1 351 ? 22.605 36.307 118.089 1.00 35.40 351 ASP B C 1
ATOM 5894 O O . ASP B 1 351 ? 22.843 37.494 118.322 1.00 32.29 351 ASP B O 1
ATOM 5899 N N . ASP B 1 352 ? 22.121 35.889 116.918 1.00 33.26 352 ASP B N 1
ATOM 5900 C CA . ASP B 1 352 ? 21.956 36.778 115.793 1.00 31.99 352 ASP B CA 1
ATOM 5901 C C . ASP B 1 352 ? 20.556 36.576 115.232 1.00 36.58 352 ASP B C 1
ATOM 5902 O O . ASP B 1 352 ? 20.393 36.203 114.072 1.00 36.40 352 ASP B O 1
ATOM 5907 N N . PRO B 1 353 ? 19.500 36.841 116.034 1.00 39.41 353 PRO B N 1
ATOM 5908 C CA . PRO B 1 353 ? 18.141 36.448 115.659 1.00 35.70 353 PRO B CA 1
ATOM 5909 C C . PRO B 1 353 ? 17.596 37.112 114.388 1.00 35.49 353 PRO B C 1
ATOM 5910 O O . PRO B 1 353 ? 16.691 36.555 113.755 1.00 34.14 353 PRO B O 1
ATOM 5914 N N . ASP B 1 354 ? 18.074 38.317 114.053 1.00 31.52 354 ASP B N 1
ATOM 5915 C CA . ASP B 1 354 ? 17.543 39.018 112.882 1.00 31.56 354 ASP B CA 1
ATOM 5916 C C . ASP B 1 354 ? 18.577 39.030 111.744 1.00 28.25 354 ASP B C 1
ATOM 5917 O O . ASP B 1 354 ? 18.407 39.763 110.742 1.00 25.78 354 ASP B O 1
ATOM 5922 N N . PHE B 1 355 ? 19.630 38.215 111.915 1.00 29.18 355 PHE B N 1
ATOM 5923 C CA . PHE B 1 355 ? 20.669 37.932 110.879 1.00 28.06 355 PHE B CA 1
ATOM 5924 C C . PHE B 1 355 ? 21.513 39.181 110.540 1.00 28.95 355 PHE B C 1
ATOM 5925 O O . PHE B 1 355 ? 22.254 39.200 109.538 1.00 28.43 355 PHE B O 1
ATOM 5933 N N . ARG B 1 356 ? 21.464 40.230 111.370 1.00 28.46 356 ARG B N 1
ATOM 5934 C CA . ARG B 1 356 ? 22.144 41.464 110.995 1.00 27.82 356 ARG B CA 1
ATOM 5935 C C . ARG B 1 356 ? 23.661 41.229 111.004 1.00 25.21 356 ARG B C 1
ATOM 5936 O O . ARG B 1 356 ? 24.350 41.764 110.157 1.00 26.44 356 ARG B O 1
ATOM 5944 N N . ILE B 1 357 ? 24.153 40.384 111.910 1.00 23.34 357 ILE B N 1
ATOM 5945 C CA . ILE B 1 357 ? 25.566 40.095 111.962 1.00 22.32 357 ILE B CA 1
ATOM 5946 C C . ILE B 1 357 ? 25.962 39.246 110.742 1.00 21.84 357 ILE B C 1
ATOM 5947 O O . ILE B 1 357 ? 26.906 39.595 110.046 1.00 20.65 357 ILE B O 1
ATOM 5952 N N . GLY B 1 358 ? 25.246 38.140 110.518 1.00 20.33 358 GLY B N 1
ATOM 5953 C CA . GLY B 1 358 ? 25.520 37.242 109.409 1.00 21.97 358 GLY B CA 1
ATOM 5954 C C . GLY B 1 358 ? 25.491 37.940 108.062 1.00 21.89 358 GLY B C 1
ATOM 5955 O O . GLY B 1 358 ? 26.296 37.636 107.162 1.00 21.71 358 GLY B O 1
ATOM 5956 N N . TYR B 1 359 ? 24.558 38.879 107.915 1.00 22.50 359 TYR B N 1
ATOM 5957 C CA . TYR B 1 359 ? 24.408 39.661 106.697 1.00 23.56 359 TYR B CA 1
ATOM 5958 C C . TYR B 1 359 ? 25.619 40.573 106.507 1.00 24.89 359 TYR B C 1
ATOM 5959 O O . TYR B 1 359 ? 26.179 40.621 105.403 1.00 24.48 359 TYR B O 1
ATOM 5968 N N . ALA B 1 360 ? 26.023 41.293 107.563 1.00 23.24 360 ALA B N 1
ATOM 5969 C CA . ALA B 1 360 ? 27.214 42.166 107.456 1.00 22.96 360 ALA B CA 1
ATOM 5970 C C . ALA B 1 360 ? 28.458 41.345 107.094 1.00 21.52 360 ALA B C 1
ATOM 5971 O O . ALA B 1 360 ? 29.250 41.776 106.241 1.00 23.39 360 ALA B O 1
ATOM 5973 N N . TRP B 1 361 ? 28.609 40.162 107.700 1.00 21.21 361 TRP B N 1
ATOM 5974 C CA . TRP B 1 361 ? 29.792 39.340 107.509 1.00 21.22 361 TRP B CA 1
ATOM 5975 C C . TRP B 1 361 ? 29.850 38.850 106.054 1.00 20.59 361 TRP B C 1
ATOM 5976 O O . TRP B 1 361 ? 30.880 38.864 105.425 1.00 20.73 361 TRP B O 1
ATOM 5987 N N . ALA B 1 362 ? 28.723 38.330 105.562 1.00 20.92 362 ALA B N 1
ATOM 5988 C CA . ALA B 1 362 ? 28.610 37.801 104.212 1.00 21.57 362 ALA B CA 1
ATOM 5989 C C . ALA B 1 362 ? 28.961 38.897 103.213 1.00 21.51 362 ALA B C 1
ATOM 5990 O O . ALA B 1 362 ? 29.749 38.674 102.287 1.00 21.33 362 ALA B O 1
ATOM 5992 N N . ALA B 1 363 ? 28.361 40.069 103.415 1.00 20.82 363 ALA B N 1
ATOM 5993 C CA . ALA B 1 363 ? 28.623 41.234 102.580 1.00 21.67 363 ALA B CA 1
ATOM 5994 C C . ALA B 1 363 ? 30.120 41.595 102.568 1.00 21.82 363 ALA B C 1
ATOM 5995 O O . ALA B 1 363 ? 30.658 41.897 101.520 1.00 20.97 363 ALA B O 1
ATOM 5997 N N . ALA B 1 364 ? 30.750 41.597 103.759 1.00 23.25 364 ALA B N 1
ATOM 5998 C CA . ALA B 1 364 ? 32.193 41.887 103.913 1.00 24.58 364 ALA B CA 1
ATOM 5999 C C . ALA B 1 364 ? 33.029 40.827 103.199 1.00 23.21 364 ALA B C 1
ATOM 6000 O O . ALA B 1 364 ? 34.047 41.167 102.623 1.00 23.37 364 ALA B O 1
ATOM 6002 N N . CYS B 1 365 ? 32.581 39.563 103.189 1.00 23.43 365 CYS B N 1
ATOM 6003 C CA . CYS B 1 365 ? 33.292 38.495 102.412 1.00 23.57 365 CYS B CA 1
ATOM 6004 C C . CYS B 1 365 ? 33.307 38.783 100.894 1.00 24.14 365 CYS B C 1
ATOM 6005 O O . CYS B 1 365 ? 34.326 38.564 100.193 1.00 21.54 365 CYS B O 1
ATOM 6008 N N . LEU B 1 366 ? 32.203 39.309 100.365 1.00 26.84 366 LEU B N 1
ATOM 6009 C CA . LEU B 1 366 ? 32.113 39.658 98.945 1.00 28.82 366 LEU B CA 1
ATOM 6010 C C . LEU B 1 366 ? 33.231 40.606 98.545 1.00 27.93 366 LEU B C 1
ATOM 6011 O O . LEU B 1 366 ? 33.791 40.441 97.508 1.00 25.41 366 LEU B O 1
ATOM 6016 N N . LYS B 1 367 ? 33.504 41.619 99.382 1.00 33.41 367 LYS B N 1
ATOM 6017 C CA . LYS B 1 367 ? 34.503 42.629 99.092 1.00 34.84 367 LYS B CA 1
ATOM 6018 C C . LYS B 1 367 ? 35.877 42.002 98.950 1.00 31.70 367 LYS B C 1
ATOM 6019 O O . LYS B 1 367 ? 36.730 42.565 98.279 1.00 34.93 367 LYS B O 1
ATOM 6025 N N . GLY B 1 368 ? 36.087 40.856 99.614 1.00 29.08 368 GLY B N 1
ATOM 6026 C CA . GLY B 1 368 ? 37.311 40.095 99.541 1.00 25.13 368 GLY B CA 1
ATOM 6027 C C . GLY B 1 368 ? 37.304 38.983 98.494 1.00 24.28 368 GLY B C 1
ATOM 6028 O O . GLY B 1 368 ? 38.215 38.171 98.478 1.00 26.10 368 GLY B O 1
ATOM 6029 N N . GLY B 1 369 ? 36.285 38.909 97.623 1.00 22.79 369 GLY B N 1
ATOM 6030 C CA . GLY B 1 369 ? 36.304 37.918 96.539 1.00 22.27 369 GLY B CA 1
ATOM 6031 C C . GLY B 1 369 ? 35.830 36.541 96.976 1.00 21.07 369 GLY B C 1
ATOM 6032 O O . GLY B 1 369 ? 36.235 35.556 96.384 1.00 21.22 369 GLY B O 1
ATOM 6033 N N . VAL B 1 370 ? 34.967 36.480 98.007 1.00 21.74 370 VAL B N 1
ATOM 6034 C CA . VAL B 1 370 ? 34.362 35.250 98.527 1.00 20.06 370 VAL B CA 1
ATOM 6035 C C . VAL B 1 370 ? 32.834 35.430 98.540 1.00 19.62 370 VAL B C 1
ATOM 6036 O O . VAL B 1 370 ? 32.311 36.440 99.048 1.00 20.59 370 VAL B O 1
ATOM 6040 N N . TYR B 1 371 ? 32.135 34.478 97.917 1.00 18.53 371 TYR B N 1
ATOM 6041 C CA . TYR B 1 371 ? 30.662 34.437 97.881 1.00 18.65 371 TYR B CA 1
ATOM 6042 C C . TYR B 1 371 ? 30.191 33.366 98.875 1.00 18.00 371 TYR B C 1
ATOM 6043 O O . TYR B 1 371 ? 30.323 32.157 98.623 1.00 17.07 371 TYR B O 1
ATOM 6052 N N . VAL B 1 372 ? 29.680 33.835 100.012 1.00 17.96 372 VAL B N 1
ATOM 6053 C CA . VAL B 1 372 ? 29.041 33.025 101.040 1.00 18.82 372 VAL B CA 1
ATOM 6054 C C . VAL B 1 372 ? 27.657 33.618 101.320 1.00 19.32 372 VAL B C 1
ATOM 6055 O O . VAL B 1 372 ? 27.372 34.777 100.976 1.00 19.59 372 VAL B O 1
ATOM 6059 N N . HIS B 1 373 ? 26.805 32.781 101.927 1.00 21.15 373 HIS B N 1
ATOM 6060 C CA . HIS B 1 373 ? 25.380 33.012 102.013 1.00 21.41 373 HIS B CA 1
ATOM 6061 C C . HIS B 1 373 ? 24.980 33.069 103.480 1.00 19.85 373 HIS B C 1
ATOM 6062 O O . HIS B 1 373 ? 25.224 32.141 104.241 1.00 20.59 373 HIS B O 1
ATOM 6069 N N . PRO B 1 374 ? 24.304 34.141 103.912 1.00 20.36 374 PRO B N 1
ATOM 6070 C CA . PRO B 1 374 ? 23.891 34.261 105.310 1.00 20.24 374 PRO B CA 1
ATOM 6071 C C . PRO B 1 374 ? 22.632 33.491 105.732 1.00 21.66 374 PRO B C 1
ATOM 6072 O O . PRO B 1 374 ? 22.366 33.485 106.902 1.00 20.93 374 PRO B O 1
ATOM 6076 N N . TYR B 1 375 ? 21.876 32.839 104.830 1.00 21.08 375 TYR B N 1
ATOM 6077 C CA . TYR B 1 375 ? 20.643 32.133 105.327 1.00 22.19 375 TYR B CA 1
ATOM 6078 C C . TYR B 1 375 ? 20.401 30.770 104.662 1.00 22.31 375 TYR B C 1
ATOM 6079 O O . TYR B 1 375 ? 19.620 29.948 105.180 1.00 23.43 375 TYR B O 1
ATOM 6088 N N . HIS B 1 376 ? 21.131 30.473 103.584 1.00 19.65 376 HIS B N 1
ATOM 6089 C CA . HIS B 1 376 ? 20.958 29.252 102.804 1.00 20.38 376 HIS B CA 1
ATOM 6090 C C . HIS B 1 376 ? 22.237 28.440 102.918 1.00 19.40 376 HIS B C 1
ATOM 6091 O O . HIS B 1 376 ? 23.325 29.038 102.886 1.00 20.63 376 HIS B O 1
ATOM 6098 N N . ASN B 1 377 ? 22.118 27.114 102.994 1.00 17.89 377 ASN B N 1
ATOM 6099 C CA . ASN B 1 377 ? 23.303 26.301 103.057 1.00 19.15 377 ASN B CA 1
ATOM 6100 C C . ASN B 1 377 ? 24.182 26.516 101.822 1.00 19.48 377 ASN B C 1
ATOM 6101 O O . ASN B 1 377 ? 23.713 26.818 100.714 1.00 18.97 377 ASN B O 1
ATOM 6106 N N . MET B 1 378 ? 25.484 26.335 102.056 1.00 18.35 378 MET B N 1
ATOM 6107 C CA . MET B 1 378 ? 26.486 26.419 101.028 1.00 17.97 378 MET B CA 1
ATOM 6108 C C . MET B 1 378 ? 26.857 25.006 100.582 1.00 18.30 378 MET B C 1
ATOM 6109 O O . MET B 1 378 ? 26.279 24.036 101.028 1.00 19.29 378 MET B O 1
ATOM 6114 N N . PHE B 1 379 ? 27.798 24.911 99.633 1.00 18.88 379 PHE B N 1
ATOM 6115 C CA . PHE B 1 379 ? 28.198 23.665 98.996 1.00 17.78 379 PHE B CA 1
ATOM 6116 C C . PHE B 1 379 ? 29.684 23.766 98.619 1.00 17.31 379 PHE B C 1
ATOM 6117 O O . PHE B 1 379 ? 30.154 24.835 98.246 1.00 17.33 379 PHE B O 1
ATOM 6125 N N . LEU B 1 380 ? 30.403 22.643 98.722 1.00 17.02 380 LEU B N 1
ATOM 6126 C CA . LEU B 1 380 ? 31.761 22.526 98.231 1.00 17.80 380 LEU B CA 1
ATOM 6127 C C . LEU B 1 380 ? 31.722 21.754 96.906 1.00 18.54 380 LEU B C 1
ATOM 6128 O O . LEU B 1 380 ? 30.891 20.891 96.738 1.00 18.58 380 LEU B O 1
ATOM 6133 N N . SER B 1 381 ? 32.639 22.085 95.996 1.00 17.98 381 SER B N 1
ATOM 6134 C CA . SER B 1 381 ? 32.861 21.324 94.751 1.00 18.00 381 SER B CA 1
ATOM 6135 C C . SER B 1 381 ? 34.206 20.611 94.836 1.00 17.61 381 SER B C 1
ATOM 6136 O O . SER B 1 381 ? 35.078 21.017 95.618 1.00 18.40 381 SER B O 1
ATOM 6139 N N . ALA B 1 382 ? 34.416 19.596 93.987 1.00 18.74 382 ALA B N 1
ATOM 6140 C CA . ALA B 1 382 ? 35.740 18.944 93.894 1.00 19.31 382 ALA B CA 1
ATOM 6141 C C . ALA B 1 382 ? 36.749 19.894 93.233 1.00 20.37 382 ALA B C 1
ATOM 6142 O O . ALA B 1 382 ? 37.933 19.596 93.223 1.00 20.46 382 ALA B O 1
ATOM 6144 N N . ALA B 1 383 ? 36.316 21.071 92.749 1.00 18.52 383 ALA B N 1
ATOM 6145 C CA . ALA B 1 383 ? 37.216 22.010 92.117 1.00 19.73 383 ALA B CA 1
ATOM 6146 C C . ALA B 1 383 ? 37.789 23.014 93.125 1.00 20.36 383 ALA B C 1
ATOM 6147 O O . ALA B 1 383 ? 38.750 23.686 92.776 1.00 20.97 383 ALA B O 1
ATOM 6149 N N . HIS B 1 384 ? 37.236 23.079 94.348 1.00 19.02 384 HIS B N 1
ATOM 6150 C CA . HIS B 1 384 ? 37.801 23.929 95.384 1.00 20.15 384 HIS B CA 1
ATOM 6151 C C . HIS B 1 384 ? 39.120 23.283 95.863 1.00 21.12 384 HIS B C 1
ATOM 6152 O O . HIS B 1 384 ? 39.147 22.113 96.178 1.00 25.51 384 HIS B O 1
ATOM 6159 N N . THR B 1 385 ? 40.191 24.063 95.877 1.00 21.42 385 THR B N 1
ATOM 6160 C CA . THR B 1 385 ? 41.526 23.582 96.257 1.00 23.03 385 THR B CA 1
ATOM 6161 C C . THR B 1 385 ? 41.858 24.011 97.693 1.00 24.62 385 THR B C 1
ATOM 6162 O O . THR B 1 385 ? 41.215 24.885 98.269 1.00 20.53 385 THR B O 1
ATOM 6166 N N . VAL B 1 386 ? 42.936 23.436 98.235 1.00 26.58 386 VAL B N 1
ATOM 6167 C CA . VAL B 1 386 ? 43.435 23.885 99.540 1.00 29.81 386 VAL B CA 1
ATOM 6168 C C . VAL B 1 386 ? 43.823 25.367 99.444 1.00 23.62 386 VAL B C 1
ATOM 6169 O O . VAL B 1 386 ? 43.547 26.109 100.343 1.00 25.76 386 VAL B O 1
ATOM 6173 N N . ASP B 1 387 ? 44.400 25.822 98.340 1.00 25.19 387 ASP B N 1
ATOM 6174 C CA . ASP B 1 387 ? 44.765 27.257 98.231 1.00 28.63 387 ASP B CA 1
ATOM 6175 C C . ASP B 1 387 ? 43.513 28.147 98.166 1.00 26.00 387 ASP B C 1
ATOM 6176 O O . ASP B 1 387 ? 43.541 29.277 98.658 1.00 24.02 387 ASP B O 1
ATOM 6181 N N . ASP B 1 388 ? 42.436 27.682 97.516 1.00 23.07 388 ASP B N 1
ATOM 6182 C CA . ASP B 1 388 ? 41.183 28.415 97.527 1.00 21.49 388 ASP B CA 1
ATOM 6183 C C . ASP B 1 388 ? 40.718 28.633 98.975 1.00 19.11 388 ASP B C 1
ATOM 6184 O O . ASP B 1 388 ? 40.212 29.707 99.314 1.00 21.87 388 ASP B O 1
ATOM 6189 N N . VAL B 1 389 ? 40.829 27.603 99.813 1.00 19.46 389 VAL B N 1
ATOM 6190 C CA . VAL B 1 389 ? 40.376 27.715 101.208 1.00 19.80 389 VAL B CA 1
ATOM 6191 C C . VAL B 1 389 ? 41.301 28.676 101.962 1.00 21.78 389 VAL B C 1
ATOM 6192 O O . VAL B 1 389 ? 40.833 29.532 102.720 1.00 21.83 389 VAL B O 1
ATOM 6196 N N . THR B 1 390 ? 42.614 28.580 101.699 1.00 21.18 390 THR B N 1
ATOM 6197 C CA . THR B 1 390 ? 43.554 29.501 102.296 1.00 22.37 390 THR B CA 1
ATOM 6198 C C . THR B 1 390 ? 43.191 30.942 101.930 1.00 22.29 390 THR B C 1
ATOM 6199 O O . THR B 1 390 ? 43.125 31.818 102.793 1.00 22.31 390 THR B O 1
ATOM 6203 N N . GLU B 1 391 ? 42.984 31.200 100.648 1.00 23.25 391 GLU B N 1
ATOM 6204 C CA . GLU B 1 391 ? 42.642 32.554 100.195 1.00 25.65 391 GLU B CA 1
ATOM 6205 C C . GLU B 1 391 ? 41.295 32.980 100.782 1.00 24.48 391 GLU B C 1
ATOM 6206 O O . GLU B 1 391 ? 41.106 34.144 101.143 1.00 23.35 391 GLU B O 1
ATOM 6212 N N . THR B 1 392 ? 40.364 32.034 100.889 1.00 21.18 392 THR B N 1
ATOM 6213 C CA . THR B 1 392 ? 39.045 32.331 101.466 1.00 22.05 392 THR B CA 1
ATOM 6214 C C . THR B 1 392 ? 39.181 32.810 102.927 1.00 23.23 392 THR B C 1
ATOM 6215 O O . THR B 1 392 ? 38.508 33.747 103.366 1.00 23.16 392 THR B O 1
ATOM 6219 N N . LEU B 1 393 ? 40.016 32.110 103.709 1.00 25.10 393 LEU B N 1
ATOM 6220 C CA . LEU B 1 393 ? 40.198 32.412 105.140 1.00 23.49 393 LEU B CA 1
ATOM 6221 C C . LEU B 1 393 ? 40.862 33.784 105.342 1.00 23.48 393 LEU B C 1
ATOM 6222 O O . LEU B 1 393 ? 40.605 34.435 106.326 1.00 26.03 393 LEU B O 1
ATOM 6227 N N . GLU B 1 394 ? 41.663 34.251 104.385 1.00 23.66 394 GLU B N 1
ATOM 6228 C CA . GLU B 1 394 ? 42.206 35.605 104.445 1.00 25.03 394 GLU B CA 1
ATOM 6229 C C . GLU B 1 394 ? 41.081 36.635 104.320 1.00 26.45 394 GLU B C 1
ATOM 6230 O O . GLU B 1 394 ? 41.093 37.670 104.999 1.00 23.50 394 GLU B O 1
ATOM 6236 N N . ALA B 1 395 ? 40.121 36.372 103.418 1.00 24.12 395 ALA B N 1
ATOM 6237 C CA . ALA B 1 395 ? 39.006 37.281 103.213 1.00 23.54 395 ALA B CA 1
ATOM 6238 C C . ALA B 1 395 ? 38.056 37.233 104.406 1.00 20.97 395 ALA B C 1
ATOM 6239 O O . ALA B 1 395 ? 37.563 38.292 104.801 1.00 22.97 395 ALA B O 1
ATOM 6241 N N . THR B 1 396 ? 37.781 36.044 104.957 1.00 20.54 396 THR B N 1
ATOM 6242 C CA . THR B 1 396 ? 36.860 35.918 106.115 1.00 22.92 396 THR B CA 1
ATOM 6243 C C . THR B 1 396 ? 37.447 36.615 107.364 1.00 23.13 396 THR B C 1
ATOM 6244 O O . THR B 1 396 ? 36.715 37.224 108.166 1.00 22.29 396 THR B O 1
ATOM 6248 N N . ASP B 1 397 ? 38.781 36.585 107.481 1.00 24.76 397 ASP B N 1
ATOM 6249 C CA . ASP B 1 397 ? 39.521 37.319 108.529 1.00 26.17 397 ASP B CA 1
ATOM 6250 C C . ASP B 1 397 ? 39.161 38.807 108.485 1.00 26.26 397 ASP B C 1
ATOM 6251 O O . ASP B 1 397 ? 38.751 39.388 109.508 1.00 25.15 397 ASP B O 1
ATOM 6256 N N . ARG B 1 398 ? 39.289 39.429 107.304 1.00 25.99 398 ARG B N 1
ATOM 6257 C CA . ARG B 1 398 ? 38.991 40.833 107.160 1.00 27.17 398 ARG B CA 1
ATOM 6258 C C . ARG B 1 398 ? 37.492 41.075 107.366 1.00 26.65 398 ARG B C 1
ATOM 6259 O O . ARG B 1 398 ? 37.104 42.143 107.875 1.00 26.65 398 ARG B O 1
ATOM 6267 N N . ALA B 1 399 ? 36.658 40.090 107.008 1.00 25.77 399 ALA B N 1
ATOM 6268 C CA . ALA B 1 399 ? 35.202 40.211 107.226 1.00 23.99 399 ALA B CA 1
ATOM 6269 C C . ALA B 1 399 ? 34.888 40.229 108.727 1.00 22.42 399 ALA B C 1
ATOM 6270 O O . ALA B 1 399 ? 34.093 41.061 109.186 1.00 23.63 399 ALA B O 1
ATOM 6272 N N . PHE B 1 400 ? 35.473 39.306 109.495 1.00 22.15 400 PHE B N 1
ATOM 6273 C CA . PHE B 1 400 ? 35.260 39.301 110.936 1.00 23.39 400 PHE B CA 1
ATOM 6274 C C . PHE B 1 400 ? 35.675 40.657 111.535 1.00 25.10 400 PHE B C 1
ATOM 6275 O O . PHE B 1 400 ? 34.955 41.207 112.376 1.00 26.27 400 PHE B O 1
ATOM 6283 N N . SER B 1 401 ? 36.783 41.236 111.046 1.00 25.07 401 SER B N 1
ATOM 6284 C CA . SER B 1 401 ? 37.269 42.520 111.551 1.00 26.59 401 SER B CA 1
ATOM 6285 C C . SER B 1 401 ? 36.272 43.631 111.212 1.00 30.54 401 SER B C 1
ATOM 6286 O O . SER B 1 401 ? 36.062 44.529 112.030 1.00 27.99 401 SER B O 1
ATOM 6289 N N . ALA B 1 402 ? 35.669 43.553 110.016 1.00 29.51 402 ALA B N 1
ATOM 6290 C CA . ALA B 1 402 ? 34.719 44.570 109.559 1.00 31.68 402 ALA B CA 1
ATOM 6291 C C . ALA B 1 402 ? 33.454 44.533 110.428 1.00 28.47 402 ALA B C 1
ATOM 6292 O O . ALA B 1 402 ? 32.919 45.568 110.784 1.00 29.59 402 ALA B O 1
ATOM 6294 N N . VAL B 1 403 ? 33.014 43.328 110.786 1.00 28.62 403 VAL B N 1
ATOM 6295 C CA . VAL B 1 403 ? 31.843 43.161 111.628 1.00 31.05 403 VAL B CA 1
ATOM 6296 C C . VAL B 1 403 ? 32.107 43.747 113.021 1.00 32.30 403 VAL B C 1
ATOM 6297 O O . VAL B 1 403 ? 31.254 44.459 113.540 1.00 32.28 403 VAL B O 1
ATOM 6301 N N . LEU B 1 404 ? 33.263 43.423 113.609 1.00 31.48 404 LEU B N 1
ATOM 6302 C CA . LEU B 1 404 ? 33.657 43.931 114.943 1.00 35.37 404 LEU B CA 1
ATOM 6303 C C . LEU B 1 404 ? 33.709 45.463 114.925 1.00 37.31 404 LEU B C 1
ATOM 6304 O O . LEU B 1 404 ? 33.113 46.105 115.759 1.00 34.35 404 LEU B O 1
ATOM 6309 N N . ARG B 1 405 ? 34.383 46.018 113.916 1.00 35.16 405 ARG B N 1
ATOM 6310 C CA . ARG B 1 405 ? 34.504 47.446 113.689 1.00 36.58 405 ARG B CA 1
ATOM 6311 C C . ARG B 1 405 ? 33.138 48.154 113.590 1.00 38.55 405 ARG B C 1
ATOM 6312 O O . ARG B 1 405 ? 32.943 49.218 114.162 1.00 36.29 405 ARG B O 1
ATOM 6320 N N . ASP B 1 406 ? 32.214 47.625 112.788 1.00 35.07 406 ASP B N 1
ATOM 6321 C CA . ASP B 1 406 ? 30.962 48.328 112.533 1.00 37.67 406 ASP B CA 1
ATOM 6322 C C . ASP B 1 406 ? 29.865 47.869 113.508 1.00 38.42 406 ASP B C 1
ATOM 6323 O O . ASP B 1 406 ? 28.694 48.230 113.308 1.00 37.83 406 ASP B O 1
ATOM 6328 N N . PHE B 1 407 ? 30.228 47.097 114.549 1.00 39.10 407 PHE B N 1
ATOM 6329 C CA . PHE B 1 407 ? 29.274 46.274 115.300 1.00 38.81 407 PHE B CA 1
ATOM 6330 C C . PHE B 1 407 ? 28.074 47.105 115.764 1.00 41.32 407 PHE B C 1
ATOM 6331 O O . PHE B 1 407 ? 26.946 46.738 115.494 1.00 41.82 407 PHE B O 1
ATOM 6339 N N . ALA B 1 408 ? 28.327 48.246 116.414 1.00 43.15 408 ALA B N 1
ATOM 6340 C CA . ALA B 1 408 ? 27.256 49.073 117.031 1.00 46.53 408 ALA B CA 1
ATOM 6341 C C . ALA B 1 408 ? 26.254 49.593 115.985 1.00 44.68 408 ALA B C 1
ATOM 6342 O O . ALA B 1 408 ? 25.160 50.010 116.315 1.00 41.18 408 ALA B O 1
ATOM 6344 N N . SER B 1 409 ? 26.636 49.605 114.711 1.00 47.12 409 SER B N 1
ATOM 6345 C CA . SER B 1 409 ? 25.841 50.266 113.697 1.00 46.87 409 SER B CA 1
ATOM 6346 C C . SER B 1 409 ? 25.114 49.247 112.799 1.00 45.24 409 SER B C 1
ATOM 6347 O O . SER B 1 409 ? 24.421 49.643 111.847 1.00 41.93 409 SER B O 1
ATOM 6350 N N . LEU B 1 410 ? 25.256 47.946 113.098 1.00 42.21 410 LEU B N 1
ATOM 6351 C CA . LEU B 1 410 ? 24.611 46.885 112.298 1.00 43.17 410 LEU B CA 1
ATOM 6352 C C . LEU B 1 410 ? 23.085 47.070 112.358 1.00 44.96 410 LEU B C 1
ATOM 6353 O O . LEU B 1 410 ? 22.525 47.274 113.438 1.00 41.06 410 LEU B O 1
ATOM 6358 N N . GLN B 1 411 ? 22.427 46.999 111.191 1.00 48.48 411 GLN B N 1
ATOM 6359 C CA . GLN B 1 411 ? 20.962 47.103 111.082 1.00 54.83 411 GLN B CA 1
ATOM 6360 C C . GLN B 1 411 ? 20.449 45.879 110.326 1.00 55.29 411 GLN B C 1
ATOM 6361 O O . GLN B 1 411 ? 21.116 45.405 109.404 1.00 52.68 411 GLN B O 1
ATOM 6367 N N . PRO B 1 412 ? 19.260 45.328 110.679 1.00 58.13 412 PRO B N 1
ATOM 6368 C CA . PRO B 1 412 ? 18.726 44.146 109.992 1.00 55.78 412 PRO B CA 1
ATOM 6369 C C . PRO B 1 412 ? 18.297 44.495 108.553 1.00 52.89 412 PRO B C 1
ATOM 6370 O O . PRO B 1 412 ? 18.099 45.663 108.228 1.00 48.41 412 PRO B O 1
ATOM 6374 N N . HIS B 1 413 ? 18.187 43.488 107.682 1.00 52.48 413 HIS B N 1
ATOM 6375 C CA . HIS B 1 413 ? 17.799 43.729 106.276 1.00 52.39 413 HIS B CA 1
ATOM 6376 C C . HIS B 1 413 ? 16.364 44.275 106.227 1.00 49.51 413 HIS B C 1
ATOM 6377 O O . HIS B 1 413 ? 15.476 43.735 106.885 1.00 43.82 413 HIS B O 1
ATOM 6384 N N . PRO B 1 414 ? 16.077 45.357 105.459 1.00 49.08 414 PRO B N 1
ATOM 6385 C CA . PRO B 1 414 ? 14.748 45.980 105.490 1.00 55.78 414 PRO B CA 1
ATOM 6386 C C . PRO B 1 414 ? 13.622 44.948 105.269 1.00 58.67 414 PRO B C 1
ATOM 6387 O O . PRO B 1 414 ? 12.801 44.728 106.177 1.00 55.80 414 PRO B O 1
ATOM 6391 N N . ILE B 1 415 ? 13.650 44.278 104.104 1.00 60.72 415 ILE B N 1
ATOM 6392 C CA . ILE B 1 415 ? 12.547 43.432 103.607 1.00 61.74 415 ILE B CA 1
ATOM 6393 C C . ILE B 1 415 ? 12.380 42.210 104.525 1.00 61.86 415 ILE B C 1
ATOM 6394 O O . ILE B 1 415 ? 11.257 41.776 104.784 1.00 59.06 415 ILE B O 1
ATOM 6399 N N . LEU B 1 416 ? 13.504 41.680 105.018 1.00 58.90 416 LEU B N 1
ATOM 6400 C CA . LEU B 1 416 ? 13.545 40.699 106.101 1.00 61.14 416 LEU B CA 1
ATOM 6401 C C . LEU B 1 416 ? 13.383 41.412 107.454 1.00 61.19 416 LEU B C 1
ATOM 6402 O O . LEU B 1 416 ? 12.277 41.687 107.925 1.00 57.20 416 LEU B O 1
#

Nearest PDB structures (foldseek):
  6hbv-assembly1_A  TM=1.002E+00  e=2.288E-81  Sphingopyxis macrogoltabida
  2hoy-assembly1_A  TM=9.040E-01  e=6.945E-30  Synechococcus elongatus PCC 6301
  2e7u-assembly1_A-2  TM=9.122E-01  e=4.262E-29  Thermus thermophilus HB8
  3usf-assembly1_B  TM=9.024E-01  e=5.611E-29  Synechococcus elongatus PCC 7942 = FACHB-805
  6ssd-assembly1_A  TM=8.959E-01  e=5.649E-28  Streptomyces kaniharaensis

InterPro domains:
  IPR005814 Aminotransferase class-III [PF00202] (36-332)
  IPR015421 Pyridoxal phosphate-dependent transferase, major domain [G3DSA:3.40.640.10] (72-307)
  IPR015422 Pyridoxal phosphate-dependent transferase, small domain [G3DSA:3.90.1150.10] (42-395)
  IPR015424 Pyridoxal phosphate-dependent transferase [SSF53383] (4-401)
  IPR049704 Aminotransferases class-III pyridoxal-phosphate attachment site [PS00600] (227-263)

Radius of gyration: 26.64 Å; Cα contacts (8 Å, |Δi|>4): 1894; chains: 2; bounding box: 67×59×77 Å

Sequence (826 aa):
GTRQKDLRERAERVIPGGMYGHESTRLLPPEFPQFFRRALGARIWDADEQPYIDYMCAYGPNLLGYRQSEIEAAADAQRLLGDTMTGPSEIMVNLAEAFVGMVRHADWAMFCKNGSDATSSTAMVLARAHTGRKTILCAKGAYHGASPWNTPHTAGILASDRVHVAYYTYNDAQSLSSDAFKAHDGDIAAVFATPFRHEVFEDQALAQLEFARTARKCCDETGALLVVDDVRAGFRVARDCSWTHLGIEPDLSCWGKCFANGYPISALLGSNKARDAARDIFVTGSFWFSAVPMAAAIETLRIIRETPYLETLIASGAALRAGLEAQSQRHGLELKQTGPAQMPQIFFADDPDFRIGYAWAAACLKGGVYVHPYHNMFLSAAHTVDDVTETLEATDRAFSAVLRDFASLQPHPILGTRQKDLRERAERVIPGGMYGHESTRLLPPEFPQFFRRALGARIWDADEQPYIDYMCAYGPNLLGYRQSEIEAAADAQRLLGDTMTGPSEIMVNLAEAFVGMVRHADWAMFCKNGSDATSSTAMVLARAHTGRKTILCAKGAYHGASPWNTPHTAGILASDRVHVAYYTYNDAQSLSDAFKAHDGDIAAVFATPFRHEVFEDQALAQLEFARTARKCCDETGALLVVDDVRAGFRVARDCSWTHLGIEPDLSCWGKCFANGYPISALLGSSNKARDAARDIFVTGSFWFSAVPMAAAIETLRIIRETPYLETLIASGAALRAGLEAQSQRHGLELKQTGPAQMPQIFFADDPDFRIGYAWAAACLKGGVYVHPYHNMFLSAAHTVDDVTETLEATDRAFSAVLRDFASLQPHPIL

Organism: Sphingopyxis macrogoltabida (NCBI:txid33050)

Solvent-accessible surface area: 27854 Å² total; per-residue (Å²): 81,115,102,19,159,71,5,88,104,59,1,110,160,16,0,2,40,10,13,18,14,41,5,18,13,143,57,5,12,122,98,1,7,4,1,2,66,69,2,87,22,4,74,0,31,8,1,37,66,99,62,14,9,1,1,0,0,0,8,0,0,3,0,13,2,16,88,39,86,79,0,34,57,25,0,69,59,8,26,117,34,2,30,8,2,2,2,0,1,21,30,0,0,65,0,0,60,24,0,21,66,24,1,185,13,6,48,0,0,6,0,5,2,6,10,23,18,0,1,18,8,0,2,8,0,0,12,32,63,29,71,61,94,2,0,0,6,2,113,61,16,56,6,4,17,23,23,12,20,3,88,93,69,25,12,24,20,81,20,19,50,88,48,14,16,98,0,62,22,23,56,27,119,23,0,25,70,9,11,144,80,76,115,60,40,2,0,0,0,0,0,2,6,6,25,4,13,67,63,70,51,9,43,114,18,102,68,108,2,0,111,15,0,33,103,12,1,90,134,54,34,1,0,0,0,0,7,0,14,22,0,3,1,1,32,8,72,17,5,8,2,55,151,48,65,16,71,5,8,0,0,0,2,4,28,2,0,0,14,8,22,6,3,0,0,2,0,0,19,84,107,0,40,102,5,1,136,81,12,44,11,8,12,23,0,18,4,2,0,7,4,0,10,0,0,47,28,0,0,66,8,0,105,114,48,91,8,12,87,58,0,61,62,12,1,49,49,5,62,64,16,2,83,64,23,4,138,161,24,65,16,121,19,78,32,31,13,21,15,15,0,4,0,5,10,6,18,135,13,128,50,28,85,17,4,10,25,6,0,10,19,0,15,178,30,20,0,5,3,4,4,20,21,2,2,0,0,0,27,24,3,71,133,88,6,7,74,80,0,31,86,1,1,38,136,1,0,50,16,2,72,177,54,95,110,84,21,141,54,22,120,92,85,69,112,91,13,137,61,0,85,86,55,0,97,143,16,0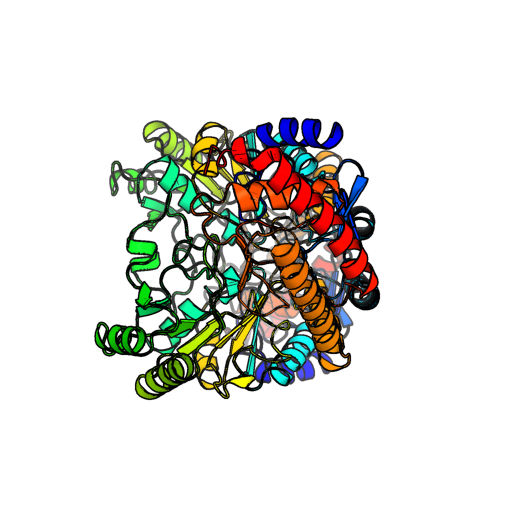,1,43,8,12,19,15,48,9,17,14,147,50,4,9,118,90,0,7,6,1,2,63,74,1,88,22,4,78,0,53,4,2,30,82,86,67,15,9,0,0,0,0,0,12,0,1,4,0,13,2,16,87,36,84,80,0,33,58,28,0,67,58,9,26,116,54,1,30,8,3,3,2,0,1,25,23,0,0,65,0,0,60,25,0,21,67,23,1,194,13,7,52,0,0,7,0,5,2,8,11,25,17,0,1,17,8,0,3,8,0,0,10,32,62,29,69,54,87,3,0,0,5,2,112,60,16,36,6,4,17,22,26,11,22,4,87,96,68,27,12,25,22,90,21,19,52,87,48,14,17,98,0,62,20,27,58,29,134,24,0,42,84,11,11,141,76,65,109,56,41,2,0,0,0,0,1,2,6,6,28,2,14,56,64,67,50,9,45,112,17,106,69,105,2,0,118,21,0,33,122,12,0,89,132,49,31,0,0,0,0,0,6,1,12,16,0,3,1,0,33,18,72,21,4,1,0,63,134,32,64,17,82,4,7,0,0,0,1,4,27,2,1,1,15,8,20,6,3,0,0,2,0,0,19,82,104,0,43,100,4,2,128,83,12,52,12,7,8,13,0,18,4,3,0,7,5,0,10,0,0,47,28,0,0,65,7,0,106,115,48,91,8,12,88,55,0,63,60,4,1,48,46,5,62,59,19,1,94,62,16,2,119,162,28,68,21,124,22,79,34,30,12,20,16,18,0,3,0,6,8,6,22,139,13,126,45,27,88,18,4,10,28,6,0,11,20,0,12,168,36,22,1,5,5,4,4,18,5,2,2,0,0,0,26,25,2,71,114,102,11,5,74,98,0,32,81,2,1,41,146,1,0,41,15,2,75,170,68,95,111,81,24,152,59,22,121,100,83

B-factor: mean 26.2, std 9.63, range [13.94, 78.72]

Foldseek 3Di:
DVQQVVLQVVLVVPPPNSDDDDLDCQQAPPLDGSAFDDFWQQWTAHRVRFIFRAQCLVVAAQFAIDPPPQLVVLLVVVVVVFWQDPFFDPCVVVLQVLQQVQAVLFDGKAKDFDLLLQLVLVQQLLCLLQVAQAEEEAVQDARDCDLQGRPDNVVRDCVSPVRYHYFHALDLVRVVVRCVVRPLHASAYEEEQWAFHWQDFTGGRDLSNLVSRQVSCVVRVHWYEYECQRPPLLCALYRNCVVSVHHTQKYKYFNHLLSHQGMIMIGGHPSSVVSSVVDDGDDSNRRTCSSSSSNSSSNVCSVPDPFNVLLLVLLVLLVVLVCVLCVVLVWAWRWHDRSQFTQIETPPCNLLLLLSQLQSQLVVLRHHDDSIGTTHTHSSCDPVNSVSSSVSSNRSSVVCVVCVVVGDHDPVD/DVQQVVLQVVLVVPPPNSDDDPLDCVQAPPLDGSAFDDFWQQWTAGPVRFIFRAQCLVVAAQFAIPPPPLLVVLLVVVVVPFWQDPFFDPLVVVLQVLQQVQAVLFPTKAKDFDLLLQLVLLQQLLCLLQVAQAEEEAVQDARDCDLQGRPDNVVRDCVSPVRYHHFHAQDLVRVVVVCVVCPLRASEYEDEQWAFHWQDFTAGHDLSNLVSRQVSCVVRVHFYEYECARPPLLCALYRNCVVSVHHTQKYKYFNHLLSHQGMIMIGGHPSSVVSSVVDDDDDSNRRTCSSSSSNSSSNCCSVPDVFNVLLLVLLVLLVVLVCVLCVVLVWHWRWHDRSQWTQIETPPCNLLLLLSQLQSQLVVLRHHDDSIGTTHTHSSQHPVNSVSSSVSSNVSSVRCVVCVVVGDHRPVD

Secondary structure (DSSP, 8-state):
-HHHHHHHHHHHHHSGGG--STT--TTS-TTS-S-EEEEEBTEEEETT--EEEESSGGGTT-SS-BT-HHHHHHHHHHHTT-SS-SS-BTHHHHHHHHHHHH-TT-SEEEEESSHHHHHHHHHHHHHHHHS--EEEEETT----SSTTT-SS-TT--GGGGTTEEEE-TT-HHHHHHHHHHTTT-EEEEEE-SEE--TTS--EEPPHHHHHHHHHHHHHHTPEEEEE-TTTTTTS-SS-TTGGGT---SEEEE-TTTTBTBS-EEEEE-GGGHHHHHHS----TTTT-HHHHHHHHHHHHHHHHS-HHHHHHHHHHHHHHHHHHHHHHHT--EEEES-TTS-EEEETT-TT-HHHHHHHHHHHHTTEE--SSS-----TT--HHHHHHHHHHHHHHHHHHHHTGGG----S--/-HHHHHHHHHHHHHSGGG--STT--TTS-TTS-S-EEEEEBTEEEETT--EEEESSGGGTT-SS-BT-HHHHHHHHHHHTT-SS-SS-BTHHHHHHHHHHHH-TT-SEEEEESSHHHHHHHHHHHHHHHHS--EEEEETT----SSTTT-SS-TT--GGGSTTEEEE-TT-HHHHHHHHHHTTT-EEEEEE-SEE--TTS--EEPPHHHHHHHHHHHHHH-PEEEEE-TTTTTTS-SS-TTGGGT---SEEEE-STTTTTSS-EEEEE-GGGHHHHHHS----TTTT-HHHHHHHHHHHHHHHHS-HHHHHHHHHHHHHHHHHHHHHHHT--EEEES-TTS-EEEETT-TTSHHHHHHHHHHHHTTEE--SSS-----TT--HHHHHHHHHHHHHHHHHHHHTGGG----S--